Protein 6OCA (pdb70)

Structure (mmCIF, N/CA/C/O backbone):
data_6OCA
#
_entry.id   6OCA
#
_cell.length_a   193.962
_cell.length_b   50.279
_cell.length_c   111.671
_cell.angle_alpha   90.000
_cell.angle_beta   124.680
_cell.angle_gamma   90.000
#
_symmetry.space_group_name_H-M   'C 1 2 1'
#
loop_
_entity.id
_entity.type
_entity.pdbx_description
1 polymer 'Ricin A chain'
2 polymer 'VHH antibody V2G10'
3 non-polymer 'CHLORIDE ION'
4 non-polymer 'TETRAETHYLENE GLYCOL'
5 non-polymer 1,2-ETHANEDIOL
6 water water
#
loop_
_atom_site.group_PDB
_atom_site.id
_atom_site.type_symbol
_atom_site.label_atom_id
_atom_site.label_alt_id
_atom_site.label_comp_id
_atom_site.label_asym_id
_atom_site.label_entity_id
_atom_site.label_seq_id
_atom_site.pdbx_PDB_ins_code
_atom_site.Cartn_x
_atom_site.Cartn_y
_atom_site.Cartn_z
_atom_site.occupancy
_atom_site.B_iso_or_equiv
_atom_site.auth_seq_id
_atom_site.auth_comp_id
_atom_site.auth_asym_id
_atom_site.auth_atom_id
_atom_site.pdbx_PDB_model_num
ATOM 1 N N . GLN A 1 3 ? 13.408 14.263 14.464 1.00 97.26 5 GLN A N 1
ATOM 2 C CA . GLN A 1 3 ? 14.004 15.249 13.569 1.00 93.91 5 GLN A CA 1
ATOM 3 C C . GLN A 1 3 ? 15.493 14.985 13.371 1.00 86.34 5 GLN A C 1
ATOM 4 O O . GLN A 1 3 ? 16.118 14.281 14.164 1.00 86.84 5 GLN A O 1
ATOM 10 N N . TYR A 1 4 ? 16.053 15.550 12.306 1.00 79.73 6 TYR A N 1
ATOM 11 C CA . TYR A 1 4 ? 17.485 15.456 12.049 1.00 76.04 6 TYR A CA 1
ATOM 12 C C . TYR A 1 4 ? 18.217 16.600 12.748 1.00 74.38 6 TYR A C 1
ATOM 13 O O . TYR A 1 4 ? 17.590 17.573 13.166 1.00 77.35 6 TYR A O 1
ATOM 22 N N . PRO A 1 5 ? 19.548 16.482 12.884 1.00 68.80 7 PRO A N 1
ATOM 23 C CA . PRO A 1 5 ? 20.372 17.529 13.501 1.00 67.48 7 PRO A CA 1
ATOM 24 C C . PRO A 1 5 ? 20.361 18.828 12.699 1.00 64.03 7 PRO A C 1
ATOM 25 O O . PRO A 1 5 ? 20.482 18.798 11.473 1.00 61.15 7 PRO A O 1
ATOM 29 N N . ILE A 1 6 ? 20.221 19.953 13.393 1.00 65.67 8 ILE A N 1
ATOM 30 C CA . ILE A 1 6 ? 20.235 21.263 12.752 1.00 65.50 8 ILE A CA 1
ATOM 31 C C . ILE A 1 6 ? 21.488 22.048 13.118 1.00 67.57 8 ILE A C 1
ATOM 32 O O . ILE A 1 6 ? 21.827 22.180 14.294 1.00 71.89 8 ILE A O 1
ATOM 37 N N . ILE A 1 7 ? 22.178 22.567 12.107 1.00 64.33 9 ILE A N 1
ATOM 38 C CA . ILE A 1 7 ? 23.290 23.482 12.338 1.00 63.23 9 ILE A CA 1
ATOM 39 C C . ILE A 1 7 ? 22.916 24.879 11.848 1.00 61.78 9 ILE A C 1
ATOM 40 O O . ILE A 1 7 ? 22.406 25.041 10.740 1.00 57.83 9 ILE A O 1
ATOM 45 N N . ASN A 1 8 ? 23.172 25.884 12.679 1.00 63.95 10 ASN A N 1
ATOM 46 C CA . ASN A 1 8 ? 22.801 27.255 12.354 1.00 65.96 10 ASN A CA 1
ATOM 47 C C . ASN A 1 8 ? 23.942 28.098 11.787 1.00 61.58 10 ASN A C 1
ATOM 48 O O . ASN A 1 8 ? 25.112 27.875 12.098 1.00 60.98 10 ASN A O 1
ATOM 53 N N . PHE A 1 9 ? 23.585 29.069 10.953 1.00 57.85 11 PHE A N 1
ATOM 54 C CA . PHE A 1 9 ? 24.534 30.070 10.476 1.00 54.83 11 PHE A CA 1
ATOM 55 C C . PHE A 1 9 ? 23.800 31.320 10.021 1.00 60.05 11 PHE A C 1
ATOM 56 O O . PHE A 1 9 ? 22.686 31.244 9.506 1.00 64.53 11 PHE A O 1
ATOM 64 N N . THR A 1 10 ? 24.429 32.472 10.213 1.00 59.99 12 THR A N 1
ATOM 65 C CA . THR A 1 10 ? 23.858 33.731 9.757 1.00 62.32 12 THR A CA 1
ATOM 66 C C . THR A 1 10 ? 24.912 34.557 9.034 1.00 63.66 12 THR A C 1
ATOM 67 O O . THR A 1 10 ? 26.089 34.532 9.391 1.00 63.62 12 THR A O 1
ATOM 71 N N . THR A 1 11 ? 24.486 35.279 8.005 1.00 64.58 13 THR A N 1
ATOM 72 C CA . THR A 1 11 ? 25.394 36.131 7.248 1.00 63.13 13 THR A CA 1
ATOM 73 C C . THR A 1 11 ? 25.514 37.499 7.905 1.00 66.09 13 THR A C 1
ATOM 74 O O . THR A 1 11 ? 26.401 38.285 7.573 1.00 67.66 13 THR A O 1
ATOM 78 N N . ALA A 1 12 ? 24.617 37.776 8.845 1.00 65.94 14 ALA A N 1
ATOM 79 C CA . ALA A 1 12 ? 24.621 39.051 9.552 1.00 67.60 14 ALA A CA 1
ATOM 80 C C . ALA A 1 12 ? 25.780 39.133 10.539 1.00 68.83 14 ALA A C 1
ATOM 81 O O . ALA A 1 12 ? 25.839 38.372 11.506 1.00 68.33 14 ALA A O 1
ATOM 83 N N . GLY A 1 13 ? 26.703 40.056 10.283 1.00 70.76 15 GLY A N 1
ATOM 84 C CA . GLY A 1 13 ? 27.844 40.266 11.157 1.00 71.69 15 GLY A CA 1
ATOM 85 C C . GLY A 1 13 ? 28.836 39.119 11.136 1.00 68.38 15 GLY A C 1
ATOM 86 O O . GLY A 1 13 ? 29.684 39.003 12.021 1.00 70.62 15 GLY A O 1
ATOM 87 N N . ALA A 1 14 ? 28.732 38.274 10.116 1.00 63.77 16 ALA A N 1
ATOM 88 C CA . ALA A 1 14 ? 29.587 37.099 9.994 1.00 60.83 16 ALA A CA 1
ATOM 89 C C . ALA A 1 14 ? 31.073 37.442 10.021 1.00 64.13 16 ALA A C 1
ATOM 90 O O . ALA A 1 14 ? 31.491 38.492 9.531 1.00 67.46 16 ALA A O 1
ATOM 92 N N . THR A 1 15 ? 31.864 36.539 10.596 1.00 64.25 17 THR A N 1
ATOM 93 C CA . THR A 1 15 ? 33.314 36.681 10.647 1.00 61.49 17 THR A CA 1
ATOM 94 C C . THR A 1 15 ? 33.965 35.379 10.193 1.00 58.17 17 THR A C 1
ATOM 95 O O . THR A 1 15 ? 33.288 34.362 10.046 1.00 57.07 17 THR A O 1
ATOM 99 N N . VAL A 1 16 ? 35.275 35.411 9.968 1.00 58.48 18 VAL A N 1
ATOM 100 C CA . VAL A 1 16 ? 36.006 34.216 9.563 1.00 56.39 18 VAL A CA 1
ATOM 101 C C . VAL A 1 16 ? 35.802 33.111 10.591 1.00 57.56 18 VAL A C 1
ATOM 102 O O . VAL A 1 16 ? 35.804 31.923 10.258 1.00 56.66 18 VAL A O 1
ATOM 106 N N . GLN A 1 17 ? 35.616 33.513 11.844 1.00 61.35 19 GLN A N 1
ATOM 107 C CA . GLN A 1 17 ? 35.499 32.562 12.942 1.00 65.20 19 GLN A CA 1
ATOM 108 C C . GLN A 1 17 ? 34.102 31.952 13.047 1.00 60.82 19 GLN A C 1
ATOM 109 O O . GLN A 1 17 ? 33.963 30.761 13.316 1.00 58.72 19 GLN A O 1
ATOM 115 N N . SER A 1 18 ? 33.071 32.765 12.842 1.00 59.26 20 SER A N 1
ATOM 116 C CA . SER A 1 18 ? 31.702 32.263 12.868 1.00 58.59 20 SER A CA 1
ATOM 117 C C . SER A 1 18 ? 31.487 31.279 11.725 1.00 55.49 20 SER A C 1
ATOM 118 O O . SER A 1 18 ? 30.827 30.252 11.885 1.00 57.20 20 SER A O 1
ATOM 121 N N . TYR A 1 19 ? 32.049 31.606 10.568 1.00 53.10 21 TYR A N 1
ATOM 122 C CA . TYR A 1 19 ? 31.954 30.739 9.403 1.00 50.60 21 TYR A CA 1
ATOM 123 C C . TYR A 1 19 ? 32.704 29.433 9.636 1.00 51.36 21 TYR A C 1
ATOM 124 O O . TYR A 1 19 ? 32.210 28.355 9.305 1.00 51.84 21 TYR A O 1
ATOM 133 N N . THR A 1 20 ? 33.901 29.538 10.206 1.00 51.47 22 THR A N 1
ATOM 134 C CA . THR A 1 20 ? 34.715 28.365 10.497 1.00 51.86 22 THR A CA 1
ATOM 135 C C . THR A 1 20 ? 34.034 27.453 11.514 1.00 53.09 22 THR A C 1
ATOM 136 O O . THR A 1 20 ? 34.007 26.233 11.344 1.00 52.65 22 THR A O 1
ATOM 140 N N . ASN A 1 21 ? 33.487 28.046 12.571 1.00 54.57 23 ASN A N 1
ATOM 141 C CA . ASN A 1 21 ? 32.729 27.282 13.557 1.00 55.48 23 ASN A CA 1
ATOM 142 C C . ASN A 1 21 ? 31.605 26.511 12.882 1.00 53.42 23 ASN A C 1
ATOM 143 O O . ASN A 1 21 ? 31.339 25.356 13.210 1.00 54.22 23 ASN A O 1
ATOM 148 N N . PHE A 1 22 ? 30.950 27.168 11.931 1.00 50.94 24 PHE A N 1
ATOM 149 C CA . PHE A 1 22 ? 29.807 26.598 11.231 1.00 50.14 24 PHE A CA 1
ATOM 150 C C . PHE A 1 22 ? 30.184 25.362 10.415 1.00 46.79 24 PHE A C 1
ATOM 151 O O . PHE A 1 22 ? 29.532 24.323 10.510 1.00 46.45 24 PHE A O 1
ATOM 159 N N . ILE A 1 23 ? 31.241 25.481 9.620 1.00 46.14 25 ILE A N 1
ATOM 160 C CA . ILE A 1 23 ? 31.707 24.379 8.786 1.00 45.77 25 ILE A CA 1
ATOM 161 C C . ILE A 1 23 ? 32.207 23.201 9.627 1.00 49.11 25 ILE A C 1
ATOM 162 O O . ILE A 1 23 ? 31.890 22.045 9.342 1.00 50.10 25 ILE A O 1
ATOM 167 N N . ARG A 1 24 ? 32.988 23.499 10.660 1.00 50.39 26 ARG A N 1
ATOM 168 C CA . ARG A 1 24 ? 33.471 22.467 11.572 1.00 54.10 26 ARG A CA 1
ATOM 169 C C . ARG A 1 24 ? 32.299 21.708 12.186 1.00 54.60 26 ARG A C 1
ATOM 170 O O . ARG A 1 24 ? 32.315 20.479 12.268 1.00 54.44 26 ARG A O 1
ATOM 178 N N . ALA A 1 25 ? 31.282 22.450 12.613 1.00 56.17 27 ALA A N 1
ATOM 179 C CA . ALA A 1 25 ? 30.083 21.854 13.189 1.00 58.29 27 ALA A CA 1
ATOM 180 C C . ALA A 1 25 ? 29.383 20.950 12.178 1.00 55.70 27 ALA A C 1
ATOM 181 O O . ALA A 1 25 ? 28.938 19.854 12.520 1.00 57.26 27 ALA A O 1
ATOM 183 N N . VAL A 1 26 ? 29.290 21.412 10.935 1.00 51.46 28 VAL A N 1
ATOM 184 C CA . VAL A 1 26 ? 28.677 20.620 9.873 1.00 50.84 28 VAL A CA 1
ATOM 185 C C . VAL A 1 26 ? 29.419 19.300 9.697 1.00 51.01 28 VAL A C 1
ATOM 186 O O . VAL A 1 26 ? 28.818 18.227 9.750 1.00 52.88 28 VAL A O 1
ATOM 190 N N . ARG A 1 27 ? 30.730 19.390 9.494 1.00 49.41 29 ARG A N 1
ATOM 191 C CA . ARG A 1 27 ? 31.572 18.210 9.346 1.00 50.21 29 ARG A CA 1
ATOM 192 C C . ARG A 1 27 ? 31.352 17.233 10.497 1.00 55.23 29 ARG A C 1
ATOM 193 O O . ARG A 1 27 ? 31.164 16.036 10.281 1.00 56.94 29 ARG A O 1
ATOM 201 N N . GLY A 1 28 ? 31.375 17.754 11.719 1.00 57.09 30 GLY A N 1
ATOM 202 C CA . GLY A 1 28 ? 31.178 16.937 12.902 1.00 59.43 30 GLY A CA 1
ATOM 203 C C . GLY A 1 28 ? 29.915 16.101 12.839 1.00 62.37 30 GLY A C 1
ATOM 204 O O . GLY A 1 28 ? 29.885 14.969 13.321 1.00 65.97 30 GLY A O 1
ATOM 205 N N . ARG A 1 29 ? 28.869 16.656 12.234 1.00 61.54 31 ARG A N 1
ATOM 206 C CA . ARG A 1 29 ? 27.577 15.980 12.163 1.00 64.26 31 ARG A CA 1
ATOM 207 C C . ARG A 1 29 ? 27.450 15.076 10.941 1.00 62.55 31 ARG A C 1
ATOM 208 O O . ARG A 1 29 ? 26.591 14.195 10.898 1.00 63.36 31 ARG A O 1
ATOM 216 N N . LEU A 1 30 ? 28.312 15.297 9.954 1.00 60.17 32 LEU A N 1
ATOM 217 C CA . LEU A 1 30 ? 28.278 14.535 8.711 1.00 57.81 32 LEU A CA 1
ATOM 218 C C . LEU A 1 30 ? 28.862 13.134 8.868 1.00 61.41 32 LEU A C 1
ATOM 219 O O . LEU A 1 30 ? 28.350 12.173 8.293 1.00 61.50 32 LEU A O 1
ATOM 224 N N . THR A 1 31 ? 29.934 13.023 9.646 1.00 62.12 33 THR A N 1
ATOM 225 C CA . THR A 1 31 ? 30.648 11.758 9.779 1.00 68.94 33 THR A CA 1
ATOM 226 C C . THR A 1 31 ? 30.945 11.391 11.230 1.00 76.35 33 THR A C 1
ATOM 227 O O . THR A 1 31 ? 31.334 12.241 12.031 1.00 77.86 33 THR A O 1
ATOM 231 N N . THR A 1 32 ? 30.754 10.115 11.553 1.00 82.20 34 THR A N 1
ATOM 232 C CA . THR A 1 32 ? 31.086 9.578 12.868 1.00 88.81 34 THR A CA 1
ATOM 233 C C . THR A 1 32 ? 32.468 10.041 13.306 1.00 92.22 34 THR A C 1
ATOM 234 O O . THR A 1 32 ? 32.688 10.371 14.471 1.00 95.09 34 THR A O 1
ATOM 238 N N . GLY A 1 33 ? 33.394 10.073 12.354 1.00 92.14 35 GLY A N 1
ATOM 239 C CA . GLY A 1 33 ? 34.784 10.363 12.644 1.00 93.00 35 GLY A CA 1
ATOM 240 C C . GLY A 1 33 ? 35.551 9.059 12.644 1.00 94.80 35 GLY A C 1
ATOM 241 O O . GLY A 1 33 ? 36.765 9.029 12.444 1.00 92.79 35 GLY A O 1
ATOM 242 N N . ALA A 1 34 ? 34.825 7.971 12.876 1.00 97.83 36 ALA A N 1
ATOM 243 C CA . ALA A 1 34 ? 35.390 6.637 12.765 1.00 98.94 36 ALA A CA 1
ATOM 244 C C . ALA A 1 34 ? 35.592 6.318 11.294 1.00 96.51 36 ALA A C 1
ATOM 245 O O . ALA A 1 34 ? 35.212 7.102 10.424 1.00 94.19 36 ALA A O 1
ATOM 247 N N . ASP A 1 35 ? 36.182 5.163 11.017 1.00 96.57 37 ASP A N 1
ATOM 248 C CA . ASP A 1 35 ? 36.516 4.797 9.649 1.00 92.99 37 ASP A CA 1
ATOM 249 C C . ASP A 1 35 ? 37.249 5.941 8.949 1.00 83.13 37 ASP A C 1
ATOM 250 O O . ASP A 1 35 ? 36.692 6.610 8.077 1.00 81.92 37 ASP A O 1
ATOM 255 N N . VAL A 1 36 ? 38.495 6.171 9.352 1.00 75.70 38 VAL A N 1
ATOM 256 C CA . VAL A 1 36 ? 39.353 7.141 8.688 1.00 67.20 38 VAL A CA 1
ATOM 257 C C . VAL A 1 36 ? 40.361 6.393 7.832 1.00 62.88 38 VAL A C 1
ATOM 258 O O . VAL A 1 36 ? 40.803 5.305 8.199 1.00 67.48 38 VAL A O 1
ATOM 262 N N . ARG A 1 37 ? 40.720 6.969 6.690 1.00 56.03 39 ARG A N 1
ATOM 263 C CA . ARG A 1 37 ? 41.666 6.326 5.787 1.00 54.52 39 ARG A CA 1
ATOM 264 C C . ARG A 1 37 ? 42.725 7.306 5.305 1.00 53.19 39 ARG A C 1
ATOM 265 O O . ARG A 1 37 ? 42.407 8.371 4.774 1.00 51.86 39 ARG A O 1
ATOM 273 N N . HIS A 1 38 ? 43.987 6.941 5.507 1.00 56.10 40 HIS A N 1
ATOM 274 C CA . HIS A 1 38 ? 45.102 7.813 5.170 1.00 57.15 40 HIS A CA 1
ATOM 275 C C . HIS A 1 38 ? 44.923 9.189 5.810 1.00 58.03 40 HIS A C 1
ATOM 276 O O . HIS A 1 38 ? 45.257 10.210 5.211 1.00 58.02 40 HIS A O 1
ATOM 283 N N . GLU A 1 39 ? 44.382 9.196 7.028 1.00 58.17 41 GLU A N 1
ATOM 284 C CA . GLU A 1 39 ? 44.225 10.411 7.830 1.00 58.32 41 GLU A CA 1
ATOM 285 C C . GLU A 1 39 ? 42.986 11.231 7.463 1.00 54.83 41 GLU A C 1
ATOM 286 O O . GLU A 1 39 ? 42.747 12.291 8.040 1.00 53.55 41 GLU A O 1
ATOM 292 N N . ILE A 1 40 ? 42.201 10.735 6.512 1.00 53.50 42 ILE A N 1
ATOM 293 C CA . ILE A 1 40 ? 41.020 11.454 6.046 1.00 50.73 42 ILE A CA 1
ATOM 294 C C . ILE A 1 40 ? 39.729 10.719 6.395 1.00 54.34 42 ILE A C 1
ATOM 295 O O . ILE A 1 40 ? 39.541 9.566 6.006 1.00 55.78 42 ILE A O 1
ATOM 300 N N . PRO A 1 41 ? 38.837 11.388 7.139 1.00 55.81 43 PRO A N 1
ATOM 301 C CA . PRO A 1 41 ? 37.535 10.821 7.508 1.00 56.36 43 PRO A CA 1
ATOM 302 C C . PRO A 1 41 ? 36.686 10.470 6.287 1.00 54.00 43 PRO A C 1
ATOM 303 O O . PRO A 1 41 ? 36.642 11.231 5.319 1.00 51.53 43 PRO A O 1
ATOM 307 N N . VAL A 1 42 ? 36.027 9.316 6.343 1.00 55.42 44 VAL A N 1
ATOM 308 C CA . VAL A 1 42 ? 35.182 8.846 5.252 1.00 53.02 44 VAL A CA 1
ATOM 309 C C . VAL A 1 42 ? 33.715 8.881 5.667 1.00 56.50 44 VAL A C 1
ATOM 310 O O . VAL A 1 42 ? 33.359 8.428 6.753 1.00 59.58 44 VAL A O 1
ATOM 314 N N . LEU A 1 43 ? 32.868 9.420 4.798 1.00 53.59 45 LEU A N 1
ATOM 315 C CA . LEU A 1 43 ? 31.440 9.528 5.082 1.00 51.66 45 LEU A CA 1
ATOM 316 C C . LEU A 1 43 ? 30.793 8.152 5.218 1.00 53.94 45 LEU A C 1
ATOM 317 O O . LEU A 1 43 ? 31.284 7.175 4.653 1.00 55.52 45 LEU A O 1
ATOM 322 N N . PRO A 1 44 ? 29.685 8.073 5.971 1.00 54.44 46 PRO A N 1
ATOM 323 C CA . PRO A 1 44 ? 28.952 6.816 6.160 1.00 58.85 46 PRO A CA 1
ATOM 324 C C . PRO A 1 44 ? 28.570 6.157 4.835 1.00 62.61 46 PRO A C 1
ATOM 325 O O . PRO A 1 44 ? 28.241 6.852 3.874 1.00 61.66 46 PRO A O 1
ATOM 329 N N . ASN A 1 45 ? 28.616 4.829 4.794 1.00 67.86 47 ASN A N 1
ATOM 330 C CA . ASN A 1 45 ? 28.194 4.078 3.616 1.00 71.91 47 ASN A CA 1
ATOM 331 C C . ASN A 1 45 ? 26.689 4.189 3.416 1.00 75.06 47 ASN A C 1
ATOM 332 O O . ASN A 1 45 ? 25.914 3.959 4.342 1.00 78.98 47 ASN A O 1
ATOM 337 N N . ARG A 1 46 ? 26.280 4.539 2.202 1.00 74.19 48 ARG A N 1
ATOM 338 C CA . ARG A 1 46 ? 24.865 4.666 1.877 1.00 75.56 48 ARG A CA 1
ATOM 339 C C . ARG A 1 46 ? 24.114 3.364 2.149 1.00 79.20 48 ARG A C 1
ATOM 340 O O . ARG A 1 46 ? 22.896 3.361 2.332 1.00 80.99 48 ARG A O 1
ATOM 348 N N . VAL A 1 47 ? 24.854 2.260 2.181 1.00 79.54 49 VAL A N 1
ATOM 349 C CA . VAL A 1 47 ? 24.271 0.930 2.335 1.00 83.23 49 VAL A CA 1
ATOM 350 C C . VAL A 1 47 ? 23.830 0.627 3.765 1.00 86.42 49 VAL A C 1
ATOM 351 O O . VAL A 1 47 ? 24.573 0.859 4.719 1.00 86.42 49 VAL A O 1
ATOM 355 N N . GLY A 1 48 ? 22.618 0.096 3.900 1.00 89.44 50 GLY A N 1
ATOM 356 C CA . GLY A 1 48 ? 22.086 -0.286 5.195 1.00 90.82 50 GLY A CA 1
ATOM 357 C C . GLY A 1 48 ? 22.041 0.865 6.181 1.00 86.73 50 GLY A C 1
ATOM 358 O O . GLY A 1 48 ? 21.892 0.656 7.385 1.00 89.04 50 GLY A O 1
ATOM 359 N N . LEU A 1 49 ? 22.168 2.085 5.668 1.00 80.95 51 LEU A N 1
ATOM 360 C CA . LEU A 1 49 ? 22.166 3.272 6.513 1.00 76.81 51 LEU A CA 1
ATOM 361 C C . LEU A 1 49 ? 20.749 3.637 6.945 1.00 79.60 51 LEU A C 1
ATOM 362 O O . LEU A 1 49 ? 19.922 4.017 6.117 1.00 81.43 51 LEU A O 1
ATOM 367 N N . PRO A 1 50 ? 20.468 3.517 8.252 1.00 79.96 52 PRO A N 1
ATOM 368 C CA . PRO A 1 50 ? 19.157 3.849 8.817 1.00 81.96 52 PRO A CA 1
ATOM 369 C C . PRO A 1 50 ? 18.705 5.241 8.391 1.00 80.09 52 PRO A C 1
ATOM 370 O O . PRO A 1 50 ? 19.480 6.193 8.487 1.00 77.95 52 PRO A O 1
ATOM 374 N N . ILE A 1 51 ? 17.463 5.353 7.928 1.00 80.91 53 ILE A N 1
ATOM 375 C CA . ILE A 1 51 ? 16.947 6.615 7.402 1.00 78.38 53 ILE A CA 1
ATOM 376 C C . ILE A 1 51 ? 17.039 7.758 8.410 1.00 78.29 53 ILE A C 1
ATOM 377 O O . ILE A 1 51 ? 17.287 8.903 8.039 1.00 76.24 53 ILE A O 1
ATOM 382 N N . ASN A 1 52 ? 16.846 7.443 9.686 1.00 80.86 54 ASN A N 1
ATOM 383 C CA . ASN A 1 52 ? 16.928 8.451 10.739 1.00 80.67 54 ASN A CA 1
ATOM 384 C C . ASN A 1 52 ? 18.344 8.998 10.942 1.00 76.95 54 ASN A C 1
ATOM 385 O O . ASN A 1 52 ? 18.576 9.829 11.817 1.00 78.42 54 ASN A O 1
ATOM 390 N N . GLN A 1 53 ? 19.280 8.531 10.119 1.00 71.58 55 GLN A N 1
ATOM 391 C CA . GLN A 1 53 ? 20.670 8.973 10.184 1.00 67.39 55 GLN A CA 1
ATOM 392 C C . GLN A 1 53 ? 21.163 9.446 8.817 1.00 65.86 55 GLN A C 1
ATOM 393 O O . GLN A 1 53 ? 22.327 9.821 8.660 1.00 64.61 55 GLN A O 1
ATOM 399 N N . ARG A 1 54 ? 20.271 9.422 7.832 1.00 65.35 56 ARG A N 1
ATOM 400 C CA . ARG A 1 54 ? 20.632 9.687 6.442 1.00 60.83 56 ARG A CA 1
ATOM 401 C C . ARG A 1 54 ? 20.911 11.160 6.148 1.00 57.43 56 ARG A C 1
ATOM 402 O O . ARG A 1 54 ? 21.728 11.479 5.285 1.00 54.98 56 ARG A O 1
ATOM 410 N N . PHE A 1 55 ? 20.234 12.056 6.859 1.00 58.54 57 PHE A N 1
ATOM 411 C CA . PHE A 1 55 ? 20.347 13.481 6.561 1.00 55.61 57 PHE A CA 1
ATOM 412 C C . PHE A 1 55 ? 20.723 14.336 7.766 1.00 57.11 57 PHE A C 1
ATOM 413 O O . PHE A 1 55 ? 20.638 13.901 8.915 1.00 59.95 57 PHE A O 1
ATOM 421 N N . ILE A 1 56 ? 21.150 15.560 7.476 1.00 55.39 58 ILE A N 1
ATOM 422 C CA . ILE A 1 56 ? 21.310 16.602 8.480 1.00 55.51 58 ILE A CA 1
ATOM 423 C C . ILE A 1 56 ? 20.726 17.888 7.908 1.00 54.76 58 ILE A C 1
ATOM 424 O O . ILE A 1 56 ? 20.516 17.999 6.701 1.00 54.54 58 ILE A O 1
ATOM 429 N N . LEU A 1 57 ? 20.464 18.860 8.772 1.00 55.44 59 LEU A N 1
ATOM 430 C CA . LEU A 1 57 ? 19.816 20.089 8.338 1.00 55.22 59 LEU A CA 1
ATOM 431 C C . LEU A 1 57 ? 20.680 21.317 8.596 1.00 56.74 59 LEU A C 1
ATOM 432 O O . LEU A 1 57 ? 21.326 21.430 9.640 1.00 57.90 59 LEU A O 1
ATOM 437 N N . VAL A 1 58 ? 20.688 22.234 7.633 1.00 56.45 60 VAL A N 1
ATOM 438 C CA . VAL A 1 58 ? 21.470 23.459 7.741 1.00 56.88 60 VAL A CA 1
ATOM 439 C C . VAL A 1 58 ? 20.573 24.689 7.622 1.00 58.62 60 VAL A C 1
ATOM 440 O O . VAL A 1 58 ? 20.088 25.016 6.540 1.00 61.32 60 VAL A O 1
ATOM 444 N N . GLU A 1 59 ? 20.348 25.362 8.745 1.00 59.71 61 GLU A N 1
ATOM 445 C CA . GLU A 1 59 ? 19.477 26.531 8.769 1.00 63.69 61 GLU A CA 1
ATOM 446 C C . GLU A 1 59 ? 20.258 27.827 8.571 1.00 61.77 61 GLU A C 1
ATOM 447 O O . GLU A 1 59 ? 21.153 28.154 9.352 1.00 63.51 61 GLU A O 1
ATOM 453 N N . LEU A 1 60 ? 19.907 28.562 7.519 1.00 59.29 62 LEU A N 1
ATOM 454 C CA . LEU A 1 60 ? 20.612 29.788 7.163 1.00 58.52 62 LEU A CA 1
ATOM 455 C C . LEU A 1 60 ? 19.726 31.014 7.360 1.00 62.83 62 LEU A C 1
ATOM 456 O O . LEU A 1 60 ? 18.535 30.987 7.050 1.00 65.51 62 LEU A O 1
ATOM 461 N N . SER A 1 61 ? 20.315 32.087 7.876 1.00 63.71 63 SER A N 1
ATOM 462 C CA . SER A 1 61 ? 19.620 33.363 7.997 1.00 69.43 63 SER A CA 1
ATOM 463 C C . SER A 1 61 ? 20.539 34.508 7.587 1.00 70.92 63 SER A C 1
ATOM 464 O O . SER A 1 61 ? 21.761 34.377 7.629 1.00 69.70 63 SER A O 1
ATOM 467 N N . ASN A 1 62 ? 19.949 35.626 7.179 1.00 74.28 64 ASN A N 1
ATOM 468 C CA . ASN A 1 62 ? 20.726 36.810 6.827 1.00 77.53 64 ASN A CA 1
ATOM 469 C C . ASN A 1 62 ? 20.243 38.065 7.550 1.00 81.12 64 ASN A C 1
ATOM 470 O O . ASN A 1 62 ? 19.364 37.995 8.408 1.00 81.25 64 ASN A O 1
ATOM 475 N N . HIS A 1 63 ? 20.818 39.209 7.195 1.00 86.17 65 HIS A N 1
ATOM 476 C CA . HIS A 1 63 ? 20.523 40.466 7.876 1.00 94.02 65 HIS A CA 1
ATOM 477 C C . HIS A 1 63 ? 19.094 40.963 7.640 1.00 98.17 65 HIS A C 1
ATOM 478 O O . HIS A 1 63 ? 18.609 41.838 8.356 1.00 101.72 65 HIS A O 1
ATOM 485 N N . ALA A 1 64 ? 18.421 40.409 6.636 1.00 98.57 66 ALA A N 1
ATOM 486 C CA . ALA A 1 64 ? 17.040 40.788 6.353 1.00 103.03 66 ALA A CA 1
ATOM 487 C C . ALA A 1 64 ? 16.082 39.963 7.208 1.00 104.75 66 ALA A C 1
ATOM 488 O O . ALA A 1 64 ? 14.871 39.968 6.986 1.00 108.04 66 ALA A O 1
ATOM 490 N N . GLU A 1 65 ? 16.643 39.250 8.181 1.00 103.21 67 GLU A N 1
ATOM 491 C CA . GLU A 1 65 ? 15.859 38.483 9.146 1.00 104.60 67 GLU A CA 1
ATOM 492 C C . GLU A 1 65 ? 15.036 37.376 8.486 1.00 101.26 67 GLU A C 1
ATOM 493 O O . GLU A 1 65 ? 13.883 37.153 8.857 1.00 102.56 67 GLU A O 1
ATOM 499 N N . LEU A 1 66 ? 15.626 36.684 7.517 1.00 96.76 68 LEU A N 1
ATOM 500 C CA . LEU A 1 66 ? 14.929 35.612 6.809 1.00 92.44 68 LEU A CA 1
ATOM 501 C C . LEU A 1 66 ? 15.604 34.259 7.042 1.00 86.16 68 LEU A C 1
ATOM 502 O O . LEU A 1 66 ? 16.828 34.176 7.118 1.00 82.47 68 LEU A O 1
ATOM 507 N N . SER A 1 67 ? 14.803 33.202 7.144 1.00 83.73 69 SER A N 1
ATOM 508 C CA . SER A 1 67 ? 15.331 31.872 7.445 1.00 77.94 69 SER A CA 1
ATOM 509 C C . SER A 1 67 ? 15.012 30.815 6.385 1.00 72.02 69 SER A C 1
ATOM 510 O O . SER A 1 67 ? 13.888 30.738 5.886 1.00 74.07 69 SER A O 1
ATOM 513 N N . VAL A 1 68 ? 16.013 30.001 6.059 1.00 66.76 70 VAL A N 1
ATOM 514 C CA . VAL A 1 68 ? 15.857 28.875 5.141 1.00 63.97 70 VAL A CA 1
ATOM 515 C C . VAL A 1 68 ? 16.618 27.668 5.691 1.00 59.11 70 VAL A C 1
ATOM 516 O O . VAL A 1 68 ? 17.652 27.830 6.336 1.00 57.48 70 VAL A O 1
ATOM 520 N N . THR A 1 69 ? 16.110 26.463 5.446 1.00 58.20 71 THR A N 1
ATOM 521 C CA . THR A 1 69 ? 16.762 25.258 5.954 1.00 58.94 71 THR A CA 1
ATOM 522 C C . THR A 1 69 ? 17.114 24.259 4.851 1.00 58.65 71 THR A C 1
ATOM 523 O O . THR A 1 69 ? 16.232 23.715 4.185 1.00 61.01 71 THR A O 1
ATOM 527 N N . LEU A 1 70 ? 18.411 24.024 4.673 1.00 55.86 72 LEU A N 1
ATOM 528 C CA . LEU A 1 70 ? 18.906 23.090 3.667 1.00 53.21 72 LEU A CA 1
ATOM 529 C C . LEU A 1 70 ? 19.023 21.675 4.225 1.00 53.00 72 LEU A C 1
ATOM 530 O O . LEU A 1 70 ? 19.401 21.481 5.381 1.00 53.88 72 LEU A O 1
ATOM 535 N N . ALA A 1 71 ? 18.702 20.688 3.394 1.00 52.92 73 ALA A N 1
ATOM 536 C CA . ALA A 1 71 ? 18.876 19.288 3.762 1.00 53.39 73 ALA A CA 1
ATOM 537 C C . ALA A 1 71 ? 20.093 18.706 3.052 1.00 52.61 73 ALA A C 1
ATOM 538 O O . ALA A 1 71 ? 20.219 18.812 1.831 1.00 52.14 73 ALA A O 1
ATOM 540 N N . LEU A 1 72 ? 20.991 18.099 3.821 1.00 51.94 74 LEU A N 1
ATOM 541 C CA . LEU A 1 72 ? 22.183 17.476 3.260 1.00 48.50 74 LEU A CA 1
ATOM 542 C C . LEU A 1 72 ? 22.144 15.963 3.433 1.00 49.79 74 LEU A C 1
ATOM 543 O O . LEU A 1 72 ? 21.671 15.459 4.452 1.00 52.85 74 LEU A O 1
ATOM 548 N N . ASP A 1 73 ? 22.640 15.244 2.433 1.00 49.44 75 ASP A N 1
ATOM 549 C CA . ASP A 1 73 ? 22.818 13.801 2.544 1.00 51.17 75 ASP A CA 1
ATOM 550 C C . ASP A 1 73 ? 24.193 13.518 3.144 1.00 50.06 75 ASP A C 1
ATOM 551 O O . ASP A 1 73 ? 25.215 13.896 2.575 1.00 46.20 75 ASP A O 1
ATOM 556 N N . VAL A 1 74 ? 24.213 12.854 4.294 1.00 50.42 76 VAL A N 1
ATOM 557 C CA . VAL A 1 74 ? 25.461 12.627 5.016 1.00 51.83 76 VAL A CA 1
ATOM 558 C C . VAL A 1 74 ? 26.426 11.706 4.269 1.00 53.95 76 VAL A C 1
ATOM 559 O O . VAL A 1 74 ? 27.615 11.658 4.585 1.00 53.85 76 VAL A O 1
ATOM 563 N N . THR A 1 75 ? 25.917 10.980 3.279 1.00 54.42 77 THR A N 1
ATOM 564 C CA . THR A 1 75 ? 26.743 10.035 2.530 1.00 53.75 77 THR A CA 1
ATOM 565 C C . THR A 1 75 ? 27.618 10.712 1.475 1.00 50.01 77 THR A C 1
ATOM 566 O O . THR A 1 75 ? 28.613 10.141 1.031 1.00 49.60 77 THR A O 1
ATOM 570 N N . ASN A 1 76 ? 27.249 11.926 1.074 1.00 47.69 78 ASN A N 1
ATOM 571 C CA . ASN A 1 76 ? 28.040 12.674 0.097 1.00 44.15 78 ASN A CA 1
ATOM 572 C C . ASN A 1 76 ? 28.124 14.170 0.392 1.00 43.04 78 ASN A C 1
ATOM 573 O O . ASN A 1 76 ? 28.772 14.918 -0.337 1.00 42.93 78 ASN A O 1
ATOM 578 N N . ALA A 1 77 ? 27.456 14.594 1.460 1.00 42.13 79 ALA A N 1
ATOM 579 C CA . ALA A 1 77 ? 27.507 15.982 1.913 1.00 40.65 79 ALA A CA 1
ATOM 580 C C . ALA A 1 77 ? 26.856 16.961 0.936 1.00 42.25 79 ALA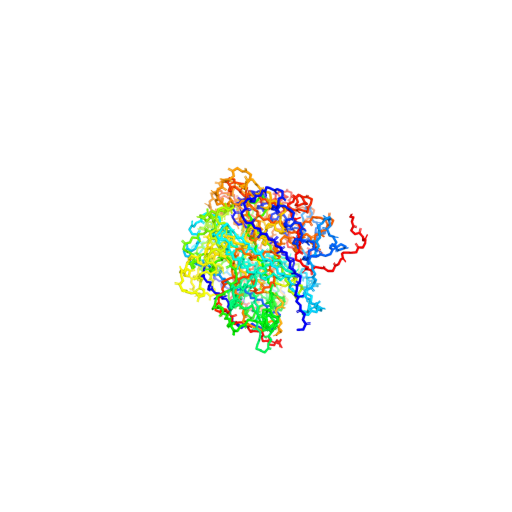 A C 1
ATOM 581 O O . ALA A 1 77 ? 27.098 18.167 1.004 1.00 44.72 79 ALA A O 1
ATOM 583 N N . TYR A 1 78 ? 26.021 16.445 0.039 1.00 41.51 80 TYR A N 1
ATOM 584 C CA . TYR A 1 78 ? 25.393 17.275 -0.988 1.00 39.89 80 TYR A CA 1
ATOM 585 C C . TYR A 1 78 ? 23.967 17.694 -0.617 1.00 44.29 80 TYR A C 1
ATOM 586 O O . TYR A 1 78 ? 23.264 16.973 0.090 1.00 46.84 80 TYR A O 1
ATOM 595 N N . VAL A 1 79 ? 23.554 18.867 -1.094 1.00 45.01 81 VAL A N 1
ATOM 596 C CA . VAL A 1 79 ? 22.205 19.379 -0.858 1.00 45.64 81 VAL A CA 1
ATOM 597 C C . VAL A 1 79 ? 21.176 18.597 -1.669 1.00 52.27 81 VAL A C 1
ATOM 598 O O . VAL A 1 79 ? 21.366 18.369 -2.863 1.00 54.58 81 VAL A O 1
ATOM 602 N N . VAL A 1 80 ? 20.089 18.186 -1.022 1.00 53.12 82 VAL A N 1
ATOM 603 C CA . VAL A 1 80 ? 19.050 17.411 -1.697 1.00 53.66 82 VAL A CA 1
ATOM 604 C C . VAL A 1 80 ? 17.754 18.205 -1.813 1.00 54.40 82 VAL A C 1
ATOM 605 O O . VAL A 1 80 ? 16.871 17.864 -2.603 1.00 53.82 82 VAL A O 1
ATOM 609 N N . GLY A 1 81 ? 17.649 19.264 -1.018 1.00 53.60 83 GLY A N 1
ATOM 610 C CA . GLY A 1 81 ? 16.474 20.114 -1.028 1.00 53.96 83 GLY A CA 1
ATOM 611 C C . GLY A 1 81 ? 16.525 21.127 0.095 1.00 51.15 83 GLY A C 1
ATOM 612 O O . GLY A 1 81 ? 17.489 21.162 0.864 1.00 50.78 83 GLY A O 1
ATOM 613 N N . TYR A 1 82 ? 15.491 21.956 0.199 1.00 51.20 84 TYR A N 1
ATOM 614 C CA . TYR A 1 82 ? 15.451 22.960 1.256 1.00 51.49 84 TYR A CA 1
ATOM 615 C C . TYR A 1 82 ? 14.037 23.288 1.728 1.00 58.45 84 TYR A C 1
ATOM 616 O O . TYR A 1 82 ? 13.050 22.802 1.173 1.00 60.44 84 TYR A O 1
ATOM 625 N N . ARG A 1 83 ? 13.960 24.118 2.764 1.00 61.83 85 ARG A N 1
ATOM 626 C CA . ARG A 1 83 ? 12.692 24.508 3.364 1.00 67.26 85 ARG A CA 1
ATOM 627 C C . ARG A 1 83 ? 12.648 26.010 3.609 1.00 68.99 85 ARG A C 1
ATOM 628 O O . ARG A 1 83 ? 13.547 26.577 4.228 1.00 68.37 85 ARG A O 1
ATOM 636 N N . ALA A 1 84 ? 11.597 26.650 3.111 1.00 70.18 86 ALA A N 1
ATOM 637 C CA . ALA A 1 84 ? 11.389 28.073 3.335 1.00 70.75 86 ALA A CA 1
ATOM 638 C C . ALA A 1 84 ? 9.952 28.311 3.768 1.00 75.88 86 ALA A C 1
ATOM 639 O O . ALA A 1 84 ? 9.031 28.243 2.958 1.00 78.57 86 ALA A O 1
ATOM 641 N N . GLY A 1 85 ? 9.768 28.588 5.054 1.00 76.22 87 GLY A N 1
ATOM 642 C CA . GLY A 1 85 ? 8.441 28.766 5.610 1.00 76.86 87 GLY A CA 1
ATOM 643 C C . GLY A 1 85 ? 7.584 27.526 5.430 1.00 75.34 87 GLY A C 1
ATOM 644 O O . GLY A 1 85 ? 7.941 26.439 5.889 1.00 72.35 87 GLY A O 1
ATOM 645 N N . ASN A 1 86 ? 6.455 27.693 4.746 1.00 78.09 88 ASN A N 1
ATOM 646 C CA . ASN A 1 86 ? 5.501 26.609 4.534 1.00 81.86 88 ASN A CA 1
ATOM 647 C C . ASN A 1 86 ? 5.796 25.754 3.303 1.00 80.74 88 ASN A C 1
ATOM 648 O O . ASN A 1 86 ? 4.959 24.955 2.888 1.00 84.17 88 ASN A O 1
ATOM 653 N N . SER A 1 87 ? 6.974 25.920 2.713 1.00 76.64 89 SER A N 1
ATOM 654 C CA . SER A 1 87 ? 7.299 25.192 1.490 1.00 73.42 89 SER A CA 1
ATOM 655 C C . SER A 1 87 ? 8.626 24.445 1.577 1.00 71.17 89 SER A C 1
ATOM 656 O O . SER A 1 87 ? 9.579 24.917 2.196 1.00 70.16 89 SER A O 1
ATOM 659 N N . ALA A 1 88 ? 8.670 23.272 0.952 1.00 70.51 90 ALA A N 1
ATOM 660 C CA . ALA A 1 88 ? 9.888 22.474 0.881 1.00 67.52 90 ALA A CA 1
ATOM 661 C C . ALA A 1 88 ? 10.063 21.907 -0.524 1.00 65.36 90 ALA A C 1
ATOM 662 O O . ALA A 1 88 ? 9.145 21.297 -1.073 1.00 67.58 90 ALA A O 1
ATOM 664 N N . TYR A 1 89 ? 11.245 22.105 -1.100 1.00 60.35 91 TYR A N 1
ATOM 665 C CA . TYR A 1 89 ? 11.490 21.712 -2.484 1.00 57.37 91 TYR A CA 1
ATOM 666 C C . TYR A 1 89 ? 12.641 20.717 -2.596 1.00 54.41 91 TYR A C 1
ATOM 667 O O . TYR A 1 89 ? 13.596 20.777 -1.822 1.00 54.29 91 TYR A O 1
ATOM 676 N N . PHE A 1 90 ? 12.552 19.811 -3.567 1.00 53.06 92 PHE A N 1
ATOM 677 C CA . PHE A 1 90 ? 13.560 18.767 -3.731 1.00 53.19 92 PHE A CA 1
ATOM 678 C C . PHE A 1 90 ? 14.061 18.635 -5.166 1.00 52.81 92 PHE A C 1
ATOM 679 O O . PHE A 1 90 ? 13.282 18.723 -6.117 1.00 55.88 92 PHE A O 1
ATOM 687 N N . PHE A 1 91 ? 15.367 18.424 -5.308 1.00 51.77 93 PHE A N 1
ATOM 688 C CA . PHE A 1 91 ? 15.961 18.075 -6.592 1.00 51.39 93 PHE A CA 1
ATOM 689 C C . PHE A 1 91 ? 15.392 16.739 -7.054 1.00 56.71 93 PHE A C 1
ATOM 690 O O . PHE A 1 91 ? 14.814 15.996 -6.259 1.00 60.03 93 PHE A O 1
ATOM 698 N N . HIS A 1 92 ? 15.560 16.432 -8.337 1.00 58.66 94 HIS A N 1
ATOM 699 C CA . HIS A 1 92 ? 15.137 15.143 -8.866 1.00 60.59 94 HIS A CA 1
ATOM 700 C C . HIS A 1 92 ? 16.140 14.068 -8.463 1.00 60.77 94 HIS A C 1
ATOM 701 O O . HIS A 1 92 ? 17.323 14.161 -8.790 1.00 58.90 94 HIS A O 1
ATOM 708 N N . PRO A 1 93 ? 15.665 13.044 -7.741 1.00 62.35 95 PRO A N 1
ATOM 709 C CA . PRO A 1 93 ? 16.506 11.956 -7.233 1.00 64.06 95 PRO A CA 1
ATOM 710 C C . PRO A 1 93 ? 17.060 11.092 -8.362 1.00 68.37 95 PRO A C 1
ATOM 711 O O . PRO A 1 93 ? 16.388 10.885 -9.371 1.00 72.79 95 PRO A O 1
ATOM 715 N N . ASP A 1 94 ? 18.277 10.593 -8.184 1.00 68.03 96 ASP A N 1
ATOM 716 C CA . ASP A 1 94 ? 18.936 9.787 -9.206 1.00 70.36 96 ASP A CA 1
ATOM 717 C C . ASP A 1 94 ? 18.265 8.428 -9.378 1.00 73.15 96 ASP A C 1
ATOM 718 O O . ASP A 1 94 ? 18.250 7.867 -10.474 1.00 74.57 96 ASP A O 1
ATOM 723 N N . ASN A 1 95 ? 17.713 7.904 -8.289 1.00 73.48 97 ASN A N 1
ATOM 724 C CA . ASN A 1 95 ? 17.067 6.599 -8.312 1.00 76.51 97 ASN A CA 1
ATOM 725 C C . ASN A 1 95 ? 15.902 6.506 -7.328 1.00 79.78 97 ASN A C 1
ATOM 726 O O . ASN A 1 95 ? 15.642 7.439 -6.568 1.00 78.63 97 ASN A O 1
ATOM 731 N N . GLN A 1 96 ? 15.206 5.373 -7.342 1.00 83.94 98 GLN A N 1
ATOM 732 C CA . GLN A 1 96 ? 14.017 5.197 -6.512 1.00 88.42 98 GLN A CA 1
ATOM 733 C C . GLN A 1 96 ? 14.328 5.177 -5.018 1.00 87.69 98 GLN A C 1
ATOM 734 O O . GLN A 1 96 ? 13.581 5.739 -4.217 1.00 87.22 98 GLN A O 1
ATOM 740 N N . GLU A 1 97 ? 15.424 4.526 -4.641 1.00 87.22 99 GLU A N 1
ATOM 741 C CA . GLU A 1 97 ? 15.819 4.470 -3.236 1.00 86.82 99 GLU A CA 1
ATOM 742 C C . GLU A 1 97 ? 16.051 5.866 -2.662 1.00 81.34 99 GLU A C 1
ATOM 743 O O . GLU A 1 97 ? 15.598 6.172 -1.561 1.00 81.24 99 GLU A O 1
ATOM 749 N N . ASP A 1 98 ? 16.754 6.710 -3.410 1.00 77.23 100 ASP A N 1
ATOM 750 C CA . ASP A 1 98 ? 16.977 8.086 -2.982 1.00 74.33 100 ASP A CA 1
ATOM 751 C C . ASP A 1 98 ? 15.652 8.835 -2.912 1.00 74.41 100 ASP A C 1
ATOM 752 O O . ASP A 1 98 ? 15.415 9.620 -1.992 1.00 75.72 100 ASP A O 1
ATOM 757 N N . ALA A 1 99 ? 14.791 8.585 -3.892 1.00 73.00 101 ALA A N 1
ATOM 758 C CA . ALA A 1 99 ? 13.459 9.172 -3.911 1.00 72.72 101 ALA A CA 1
ATOM 759 C C . ALA A 1 99 ? 12.688 8.760 -2.663 1.00 73.13 101 ALA A C 1
ATOM 760 O O . ALA A 1 99 ? 12.094 9.595 -1.982 1.00 72.96 101 ALA A O 1
ATOM 762 N N . GLU A 1 100 ? 12.705 7.464 -2.371 1.00 74.61 102 GLU A N 1
ATOM 763 C CA . GLU A 1 100 ? 12.064 6.934 -1.174 1.00 79.21 102 GLU A CA 1
ATOM 764 C C . GLU A 1 100 ? 12.667 7.544 0.087 1.00 76.21 102 GLU A C 1
ATOM 765 O O . GLU A 1 100 ? 11.966 7.792 1.067 1.00 78.76 102 GLU A O 1
ATOM 771 N N . ALA A 1 101 ? 13.974 7.781 0.054 1.00 69.72 103 ALA A N 1
ATOM 772 C CA . ALA A 1 101 ? 14.684 8.309 1.213 1.00 64.10 103 ALA A CA 1
ATOM 773 C C . ALA A 1 101 ? 14.260 9.735 1.562 1.00 63.93 103 ALA A C 1
ATOM 774 O O . ALA A 1 101 ? 14.011 10.047 2.726 1.00 65.39 103 ALA A O 1
ATOM 776 N N . ILE A 1 102 ? 14.174 10.597 0.553 1.00 61.99 104 ILE A N 1
ATOM 777 C CA . ILE A 1 102 ? 13.866 12.006 0.783 1.00 62.97 104 ILE A CA 1
ATOM 778 C C . ILE A 1 102 ? 12.432 12.249 1.256 1.00 68.02 104 ILE A C 1
ATOM 779 O O . ILE A 1 102 ? 12.087 13.362 1.650 1.00 69.61 104 ILE A O 1
ATOM 784 N N . THR A 1 103 ? 11.600 11.212 1.217 1.00 70.92 105 THR A N 1
ATOM 785 C CA . THR A 1 103 ? 10.224 11.328 1.697 1.00 73.27 105 THR A CA 1
ATOM 786 C C . THR A 1 103 ? 10.202 11.555 3.206 1.00 77.40 105 THR A C 1
ATOM 787 O O . THR A 1 103 ? 9.229 12.070 3.756 1.00 80.70 105 THR A O 1
ATOM 791 N N . HIS A 1 104 ? 11.288 11.164 3.866 1.00 76.33 106 HIS A N 1
ATOM 792 C CA . HIS A 1 104 ? 11.408 11.294 5.310 1.00 77.38 106 HIS A CA 1
ATOM 793 C C . HIS A 1 104 ? 11.805 12.710 5.729 1.00 73.30 106 HIS A C 1
ATOM 794 O O . HIS A 1 104 ? 11.876 13.013 6.922 1.00 73.36 106 HIS A O 1
ATOM 801 N N . LEU A 1 105 ? 12.060 13.574 4.751 1.00 70.25 107 LEU A N 1
ATOM 802 C CA . LEU A 1 105 ? 12.495 14.942 5.035 1.00 68.22 107 LEU A CA 1
ATOM 803 C C . LEU A 1 105 ? 11.341 15.942 5.070 1.00 70.29 107 LEU A C 1
ATOM 804 O O . LEU A 1 105 ? 10.440 15.900 4.230 1.00 70.59 107 LEU A O 1
ATOM 809 N N . PHE A 1 106 ? 11.387 16.843 6.045 1.00 72.34 108 PHE A N 1
ATOM 810 C CA . PHE A 1 106 ? 10.441 17.948 6.120 1.00 76.77 108 PHE A CA 1
ATOM 811 C C . PHE A 1 106 ? 8.985 17.500 6.046 1.00 83.45 108 PHE A C 1
ATOM 812 O O . PHE A 1 106 ? 8.155 18.178 5.441 1.00 84.55 108 PHE A O 1
ATOM 820 N N . THR A 1 107 ? 8.674 16.360 6.655 1.00 88.81 109 THR A N 1
ATOM 821 C CA . THR A 1 107 ? 7.284 15.936 6.773 1.00 96.38 109 THR A CA 1
ATOM 822 C C . THR A 1 107 ? 6.546 17.000 7.571 1.00 99.19 109 THR A C 1
ATOM 823 O O . THR A 1 107 ? 5.322 16.973 7.701 1.00 98.37 109 THR A O 1
ATOM 827 N N . ASP A 1 108 ? 7.323 17.945 8.090 1.00 101.65 110 ASP A N 1
ATOM 828 C CA . ASP A 1 108 ? 6.823 19.015 8.934 1.00 104.18 110 ASP A CA 1
ATOM 829 C C . ASP A 1 108 ? 5.903 19.966 8.173 1.00 101.17 110 ASP A C 1
ATOM 830 O O . ASP A 1 108 ? 5.247 20.815 8.778 1.00 102.30 110 ASP A O 1
ATOM 835 N N . VAL A 1 109 ? 5.846 19.824 6.852 1.00 98.40 111 VAL A N 1
ATOM 836 C CA . VAL A 1 109 ? 5.091 20.772 6.040 1.00 97.59 111 VAL A CA 1
ATOM 837 C C . VAL A 1 109 ? 4.091 20.135 5.074 1.00 94.77 111 VAL A C 1
ATOM 838 O O . VAL A 1 109 ? 4.220 18.970 4.694 1.00 91.80 111 VAL A O 1
ATOM 842 N N A GLN A 1 110 ? 3.102 20.940 4.693 0.64 95.70 112 GLN A N 1
ATOM 843 N N B GLN A 1 110 ? 3.088 20.908 4.673 0.36 95.68 112 GLN A N 1
ATOM 844 C CA A GLN A 1 110 ? 2.039 20.555 3.775 0.64 97.14 112 GLN A CA 1
ATOM 845 C CA B GLN A 1 110 ? 2.069 20.409 3.755 0.36 97.54 112 GLN A CA 1
ATOM 846 C C A GLN A 1 110 ? 2.541 20.393 2.349 0.64 94.45 112 GLN A C 1
ATOM 847 C C B GLN A 1 110 ? 2.549 20.366 2.307 0.36 94.88 112 GLN A C 1
ATOM 848 O O A GLN A 1 110 ? 2.334 19.360 1.711 0.64 95.14 112 GLN A O 1
ATOM 849 O O B GLN A 1 110 ? 2.339 19.374 1.608 0.36 95.10 112 GLN A O 1
ATOM 860 N N . ASN A 1 111 ? 3.189 21.440 1.852 1.00 93.37 113 ASN A N 1
ATOM 861 C CA . ASN A 1 111 ? 3.603 21.515 0.457 1.00 89.44 113 ASN A CA 1
ATOM 862 C C . ASN A 1 111 ? 4.992 20.952 0.185 1.00 82.51 113 ASN A C 1
ATOM 863 O O . ASN A 1 111 ? 6.002 21.515 0.604 1.00 76.89 113 ASN A O 1
ATOM 868 N N . ARG A 1 112 ? 5.022 19.832 -0.527 1.00 82.00 114 ARG A N 1
ATOM 869 C CA . ARG A 1 112 ? 6.267 19.167 -0.872 1.00 79.56 114 ARG A CA 1
ATOM 870 C C . ARG A 1 112 ? 6.403 19.067 -2.389 1.00 77.55 114 ARG A C 1
ATOM 871 O O . ARG A 1 112 ? 5.609 18.396 -3.049 1.00 80.75 114 ARG A O 1
ATOM 879 N N . TYR A 1 113 ? 7.407 19.741 -2.941 1.00 71.46 115 TYR A N 1
ATOM 880 C CA . TYR A 1 113 ? 7.604 19.752 -4.387 1.00 67.12 115 TYR A CA 1
ATOM 881 C C . TYR A 1 113 ? 8.891 19.047 -4.794 1.00 64.41 115 TYR A C 1
ATOM 882 O O . TYR A 1 113 ? 9.900 19.126 -4.092 1.00 64.54 115 TYR A O 1
ATOM 891 N N . THR A 1 114 ? 8.851 18.363 -5.934 1.00 65.26 116 THR A N 1
ATOM 892 C CA . THR A 1 114 ? 10.057 17.782 -6.513 1.00 64.33 116 THR A CA 1
ATOM 893 C C . THR A 1 114 ? 10.305 18.327 -7.917 1.00 66.54 116 THR A C 1
ATOM 894 O O . THR A 1 114 ? 9.484 18.154 -8.819 1.00 70.87 116 THR A O 1
ATOM 898 N N . PHE A 1 115 ? 11.445 18.989 -8.090 1.00 62.87 117 PHE A N 1
ATOM 899 C CA . PHE A 1 115 ? 11.800 19.596 -9.367 1.00 62.16 117 PHE A CA 1
ATOM 900 C C . PHE A 1 115 ? 12.059 18.538 -10.436 1.00 68.90 117 PHE A C 1
ATOM 901 O O . PHE A 1 115 ? 12.385 17.391 -10.127 1.00 70.67 117 PHE A O 1
ATOM 909 N N . ALA A 1 116 ? 11.910 18.937 -11.695 1.00 73.68 118 ALA A N 1
ATOM 910 C CA . ALA A 1 116 ? 12.183 18.057 -12.824 1.00 77.10 118 ALA A CA 1
ATOM 911 C C . ALA A 1 116 ? 13.687 17.913 -13.032 1.00 74.71 118 ALA A C 1
ATOM 912 O O . ALA A 1 116 ? 14.147 16.996 -13.713 1.00 75.59 118 ALA A O 1
ATOM 914 N N . PHE A 1 117 ? 14.449 18.822 -12.433 1.00 70.32 119 PHE A N 1
ATOM 915 C CA . PHE A 1 117 ? 15.896 18.834 -12.598 1.00 64.95 119 PHE A CA 1
ATOM 916 C C . PHE A 1 117 ? 16.640 18.358 -11.357 1.00 64.87 119 PHE A C 1
ATOM 917 O O . PHE A 1 117 ? 16.158 18.498 -10.233 1.00 67.17 119 PHE A O 1
ATOM 925 N N . GLY A 1 118 ? 17.824 17.797 -11.581 1.00 61.46 120 GLY A N 1
ATOM 926 C CA . GLY A 1 118 ? 18.687 17.348 -10.506 1.00 59.03 120 GLY A CA 1
ATOM 927 C C . GLY A 1 118 ? 19.558 18.470 -9.976 1.00 57.41 120 GLY A C 1
ATOM 928 O O . GLY A 1 118 ? 19.375 19.634 -10.335 1.00 58.45 120 GLY A O 1
ATOM 929 N N . GLY A 1 119 ? 20.517 18.116 -9.127 1.00 55.18 121 GLY A N 1
ATOM 930 C CA . GLY A 1 119 ? 21.353 19.101 -8.466 1.00 54.54 121 GLY A CA 1
ATOM 931 C C . GLY A 1 119 ? 22.735 19.290 -9.065 1.00 54.24 121 GLY A C 1
ATOM 932 O O . GLY A 1 119 ? 23.496 20.143 -8.609 1.00 53.54 121 GLY A O 1
ATOM 933 N N . ASN A 1 120 ? 23.062 18.499 -10.082 1.00 55.84 122 ASN A N 1
ATOM 934 C CA . ASN A 1 120 ? 24.362 18.596 -10.744 1.00 56.19 122 ASN A CA 1
ATOM 935 C C . ASN A 1 120 ? 24.642 20.013 -11.257 1.00 49.61 122 ASN A C 1
ATOM 936 O O . ASN A 1 120 ? 23.752 20.673 -11.791 1.00 54.22 122 ASN A O 1
ATOM 941 N N . TYR A 1 121 ? 25.878 20.473 -11.082 1.00 41.93 123 TYR A N 1
ATOM 942 C CA . TYR A 1 121 ? 26.290 21.814 -11.498 1.00 38.46 123 TYR A CA 1
ATOM 943 C C . TYR A 1 121 ? 25.898 22.139 -12.940 1.00 38.69 123 TYR A C 1
ATOM 944 O O . TYR A 1 121 ? 25.413 23.233 -13.234 1.00 38.56 123 TYR A O 1
ATOM 953 N N . ASP A 1 122 ? 26.114 21.183 -13.836 1.00 42.07 124 ASP A N 1
ATOM 954 C CA . ASP A 1 122 ? 25.815 21.373 -15.253 1.00 49.41 124 ASP A CA 1
ATOM 955 C C . ASP A 1 122 ? 24.382 21.850 -15.497 1.00 49.87 124 ASP A C 1
ATOM 956 O O . ASP A 1 122 ? 24.161 22.810 -16.235 1.00 50.88 124 ASP A O 1
ATOM 961 N N . ARG A 1 123 ? 23.414 21.182 -14.878 1.00 49.80 125 ARG A N 1
ATOM 962 C CA . ARG A 1 123 ? 22.013 21.553 -15.045 1.00 54.07 125 ARG A CA 1
ATOM 963 C C . ARG A 1 123 ? 21.714 22.933 -14.457 1.00 49.97 125 ARG A C 1
ATOM 964 O O . ARG A 1 123 ? 21.069 23.763 -15.099 1.00 52.70 125 ARG A O 1
ATOM 972 N N . LEU A 1 124 ? 22.193 23.170 -13.240 1.00 44.09 126 LEU A N 1
ATOM 973 C CA . LEU A 1 124 ? 21.958 24.432 -12.542 1.00 41.41 126 LEU A CA 1
ATOM 974 C C . LEU A 1 124 ? 22.595 25.619 -13.264 1.00 39.13 126 LEU A C 1
ATOM 975 O O . LEU A 1 124 ? 22.031 26.713 -13.297 1.00 40.34 126 LEU A O 1
ATOM 980 N N . GLU A 1 125 ? 23.772 25.396 -13.839 1.00 38.13 127 GLU A N 1
ATOM 981 C CA . GLU A 1 125 ? 24.466 26.432 -14.594 1.00 39.10 127 GLU A CA 1
ATOM 982 C C . GLU A 1 125 ? 23.680 26.792 -15.851 1.00 43.69 127 GLU A C 1
ATOM 983 O O . GLU A 1 125 ? 23.621 27.954 -16.250 1.00 44.69 127 GLU A O 1
ATOM 989 N N . GLN A 1 126 ? 23.075 25.784 -16.470 1.00 47.97 128 GLN A N 1
ATOM 990 C CA . GLN A 1 126 ? 22.235 25.997 -17.642 1.00 51.63 128 GLN A CA 1
ATOM 991 C C . GLN A 1 126 ? 21.031 26.867 -17.300 1.00 50.08 128 GLN A C 1
ATOM 992 O O . GLN A 1 126 ? 20.722 27.827 -18.008 1.00 54.48 128 GLN A O 1
ATOM 998 N N . LEU A 1 127 ? 20.351 26.519 -16.214 1.00 45.89 129 LEU A N 1
ATOM 999 C CA . LEU A 1 127 ? 19.216 27.299 -15.743 1.00 45.83 129 LEU A CA 1
ATOM 1000 C C . LEU A 1 127 ? 19.672 28.691 -15.320 1.00 47.32 129 LEU A C 1
ATOM 1001 O O . LEU A 1 127 ? 19.042 29.693 -15.661 1.00 50.90 129 LEU A O 1
ATOM 1006 N N . ALA A 1 128 ? 20.775 28.745 -14.578 1.00 43.62 130 ALA A N 1
ATOM 1007 C CA . ALA A 1 128 ? 21.323 30.011 -14.111 1.00 42.97 130 ALA A CA 1
ATOM 1008 C C . ALA A 1 128 ? 21.726 30.893 -15.287 1.00 46.36 130 ALA A C 1
ATOM 1009 O O . ALA A 1 128 ? 21.649 32.119 -15.214 1.00 48.64 130 ALA A O 1
ATOM 1011 N N . GLY A 1 129 ? 22.140 30.260 -16.378 1.00 45.56 131 GLY A N 1
ATOM 1012 C CA . GLY A 1 129 ? 22.626 30.995 -17.529 1.00 47.11 131 GLY A CA 1
ATOM 1013 C C . GLY A 1 129 ? 24.038 31.476 -17.273 1.00 49.23 131 GLY A C 1
ATOM 1014 O O . GLY A 1 129 ? 24.550 32.344 -17.976 1.00 51.60 131 GLY A O 1
ATOM 1015 N N . ASN A 1 130 ? 24.665 30.904 -16.251 1.00 47.15 132 ASN A N 1
ATOM 1016 C CA . ASN A 1 130 ? 26.033 31.243 -15.885 1.00 45.03 132 ASN A CA 1
ATOM 1017 C C . ASN A 1 130 ? 26.782 30.038 -15.334 1.00 42.38 132 ASN A C 1
ATOM 1018 O O . ASN A 1 130 ? 26.199 29.192 -14.657 1.00 40.63 132 ASN A O 1
ATOM 1023 N N . LEU A 1 131 ? 28.073 29.958 -15.638 1.00 42.18 133 LEU A N 1
ATOM 1024 C CA . LEU A 1 131 ? 28.914 28.888 -15.117 1.00 41.93 133 LEU A CA 1
ATOM 1025 C C . LEU A 1 131 ? 29.425 29.266 -13.730 1.00 40.21 133 LEU A C 1
ATOM 1026 O O . LEU A 1 131 ? 29.398 30.435 -13.346 1.00 39.81 133 LEU A O 1
ATOM 1031 N N . ARG A 1 132 ? 29.882 28.273 -12.978 1.00 39.34 134 ARG A N 1
ATOM 1032 C CA . ARG A 1 132 ? 30.434 28.515 -11.652 1.00 39.67 134 ARG A CA 1
ATOM 1033 C C . ARG A 1 132 ? 31.516 29.593 -11.679 1.00 42.47 134 ARG A C 1
ATOM 1034 O O . ARG A 1 132 ? 31.632 30.393 -10.751 1.00 43.94 134 ARG A O 1
ATOM 1042 N N . GLU A 1 133 ? 32.302 29.615 -12.750 1.00 43.22 135 GLU A N 1
ATOM 1043 C CA . GLU A 1 133 ? 33.425 30.542 -12.849 1.00 44.61 135 GLU A CA 1
ATOM 1044 C C . GLU A 1 133 ? 32.986 32.002 -12.885 1.00 44.98 135 GLU A C 1
ATOM 1045 O O . GLU A 1 133 ? 33.797 32.901 -12.677 1.00 46.48 135 GLU A O 1
ATOM 1051 N N . ASN A 1 134 ? 31.707 32.236 -13.157 1.00 44.07 136 ASN A N 1
ATOM 1052 C CA . ASN A 1 134 ? 31.205 33.595 -13.325 1.00 43.95 136 ASN A CA 1
ATOM 1053 C C . ASN A 1 134 ? 30.185 33.981 -12.264 1.00 43.80 136 ASN A C 1
ATOM 1054 O O . ASN A 1 134 ? 29.584 35.054 -12.325 1.00 47.11 136 ASN A O 1
ATOM 1059 N N . ILE A 1 135 ? 29.996 33.097 -11.291 1.00 41.20 137 ILE A N 1
ATOM 1060 C CA . ILE A 1 135 ? 29.067 33.348 -10.197 1.00 40.51 137 ILE A CA 1
ATOM 1061 C C . ILE A 1 135 ? 29.830 33.651 -8.912 1.00 41.36 137 ILE A C 1
ATOM 1062 O O . ILE A 1 135 ? 30.556 32.802 -8.393 1.00 39.16 137 ILE A O 1
ATOM 1067 N N . GLU A 1 136 ? 29.659 34.868 -8.407 1.00 44.99 138 GLU A N 1
ATOM 1068 C CA . GLU A 1 136 ? 30.419 35.341 -7.255 1.00 47.78 138 GLU A CA 1
ATOM 1069 C C . GLU A 1 136 ? 30.050 34.630 -5.960 1.00 46.41 138 GLU A C 1
ATOM 1070 O O . GLU A 1 136 ? 28.877 34.353 -5.698 1.00 48.94 138 GLU A O 1
ATOM 1076 N N . LEU A 1 137 ? 31.067 34.336 -5.155 1.00 45.77 139 LEU A N 1
ATOM 1077 C CA . LEU A 1 137 ? 30.872 33.719 -3.849 1.00 45.03 139 LEU A CA 1
ATOM 1078 C C . LEU A 1 137 ? 31.340 34.662 -2.742 1.00 48.21 139 LEU A C 1
ATOM 1079 O O . LEU A 1 137 ? 32.104 35.595 -2.990 1.00 50.67 139 LEU A O 1
ATOM 1084 N N . GLY A 1 138 ? 30.879 34.411 -1.523 1.00 48.36 140 GLY A N 1
ATOM 1085 C CA . GLY A 1 138 ? 31.203 35.262 -0.395 1.00 49.12 140 GLY A CA 1
ATOM 1086 C C . GLY A 1 138 ? 29.999 35.456 0.503 1.00 51.83 140 GLY A C 1
ATOM 1087 O O . GLY A 1 138 ? 28.928 34.915 0.236 1.00 50.86 140 GLY A O 1
ATOM 1088 N N . ASN A 1 139 ? 30.174 36.227 1.572 1.00 54.12 141 ASN A N 1
ATOM 1089 C CA . ASN A 1 139 ? 29.078 36.511 2.490 1.00 57.43 141 ASN A CA 1
ATOM 1090 C C . ASN A 1 139 ? 27.970 37.299 1.804 1.00 59.08 141 ASN A C 1
ATOM 1091 O O . ASN A 1 139 ? 26.791 37.116 2.099 1.00 59.58 141 ASN A O 1
ATOM 1096 N N . GLY A 1 140 ? 28.363 38.183 0.893 1.00 58.80 142 GLY A N 1
ATOM 1097 C CA . GLY A 1 140 ? 27.417 39.002 0.157 1.00 57.64 142 GLY A CA 1
ATOM 1098 C C . GLY A 1 140 ? 26.458 38.176 -0.680 1.00 54.38 142 GLY A C 1
ATOM 1099 O O . GLY A 1 140 ? 25.242 38.277 -0.516 1.00 53.05 142 GLY A O 1
ATOM 1100 N N . PRO A 1 141 ? 27.001 37.357 -1.594 1.00 50.86 143 PRO A N 1
ATOM 1101 C CA . PRO A 1 141 ? 26.186 36.456 -2.415 1.00 47.58 143 PRO A CA 1
ATOM 1102 C C . PRO A 1 141 ? 25.333 35.496 -1.587 1.00 48.70 143 PRO A C 1
ATOM 1103 O O . PRO A 1 141 ? 24.208 35.193 -1.982 1.00 51.39 143 PRO A O 1
ATOM 1107 N N . LEU A 1 142 ? 25.860 35.018 -0.463 1.00 48.77 144 LEU A N 1
ATOM 1108 C CA . LEU A 1 142 ? 25.120 34.072 0.367 1.00 49.54 144 LEU A CA 1
ATOM 1109 C C . LEU A 1 142 ? 23.902 34.736 1.003 1.00 54.17 144 LEU A C 1
ATOM 1110 O O . LEU A 1 142 ? 22.837 34.127 1.115 1.00 54.15 144 LEU A O 1
ATOM 1115 N N . GLU A 1 143 ? 24.071 35.988 1.419 1.00 57.30 145 GLU A N 1
ATOM 1116 C CA . GLU A 1 143 ? 22.977 36.765 1.986 1.00 63.17 145 GLU A CA 1
ATOM 1117 C C . GLU A 1 143 ? 21.866 36.934 0.958 1.00 60.16 145 GLU A C 1
ATOM 1118 O O . GLU A 1 143 ? 20.683 36.869 1.290 1.00 59.73 145 GLU A O 1
ATOM 1124 N N . GLU A 1 144 ? 22.258 37.146 -0.294 1.00 58.91 146 GLU A N 1
ATOM 1125 C CA . GLU A 1 144 ? 21.300 37.338 -1.377 1.00 60.01 146 GLU A CA 1
ATOM 1126 C C . GLU A 1 144 ? 20.719 36.010 -1.845 1.00 58.19 146 GLU A C 1
ATOM 1127 O O . GLU A 1 144 ? 19.594 35.952 -2.338 1.00 59.87 146 GLU A O 1
ATOM 1133 N N . ALA A 1 145 ? 21.494 34.943 -1.687 1.00 55.39 147 ALA A N 1
ATOM 1134 C CA . ALA A 1 145 ? 21.026 33.610 -2.032 1.00 51.50 147 ALA A CA 1
ATOM 1135 C C . ALA A 1 145 ? 19.899 33.195 -1.090 1.00 53.16 147 ALA A C 1
ATOM 1136 O O . ALA A 1 145 ? 18.895 32.622 -1.516 1.00 55.24 147 ALA A O 1
ATOM 1138 N N . ILE A 1 146 ? 20.067 33.508 0.190 1.00 52.40 148 ILE A N 1
ATOM 1139 C CA . ILE A 1 146 ? 19.097 33.140 1.214 1.00 54.56 148 ILE A CA 1
ATOM 1140 C C . ILE A 1 146 ? 17.745 33.819 0.995 1.00 57.88 148 ILE A C 1
ATOM 1141 O O . ILE A 1 146 ? 16.693 33.192 1.138 1.00 59.06 148 ILE A O 1
ATOM 1146 N N . SER A 1 147 ? 17.780 35.103 0.649 1.00 57.73 149 SER A N 1
ATOM 1147 C CA . SER A 1 147 ? 16.564 35.852 0.343 1.00 59.62 149 SER A CA 1
ATOM 1148 C C . SER A 1 147 ? 15.803 35.212 -0.814 1.00 59.37 149 SER A C 1
ATOM 1149 O O . SER A 1 147 ? 14.599 34.972 -0.718 1.00 62.38 149 SER A O 1
ATOM 1152 N N . ALA A 1 148 ? 16.515 34.937 -1.903 1.00 57.17 150 ALA A N 1
ATOM 1153 C CA . ALA A 1 148 ? 15.916 34.348 -3.097 1.00 55.31 150 ALA A CA 1
ATOM 1154 C C . ALA A 1 148 ? 15.220 33.019 -2.806 1.00 56.03 150 ALA A C 1
ATOM 1155 O O . ALA A 1 148 ? 14.048 32.841 -3.141 1.00 58.54 150 ALA A O 1
ATOM 1157 N N . LEU A 1 149 ? 15.945 32.088 -2.190 1.00 53.63 151 LEU A N 1
ATOM 1158 C CA . LEU A 1 149 ? 15.375 30.795 -1.825 1.00 52.33 151 LEU A CA 1
ATOM 1159 C C . LEU A 1 149 ? 14.105 31.005 -1.013 1.00 55.61 151 LEU A C 1
ATOM 1160 O O . LEU A 1 149 ? 13.140 30.251 -1.132 1.00 54.71 151 LEU A O 1
ATOM 1165 N N . TYR A 1 150 ? 14.118 32.048 -0.191 1.00 59.35 152 TYR A N 1
ATOM 1166 C CA . TYR A 1 150 ? 13.029 32.326 0.737 1.00 62.91 152 TYR A CA 1
ATOM 1167 C C . TYR A 1 150 ? 11.770 32.837 0.037 1.00 64.48 152 TYR A C 1
ATOM 1168 O O . TYR A 1 150 ? 10.652 32.497 0.426 1.00 65.29 152 TYR A O 1
ATOM 1177 N N . TYR A 1 151 ? 11.956 33.652 -0.997 1.00 64.29 153 TYR A N 1
ATOM 1178 C CA . TYR A 1 151 ? 10.830 34.263 -1.700 1.00 63.99 153 TYR A CA 1
ATOM 1179 C C . TYR A 1 151 ? 10.382 33.480 -2.931 1.00 62.39 153 TYR A C 1
ATOM 1180 O O . TYR A 1 151 ? 9.670 34.018 -3.777 1.00 64.06 153 TYR A O 1
ATOM 1189 N N . TYR A 1 152 ? 10.784 32.218 -3.036 1.00 58.90 154 TYR A N 1
ATOM 1190 C CA . TYR A 1 152 ? 10.499 31.459 -4.251 1.00 58.18 154 TYR A CA 1
ATOM 1191 C C . TYR A 1 152 ? 9.054 30.979 -4.353 1.00 61.92 154 TYR A C 1
ATOM 1192 O O . TYR A 1 152 ? 8.592 30.612 -5.435 1.00 63.31 154 TYR A O 1
ATOM 1201 N N . SER A 1 153 ? 8.341 30.979 -3.232 1.00 64.90 155 SER A N 1
ATOM 1202 C CA . SER A 1 153 ? 6.954 30.521 -3.221 1.00 66.76 155 SER A CA 1
ATOM 1203 C C . SER A 1 153 ? 6.009 31.582 -3.775 1.00 66.32 155 SER A C 1
ATOM 1204 O O . SER A 1 153 ? 4.837 31.307 -4.026 1.00 63.19 155 SER A O 1
ATOM 1207 N N . THR A 1 154 ? 6.526 32.790 -3.972 1.00 65.29 156 THR A N 1
ATOM 1208 C CA . THR A 1 154 ? 5.703 33.915 -4.406 1.00 66.45 156 THR A CA 1
ATOM 1209 C C . THR A 1 154 ? 5.785 34.154 -5.911 1.00 66.18 156 THR A C 1
ATOM 1210 O O . THR A 1 154 ? 5.028 34.954 -6.464 1.00 69.94 156 THR A O 1
ATOM 1214 N N . GLY A 1 155 ? 6.703 33.456 -6.571 1.00 62.20 157 GLY A N 1
ATOM 1215 C CA . GLY A 1 155 ? 6.926 33.655 -7.990 1.00 60.15 157 GLY A CA 1
ATOM 1216 C C . GLY A 1 155 ? 7.769 34.890 -8.240 1.00 60.19 157 GLY A C 1
ATOM 1217 O O . GLY A 1 155 ? 8.016 35.261 -9.386 1.00 59.80 157 GLY A O 1
ATOM 1218 N N . GLY A 1 156 ? 8.218 35.518 -7.156 1.00 61.51 158 GLY A N 1
ATOM 1219 C CA . GLY A 1 156 ? 8.976 36.756 -7.229 1.00 60.83 158 GLY A CA 1
ATOM 1220 C C . GLY A 1 156 ? 10.436 36.569 -7.594 1.00 58.41 158 GLY A C 1
ATOM 1221 O O . GLY A 1 156 ? 11.064 37.469 -8.156 1.00 57.71 158 GLY A O 1
ATOM 1222 N N . THR A 1 157 ? 10.985 35.405 -7.263 1.00 57.80 159 THR A N 1
ATOM 1223 C CA . THR A 1 157 ? 12.351 35.075 -7.647 1.00 60.37 159 THR A CA 1
ATOM 1224 C C . THR A 1 157 ? 12.334 34.071 -8.790 1.00 57.76 159 THR A C 1
ATOM 1225 O O . THR A 1 157 ? 11.778 32.978 -8.667 1.00 58.25 159 THR A O 1
ATOM 1229 N N . GLN A 1 158 ? 12.945 34.454 -9.905 1.00 54.00 160 GLN A N 1
ATOM 1230 C CA . GLN A 1 158 ? 12.928 33.636 -11.110 1.00 54.50 160 GLN A CA 1
ATOM 1231 C C . GLN A 1 158 ? 13.849 32.422 -10.988 1.00 51.78 160 GLN A C 1
ATOM 1232 O O . GLN A 1 158 ? 14.765 32.405 -10.164 1.00 53.43 160 GLN A O 1
ATOM 1238 N N . LEU A 1 159 ? 13.595 31.410 -11.812 1.00 52.28 161 LEU A N 1
ATOM 1239 C CA . LEU A 1 159 ? 14.318 30.141 -11.735 1.00 48.44 161 LEU A CA 1
ATOM 1240 C C . LEU A 1 159 ? 15.837 30.273 -11.905 1.00 46.62 161 LEU A C 1
ATOM 1241 O O . LEU A 1 159 ? 16.597 29.588 -11.218 1.00 50.85 161 LEU A O 1
ATOM 1246 N N . PRO A 1 160 ? 16.287 31.142 -12.826 1.00 43.25 162 PRO A N 1
ATOM 1247 C CA . PRO A 1 160 ? 17.733 31.351 -12.962 1.00 38.65 162 PRO A CA 1
ATOM 1248 C C . PRO A 1 160 ? 18.338 31.858 -11.657 1.00 41.57 162 PRO A C 1
ATOM 1249 O O . PRO A 1 160 ? 19.395 31.382 -11.242 1.00 43.37 162 PRO A O 1
ATOM 1253 N N . THR A 1 161 ? 17.667 32.816 -11.024 1.00 41.79 163 THR A N 1
ATOM 1254 C CA . THR A 1 161 ? 18.133 33.365 -9.759 1.00 40.34 163 THR A CA 1
ATOM 1255 C C . THR A 1 161 ? 18.161 32.280 -8.688 1.00 40.72 163 THR A C 1
ATOM 1256 O O . THR A 1 161 ? 19.039 32.267 -7.823 1.00 39.94 163 THR A O 1
ATOM 1260 N N . LEU A 1 162 ? 17.197 31.367 -8.757 1.00 42.08 164 LEU A N 1
ATOM 1261 C CA . LEU A 1 162 ? 17.143 30.241 -7.832 1.00 42.56 164 LEU A CA 1
ATOM 1262 C C . LEU A 1 162 ? 18.289 29.269 -8.086 1.00 43.42 164 LEU A C 1
ATOM 1263 O O . LEU A 1 162 ? 18.904 28.759 -7.148 1.00 47.84 164 LEU A O 1
ATOM 1268 N N . ALA A 1 163 ? 18.565 29.012 -9.361 1.00 41.70 165 ALA A N 1
ATOM 1269 C CA . ALA A 1 163 ? 19.646 28.114 -9.758 1.00 39.48 165 ALA A CA 1
ATOM 1270 C C . ALA A 1 163 ? 20.999 28.682 -9.343 1.00 37.73 165 ALA A C 1
ATOM 1271 O O . ALA A 1 163 ? 21.859 27.961 -8.839 1.00 36.59 165 ALA A O 1
ATOM 1273 N N . ARG A 1 164 ? 21.177 29.980 -9.566 1.00 38.75 166 ARG A N 1
ATOM 1274 C CA . ARG A 1 164 ? 22.394 30.665 -9.161 1.00 39.15 166 ARG A CA 1
ATOM 1275 C C . ARG A 1 164 ? 22.571 30.573 -7.649 1.00 41.93 166 ARG A C 1
ATOM 1276 O O . ARG A 1 164 ? 23.688 30.432 -7.147 1.00 41.10 166 ARG A O 1
ATOM 1284 N N . SER A 1 165 ? 21.457 30.647 -6.929 1.00 43.93 167 SER A N 1
ATOM 1285 C CA . SER A 1 165 ? 21.474 30.606 -5.471 1.00 41.80 167 SER A CA 1
ATOM 1286 C C . SER A 1 165 ? 21.825 29.219 -4.955 1.00 41.36 167 SER A C 1
ATOM 1287 O O . SER A 1 165 ? 22.464 29.079 -3.912 1.00 43.48 167 SER A O 1
ATOM 1290 N N . PHE A 1 166 ? 21.397 28.195 -5.687 1.00 39.61 168 PHE A N 1
ATOM 1291 C CA . PHE A 1 166 ? 21.724 26.814 -5.342 1.00 39.42 168 PHE A CA 1
ATOM 1292 C C . PHE A 1 166 ? 23.215 26.563 -5.515 1.00 37.97 168 PHE A C 1
ATOM 1293 O O . PHE A 1 166 ? 23.836 25.878 -4.707 1.00 41.14 168 PHE A O 1
ATOM 1301 N N . ILE A 1 167 ? 23.782 27.124 -6.578 1.00 35.23 169 ILE A N 1
ATOM 1302 C CA . ILE A 1 167 ? 25.204 26.983 -6.857 1.00 33.70 169 ILE A CA 1
ATOM 1303 C C . ILE A 1 167 ? 26.046 27.641 -5.768 1.00 37.43 169 ILE A C 1
ATOM 1304 O O . ILE A 1 167 ? 27.085 27.114 -5.367 1.00 39.31 169 ILE A O 1
ATOM 1309 N N . ILE A 1 168 ? 25.589 28.794 -5.290 1.00 40.87 170 ILE A N 1
ATOM 1310 C CA . ILE A 1 168 ? 26.293 29.522 -4.238 1.00 40.34 170 ILE A CA 1
ATOM 1311 C C . ILE A 1 168 ? 26.252 28.762 -2.915 1.00 41.47 170 ILE A C 1
ATOM 1312 O O . ILE A 1 168 ? 27.280 28.579 -2.264 1.00 43.09 170 ILE A O 1
ATOM 1317 N N . CYS A 1 169 ? 25.063 28.317 -2.522 1.00 42.32 171 CYS A N 1
ATOM 1318 C CA . CYS A 1 169 ? 24.904 27.574 -1.276 1.00 42.46 171 CYS A CA 1
ATOM 1319 C C . CYS A 1 169 ? 25.697 26.268 -1.278 1.00 43.63 171 CYS A C 1
ATOM 1320 O O . CYS A 1 169 ? 26.407 25.964 -0.322 1.00 46.87 171 CYS A O 1
ATOM 1323 N N . ILE A 1 170 ? 25.569 25.501 -2.354 1.00 43.23 172 ILE A N 1
ATOM 1324 C CA . ILE A 1 170 ? 26.263 24.224 -2.473 1.00 39.53 172 ILE A CA 1
ATOM 1325 C C . ILE A 1 170 ? 27.775 24.379 -2.290 1.00 37.06 172 ILE A C 1
ATOM 1326 O O . ILE A 1 170 ? 28.411 23.598 -1.577 1.00 39.46 172 ILE A O 1
ATOM 1331 N N . GLN A 1 171 ? 28.344 25.394 -2.931 1.00 35.61 173 GLN A N 1
ATOM 1332 C CA . GLN A 1 171 ? 29.786 25.619 -2.881 1.00 34.08 173 GLN A CA 1
ATOM 1333 C C . GLN A 1 171 ? 30.256 26.099 -1.512 1.00 36.75 173 GLN A C 1
ATOM 1334 O O . GLN A 1 171 ? 31.270 25.628 -0.992 1.00 40.27 173 GLN A O 1
ATOM 1340 N N . MET A 1 172 ? 29.518 27.038 -0.930 1.00 36.31 174 MET A N 1
ATOM 1341 C CA . MET A 1 172 ? 29.909 27.627 0.346 1.00 39.68 174 MET A CA 1
ATOM 1342 C C . MET A 1 172 ? 29.632 26.700 1.525 1.00 41.78 174 MET A C 1
ATOM 1343 O O . MET A 1 172 ? 30.105 26.943 2.633 1.00 46.22 174 MET A O 1
ATOM 1348 N N . ILE A 1 173 ? 28.872 25.637 1.280 1.00 38.26 175 ILE A N 1
ATOM 1349 C CA . ILE A 1 173 ? 28.508 24.703 2.338 1.00 38.32 175 ILE A CA 1
ATOM 1350 C C . ILE A 1 173 ? 29.000 23.281 2.070 1.00 40.64 175 ILE A C 1
ATOM 1351 O O . ILE A 1 173 ? 29.859 22.768 2.788 1.00 42.47 175 ILE A O 1
ATOM 1356 N N . SER A 1 174 ? 28.453 22.645 1.039 1.00 42.20 176 SER A N 1
ATOM 1357 C CA . SER A 1 174 ? 28.814 21.266 0.716 1.00 43.03 176 SER A CA 1
ATOM 1358 C C . SER A 1 174 ? 30.295 21.117 0.373 1.00 41.30 176 SER A C 1
ATOM 1359 O O . SER A 1 174 ? 30.981 20.251 0.915 1.00 42.12 176 SER A O 1
ATOM 1362 N N . GLU A 1 175 ? 30.780 21.967 -0.527 1.00 37.85 177 GLU A N 1
ATOM 1363 C CA . GLU A 1 175 ? 32.166 21.897 -0.979 1.00 37.08 177 GLU A CA 1
ATOM 1364 C C . GLU A 1 175 ? 33.134 22.341 0.116 1.00 40.79 177 GLU A C 1
ATOM 1365 O O . GLU A 1 175 ? 34.207 21.758 0.285 1.00 41.81 177 GLU A O 1
ATOM 1371 N N . ALA A 1 176 ? 32.752 23.382 0.849 1.00 39.64 178 ALA A N 1
ATOM 1372 C CA . ALA A 1 176 ? 33.553 23.866 1.967 1.00 38.18 178 ALA A CA 1
ATOM 1373 C C . ALA A 1 176 ? 33.740 22.756 2.993 1.00 41.13 178 ALA A C 1
ATOM 1374 O O . ALA A 1 176 ? 34.822 22.591 3.555 1.00 44.00 178 ALA A O 1
ATOM 1376 N N . ALA A 1 177 ? 32.678 21.992 3.227 1.00 39.52 179 ALA A N 1
ATOM 1377 C CA . ALA A 1 177 ? 32.729 20.874 4.160 1.00 37.93 179 ALA A CA 1
ATOM 1378 C C . ALA A 1 177 ? 33.654 19.770 3.659 1.00 38.33 179 ALA A C 1
ATOM 1379 O O . ALA A 1 177 ? 34.336 19.110 4.446 1.00 42.45 179 ALA A O 1
ATOM 1381 N N . ARG A 1 178 ? 33.677 19.579 2.344 1.00 37.18 180 ARG A N 1
ATOM 1382 C CA . ARG A 1 178 ? 34.473 18.521 1.728 1.00 38.06 180 ARG A CA 1
ATOM 1383 C C . ARG A 1 178 ? 35.961 18.868 1.665 1.00 36.63 180 ARG A C 1
ATOM 1384 O O . ARG A 1 178 ? 36.815 17.992 1.797 1.00 38.80 180 ARG A O 1
ATOM 1392 N N . PHE A 1 179 ? 36.263 20.146 1.458 1.00 35.43 181 PHE A N 1
ATOM 1393 C CA . PHE A 1 179 ? 37.638 20.588 1.253 1.00 35.24 181 PHE A CA 1
ATOM 1394 C C . PHE A 1 179 ? 38.015 21.723 2.203 1.00 38.47 181 PHE A C 1
ATOM 1395 O O . PHE A 1 179 ? 37.374 22.775 2.194 1.00 38.15 181 PHE A O 1
ATOM 1403 N N . GLN A 1 180 ? 39.051 21.515 3.016 1.00 41.44 182 GLN A N 1
ATOM 1404 C CA . GLN A 1 180 ? 39.591 22.596 3.835 1.00 42.15 182 GLN A CA 1
ATOM 1405 C C . GLN A 1 180 ? 39.978 23.729 2.903 1.00 40.84 182 GLN A C 1
ATOM 1406 O O . GLN A 1 180 ? 39.816 24.903 3.232 1.00 43.14 182 GLN A O 1
ATOM 1412 N N . TYR A 1 181 ? 40.489 23.361 1.733 1.00 39.46 183 TYR A N 1
ATOM 1413 C CA . TYR A 1 181 ? 40.915 24.335 0.738 1.00 40.08 183 TYR A CA 1
ATOM 1414 C C . TYR A 1 181 ? 39.812 25.338 0.421 1.00 39.66 183 TYR A C 1
ATOM 1415 O O . TYR A 1 181 ? 40.037 26.548 0.430 1.00 41.15 183 TYR A O 1
ATOM 1424 N N . ILE A 1 182 ? 38.618 24.825 0.145 1.00 38.36 184 ILE A N 1
ATOM 1425 C CA . ILE A 1 182 ? 37.483 25.663 -0.219 1.00 36.16 184 ILE A CA 1
ATOM 1426 C C . ILE A 1 182 ? 36.917 26.419 0.986 1.00 36.93 184 ILE A C 1
ATOM 1427 O O . ILE A 1 182 ? 36.428 27.540 0.847 1.00 39.59 184 ILE A O 1
ATOM 1432 N N . GLU A 1 183 ? 36.988 25.813 2.167 1.00 36.39 185 GLU A N 1
ATOM 1433 C CA . GLU A 1 183 ? 36.626 26.528 3.385 1.00 38.65 185 GLU A CA 1
ATOM 1434 C C . GLU A 1 183 ? 37.518 27.753 3.511 1.00 42.58 185 GLU A C 1
ATOM 1435 O O . GLU A 1 183 ? 37.047 28.858 3.781 1.00 44.10 185 GLU A O 1
ATOM 1441 N N . GLY A 1 184 ? 38.814 27.544 3.307 1.00 43.62 186 GLY A N 1
ATOM 1442 C CA . GLY A 1 184 ? 39.783 28.621 3.360 1.00 44.10 186 GLY A CA 1
ATOM 1443 C C . GLY A 1 184 ? 39.543 29.657 2.281 1.00 42.75 186 GLY A C 1
ATOM 1444 O O . GLY A 1 184 ? 39.920 30.818 2.431 1.00 43.01 186 GLY A O 1
ATOM 1445 N N . GLU A 1 185 ? 38.913 29.235 1.189 1.00 41.16 187 GLU A N 1
ATOM 1446 C CA . GLU A 1 185 ? 38.599 30.139 0.087 1.00 43.17 187 GLU A CA 1
ATOM 1447 C C . GLU A 1 185 ? 37.463 31.089 0.455 1.00 43.37 187 GLU A C 1
ATOM 1448 O O . GLU A 1 185 ? 37.446 32.245 0.031 1.00 44.61 187 GLU A O 1
ATOM 1454 N N . MET A 1 186 ? 36.514 30.598 1.245 1.00 40.97 188 MET A N 1
ATOM 1455 C CA . MET A 1 186 ? 35.428 31.437 1.736 1.00 42.09 188 MET A CA 1
ATOM 1456 C C . MET A 1 186 ? 35.914 32.315 2.881 1.00 43.21 188 MET A C 1
ATOM 1457 O O . MET A 1 186 ? 35.536 33.481 2.982 1.00 46.57 188 MET A O 1
ATOM 1462 N N . ARG A 1 187 ? 36.752 31.746 3.742 1.00 43.14 189 ARG A N 1
ATOM 1463 C CA . ARG A 1 187 ? 37.322 32.494 4.855 1.00 44.63 189 ARG A CA 1
ATOM 1464 C C . ARG A 1 187 ? 38.027 33.752 4.353 1.00 46.46 189 ARG A C 1
ATOM 1465 O O . ARG A 1 187 ? 37.831 34.841 4.893 1.00 48.76 189 ARG A O 1
ATOM 1473 N N . THR A 1 188 ? 38.842 33.594 3.314 1.00 46.24 190 THR A N 1
ATOM 1474 C CA . THR A 1 188 ? 39.583 34.713 2.737 1.00 48.05 190 THR A CA 1
ATOM 1475 C C . THR A 1 188 ? 38.635 35.792 2.217 1.00 47.80 190 THR A C 1
ATOM 1476 O O . THR A 1 188 ? 38.859 36.985 2.425 1.00 51.03 190 THR A O 1
ATOM 1480 N N . ARG A 1 189 ? 37.578 35.359 1.536 1.00 45.68 191 ARG A N 1
ATOM 1481 C CA . ARG A 1 189 ? 36.545 36.267 1.051 1.00 46.48 191 ARG A CA 1
ATOM 1482 C C . ARG A 1 189 ? 35.872 36.998 2.207 1.00 50.28 191 ARG A C 1
ATOM 1483 O O . ARG A 1 189 ? 35.651 38.207 2.145 1.00 53.49 191 ARG A O 1
ATOM 1491 N N . ILE A 1 190 ? 35.552 36.256 3.262 1.00 51.00 192 ILE A N 1
ATOM 1492 C CA . ILE A 1 190 ? 34.855 36.817 4.415 1.00 53.59 192 ILE A CA 1
ATOM 1493 C C . ILE A 1 190 ? 35.741 37.768 5.219 1.00 54.66 192 ILE A C 1
ATOM 1494 O O . ILE A 1 190 ? 35.287 38.827 5.657 1.00 56.03 192 ILE A O 1
ATOM 1499 N N . ARG A 1 191 ? 37.003 37.390 5.406 1.00 52.61 193 ARG A N 1
ATOM 1500 C CA . ARG A 1 191 ? 37.952 38.235 6.124 1.00 57.36 193 ARG A CA 1
ATOM 1501 C C . ARG A 1 191 ? 38.057 39.622 5.502 1.00 60.50 193 ARG A C 1
ATOM 1502 O O . ARG A 1 191 ? 37.984 40.633 6.200 1.00 63.93 193 ARG A O 1
ATOM 1510 N N . TYR A 1 192 ? 38.237 39.662 4.187 1.00 60.19 194 TYR A N 1
ATOM 1511 C CA . TYR A 1 192 ? 38.423 40.924 3.481 1.00 63.08 194 TYR A CA 1
ATOM 1512 C C . TYR A 1 192 ? 37.105 41.456 2.932 1.00 65.38 194 TYR A C 1
ATOM 1513 O O . TYR A 1 192 ? 37.074 42.470 2.233 1.00 66.94 194 TYR A O 1
ATOM 1522 N N . ASN A 1 193 ? 36.019 40.763 3.260 1.00 66.69 195 ASN A N 1
ATOM 1523 C CA . ASN A 1 193 ? 34.678 41.178 2.864 1.00 70.61 195 ASN A CA 1
ATOM 1524 C C . ASN A 1 193 ? 34.547 41.447 1.369 1.00 71.93 195 ASN A C 1
ATOM 1525 O O . ASN A 1 193 ? 33.903 42.409 0.950 1.00 73.01 195 ASN A O 1
ATOM 1530 N N . ARG A 1 194 ? 35.166 40.590 0.567 1.00 71.10 196 ARG A N 1
ATOM 1531 C CA . ARG A 1 194 ? 35.043 40.685 -0.878 1.00 71.30 196 ARG A CA 1
ATOM 1532 C C . ARG A 1 194 ? 34.242 39.503 -1.392 1.00 65.74 196 ARG A C 1
ATOM 1533 O O . ARG A 1 194 ? 34.188 38.449 -0.755 1.00 65.43 196 ARG A O 1
ATOM 1541 N N . 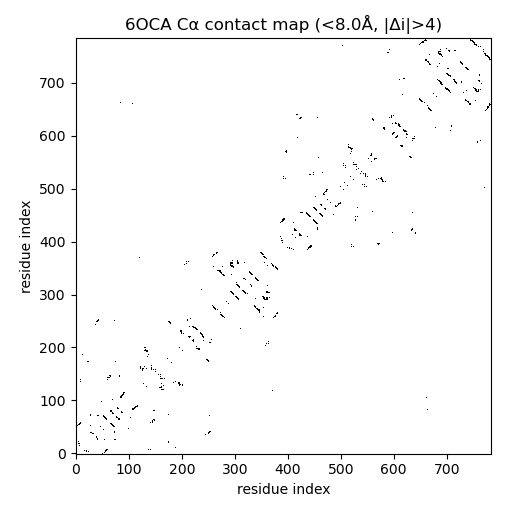ARG A 1 195 ? 33.614 39.691 -2.546 1.00 62.03 197 ARG A N 1
ATOM 1542 C CA . ARG A 1 195 ? 32.924 38.611 -3.228 1.00 55.77 197 ARG A CA 1
ATOM 1543 C C . ARG A 1 195 ? 33.603 38.379 -4.570 1.00 51.47 197 ARG A C 1
ATOM 1544 O O . ARG A 1 195 ? 34.006 39.328 -5.243 1.00 54.24 197 ARG A O 1
ATOM 1552 N N . SER A 1 196 ? 33.743 37.115 -4.949 1.00 45.54 198 SER A N 1
ATOM 1553 C CA . SER A 1 196 ? 34.415 36.769 -6.193 1.00 43.94 198 SER A CA 1
ATOM 1554 C C . SER A 1 196 ? 34.135 35.323 -6.579 1.00 42.30 198 SER A C 1
ATOM 1555 O O . SER A 1 196 ? 33.899 34.475 -5.719 1.00 42.69 198 SER A O 1
ATOM 1558 N N . ALA A 1 197 ? 34.157 35.048 -7.878 1.00 41.67 199 ALA A N 1
ATOM 1559 C CA . ALA A 1 197 ? 33.908 33.702 -8.374 1.00 40.96 199 ALA A CA 1
ATOM 1560 C C . ALA A 1 197 ? 35.062 32.771 -8.024 1.00 41.65 199 ALA A C 1
ATOM 1561 O O . ALA A 1 197 ? 36.187 33.225 -7.813 1.00 45.23 199 ALA A O 1
ATOM 1563 N N . PRO A 1 198 ? 34.781 31.461 -7.959 1.00 37.79 200 PRO A N 1
ATOM 1564 C CA . PRO A 1 198 ? 35.803 30.445 -7.694 1.00 36.26 200 PRO A CA 1
ATOM 1565 C C . PRO A 1 198 ? 36.739 30.290 -8.886 1.00 38.95 200 PRO A C 1
ATOM 1566 O O . PRO A 1 198 ? 36.277 30.290 -10.026 1.00 40.00 200 PRO A O 1
ATOM 1570 N N . ASP A 1 199 ? 38.038 30.170 -8.627 1.00 39.65 201 ASP A N 1
ATOM 1571 C CA . ASP A 1 199 ? 39.012 29.990 -9.700 1.00 41.80 201 ASP A CA 1
ATOM 1572 C C . ASP A 1 199 ? 39.152 28.509 -10.072 1.00 39.21 201 ASP A C 1
ATOM 1573 O O . ASP A 1 199 ? 38.636 27.642 -9.362 1.00 37.54 201 ASP A O 1
ATOM 1578 N N . PRO A 1 200 ? 39.845 28.216 -11.189 1.00 36.07 202 PRO A N 1
ATOM 1579 C CA . PRO A 1 200 ? 39.946 26.855 -11.733 1.00 34.05 202 PRO A CA 1
ATOM 1580 C C . PRO A 1 200 ? 40.389 25.790 -10.728 1.00 37.15 202 PRO A C 1
ATOM 1581 O O . PRO A 1 200 ? 40.061 24.622 -10.921 1.00 38.77 202 PRO A O 1
ATOM 1585 N N . SER A 1 201 ? 41.116 26.177 -9.684 1.00 36.33 203 SER A N 1
ATOM 1586 C CA . SER A 1 201 ? 41.583 25.210 -8.691 1.00 35.23 203 SER A CA 1
ATOM 1587 C C . SER A 1 201 ? 40.434 24.734 -7.806 1.00 36.13 203 SER A C 1
ATOM 1588 O O . SER A 1 201 ? 40.360 23.561 -7.442 1.00 38.58 203 SER A O 1
ATOM 1591 N N . VAL A 1 202 ? 39.540 25.656 -7.464 1.00 35.15 204 VAL A N 1
ATOM 1592 C CA . VAL A 1 202 ? 38.332 25.318 -6.722 1.00 32.55 204 VAL A CA 1
ATOM 1593 C C . VAL A 1 202 ? 37.415 24.443 -7.571 1.00 33.78 204 VAL A C 1
ATOM 1594 O O . VAL A 1 202 ? 36.934 23.403 -7.122 1.00 33.56 204 VAL A O 1
ATOM 1598 N N . ILE A 1 203 ? 37.188 24.873 -8.807 1.00 36.57 205 ILE A N 1
ATOM 1599 C CA . ILE A 1 203 ? 36.270 24.189 -9.713 1.00 36.90 205 ILE A CA 1
ATOM 1600 C C . ILE A 1 203 ? 36.695 22.759 -10.052 1.00 38.22 205 ILE A C 1
ATOM 1601 O O . ILE A 1 203 ? 35.857 21.857 -10.087 1.00 41.00 205 ILE A O 1
ATOM 1606 N N . THR A 1 204 ? 37.985 22.547 -10.296 1.00 36.88 206 THR A N 1
ATOM 1607 C CA . THR A 1 204 ? 38.472 21.212 -10.646 1.00 36.78 206 THR A CA 1
ATOM 1608 C C . THR A 1 204 ? 38.445 20.248 -9.459 1.00 37.04 206 THR A C 1
ATOM 1609 O O . THR A 1 204 ? 38.271 19.041 -9.636 1.00 37.90 206 THR A O 1
ATOM 1613 N N . LEU A 1 205 ? 38.621 20.781 -8.254 1.00 34.93 207 LEU A N 1
ATOM 1614 C CA . LEU A 1 205 ? 38.500 19.973 -7.046 1.00 33.12 207 LEU A CA 1
ATOM 1615 C C . LEU A 1 205 ? 37.058 19.511 -6.884 1.00 33.47 207 LEU A C 1
ATOM 1616 O O . LEU A 1 205 ? 36.801 18.361 -6.533 1.00 33.94 207 LEU A O 1
ATOM 1621 N N . GLU A 1 206 ? 36.120 20.415 -7.152 1.00 35.27 208 GLU A N 1
ATOM 1622 C CA . GLU A 1 206 ? 34.698 20.090 -7.096 1.00 35.28 208 GLU A CA 1
ATOM 1623 C C . GLU A 1 206 ? 34.363 18.963 -8.070 1.00 36.67 208 GLU A C 1
ATOM 1624 O O . GLU A 1 206 ? 33.702 17.989 -7.709 1.00 39.24 208 GLU A O 1
ATOM 1630 N N . ASN A 1 207 ? 34.825 19.105 -9.307 1.00 33.57 209 ASN A N 1
ATOM 1631 C CA . ASN A 1 207 ? 34.613 18.091 -10.329 1.00 35.17 209 ASN A CA 1
ATOM 1632 C C . ASN A 1 207 ? 35.188 16.732 -9.936 1.00 35.11 209 ASN A C 1
ATOM 1633 O O . ASN A 1 207 ? 34.627 15.689 -10.277 1.00 35.58 209 ASN A O 1
ATOM 1638 N N . SER A 1 208 ? 36.301 16.752 -9.210 1.00 37.21 210 SER A N 1
ATOM 1639 C CA . SER A 1 208 ? 37.101 15.547 -9.009 1.00 38.83 210 SER A CA 1
ATOM 1640 C C . SER A 1 208 ? 36.920 14.862 -7.655 1.00 38.13 210 SER A C 1
ATOM 1641 O O . SER A 1 208 ? 37.535 13.826 -7.398 1.00 37.55 210 SER A O 1
ATOM 1644 N N . TRP A 1 209 ? 36.082 15.432 -6.795 1.00 36.88 211 TRP A N 1
ATOM 1645 C CA . TRP A 1 209 ? 35.921 14.928 -5.429 1.00 36.77 211 TRP A CA 1
ATOM 1646 C C . TRP A 1 209 ? 35.585 13.439 -5.374 1.00 37.73 211 TRP A C 1
ATOM 1647 O O . TRP A 1 209 ? 36.152 12.699 -4.568 1.00 39.82 211 TRP A O 1
ATOM 1658 N N . GLY A 1 210 ? 34.662 13.002 -6.225 1.00 38.33 212 GLY A N 1
ATOM 1659 C CA . GLY A 1 210 ? 34.298 11.599 -6.277 1.00 38.66 212 GLY A CA 1
ATOM 1660 C C . GLY A 1 210 ? 35.472 10.728 -6.680 1.00 38.84 212 GLY A C 1
ATOM 1661 O O . GLY A 1 210 ? 35.713 9.676 -6.087 1.00 38.03 212 GLY A O 1
ATOM 1662 N N . ARG A 1 211 ? 36.209 11.178 -7.692 1.00 38.32 213 ARG A N 1
ATOM 1663 C CA . ARG A 1 211 ? 37.340 10.427 -8.228 1.00 38.27 213 ARG A CA 1
ATOM 1664 C C . ARG A 1 211 ? 38.524 10.407 -7.268 1.00 38.75 213 ARG A C 1
ATOM 1665 O O . ARG A 1 211 ? 39.211 9.393 -7.145 1.00 41.03 213 ARG A O 1
ATOM 1673 N N . LEU A 1 212 ? 38.763 11.529 -6.595 1.00 37.78 214 LEU A N 1
ATOM 1674 C CA . LEU A 1 212 ? 39.828 11.603 -5.604 1.00 38.56 214 LEU A CA 1
ATOM 1675 C C . LEU A 1 212 ? 39.553 10.627 -4.466 1.00 39.48 214 LEU A C 1
ATOM 1676 O O . LEU A 1 212 ? 40.435 9.872 -4.055 1.00 41.04 214 LEU A O 1
ATOM 1681 N N . SER A 1 213 ? 38.321 10.647 -3.967 1.00 39.27 215 SER A N 1
ATOM 1682 C CA . SER A 1 213 ? 37.899 9.734 -2.913 1.00 40.54 215 SER A CA 1
ATOM 1683 C C . SER A 1 213 ? 38.204 8.292 -3.296 1.00 42.96 215 SER A C 1
ATOM 1684 O O . SER A 1 213 ? 38.768 7.537 -2.506 1.00 45.26 215 SER A O 1
ATOM 1687 N N . THR A 1 214 ? 37.834 7.924 -4.519 1.00 44.50 216 THR A N 1
ATOM 1688 C CA . THR A 1 214 ? 38.030 6.567 -5.020 1.00 45.77 216 THR A CA 1
ATOM 1689 C C . THR A 1 214 ? 39.505 6.169 -5.050 1.00 46.02 216 THR A C 1
ATOM 1690 O O . THR A 1 214 ? 39.879 5.091 -4.586 1.00 47.96 216 THR A O 1
ATOM 1694 N N . ALA A 1 215 ? 40.337 7.047 -5.601 1.00 43.00 217 ALA A N 1
ATOM 1695 C CA . ALA A 1 215 ? 41.759 6.769 -5.760 1.00 41.95 217 ALA A CA 1
ATOM 1696 C C . ALA A 1 215 ? 42.471 6.597 -4.423 1.00 43.52 217 ALA A C 1
ATOM 1697 O O . ALA A 1 215 ? 43.353 5.751 -4.289 1.00 44.93 217 ALA A O 1
ATOM 1699 N N . ILE A 1 216 ? 42.087 7.400 -3.437 1.00 43.69 218 ILE A N 1
ATOM 1700 C CA . ILE A 1 216 ? 42.723 7.354 -2.122 1.00 43.38 218 ILE A CA 1
ATOM 1701 C C . ILE A 1 216 ? 42.432 6.047 -1.387 1.00 46.78 218 ILE A C 1
ATOM 1702 O O . ILE A 1 216 ? 43.334 5.426 -0.823 1.00 50.21 218 ILE A O 1
ATOM 1707 N N . GLN A 1 217 ? 41.168 5.637 -1.401 1.00 46.77 219 GLN A N 1
ATOM 1708 C CA . GLN A 1 217 ? 40.731 4.454 -0.668 1.00 49.84 219 GLN A CA 1
ATOM 1709 C C . GLN A 1 217 ? 41.135 3.153 -1.358 1.00 55.37 219 GLN A C 1
ATOM 1710 O O . GLN A 1 217 ? 41.216 2.107 -0.717 1.00 60.15 219 GLN A O 1
ATOM 1716 N N . GLU A 1 218 ? 41.381 3.218 -2.663 1.00 57.63 220 GLU A N 1
ATOM 1717 C CA . GLU A 1 218 ? 41.819 2.041 -3.411 1.00 63.81 220 GLU A CA 1
ATOM 1718 C C . GLU A 1 218 ? 43.324 2.074 -3.651 1.00 67.22 220 GLU A C 1
ATOM 1719 O O . GLU A 1 218 ? 43.907 1.111 -4.153 1.00 69.91 220 GLU A O 1
ATOM 1725 N N . SER A 1 219 ? 43.946 3.189 -3.283 1.00 67.45 221 SER A N 1
ATOM 1726 C CA . SER A 1 219 ? 45.377 3.374 -3.474 1.00 68.48 221 SER A CA 1
ATOM 1727 C C . SER A 1 219 ? 46.182 2.277 -2.791 1.00 72.42 221 SER A C 1
ATOM 1728 O O . SER A 1 219 ? 45.802 1.778 -1.732 1.00 73.36 221 SER A O 1
ATOM 1731 N N . ASN A 1 220 ? 47.298 1.907 -3.410 1.00 74.39 222 ASN A N 1
ATOM 1732 C CA . ASN A 1 220 ? 48.246 0.997 -2.786 1.00 76.15 222 ASN A CA 1
ATOM 1733 C C . ASN A 1 220 ? 49.061 1.761 -1.750 1.00 73.78 222 ASN A C 1
ATOM 1734 O O . ASN A 1 220 ? 50.060 2.397 -2.081 1.00 75.69 222 ASN A O 1
ATOM 1739 N N . GLN A 1 221 ? 48.612 1.711 -0.499 1.00 69.39 223 GLN A N 1
ATOM 1740 C CA . GLN A 1 221 ? 49.262 2.428 0.596 1.00 66.00 223 GLN A CA 1
ATOM 1741 C C . GLN A 1 221 ? 49.588 3.888 0.273 1.00 61.27 223 GLN A C 1
ATOM 1742 O O . GLN A 1 221 ? 50.689 4.362 0.555 1.00 60.56 223 GLN A O 1
ATOM 1748 N N . GLY A 1 222 ? 48.626 4.596 -0.314 1.00 58.35 224 GLY A N 1
ATOM 1749 C CA . GLY A 1 222 ? 48.780 6.016 -0.581 1.00 55.75 224 GLY A CA 1
ATOM 1750 C C . GLY A 1 222 ? 49.021 6.357 -2.039 1.00 54.47 224 GLY A C 1
ATOM 1751 O O . GLY A 1 222 ? 48.593 7.408 -2.517 1.00 51.33 224 GLY A O 1
ATOM 1752 N N . ALA A 1 223 ? 49.710 5.470 -2.748 1.00 56.70 225 ALA A N 1
ATOM 1753 C CA . ALA A 1 223 ? 50.037 5.704 -4.151 1.00 56.41 225 ALA A CA 1
ATOM 1754 C C . ALA A 1 223 ? 48.880 5.345 -5.082 1.00 53.76 225 ALA A C 1
ATOM 1755 O O . ALA A 1 223 ? 48.430 4.200 -5.116 1.00 55.83 225 ALA A O 1
ATOM 1757 N N . PHE A 1 224 ? 48.406 6.334 -5.835 1.00 50.26 226 PHE A N 1
ATOM 1758 C CA . PHE A 1 224 ? 47.356 6.112 -6.820 1.00 50.93 226 PHE A CA 1
ATOM 1759 C C . PHE A 1 224 ? 47.868 5.177 -7.910 1.00 54.94 226 PHE A C 1
ATOM 1760 O O . PHE A 1 224 ? 49.045 5.219 -8.265 1.00 56.71 226 PHE A O 1
ATOM 1768 N N . ALA A 1 225 ? 46.986 4.332 -8.437 1.00 55.71 227 ALA A N 1
ATOM 1769 C CA . ALA A 1 225 ? 47.339 3.491 -9.574 1.00 57.28 227 ALA A CA 1
ATOM 1770 C C . ALA A 1 225 ? 47.691 4.386 -10.754 1.00 58.57 227 ALA A C 1
ATOM 1771 O O . ALA A 1 225 ? 48.718 4.204 -11.407 1.00 61.80 227 ALA A O 1
ATOM 1773 N N . SER A 1 226 ? 46.824 5.359 -11.015 1.00 57.55 228 SER A N 1
ATOM 1774 C CA . SER A 1 226 ? 47.065 6.355 -12.052 1.00 58.54 228 SER A CA 1
ATOM 1775 C C . SER A 1 226 ? 46.739 7.748 -11.520 1.00 55.71 228 SER A C 1
ATOM 1776 O O . SER A 1 226 ? 45.742 7.928 -10.818 1.00 54.65 228 SER A O 1
ATOM 1779 N N . PRO A 1 227 ? 47.580 8.738 -11.854 1.00 53.17 229 PRO A N 1
ATOM 1780 C CA . PRO A 1 227 ? 47.455 10.094 -11.310 1.00 51.41 229 PRO A CA 1
ATOM 1781 C C . PRO A 1 227 ? 46.158 10.787 -11.712 1.00 52.87 229 PRO A C 1
ATOM 1782 O O . PRO A 1 227 ? 45.533 10.414 -12.704 1.00 55.37 229 PRO A O 1
ATOM 1786 N N . ILE A 1 228 ? 45.764 11.790 -10.935 1.00 50.22 230 ILE A N 1
ATOM 1787 C CA . ILE A 1 228 ? 44.593 12.599 -11.252 1.00 47.41 230 ILE A CA 1
ATOM 1788 C C . ILE A 1 228 ? 45.015 14.029 -11.568 1.00 46.44 230 ILE A C 1
ATOM 1789 O O . ILE A 1 228 ? 45.855 14.605 -10.876 1.00 47.79 230 ILE A O 1
ATOM 1794 N N . GLN A 1 229 ? 44.432 14.595 -12.620 1.00 43.96 231 GLN A N 1
ATOM 1795 C CA . GLN A 1 229 ? 44.844 15.906 -13.111 1.00 44.84 231 GLN A CA 1
ATOM 1796 C C . GLN A 1 229 ? 43.955 17.038 -12.598 1.00 43.76 231 GLN A C 1
ATOM 1797 O O . GLN A 1 229 ? 42.732 16.988 -12.726 1.00 45.40 231 GLN A O 1
ATOM 1803 N N . LEU A 1 230 ? 44.585 18.057 -12.021 1.00 42.07 232 LEU A N 1
ATOM 1804 C CA . LEU A 1 230 ? 43.872 19.220 -11.506 1.00 41.82 232 LEU A CA 1
ATOM 1805 C C . LEU A 1 230 ? 44.411 20.493 -12.150 1.00 44.02 232 LEU A C 1
ATOM 1806 O O . LEU A 1 230 ? 45.301 20.440 -12.999 1.00 46.78 232 LEU A O 1
ATOM 1811 N N . GLN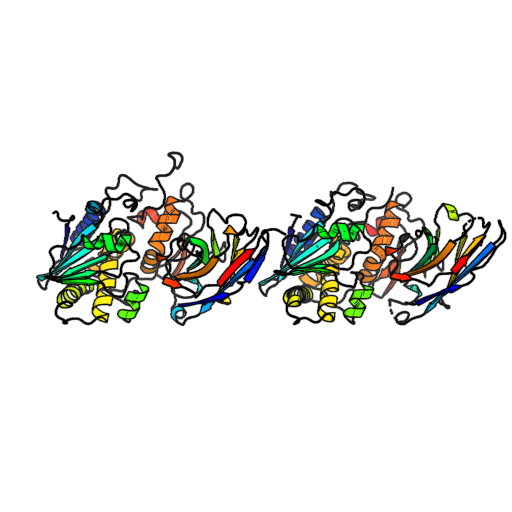 A 1 231 ? 43.869 21.637 -11.743 1.00 42.09 233 GLN A N 1
ATOM 1812 C CA . GLN A 1 231 ? 44.315 22.923 -12.268 1.00 43.93 233 GLN A CA 1
ATOM 1813 C C . GLN A 1 231 ? 44.718 23.872 -11.145 1.00 45.52 233 GLN A C 1
ATOM 1814 O O . GLN A 1 231 ? 44.177 23.808 -10.040 1.00 45.60 233 GLN A O 1
ATOM 1820 N N . ARG A 1 232 ? 45.675 24.747 -11.436 1.00 46.08 234 ARG A N 1
ATOM 1821 C CA . ARG A 1 232 ? 46.089 25.772 -10.487 1.00 46.51 234 ARG A CA 1
ATOM 1822 C C . ARG A 1 232 ? 45.215 27.010 -10.655 1.00 44.66 234 ARG A C 1
ATOM 1823 O O . ARG A 1 232 ? 44.358 27.059 -11.537 1.00 42.31 234 ARG A O 1
ATOM 1831 N N . ARG A 1 233 ? 45.429 28.009 -9.806 1.00 43.70 235 ARG A N 1
ATOM 1832 C CA . ARG A 1 233 ? 44.648 29.236 -9.871 1.00 43.65 235 ARG A CA 1
ATOM 1833 C C . ARG A 1 233 ? 44.735 29.892 -11.249 1.00 47.92 235 ARG A C 1
ATOM 1834 O O . ARG A 1 233 ? 43.788 30.541 -11.697 1.00 49.14 235 ARG A O 1
ATOM 1842 N N . ASN A 1 234 ? 45.872 29.721 -11.919 1.00 49.31 236 ASN A N 1
ATOM 1843 C CA . ASN A 1 234 ? 46.076 30.332 -13.230 1.00 51.70 236 ASN A CA 1
ATOM 1844 C C . ASN A 1 234 ? 45.619 29.436 -14.375 1.00 51.74 236 ASN A C 1
ATOM 1845 O O . ASN A 1 234 ? 45.858 29.740 -15.542 1.00 55.17 236 ASN A O 1
ATOM 1850 N N . GLY A 1 235 ? 44.970 28.328 -14.035 1.00 48.55 237 GLY A N 1
ATOM 1851 C CA . GLY A 1 235 ? 44.381 27.456 -15.036 1.00 48.89 237 GLY A CA 1
ATOM 1852 C C . GLY A 1 235 ? 45.329 26.411 -15.589 1.00 50.66 237 GLY A C 1
ATOM 1853 O O . GLY A 1 235 ? 44.900 25.452 -16.232 1.00 51.17 237 GLY A O 1
ATOM 1854 N N . SER A 1 236 ? 46.622 26.600 -15.349 1.00 50.81 238 SER A N 1
ATOM 1855 C CA . SER A 1 236 ? 47.614 25.623 -15.767 1.00 51.04 238 SER A CA 1
ATOM 1856 C C . SER A 1 236 ? 47.322 24.296 -15.080 1.00 47.93 238 SER A C 1
ATOM 1857 O O . SER A 1 236 ? 46.804 24.268 -13.962 1.00 46.56 238 SER A O 1
ATOM 1860 N N . LYS A 1 237 ? 47.653 23.199 -15.751 1.00 49.16 239 LYS A N 1
ATOM 1861 C CA . LYS A 1 237 ? 47.321 21.872 -15.246 1.00 49.79 239 LYS A CA 1
ATOM 1862 C C . LYS A 1 237 ? 48.502 21.178 -14.572 1.00 50.82 239 LYS A C 1
ATOM 1863 O O . LYS A 1 237 ? 49.663 21.447 -14.887 1.00 53.22 239 LYS A O 1
ATOM 1869 N N . PHE A 1 238 ? 48.185 20.285 -13.640 1.00 50.16 240 PHE A N 1
ATOM 1870 C CA . PHE A 1 238 ? 49.188 19.487 -12.946 1.00 53.88 240 PHE A CA 1
ATOM 1871 C C . PHE A 1 238 ? 48.528 18.241 -12.365 1.00 54.26 240 PHE A C 1
ATOM 1872 O O . PHE A 1 238 ? 47.314 18.215 -12.163 1.00 53.70 240 PHE A O 1
ATOM 1880 N N . SER A 1 239 ? 49.326 17.214 -12.092 1.00 55.96 241 SER A N 1
ATOM 1881 C CA . SER A 1 239 ? 48.783 15.946 -11.613 1.00 56.19 241 SER A CA 1
ATOM 1882 C C . SER A 1 239 ? 49.187 15.622 -10.175 1.00 54.29 241 SER A C 1
ATOM 1883 O O . SER A 1 239 ? 50.218 16.085 -9.685 1.00 57.25 241 SER A O 1
ATOM 1886 N N . VAL A 1 240 ? 48.356 14.829 -9.506 1.00 50.27 242 VAL A N 1
ATOM 1887 C CA . VAL A 1 240 ? 48.669 14.318 -8.175 1.00 50.40 242 VAL A CA 1
ATOM 1888 C C . VAL A 1 240 ? 48.795 12.796 -8.236 1.00 51.15 242 VAL A C 1
ATOM 1889 O O . VAL A 1 240 ? 48.031 12.128 -8.933 1.00 49.51 242 VAL A O 1
ATOM 1893 N N . TYR A 1 241 ? 49.765 12.253 -7.508 1.00 51.96 243 TYR A N 1
ATOM 1894 C CA . TYR A 1 241 ? 50.116 10.843 -7.633 1.00 50.87 243 TYR A CA 1
ATOM 1895 C C . TYR A 1 241 ? 49.893 10.047 -6.355 1.00 50.59 243 TYR A C 1
ATOM 1896 O O . TYR A 1 241 ? 49.981 8.819 -6.358 1.00 53.18 243 TYR A O 1
ATOM 1905 N N . ASP A 1 242 ? 49.610 10.745 -5.262 1.00 48.52 244 ASP A N 1
ATOM 1906 C CA . ASP A 1 242 ? 49.383 10.084 -3.983 1.00 48.97 244 ASP A CA 1
ATOM 1907 C C . ASP A 1 242 ? 48.609 10.970 -3.012 1.00 46.44 244 ASP A C 1
ATOM 1908 O O . ASP A 1 242 ? 48.440 12.167 -3.240 1.00 46.39 244 ASP A O 1
ATOM 1913 N N . VAL A 1 243 ? 48.153 10.366 -1.920 1.00 44.15 245 VAL A N 1
ATOM 1914 C CA . VAL A 1 243 ? 47.291 11.036 -0.953 1.00 38.52 245 VAL A CA 1
ATOM 1915 C C . VAL A 1 243 ? 47.998 12.138 -0.161 1.00 40.59 245 VAL A C 1
ATOM 1916 O O . VAL A 1 243 ? 47.376 13.134 0.215 1.00 39.09 245 VAL A O 1
ATOM 1920 N N . SER A 1 244 ? 49.292 11.959 0.090 1.00 46.00 246 SER A N 1
ATOM 1921 C CA . SER A 1 244 ? 50.039 12.863 0.964 1.00 50.96 246 SER A CA 1
ATOM 1922 C C . SER A 1 244 ? 49.867 14.341 0.611 1.00 52.13 246 SER A C 1
ATOM 1923 O O . SER A 1 244 ? 49.824 15.196 1.497 1.00 58.14 246 SER A O 1
ATOM 1926 N N . ILE A 1 245 ? 49.774 14.636 -0.681 1.00 47.85 247 ILE A N 1
ATOM 1927 C CA . ILE A 1 245 ? 49.658 16.016 -1.139 1.00 45.92 247 ILE A CA 1
ATOM 1928 C C . ILE A 1 245 ? 48.248 16.563 -0.911 1.00 43.71 247 ILE A C 1
ATOM 1929 O O . ILE A 1 245 ? 48.012 17.765 -1.034 1.00 43.23 247 ILE A O 1
ATOM 1934 N N . LEU A 1 246 ? 47.321 15.675 -0.563 1.00 41.89 248 LEU A N 1
ATOM 1935 C CA . LEU A 1 246 ? 45.914 16.043 -0.428 1.00 41.83 248 LEU A CA 1
ATOM 1936 C C . LEU A 1 246 ? 45.466 16.223 1.023 1.00 44.48 248 LEU A C 1
ATOM 1937 O O . LEU A 1 246 ? 44.368 16.719 1.278 1.00 44.25 248 LEU A O 1
ATOM 1942 N N . ILE A 1 247 ? 46.311 15.821 1.969 1.00 44.26 249 ILE A N 1
ATOM 1943 C CA . ILE A 1 247 ? 45.958 15.883 3.387 1.00 45.23 249 ILE A CA 1
ATOM 1944 C C . ILE A 1 247 ? 45.454 17.257 3.839 1.00 45.22 249 ILE A C 1
ATOM 1945 O O . ILE A 1 247 ? 44.421 17.349 4.503 1.00 45.04 249 ILE A O 1
ATOM 1950 N N . PRO A 1 248 ? 46.177 18.330 3.482 1.00 47.93 250 PRO A N 1
ATOM 1951 C CA . PRO A 1 248 ? 45.743 19.669 3.890 1.00 48.73 250 PRO A CA 1
ATOM 1952 C C . PRO A 1 248 ? 44.666 20.240 2.973 1.00 47.27 250 PRO A C 1
ATOM 1953 O O . PRO A 1 248 ? 44.360 21.427 3.078 1.00 48.56 250 PRO A O 1
ATOM 1957 N N . ILE A 1 249 ? 44.100 19.415 2.098 1.00 45.41 251 ILE A N 1
ATOM 1958 C CA . ILE A 1 249 ? 43.170 19.906 1.085 1.00 43.12 251 ILE A CA 1
ATOM 1959 C C . ILE A 1 249 ? 41.765 19.301 1.174 1.00 43.86 251 ILE A C 1
ATOM 1960 O O . ILE A 1 249 ? 40.773 20.030 1.240 1.00 44.42 251 ILE A O 1
ATOM 1965 N N . ILE A 1 250 ? 41.684 17.974 1.175 1.00 44.17 252 ILE A N 1
ATOM 1966 C CA . ILE A 1 250 ? 40.399 17.290 1.264 1.00 43.64 252 ILE A CA 1
ATOM 1967 C C . ILE A 1 250 ? 40.086 16.915 2.710 1.00 43.34 252 ILE A C 1
ATOM 1968 O O . ILE A 1 250 ? 40.963 16.463 3.448 1.00 45.15 252 ILE A O 1
ATOM 1973 N N . ALA A 1 251 ? 38.835 17.118 3.112 1.00 42.45 253 ALA A N 1
ATOM 1974 C CA . ALA A 1 251 ? 38.435 16.923 4.502 1.00 42.40 253 ALA A CA 1
ATOM 1975 C C . ALA A 1 251 ? 37.535 15.702 4.689 1.00 44.73 253 ALA A C 1
ATOM 1976 O O . ALA A 1 251 ? 37.603 15.025 5.713 1.00 46.83 253 ALA A O 1
ATOM 1978 N N . LEU A 1 252 ? 36.687 15.433 3.702 1.00 44.01 254 LEU A N 1
ATOM 1979 C CA . LEU A 1 252 ? 35.802 14.275 3.745 1.00 45.21 254 LEU A CA 1
ATOM 1980 C C . LEU A 1 252 ? 35.873 13.521 2.423 1.00 42.46 254 LEU A C 1
ATOM 1981 O O . LEU A 1 252 ? 36.158 14.109 1.380 1.00 44.39 254 LEU A O 1
ATOM 1986 N N . MET A 1 253 ? 35.610 12.219 2.470 1.00 41.23 255 MET A N 1
ATOM 1987 C CA . MET A 1 253 ? 35.529 11.410 1.259 1.00 43.95 255 MET A CA 1
ATOM 1988 C C . MET A 1 253 ? 34.242 10.595 1.247 1.00 47.63 255 MET A C 1
ATOM 1989 O O . MET A 1 253 ? 33.739 10.200 2.301 1.00 51.06 255 MET A O 1
ATOM 1994 N N . VAL A 1 254 ? 33.708 10.349 0.054 1.00 47.67 256 VAL A N 1
ATOM 1995 C CA . VAL A 1 254 ? 32.558 9.467 -0.093 1.00 49.37 256 VAL A CA 1
ATOM 1996 C C . VAL A 1 254 ? 33.012 8.030 0.124 1.00 52.79 256 VAL A C 1
ATOM 1997 O O . VAL A 1 254 ? 34.072 7.630 -0.359 1.00 53.13 256 VAL A O 1
ATOM 2001 N N . TYR A 1 255 ? 32.218 7.256 0.856 1.00 56.48 257 TYR A N 1
ATOM 2002 C CA . TYR A 1 255 ? 32.593 5.880 1.157 1.00 59.94 257 TYR A CA 1
ATOM 2003 C C . TYR A 1 255 ? 32.719 5.022 -0.095 1.00 64.92 257 TYR A C 1
ATOM 2004 O O . TYR A 1 255 ? 31.915 5.125 -1.022 1.00 65.54 257 TYR A O 1
ATOM 2013 N N . ARG A 1 256 ? 33.741 4.174 -0.101 1.00 69.49 258 ARG A N 1
ATOM 2014 C CA . ARG A 1 256 ? 33.953 3.209 -1.165 1.00 71.47 258 ARG A CA 1
ATOM 2015 C C . ARG A 1 256 ? 34.433 1.916 -0.524 1.00 77.41 258 ARG A C 1
ATOM 2016 O O . ARG A 1 256 ? 34.744 1.887 0.666 1.00 79.92 258 ARG A O 1
ATOM 2024 N N . CYS A 1 257 ? 34.487 0.848 -1.310 1.00 81.43 259 CYS A N 1
ATOM 2025 C CA . CYS A 1 257 ? 35.136 -0.379 -0.871 1.00 87.16 259 CYS A CA 1
ATOM 2026 C C . CYS A 1 257 ? 36.646 -0.177 -0.959 1.00 88.20 259 CYS A C 1
ATOM 2027 O O . CYS A 1 257 ? 37.108 0.689 -1.703 1.00 86.33 259 CYS A O 1
ATOM 2030 N N . ALA A 1 258 ? 37.418 -0.963 -0.212 1.00 90.66 260 ALA A N 1
ATOM 2031 C CA . ALA A 1 258 ? 36.890 -2.037 0.623 1.00 95.08 260 ALA A CA 1
ATOM 2032 C C . ALA A 1 258 ? 36.123 -1.518 1.834 1.00 96.15 260 ALA A C 1
ATOM 2033 O O . ALA A 1 258 ? 35.487 -2.291 2.551 1.00 100.11 260 ALA A O 1
ATOM 2035 N N . VAL B 2 1 ? 28.280 16.638 -24.251 1.00 82.19 2 VAL C N 1
ATOM 2036 C CA . VAL B 2 1 ? 27.006 17.249 -24.613 1.00 90.48 2 VAL C CA 1
ATOM 2037 C C . VAL B 2 1 ? 26.203 16.347 -25.548 1.00 93.97 2 VAL C C 1
ATOM 2038 O O . VAL B 2 1 ? 24.982 16.250 -25.428 1.00 98.69 2 VAL C O 1
ATOM 2042 N N . GLN B 2 2 ? 26.893 15.689 -26.476 1.00 91.76 3 GLN C N 1
ATOM 2043 C CA . GLN B 2 2 ? 26.258 14.727 -27.379 1.00 92.29 3 GLN C CA 1
ATOM 2044 C C . GLN B 2 2 ? 27.250 13.671 -27.872 1.00 86.01 3 GLN C C 1
ATOM 2045 O O . GLN B 2 2 ? 28.298 14.000 -28.429 1.00 84.49 3 GLN C O 1
ATOM 2051 N N . LEU B 2 3 ? 26.908 12.403 -27.663 1.00 82.61 4 LEU C N 1
ATOM 2052 C CA . LEU B 2 3 ? 27.803 11.297 -27.984 1.00 75.08 4 LEU C CA 1
ATOM 2053 C C . LEU B 2 3 ? 27.117 10.268 -28.877 1.00 76.25 4 LEU C C 1
ATOM 2054 O O . LEU B 2 3 ? 25.979 9.876 -28.621 1.00 80.39 4 LEU C O 1
ATOM 2059 N N . VAL B 2 4 ? 27.810 9.827 -29.923 1.00 72.95 5 VAL C N 1
ATOM 2060 C CA . VAL B 2 4 ? 27.288 8.765 -30.779 1.00 74.40 5 VAL C CA 1
ATOM 2061 C C . VAL B 2 4 ? 28.270 7.597 -30.899 1.00 69.18 5 VAL C C 1
ATOM 2062 O O . VAL B 2 4 ? 29.388 7.755 -31.392 1.00 64.84 5 VAL C O 1
ATOM 2066 N N . GLU B 2 5 ? 27.846 6.426 -30.431 1.00 70.06 6 GLU C N 1
ATOM 2067 C CA . GLU B 2 5 ? 28.678 5.230 -30.499 1.00 68.72 6 GLU C CA 1
ATOM 2068 C C . GLU B 2 5 ? 28.404 4.433 -31.771 1.00 71.34 6 GLU C C 1
ATOM 2069 O O . GLU B 2 5 ? 27.261 4.327 -32.217 1.00 73.56 6 GLU C O 1
ATOM 2075 N N . THR B 2 6 ? 29.463 3.871 -32.346 1.00 70.53 7 THR C N 1
ATOM 2076 C CA . THR B 2 6 ? 29.353 3.041 -33.538 1.00 74.16 7 THR C CA 1
ATOM 2077 C C . THR B 2 6 ? 30.258 1.822 -33.385 1.00 71.89 7 THR C C 1
ATOM 2078 O O . THR B 2 6 ? 30.890 1.641 -32.345 1.00 67.41 7 THR C O 1
ATOM 2082 N N . GLY B 2 7 ? 30.322 0.989 -34.418 1.00 74.26 8 GLY C N 1
ATOM 2083 C CA . GLY B 2 7 ? 31.197 -0.170 -34.403 1.00 73.20 8 GLY C CA 1
ATOM 2084 C C . GLY B 2 7 ? 30.526 -1.433 -33.899 1.00 74.74 8 GLY C C 1
ATOM 2085 O O . GLY B 2 7 ? 31.080 -2.526 -34.013 1.00 76.96 8 GLY C O 1
ATOM 2086 N N . GLY B 2 8 ? 29.333 -1.282 -33.334 1.00 73.04 9 GLY C N 1
ATOM 2087 C CA . GLY B 2 8 ? 28.563 -2.425 -32.883 1.00 73.77 9 GLY C CA 1
ATOM 2088 C C . GLY B 2 8 ? 28.284 -3.373 -34.033 1.00 75.86 9 GLY C C 1
ATOM 2089 O O . GLY B 2 8 ? 28.207 -2.951 -35.187 1.00 76.99 9 GLY C O 1
ATOM 2090 N N . GLY B 2 9 ? 28.139 -4.657 -33.722 1.00 77.04 10 GLY C N 1
ATOM 2091 C CA . GLY B 2 9 ? 27.866 -5.652 -34.742 1.00 81.43 10 GLY C CA 1
ATOM 2092 C C . GLY B 2 9 ? 27.938 -7.076 -34.228 1.00 83.57 10 GLY C C 1
ATOM 2093 O O . GLY B 2 9 ? 28.073 -7.310 -33.027 1.00 82.17 10 GLY C O 1
ATOM 2094 N N . VAL B 2 10 ? 27.848 -8.030 -35.149 1.00 87.68 11 VAL C N 1
ATOM 2095 C CA . VAL B 2 10 ? 27.894 -9.444 -34.801 1.00 92.49 11 VAL C CA 1
ATOM 2096 C C . VAL B 2 10 ? 29.296 -10.012 -34.982 1.00 92.22 11 VAL C C 1
ATOM 2097 O O . VAL B 2 10 ? 29.894 -9.891 -36.052 1.00 91.82 11 VAL C O 1
ATOM 2101 N N . VAL B 2 11 ? 29.813 -10.633 -33.928 1.00 92.96 12 VAL C N 1
ATOM 2102 C CA . VAL B 2 11 ? 31.150 -11.209 -33.951 1.00 93.47 12 VAL C CA 1
ATOM 2103 C C . VAL B 2 11 ? 31.090 -12.693 -33.611 1.00 100.11 12 VAL C C 1
ATOM 2104 O O . VAL B 2 11 ? 30.186 -13.138 -32.906 1.00 102.31 12 VAL C O 1
ATOM 2108 N N . GLN B 2 12 ? 32.050 -13.457 -34.121 1.00 104.33 13 GLN C N 1
ATOM 2109 C CA . GLN B 2 12 ? 32.170 -14.861 -33.754 1.00 111.50 13 GLN C CA 1
ATOM 2110 C C . GLN B 2 12 ? 32.833 -14.990 -32.389 1.00 107.84 13 GLN C C 1
ATOM 2111 O O . GLN B 2 12 ? 33.651 -14.153 -32.006 1.00 101.31 13 GLN C O 1
ATOM 2117 N N . ALA B 2 13 ? 32.475 -16.039 -31.657 1.00 111.99 14 ALA C N 1
ATOM 2118 C CA . ALA B 2 13 ? 32.993 -16.243 -30.309 1.00 109.48 14 ALA C CA 1
ATOM 2119 C C . ALA B 2 13 ? 34.511 -16.388 -30.301 1.00 107.72 14 ALA C C 1
ATOM 2120 O O . ALA B 2 13 ? 35.069 -17.240 -30.992 1.00 112.38 14 ALA C O 1
ATOM 2122 N N . GLY B 2 14 ? 35.172 -15.547 -29.512 1.00 101.34 15 GLY C N 1
ATOM 2123 C CA . GLY B 2 14 ? 36.619 -15.566 -29.416 1.00 100.08 15 GLY C CA 1
ATOM 2124 C C . GLY B 2 14 ? 37.278 -14.593 -30.376 1.00 97.58 15 GLY C C 1
ATOM 2125 O O . GLY B 2 14 ? 38.495 -14.609 -30.549 1.00 96.86 15 GLY C O 1
ATOM 2126 N N . GLY B 2 15 ? 36.468 -13.744 -31.000 1.00 96.09 16 GLY C N 1
ATOM 2127 C CA . GLY B 2 15 ? 36.967 -12.761 -31.945 1.00 91.86 16 GLY C CA 1
ATOM 2128 C C . GLY B 2 15 ? 37.227 -11.406 -31.313 1.00 83.14 16 GLY C C 1
ATOM 2129 O O . GLY B 2 15 ? 37.216 -11.269 -30.089 1.00 79.29 16 GLY C O 1
ATOM 2130 N N . SER B 2 16 ? 37.459 -10.400 -32.153 1.00 80.77 17 SER C N 1
ATOM 2131 C CA . SER B 2 16 ? 37.754 -9.051 -31.680 1.00 75.38 17 SER C CA 1
ATOM 2132 C C . SER B 2 16 ? 36.848 -8.007 -32.329 1.00 72.73 17 SER C C 1
ATOM 2133 O O . SER B 2 16 ? 36.381 -8.188 -33.454 1.00 76.07 17 SER C O 1
ATOM 2136 N N . LEU B 2 17 ? 36.607 -6.913 -31.613 1.00 72.73 18 LEU C N 1
ATOM 2137 C CA . LEU B 2 17 ? 35.768 -5.832 -32.118 1.00 70.58 18 LEU C CA 1
ATOM 2138 C C . LEU B 2 17 ? 36.144 -4.503 -31.469 1.00 67.42 18 LEU C C 1
ATOM 2139 O O . LEU B 2 17 ? 36.463 -4.449 -30.282 1.00 65.45 18 LEU C O 1
ATOM 2144 N N . ARG B 2 18 ? 36.108 -3.433 -32.254 1.00 67.99 19 ARG C N 1
ATOM 2145 C CA . ARG B 2 18 ? 36.440 -2.113 -31.737 1.00 65.38 19 ARG C CA 1
ATOM 2146 C C . ARG B 2 18 ? 35.248 -1.171 -31.824 1.00 64.61 19 ARG C C 1
ATOM 2147 O O . ARG B 2 18 ? 34.745 -0.891 -32.911 1.00 64.35 19 ARG C O 1
ATOM 2155 N N . LEU B 2 19 ? 34.798 -0.684 -30.673 1.00 64.73 20 LEU C N 1
ATOM 2156 C CA . LEU B 2 19 ? 33.718 0.290 -30.641 1.00 65.36 20 LEU C CA 1
ATOM 2157 C C . LEU B 2 19 ? 34.280 1.705 -30.738 1.00 63.11 20 LEU C C 1
ATOM 2158 O O . LEU B 2 19 ? 35.425 1.956 -30.359 1.00 61.84 20 LEU C O 1
ATOM 2163 N N . SER B 2 20 ? 33.472 2.622 -31.257 1.00 63.54 21 SER C N 1
ATOM 2164 C CA . SER B 2 20 ? 33.890 4.009 -31.425 1.00 63.66 21 SER C CA 1
ATOM 2165 C C . SER B 2 20 ? 32.817 4.975 -30.939 1.00 61.66 21 SER C C 1
ATOM 2166 O O . SER B 2 20 ? 31.626 4.754 -31.162 1.00 64.49 21 SER C O 1
ATOM 2169 N N . CYS B 2 21 ? 33.245 6.041 -30.271 1.00 58.83 22 CYS C N 1
ATOM 2170 C CA . CYS B 2 21 ? 32.328 7.082 -29.822 1.00 59.31 22 CYS C CA 1
ATOM 2171 C C . CYS B 2 21 ? 32.909 8.466 -30.078 1.00 58.03 22 CYS C C 1
ATOM 2172 O O . CYS B 2 21 ? 34.002 8.787 -29.611 1.00 56.88 22 CYS C O 1
ATOM 2175 N N . VAL B 2 22 ? 32.173 9.282 -30.822 1.00 59.59 23 VAL C N 1
ATOM 2176 C CA . VAL B 2 22 ? 32.611 10.641 -31.117 1.00 61.44 23 VAL C CA 1
ATOM 2177 C C . VAL B 2 22 ? 31.725 11.657 -30.404 1.00 63.58 23 VAL C C 1
ATOM 2178 O O . VAL B 2 22 ? 30.500 11.534 -30.398 1.00 66.06 23 VAL C O 1
ATOM 2182 N N . ALA B 2 23 ? 32.353 12.659 -29.798 1.00 62.68 24 ALA C N 1
ATOM 2183 C CA . ALA B 2 23 ? 31.628 13.660 -29.028 1.00 60.86 24 ALA C CA 1
ATOM 2184 C C . ALA B 2 23 ? 31.601 15.014 -29.727 1.00 66.78 24 ALA C C 1
ATOM 2185 O O . ALA B 2 23 ? 32.579 15.424 -30.350 1.00 68.09 24 ALA C O 1
ATOM 2187 N N . SER B 2 24 ? 30.471 15.703 -29.611 1.00 72.23 25 SER C N 1
ATOM 2188 C CA . SER B 2 24 ? 30.309 17.033 -30.186 1.00 79.13 25 SER C CA 1
ATOM 2189 C C . SER B 2 24 ? 29.241 17.799 -29.419 1.00 81.54 25 SER C C 1
ATOM 2190 O O . SER B 2 24 ? 28.340 17.199 -28.833 1.00 80.97 25 SER C O 1
ATOM 2193 N N . GLY B 2 25 ? 29.345 19.124 -29.426 1.00 92.97 26 GLY C N 1
ATOM 2194 C CA . GLY B 2 25 ? 28.360 19.963 -28.770 1.00 96.05 26 GLY C CA 1
ATOM 2195 C C . GLY B 2 25 ? 28.922 21.272 -28.249 1.00 97.38 26 GLY C C 1
ATOM 2196 O O . GLY B 2 25 ? 30.136 21.434 -28.120 1.00 94.41 26 GLY C O 1
ATOM 2197 N N . ARG B 2 26 ? 28.028 22.213 -27.960 1.00 101.51 27 ARG C N 1
ATOM 2198 C CA . ARG B 2 26 ? 28.407 23.468 -27.323 1.00 101.92 27 ARG C CA 1
ATOM 2199 C C . ARG B 2 26 ? 29.166 23.172 -26.035 1.00 96.73 27 ARG C C 1
ATOM 2200 O O . ARG B 2 26 ? 28.937 22.139 -25.413 1.00 94.34 27 ARG C O 1
ATOM 2208 N N . THR B 2 27 ? 30.068 24.076 -25.657 1.00 95.99 28 THR C N 1
ATOM 2209 C CA . THR B 2 27 ? 30.838 23.996 -24.406 1.00 94.38 28 THR C CA 1
ATOM 2210 C C . THR B 2 27 ? 32.199 23.311 -24.538 1.00 92.32 28 THR C C 1
ATOM 2211 O O . THR B 2 27 ? 32.989 23.311 -23.594 1.00 91.69 28 THR C O 1
ATOM 2215 N N . PHE B 2 28 ? 32.481 22.750 -25.710 1.00 91.43 29 PHE C N 1
ATOM 2216 C CA . PHE B 2 28 ? 33.746 22.046 -25.941 1.00 87.38 29 PHE C CA 1
ATOM 2217 C C . PHE B 2 28 ? 35.003 22.888 -26.263 1.00 86.05 29 PHE C C 1
ATOM 2218 O O . PHE B 2 28 ? 36.098 22.327 -26.316 1.00 83.31 29 PHE C O 1
ATOM 2226 N N . SER B 2 29 ? 34.883 24.200 -26.482 1.00 88.48 30 SER C N 1
ATOM 2227 C CA . SER B 2 29 ? 33.626 24.938 -26.437 1.00 92.00 30 SER C CA 1
ATOM 2228 C C . SER B 2 29 ? 33.013 25.108 -27.823 1.00 95.91 30 SER C C 1
ATOM 2229 O O . SER B 2 29 ? 31.812 25.350 -27.954 1.00 97.60 30 SER C O 1
ATOM 2232 N N . GLY B 2 32 ? 38.904 25.247 -19.896 1.00 75.65 33 GLY C N 1
ATOM 2233 C CA . GLY B 2 32 ? 37.673 25.221 -19.129 1.00 74.33 33 GLY C CA 1
ATOM 2234 C C . GLY B 2 32 ? 36.906 23.920 -19.278 1.00 71.61 33 GLY C C 1
ATOM 2235 O O . GLY B 2 32 ? 37.121 22.971 -18.522 1.00 67.95 33 GLY C O 1
ATOM 2236 N N . ARG B 2 33 ? 36.011 23.879 -20.262 1.00 72.10 34 ARG C N 1
ATOM 2237 C CA . ARG B 2 33 ? 35.139 22.729 -20.473 1.00 67.88 34 ARG C CA 1
ATOM 2238 C C . ARG B 2 33 ? 35.414 22.047 -21.808 1.00 63.23 34 ARG C C 1
ATOM 2239 O O . ARG B 2 33 ? 34.518 21.439 -22.394 1.00 59.85 34 ARG C O 1
ATOM 2247 N N . THR B 2 34 ? 36.647 22.152 -22.294 1.00 62.29 35 THR C N 1
ATOM 2248 C CA . THR B 2 34 ? 37.013 21.511 -23.551 1.00 61.59 35 THR C CA 1
ATOM 2249 C C . THR B 2 34 ? 36.771 20.009 -23.457 1.00 57.44 35 THR C C 1
ATOM 2250 O O . THR B 2 34 ? 36.572 19.474 -22.367 1.00 53.73 35 THR C O 1
ATOM 2254 N N . PHE B 2 35 ? 36.783 19.335 -24.602 1.00 48.46 36 PHE C N 1
ATOM 2255 C CA . PHE B 2 35 ? 36.627 17.888 -24.639 1.00 47.17 36 PHE C CA 1
ATOM 2256 C C . PHE B 2 35 ? 37.646 17.233 -23.715 1.00 49.38 36 PHE C C 1
ATOM 2257 O O . PHE B 2 35 ? 37.358 16.236 -23.052 1.00 49.98 36 PHE C O 1
ATOM 2265 N N . SER B 2 36 ? 38.838 17.817 -23.676 1.00 52.57 37 SER C N 1
ATOM 2266 C CA . SER B 2 36 ? 39.939 17.291 -22.880 1.00 53.66 37 SER C CA 1
ATOM 2267 C C . SER B 2 36 ? 39.664 17.364 -21.379 1.00 53.98 37 SER C C 1
ATOM 2268 O O . SER B 2 36 ? 40.275 16.638 -20.595 1.00 55.29 37 SER C O 1
ATOM 2271 N N . ASP B 2 37 ? 38.746 18.240 -20.983 1.00 52.99 38 ASP C N 1
ATOM 2272 C CA . ASP B 2 37 ? 38.423 18.423 -19.572 1.00 51.60 38 ASP C CA 1
ATOM 2273 C C . ASP B 2 37 ? 37.267 17.527 -19.135 1.00 49.54 38 ASP C C 1
ATOM 2274 O O . ASP B 2 37 ? 36.849 17.554 -17.977 1.00 52.42 38 ASP C O 1
ATOM 2279 N N . HIS B 2 38 ? 36.757 16.737 -20.074 1.00 44.86 39 HIS C N 1
ATOM 2280 C CA . HIS B 2 38 ? 35.728 15.749 -19.779 1.00 42.44 39 HIS C CA 1
ATOM 2281 C C . HIS B 2 38 ? 36.335 14.359 -19.655 1.00 40.94 39 HIS C C 1
ATOM 2282 O O . HIS B 2 38 ? 37.270 14.012 -20.377 1.00 40.03 39 HIS C O 1
ATOM 2289 N N . GLY B 2 39 ? 35.797 13.567 -18.735 1.00 40.37 40 GLY C N 1
ATOM 2290 C CA . GLY B 2 39 ? 36.158 12.167 -18.628 1.00 38.18 40 GLY C CA 1
ATOM 2291 C C . GLY B 2 39 ? 35.123 11.315 -19.338 1.00 39.46 40 GLY C C 1
ATOM 2292 O O . GLY B 2 39 ? 33.937 11.648 -19.343 1.00 41.69 40 GLY C O 1
ATOM 2293 N N . LEU B 2 40 ? 35.569 10.217 -19.942 1.00 39.50 41 LEU C N 1
ATOM 2294 C CA . LEU B 2 40 ? 34.678 9.336 -20.691 1.00 41.56 41 LEU C CA 1
ATOM 2295 C C . LEU B 2 40 ? 34.625 7.947 -20.055 1.00 44.15 41 LEU C C 1
ATOM 2296 O O . LEU B 2 40 ? 35.589 7.513 -19.426 1.00 46.46 41 LEU C O 1
ATOM 2301 N N . GLY B 2 41 ? 33.502 7.252 -20.224 1.00 45.33 42 GLY C N 1
ATOM 2302 C CA . GLY B 2 41 ? 33.344 5.916 -19.671 1.00 47.94 42 GLY C CA 1
ATOM 2303 C C . GLY B 2 41 ? 32.416 5.005 -20.460 1.00 51.10 42 GLY C C 1
ATOM 2304 O O . GLY B 2 41 ? 31.345 5.426 -20.897 1.00 51.92 42 GLY C O 1
ATOM 2305 N N . TRP B 2 42 ? 32.829 3.751 -20.638 1.00 51.97 43 TRP C N 1
ATOM 2306 C CA . TRP B 2 42 ? 32.025 2.756 -21.347 1.00 53.41 43 TRP C CA 1
ATOM 2307 C C . TRP B 2 42 ? 31.209 1.893 -20.381 1.00 55.11 43 TRP C C 1
ATOM 2308 O O . TRP B 2 42 ? 31.734 1.408 -19.379 1.00 54.15 43 TRP C O 1
ATOM 2319 N N . PHE B 2 43 ? 29.928 1.703 -20.689 1.00 57.47 44 PHE C N 1
ATOM 2320 C CA . PHE B 2 43 ? 29.074 0.793 -19.925 1.00 57.59 44 PHE C CA 1
ATOM 2321 C C . PHE B 2 43 ? 28.400 -0.202 -20.870 1.00 58.87 44 PHE C C 1
ATOM 2322 O O . PHE B 2 43 ? 28.507 -0.075 -22.090 1.00 57.93 44 PHE C O 1
ATOM 2330 N N . ARG B 2 44 ? 27.709 -1.192 -20.311 1.00 61.15 45 ARG C N 1
ATOM 2331 C CA . ARG B 2 44 ? 26.940 -2.129 -21.129 1.00 62.93 45 ARG C CA 1
ATOM 2332 C C . ARG B 2 44 ? 25.656 -2.597 -20.445 1.00 64.49 45 ARG C C 1
ATOM 2333 O O . ARG B 2 44 ? 25.664 -2.986 -19.279 1.00 64.60 45 ARG C O 1
ATOM 2341 N N . GLU B 2 50 ? 20.375 -4.532 -16.549 1.00 110.63 51 GLU C N 1
ATOM 2342 C CA . GLU B 2 50 ? 21.076 -3.492 -15.807 1.00 109.22 51 GLU C CA 1
ATOM 2343 C C . GLU B 2 50 ? 22.263 -2.960 -16.599 1.00 103.27 51 GLU C C 1
ATOM 2344 O O . GLU B 2 50 ? 22.587 -3.472 -17.671 1.00 101.99 51 GLU C O 1
ATOM 2350 N N . ARG B 2 51 ? 22.908 -1.929 -16.066 1.00 101.40 52 ARG C N 1
ATOM 2351 C CA . ARG B 2 51 ? 24.070 -1.345 -16.722 1.00 97.67 52 ARG C CA 1
ATOM 2352 C C . ARG B 2 51 ? 25.342 -1.589 -15.920 1.00 93.51 52 ARG C C 1
ATOM 2353 O O . ARG B 2 51 ? 25.410 -1.286 -14.730 1.00 94.57 52 ARG C O 1
ATOM 2361 N N . GLU B 2 52 ? 26.348 -2.144 -16.587 1.00 99.37 53 GLU C N 1
ATOM 2362 C CA . GLU B 2 52 ? 27.609 -2.478 -15.941 1.00 93.52 53 GLU C CA 1
ATOM 2363 C C . GLU B 2 52 ? 28.741 -1.570 -16.412 1.00 82.62 53 GLU C C 1
ATOM 2364 O O . GLU B 2 52 ? 28.786 -1.174 -17.576 1.00 81.53 53 GLU C O 1
ATOM 2370 N N . PHE B 2 53 ? 29.650 -1.242 -15.498 1.00 74.97 54 PHE C N 1
ATOM 2371 C CA . PHE B 2 53 ? 30.829 -0.453 -15.835 1.00 66.82 54 PHE C CA 1
ATOM 2372 C C . PHE B 2 53 ? 31.829 -1.302 -16.610 1.00 66.69 54 PHE C C 1
ATOM 2373 O O . PHE B 2 53 ? 32.181 -2.402 -16.188 1.00 70.06 54 PHE C O 1
ATOM 2381 N N . VAL B 2 54 ? 32.282 -0.785 -17.747 1.00 62.12 55 VAL C N 1
ATOM 2382 C CA . VAL B 2 54 ? 33.239 -1.501 -18.584 1.00 60.61 55 VAL C CA 1
ATOM 2383 C C . VAL B 2 54 ? 34.647 -0.938 -18.417 1.00 55.88 55 VAL C C 1
ATOM 2384 O O . VAL B 2 54 ? 35.595 -1.675 -18.144 1.00 56.53 55 VAL C O 1
ATOM 2388 N N . GLY B 2 55 ? 34.773 0.374 -18.585 1.00 49.80 56 GLY C N 1
ATOM 2389 C CA . GLY B 2 55 ? 36.051 1.047 -18.456 1.00 45.98 56 GLY C CA 1
ATOM 2390 C C . GLY B 2 55 ? 35.943 2.525 -18.772 1.00 44.97 56 GLY C C 1
ATOM 2391 O O . GLY B 2 55 ? 35.059 2.942 -19.522 1.00 48.16 56 GLY C O 1
ATOM 2392 N N . SER B 2 56 ? 36.844 3.321 -18.202 1.00 43.22 57 SER C N 1
ATOM 2393 C CA . SER B 2 56 ? 36.822 4.764 -18.411 1.00 39.43 57 SER C CA 1
ATOM 2394 C C . SER B 2 56 ? 38.177 5.298 -18.866 1.00 38.25 57 SER C C 1
ATOM 2395 O O . SER B 2 56 ? 39.159 4.557 -18.938 1.00 37.57 57 SER C O 1
ATOM 2398 N N . ILE B 2 57 ? 38.218 6.591 -19.169 1.00 38.53 58 ILE C N 1
ATOM 2399 C CA . ILE B 2 57 ? 39.433 7.219 -19.658 1.00 40.67 58 ILE C CA 1
ATOM 2400 C C . ILE B 2 57 ? 39.517 8.689 -19.256 1.00 40.48 58 ILE C C 1
ATOM 2401 O O . ILE B 2 57 ? 38.533 9.425 -19.336 1.00 38.87 58 ILE C O 1
ATOM 2406 N N . SER B 2 58 ? 40.703 9.103 -18.819 1.00 41.47 59 SER C N 1
ATOM 2407 C CA . SER B 2 58 ? 40.974 10.501 -18.513 1.00 42.03 59 SER C CA 1
ATOM 2408 C C . SER B 2 58 ? 42.138 10.999 -19.358 1.00 43.76 59 SER C C 1
ATOM 2409 O O . SER B 2 58 ? 43.054 10.239 -19.670 1.00 45.80 59 SER C O 1
ATOM 2412 N N . TRP B 2 59 ? 42.104 12.277 -19.721 1.00 41.97 60 TRP C N 1
ATOM 2413 C CA . TRP B 2 59 ? 43.152 12.857 -20.553 1.00 43.90 60 TRP C CA 1
ATOM 2414 C C . TRP B 2 59 ? 44.264 13.458 -19.702 1.00 43.99 60 TRP C C 1
ATOM 2415 O O . TRP B 2 59 ? 44.013 13.974 -18.611 1.00 47.77 60 TRP C O 1
ATOM 2426 N N . SER B 2 60 ? 45.493 13.389 -20.206 1.00 44.13 61 SER C N 1
ATOM 2427 C CA . SER B 2 60 ? 46.658 13.857 -19.461 1.00 45.73 61 SER C CA 1
ATOM 2428 C C . SER B 2 60 ? 47.613 14.658 -20.339 1.00 48.14 61 SER C C 1
ATOM 2429 O O . SER B 2 60 ? 47.916 14.263 -21.465 1.00 52.03 61 SER C O 1
ATOM 2432 N N . VAL B 2 61 ? 48.085 15.785 -19.814 1.00 49.31 62 VAL C N 1
ATOM 2433 C CA . VAL B 2 61 ? 49.090 16.588 -20.499 1.00 55.15 62 VAL C CA 1
ATOM 2434 C C . VAL B 2 61 ? 50.436 16.486 -19.791 1.00 62.26 62 VAL C C 1
ATOM 2435 O O . VAL B 2 61 ? 51.392 17.168 -20.160 1.00 67.70 62 VAL C O 1
ATOM 2439 N N . ASP B 2 62 ? 50.511 15.633 -18.772 1.00 62.29 63 ASP C N 1
ATOM 2440 C CA . ASP B 2 62 ? 51.773 15.413 -18.075 1.00 67.60 63 ASP C CA 1
ATOM 2441 C C . ASP B 2 62 ? 52.807 14.853 -19.047 1.00 74.34 63 ASP C C 1
ATOM 2442 O O . ASP B 2 62 ? 52.535 14.707 -20.239 1.00 73.74 63 ASP C O 1
ATOM 2447 N N . GLY B 2 63 ? 53.991 14.534 -18.540 1.00 80.83 64 GLY C N 1
ATOM 2448 C CA . GLY B 2 63 ? 55.083 14.116 -19.397 1.00 88.50 64 GLY C CA 1
ATOM 2449 C C . GLY B 2 63 ? 54.993 12.699 -19.936 1.00 89.89 64 GLY C C 1
ATOM 2450 O O . GLY B 2 63 ? 55.453 12.426 -21.044 1.00 93.49 64 GLY C O 1
ATOM 2451 N N . ASP B 2 64 ? 54.392 11.800 -19.161 1.00 86.78 65 ASP C N 1
ATOM 2452 C CA . ASP B 2 64 ? 54.456 10.368 -19.455 1.00 89.29 65 ASP C CA 1
ATOM 2453 C C . ASP B 2 64 ? 53.395 9.836 -20.424 1.00 83.02 65 ASP C C 1
ATOM 2454 O O . ASP B 2 64 ? 53.725 9.125 -21.373 1.00 86.02 65 ASP C O 1
ATOM 2459 N N . ALA B 2 65 ? 52.128 10.160 -20.186 1.00 75.41 66 ALA C N 1
ATOM 2460 C CA . ALA B 2 65 ? 51.057 9.650 -21.042 1.00 69.62 66 ALA C CA 1
ATOM 2461 C C . ALA B 2 65 ? 50.122 10.747 -21.545 1.00 63.80 66 ALA C C 1
ATOM 2462 O O . ALA B 2 65 ? 49.999 11.806 -20.930 1.00 62.01 66 ALA C O 1
ATOM 2464 N N . THR B 2 66 ? 49.468 10.485 -22.674 1.00 62.16 67 THR C N 1
ATOM 2465 C CA . THR B 2 66 ? 48.500 11.422 -23.237 1.00 58.66 67 THR C CA 1
ATOM 2466 C C . THR B 2 66 ? 47.114 11.138 -22.669 1.00 53.56 67 THR C C 1
ATOM 2467 O O . THR B 2 66 ? 46.184 11.926 -22.848 1.00 50.54 67 THR C O 1
ATOM 2471 N N . TYR B 2 67 ? 46.989 10.004 -21.986 1.00 54.68 68 TYR C N 1
ATOM 2472 C CA . TYR B 2 67 ? 45.753 9.637 -21.302 1.00 52.00 68 TYR C CA 1
ATOM 2473 C C . TYR B 2 67 ? 45.958 8.452 -20.360 1.00 50.54 68 TYR C C 1
ATOM 2474 O O . TYR B 2 67 ? 46.942 7.719 -20.473 1.00 49.91 68 TYR C O 1
ATOM 2483 N N . TYR B 2 68 ? 45.023 8.278 -19.430 1.00 50.66 69 TYR C N 1
ATOM 2484 C CA . TYR B 2 68 ? 45.040 7.146 -18.508 1.00 51.88 69 TYR C CA 1
ATOM 2485 C C . TYR B 2 68 ? 43.695 6.427 -18.544 1.00 52.02 69 TYR C C 1
ATOM 2486 O O . TYR B 2 68 ? 42.650 7.064 -18.683 1.00 49.71 69 TYR C O 1
ATOM 2495 N N . THR B 2 69 ? 43.724 5.104 -18.412 1.00 54.98 70 THR C N 1
ATOM 2496 C CA . THR B 2 69 ? 42.505 4.304 -18.500 1.00 54.16 70 THR C CA 1
ATOM 2497 C C . THR B 2 69 ? 42.202 3.545 -17.209 1.00 56.19 70 THR C C 1
ATOM 2498 O O . THR B 2 69 ? 43.037 3.468 -16.308 1.00 57.94 70 THR C O 1
ATOM 2502 N N . ASP B 2 70 ? 40.999 2.984 -17.135 1.00 57.65 71 ASP C N 1
ATOM 2503 C CA . ASP B 2 70 ? 40.560 2.239 -15.961 1.00 62.42 71 ASP C CA 1
ATOM 2504 C C . ASP B 2 70 ? 39.574 1.155 -16.384 1.00 64.13 71 ASP C C 1
ATOM 2505 O O . ASP B 2 70 ? 38.491 1.456 -16.885 1.00 64.87 71 ASP C O 1
ATOM 2510 N N . LEU B 2 71 ? 39.950 -0.104 -16.178 1.00 66.12 72 LEU C N 1
ATOM 2511 C CA . LEU B 2 71 ? 39.154 -1.229 -16.656 1.00 66.82 72 LEU C CA 1
ATOM 2512 C C . LEU B 2 71 ? 38.578 -2.055 -15.508 1.00 71.70 72 LEU C C 1
ATOM 2513 O O . LEU B 2 71 ? 39.262 -2.324 -14.520 1.00 75.42 72 LEU C O 1
ATOM 2518 N N . ALA B 2 72 ? 37.315 -2.450 -15.643 1.00 72.47 73 ALA C N 1
ATOM 2519 C CA . ALA B 2 72 ? 36.699 -3.372 -14.697 1.00 77.81 73 ALA C CA 1
ATOM 2520 C C . ALA B 2 72 ? 37.482 -4.681 -14.703 1.00 84.98 73 ALA C C 1
ATOM 2521 O O . ALA B 2 72 ? 37.951 -5.121 -15.753 1.00 84.38 73 ALA C O 1
ATOM 2523 N N . ASN B 2 73 ? 37.624 -5.294 -13.532 1.00 93.42 74 ASN C N 1
ATOM 2524 C CA . ASN B 2 73 ? 38.430 -6.506 -13.385 1.00 101.22 74 ASN C CA 1
ATOM 2525 C C . ASN B 2 73 ? 38.143 -7.592 -14.423 1.00 101.51 74 ASN C C 1
ATOM 2526 O O . ASN B 2 73 ? 39.059 -8.091 -15.076 1.00 102.63 74 ASN C O 1
ATOM 2531 N N . SER B 2 74 ? 36.871 -7.951 -14.572 1.00 101.11 75 SER C N 1
ATOM 2532 C CA . SER B 2 74 ? 36.469 -9.017 -15.488 1.00 103.08 75 SER C CA 1
ATOM 2533 C C . SER B 2 74 ? 36.968 -8.785 -16.913 1.00 100.64 75 SER C C 1
ATOM 2534 O O . SER B 2 74 ? 37.049 -9.716 -17.715 1.00 102.67 75 SER C O 1
ATOM 2537 N N . VAL B 2 75 ? 37.313 -7.537 -17.211 1.00 96.24 76 VAL C N 1
ATOM 2538 C CA . VAL B 2 75 ? 37.617 -7.111 -18.572 1.00 92.24 76 VAL C CA 1
ATOM 2539 C C . VAL B 2 75 ? 39.107 -6.838 -18.796 1.00 91.07 76 VAL C C 1
ATOM 2540 O O . VAL B 2 75 ? 39.585 -6.838 -19.931 1.00 89.76 76 VAL C O 1
ATOM 2544 N N . LYS B 2 76 ? 39.834 -6.631 -17.702 1.00 92.63 77 LYS C N 1
ATOM 2545 C CA . LYS B 2 76 ? 41.243 -6.235 -17.750 1.00 93.75 77 LYS C CA 1
ATOM 2546 C C . LYS B 2 76 ? 42.088 -6.864 -18.864 1.00 94.43 77 LYS C C 1
ATOM 2547 O O . LYS B 2 76 ? 42.635 -6.157 -19.708 1.00 93.64 77 LYS C O 1
ATOM 2553 N N . GLY B 2 77 ? 42.200 -8.187 -18.860 1.00 94.51 78 GLY C N 1
ATOM 2554 C CA . GLY B 2 77 ? 43.094 -8.872 -19.778 1.00 94.32 78 GLY C CA 1
ATOM 2555 C C . GLY B 2 77 ? 42.546 -9.089 -21.177 1.00 93.01 78 GLY C C 1
ATOM 2556 O O . GLY B 2 77 ? 43.057 -9.925 -21.922 1.00 95.71 78 GLY C O 1
ATOM 2557 N N . ARG B 2 78 ? 41.516 -8.334 -21.543 1.00 88.39 79 ARG C N 1
ATOM 2558 C CA . ARG B 2 78 ? 40.862 -8.527 -22.833 1.00 85.28 79 ARG C CA 1
ATOM 2559 C C . ARG B 2 78 ? 40.579 -7.208 -23.545 1.00 81.63 79 ARG C C 1
ATOM 2560 O O . ARG B 2 78 ? 40.976 -7.016 -24.696 1.00 82.06 79 ARG C O 1
ATOM 2568 N N . PHE B 2 79 ? 39.889 -6.303 -22.859 1.00 68.05 80 PHE C N 1
ATOM 2569 C CA . PHE B 2 79 ? 39.539 -5.018 -23.450 1.00 65.38 80 PHE C CA 1
ATOM 2570 C C . PHE B 2 79 ? 40.602 -3.963 -23.173 1.00 63.38 80 PHE C C 1
ATOM 2571 O O . PHE B 2 79 ? 41.298 -4.014 -22.158 1.00 62.47 80 PHE C O 1
ATOM 2579 N N . THR B 2 80 ? 40.716 -3.009 -24.089 1.00 62.81 81 THR C N 1
ATOM 2580 C CA . THR B 2 80 ? 41.624 -1.886 -23.929 1.00 63.61 81 THR C CA 1
ATOM 2581 C C . THR B 2 80 ? 40.903 -0.631 -24.386 1.00 60.25 81 THR C C 1
ATOM 2582 O O . THR B 2 80 ? 39.988 -0.696 -25.206 1.00 59.48 81 THR C O 1
ATOM 2586 N N . ILE B 2 81 ? 41.315 0.514 -23.857 1.00 58.06 82 ILE C N 1
ATOM 2587 C CA . ILE B 2 81 ? 40.710 1.782 -24.238 1.00 55.73 82 ILE C CA 1
ATOM 2588 C C . ILE B 2 81 ? 41.771 2.780 -24.665 1.00 57.09 82 ILE C C 1
ATOM 2589 O O . ILE B 2 81 ? 42.825 2.889 -24.041 1.00 57.89 82 ILE C O 1
ATOM 2594 N N . SER B 2 82 ? 41.485 3.505 -25.737 1.00 56.90 83 SER C N 1
ATOM 2595 C CA . SER B 2 82 ? 42.383 4.537 -26.221 1.00 59.14 83 SER C CA 1
ATOM 2596 C C . SER B 2 82 ? 41.557 5.727 -26.669 1.00 58.75 83 SER C C 1
ATOM 2597 O O . SER B 2 82 ? 40.329 5.700 -26.603 1.00 56.31 83 SER C O 1
ATOM 2600 N N . GLY B 2 83 ? 42.231 6.770 -27.132 1.00 61.63 84 GLY C N 1
ATOM 2601 C CA . GLY B 2 83 ? 41.534 7.947 -27.602 1.00 61.43 84 GLY C CA 1
ATOM 2602 C C . GLY B 2 83 ? 42.397 8.872 -28.431 1.00 65.26 84 GLY C C 1
ATOM 2603 O O . GLY B 2 83 ? 43.623 8.874 -28.320 1.00 68.00 84 GLY C O 1
ATOM 2604 N N . VAL B 2 84 ? 41.741 9.654 -29.278 1.00 65.50 85 VAL C N 1
ATOM 2605 C CA . VAL B 2 84 ? 42.400 10.712 -30.023 1.00 66.66 85 VAL C CA 1
ATOM 2606 C C . VAL B 2 84 ? 41.744 12.031 -29.635 1.00 62.13 85 VAL C C 1
ATOM 2607 O O . VAL B 2 84 ? 40.643 12.342 -30.088 1.00 60.33 85 VAL C O 1
ATOM 2611 N N . ASN B 2 85 ? 42.417 12.794 -28.781 1.00 60.51 86 ASN C N 1
ATOM 2612 C CA . ASN B 2 85 ? 41.845 14.020 -28.230 1.00 59.44 86 ASN C CA 1
ATOM 2613 C C . ASN B 2 85 ? 41.464 15.063 -29.279 1.00 61.89 86 ASN C C 1
ATOM 2614 O O . ASN B 2 85 ? 40.434 15.727 -29.156 1.00 62.35 86 ASN C O 1
ATOM 2619 N N . ALA B 2 86 ? 42.295 15.207 -30.305 1.00 64.13 87 ALA C N 1
ATOM 2620 C CA . ALA B 2 86 ? 42.065 16.216 -31.334 1.00 67.81 87 ALA C CA 1
ATOM 2621 C C . ALA B 2 86 ? 40.821 15.925 -32.173 1.00 67.53 87 ALA C C 1
ATOM 2622 O O . ALA B 2 86 ? 40.282 16.819 -32.823 1.00 68.15 87 ALA C O 1
ATOM 2624 N N . LYS B 2 87 ? 40.370 14.676 -32.154 1.00 66.77 88 LYS C N 1
ATOM 2625 C CA . LYS B 2 87 ? 39.199 14.280 -32.928 1.00 67.53 88 LYS C CA 1
ATOM 2626 C C . LYS B 2 87 ? 37.986 14.001 -32.047 1.00 64.66 88 LYS C C 1
ATOM 2627 O O . LYS B 2 87 ? 36.995 13.434 -32.507 1.00 66.22 88 LYS C O 1
ATOM 2633 N N . ASN B 2 88 ? 38.068 14.404 -30.782 1.00 59.83 89 ASN C N 1
ATOM 2634 C CA . ASN B 2 88 ? 36.976 14.192 -29.839 1.00 54.71 89 ASN C CA 1
ATOM 2635 C C . ASN B 2 88 ? 36.434 12.770 -29.911 1.00 54.36 89 ASN C C 1
ATOM 2636 O O . ASN B 2 88 ? 35.221 12.559 -29.918 1.00 52.79 89 ASN C O 1
ATOM 2641 N N . THR B 2 89 ? 37.335 11.795 -29.968 1.00 56.40 90 THR C N 1
ATOM 2642 C CA . THR B 2 89 ? 36.936 10.402 -30.141 1.00 56.50 90 THR C CA 1
ATOM 2643 C C . THR B 2 89 ? 37.592 9.491 -29.108 1.00 54.18 90 THR C C 1
ATOM 2644 O O . THR B 2 89 ? 38.746 9.693 -28.729 1.00 56.90 90 THR C O 1
ATOM 2648 N N . VAL B 2 90 ? 36.842 8.494 -28.648 1.00 49.98 91 VAL C N 1
ATOM 2649 C CA . VAL B 2 90 ? 37.373 7.484 -27.738 1.00 49.93 91 VAL C CA 1
ATOM 2650 C C . VAL B 2 90 ? 37.037 6.083 -28.256 1.00 49.22 91 VAL C C 1
ATOM 2651 O O . VAL B 2 90 ? 35.987 5.878 -28.865 1.00 48.87 91 VAL C O 1
ATOM 2655 N N . TYR B 2 91 ? 37.929 5.125 -28.019 1.00 50.41 92 TYR C N 1
ATOM 2656 C CA . TYR B 2 91 ? 37.745 3.772 -28.541 1.00 54.54 92 TYR C CA 1
ATOM 2657 C C . TYR B 2 91 ? 37.638 2.713 -27.448 1.00 56.14 92 TYR C C 1
ATOM 2658 O O . TYR B 2 91 ? 38.133 2.898 -26.336 1.00 56.57 92 TYR C O 1
ATOM 2667 N N . LEU B 2 92 ? 36.988 1.600 -27.781 1.00 57.28 93 LEU C N 1
ATOM 2668 C CA . LEU B 2 92 ? 36.938 0.431 -26.904 1.00 56.24 93 LEU C CA 1
ATOM 2669 C C . LEU B 2 92 ? 37.312 -0.830 -27.680 1.00 58.84 93 LEU C C 1
ATOM 2670 O O . LEU B 2 92 ? 36.520 -1.340 -28.473 1.00 60.07 93 LEU C O 1
ATOM 2675 N N . GLN B 2 93 ? 38.524 -1.326 -27.447 1.00 60.55 94 GLN C N 1
ATOM 2676 C CA . GLN B 2 93 ? 39.014 -2.514 -28.141 1.00 62.44 94 GLN C CA 1
ATOM 2677 C C . GLN B 2 93 ? 38.703 -3.786 -27.357 1.00 63.81 94 GLN C C 1
ATOM 2678 O O . GLN B 2 93 ? 39.187 -3.973 -26.242 1.00 63.01 94 GLN C O 1
ATOM 2684 N N . MET B 2 94 ? 37.899 -4.662 -27.951 1.00 66.51 95 MET C N 1
ATOM 2685 C CA . MET B 2 94 ? 37.462 -5.880 -27.277 1.00 68.60 95 MET C CA 1
ATOM 2686 C C . MET B 2 94 ? 38.044 -7.140 -27.917 1.00 73.58 95 MET C C 1
ATOM 2687 O O . MET B 2 94 ? 37.703 -7.487 -29.047 1.00 76.43 95 MET C O 1
ATOM 2692 N N . ASN B 2 95 ? 38.921 -7.821 -27.185 1.00 82.12 96 ASN C N 1
ATOM 2693 C CA . ASN B 2 95 ? 39.520 -9.066 -27.659 1.00 85.24 96 ASN C CA 1
ATOM 2694 C C . ASN B 2 95 ? 39.016 -10.275 -26.872 1.00 88.16 96 ASN C C 1
ATOM 2695 O O . ASN B 2 95 ? 38.650 -10.155 -25.702 1.00 87.11 96 ASN C O 1
ATOM 2700 N N . SER B 2 96 ? 39.001 -11.435 -27.522 1.00 92.87 97 SER C N 1
ATOM 2701 C CA . SER B 2 96 ? 38.505 -12.665 -26.908 1.00 96.44 97 SER C CA 1
ATOM 2702 C C . SER B 2 96 ? 37.058 -12.508 -26.449 1.00 97.48 97 SER C C 1
ATOM 2703 O O . SER B 2 96 ? 36.744 -12.688 -25.272 1.00 97.36 97 SER C O 1
ATOM 2706 N N . LEU B 2 97 ? 36.183 -12.174 -27.391 1.00 100.07 98 LEU C N 1
ATOM 2707 C CA . LEU B 2 97 ? 34.775 -11.952 -27.089 1.00 102.70 98 LEU C CA 1
ATOM 2708 C C . LEU B 2 97 ? 34.087 -13.249 -26.678 1.00 111.32 98 LEU C C 1
ATOM 2709 O O . LEU B 2 97 ? 34.507 -14.337 -27.073 1.00 115.49 98 LEU C O 1
ATOM 2714 N N . LYS B 2 98 ? 33.029 -13.127 -25.883 1.00 114.52 99 LYS C N 1
ATOM 2715 C CA . LYS B 2 98 ? 32.311 -14.293 -25.381 1.00 120.84 99 LYS C CA 1
ATOM 2716 C C . LYS B 2 98 ? 30.808 -14.174 -25.607 1.00 122.54 99 LYS C C 1
ATOM 2717 O O . LYS B 2 98 ? 30.148 -13.317 -25.023 1.00 121.03 99 LYS C O 1
ATOM 2723 N N . ASP B 2 101 ? 29.278 -11.664 -23.185 1.00 103.91 102 ASP C N 1
ATOM 2724 C CA . ASP B 2 101 ? 29.710 -10.317 -23.544 1.00 99.33 102 ASP C CA 1
ATOM 2725 C C . ASP B 2 101 ? 28.675 -9.574 -24.385 1.00 97.03 102 ASP C C 1
ATOM 2726 O O . ASP B 2 101 ? 28.731 -8.351 -24.510 1.00 92.53 102 ASP C O 1
ATOM 2731 N N . THR B 2 102 ? 27.733 -10.316 -24.959 1.00 100.44 103 THR C N 1
ATOM 2732 C CA . THR B 2 102 ? 26.675 -9.716 -25.765 1.00 100.64 103 THR C CA 1
ATOM 2733 C C . THR B 2 102 ? 25.858 -8.722 -24.945 1.00 99.31 103 THR C C 1
ATOM 2734 O O . THR B 2 102 ? 25.403 -9.039 -23.846 1.00 101.84 103 THR C O 1
ATOM 2738 N N . ALA B 2 103 ? 25.674 -7.520 -25.486 1.00 95.59 104 ALA C N 1
ATOM 2739 C CA . ALA B 2 103 ? 24.959 -6.463 -24.778 1.00 93.66 104 ALA C CA 1
ATOM 2740 C C . ALA B 2 103 ? 24.903 -5.175 -25.595 1.00 90.50 104 ALA C C 1
ATOM 2741 O O . ALA B 2 103 ? 25.417 -5.110 -26.711 1.00 89.60 104 ALA C O 1
ATOM 2743 N N . VAL B 2 104 ? 24.269 -4.153 -25.029 1.00 89.01 105 VAL C N 1
ATOM 2744 C CA . VAL B 2 104 ? 24.274 -2.824 -25.628 1.00 85.35 105 VAL C CA 1
ATOM 2745 C C . VAL B 2 104 ? 25.346 -1.983 -24.949 1.00 81.92 105 VAL C C 1
ATOM 2746 O O . VAL B 2 104 ? 25.330 -1.810 -23.732 1.00 83.16 105 VAL C O 1
ATOM 2750 N N . TYR B 2 105 ? 26.283 -1.466 -25.735 1.00 78.22 106 TYR C N 1
ATOM 2751 C CA . TYR B 2 105 ? 27.399 -0.714 -25.174 1.00 73.18 106 TYR C CA 1
ATOM 2752 C C . TYR B 2 105 ? 27.194 0.794 -25.283 1.00 70.14 106 TYR C C 1
ATOM 2753 O O . TYR B 2 105 ? 26.947 1.325 -26.366 1.00 69.74 106 TYR C O 1
ATOM 2762 N N . TYR B 2 106 ? 27.293 1.472 -24.144 1.00 68.65 107 TYR C N 1
ATOM 2763 C CA . TYR B 2 106 ? 27.075 2.910 -24.080 1.00 68.43 107 TYR C CA 1
ATOM 2764 C C . TYR B 2 106 ? 28.379 3.637 -23.811 1.00 65.46 107 TYR C C 1
ATOM 2765 O O . TYR B 2 106 ? 29.299 3.081 -23.211 1.00 64.78 107 TYR C O 1
ATOM 2774 N N . CYS B 2 107 ? 28.456 4.883 -24.261 1.00 64.61 108 CYS C N 1
ATOM 2775 C CA . CYS B 2 107 ? 29.552 5.751 -23.869 1.00 61.40 108 CYS C CA 1
ATOM 2776 C C . CYS B 2 107 ? 28.988 6.951 -23.125 1.00 61.13 108 CYS C C 1
ATOM 2777 O O . CYS B 2 107 ? 28.002 7.556 -23.549 1.00 63.38 108 CYS C O 1
ATOM 2780 N N . ALA B 2 108 ? 29.610 7.277 -22.000 1.00 57.51 109 ALA C N 1
ATOM 2781 C CA . ALA B 2 108 ? 29.181 8.405 -21.191 1.00 56.62 109 ALA C CA 1
ATOM 2782 C C . ALA B 2 108 ? 30.337 9.378 -21.007 1.00 52.69 109 ALA C C 1
ATOM 2783 O O . ALA B 2 108 ? 31.501 9.003 -21.143 1.00 51.39 109 ALA C O 1
ATOM 2785 N N . ALA B 2 109 ? 30.011 10.628 -20.702 1.00 50.50 110 ALA C N 1
ATOM 2786 C CA . ALA B 2 109 ? 31.021 11.659 -20.496 1.00 46.62 110 ALA C CA 1
ATOM 2787 C C . ALA B 2 109 ? 30.559 12.648 -19.436 1.00 45.99 110 ALA C C 1
ATOM 2788 O O . ALA B 2 109 ? 29.368 12.741 -19.144 1.00 46.95 110 ALA C O 1
ATOM 2790 N N . GLY B 2 110 ? 31.504 13.392 -18.868 1.00 42.83 111 GLY C N 1
ATOM 2791 C CA . GLY B 2 110 ? 31.191 14.358 -17.832 1.00 44.83 111 GLY C CA 1
ATOM 2792 C C . GLY B 2 110 ? 32.424 14.934 -17.162 1.00 45.48 111 GLY C C 1
ATOM 2793 O O . GLY B 2 110 ? 33.516 14.374 -17.264 1.00 46.02 111 GLY C O 1
ATOM 2794 N N . LEU B 2 111 ? 32.248 16.063 -16.479 1.00 45.66 112 LEU C N 1
ATOM 2795 C CA . LEU B 2 111 ? 33.334 16.686 -15.730 1.00 43.38 112 LEU C CA 1
ATOM 2796 C C . LEU B 2 111 ? 33.773 15.803 -14.569 1.00 42.29 112 LEU C C 1
ATOM 2797 O O . LEU B 2 111 ? 34.908 15.891 -14.102 1.00 41.67 112 LEU C O 1
ATOM 2802 N N . ARG B 2 112 ? 32.864 14.948 -14.110 1.00 42.03 113 ARG C N 1
ATOM 2803 C CA . ARG B 2 112 ? 33.121 14.092 -12.959 1.00 39.08 113 ARG C CA 1
ATOM 2804 C C . ARG B 2 112 ? 33.412 12.665 -13.404 1.00 40.03 113 ARG C C 1
ATOM 2805 O O . ARG B 2 112 ? 33.533 11.758 -12.580 1.00 43.60 113 ARG C O 1
ATOM 2813 N N . GLY B 2 113 ? 33.517 12.474 -14.714 1.00 37.95 114 GLY C N 1
ATOM 2814 C CA . GLY B 2 113 ? 33.815 11.169 -15.273 1.00 39.95 114 GLY C CA 1
ATOM 2815 C C . GLY B 2 113 ? 35.303 10.954 -15.457 1.00 40.89 114 GLY C C 1
ATOM 2816 O O . GLY B 2 113 ? 36.116 11.799 -15.075 1.00 42.21 114 GLY C O 1
ATOM 2817 N N . GLY B 2 114 ? 35.662 9.822 -16.052 1.00 40.76 115 GLY C N 1
ATOM 2818 C CA . GLY B 2 114 ? 37.057 9.475 -16.247 1.00 38.07 115 GLY C CA 1
ATOM 2819 C C . GLY B 2 114 ? 37.473 8.337 -15.336 1.00 39.63 115 GLY C C 1
ATOM 2820 O O . GLY B 2 114 ? 36.624 7.627 -14.794 1.00 43.08 115 GLY C O 1
ATOM 2821 N N . THR B 2 115 ? 38.779 8.158 -15.168 1.00 41.08 116 THR C N 1
ATOM 2822 C CA . THR B 2 115 ? 39.292 7.132 -14.268 1.00 44.43 116 THR C CA 1
ATOM 2823 C C . THR B 2 115 ? 38.731 7.320 -12.863 1.00 46.30 116 THR C C 1
ATOM 2824 O O . THR B 2 115 ? 38.517 8.447 -12.420 1.00 46.69 116 THR C O 1
ATOM 2828 N N . TYR B 2 116 ? 38.494 6.208 -12.175 1.00 47.64 117 TYR C N 1
ATOM 2829 C CA . TYR B 2 116 ? 37.985 6.219 -10.806 1.00 51.45 117 TYR C CA 1
ATOM 2830 C C . TYR B 2 116 ? 36.488 6.500 -10.728 1.00 52.59 117 TYR C C 1
ATOM 2831 O O . TYR B 2 116 ? 35.885 6.382 -9.660 1.00 56.29 117 TYR C O 1
ATOM 2840 N N . ALA B 2 117 ? 35.887 6.873 -11.852 1.00 50.04 118 ALA C N 1
ATOM 2841 C CA . ALA B 2 117 ? 34.441 7.044 -11.905 1.00 49.31 118 ALA C CA 1
ATOM 2842 C C . ALA B 2 117 ? 33.804 5.849 -12.604 1.00 53.07 118 ALA C C 1
ATOM 2843 O O . ALA B 2 117 ? 33.681 5.828 -13.827 1.00 52.99 118 ALA C O 1
ATOM 2845 N N . ARG B 2 118 ? 33.408 4.853 -11.818 1.00 56.55 119 ARG C N 1
ATOM 2846 C CA . ARG B 2 118 ? 32.852 3.622 -12.368 1.00 59.40 119 ARG C CA 1
ATOM 2847 C C . ARG B 2 118 ? 31.362 3.480 -12.067 1.00 62.17 119 ARG C C 1
ATOM 2848 O O . ARG B 2 118 ? 30.831 2.370 -12.032 1.00 65.43 119 ARG C O 1
ATOM 2856 N N . THR B 2 119 ? 30.693 4.606 -11.852 1.00 60.57 120 THR C N 1
ATOM 2857 C CA . THR B 2 119 ? 29.266 4.602 -11.555 1.00 63.24 120 THR C CA 1
ATOM 2858 C C . THR B 2 119 ? 28.502 5.466 -12.557 1.00 63.02 120 THR C C 1
ATOM 2859 O O . THR B 2 119 ? 28.988 6.515 -12.981 1.00 61.30 120 THR C O 1
ATOM 2863 N N . ILE B 2 120 ? 27.311 5.012 -12.939 1.00 68.99 121 ILE C N 1
ATOM 2864 C CA . ILE B 2 120 ? 26.520 5.679 -13.971 1.00 67.27 121 ILE C CA 1
ATOM 2865 C C . ILE B 2 120 ? 26.143 7.110 -13.592 1.00 64.32 121 ILE C C 1
ATOM 2866 O O . ILE B 2 120 ? 25.940 7.958 -14.462 1.00 61.72 121 ILE C O 1
ATOM 2871 N N . TYR B 2 121 ? 26.055 7.377 -12.292 1.00 65.74 122 TYR C N 1
ATOM 2872 C CA . TYR B 2 121 ? 25.633 8.690 -11.813 1.00 67.53 122 TYR C CA 1
ATOM 2873 C C . TYR B 2 121 ? 26.753 9.720 -11.859 1.00 63.38 122 TYR C C 1
ATOM 2874 O O . TYR B 2 121 ? 26.516 10.910 -11.657 1.00 62.01 122 TYR C O 1
ATOM 2883 N N . GLU B 2 122 ? 27.973 9.268 -12.121 1.00 61.39 123 GLU C N 1
ATOM 2884 C CA . GLU B 2 122 ? 29.105 10.184 -12.183 1.00 57.37 123 GLU C CA 1
ATOM 2885 C C . GLU B 2 122 ? 29.318 10.755 -13.583 1.00 55.96 123 GLU C C 1
ATOM 2886 O O . GLU B 2 122 ? 30.229 11.553 -13.801 1.00 52.49 123 GLU C O 1
ATOM 2892 N N . TYR B 2 123 ? 28.470 10.350 -14.523 1.00 58.58 124 TYR C N 1
ATOM 2893 C CA . TYR B 2 123 ? 28.525 10.877 -15.884 1.00 55.50 124 TYR C CA 1
ATOM 2894 C C . TYR B 2 123 ? 27.227 11.601 -16.233 1.00 58.36 124 TYR C C 1
ATOM 2895 O O . TYR B 2 123 ? 26.137 11.087 -15.989 1.00 60.66 124 TYR C O 1
ATOM 2904 N N . ASP B 2 124 ? 27.346 12.789 -16.814 1.00 58.65 125 ASP C N 1
ATOM 2905 C CA . ASP B 2 124 ? 26.178 13.628 -17.056 1.00 61.82 125 ASP C CA 1
ATOM 2906 C C . ASP B 2 124 ? 25.641 13.540 -18.483 1.00 60.97 125 ASP C C 1
ATOM 2907 O O . ASP B 2 124 ? 24.580 14.088 -18.782 1.00 61.37 125 ASP C O 1
ATOM 2912 N N . TYR B 2 125 ? 26.367 12.858 -19.363 1.00 62.90 126 TYR C N 1
ATOM 2913 C CA . TYR B 2 125 ? 25.963 12.781 -20.762 1.00 67.31 126 TYR C CA 1
ATOM 2914 C C . TYR B 2 125 ? 26.083 11.364 -21.304 1.00 70.36 126 TYR C C 1
ATOM 2915 O O . TYR B 2 125 ? 27.060 10.667 -21.032 1.00 69.45 126 TYR C O 1
ATOM 2924 N N . TRP B 2 126 ? 25.089 10.945 -22.081 1.00 74.08 127 TRP C N 1
ATOM 2925 C CA . TRP B 2 126 ? 25.025 9.561 -22.536 1.00 73.39 127 TRP C CA 1
ATOM 2926 C C . TRP B 2 126 ? 24.758 9.419 -24.028 1.00 73.59 127 TRP C C 1
ATOM 2927 O O . TRP B 2 126 ? 24.065 10.238 -24.633 1.00 74.23 127 TRP C O 1
ATOM 2938 N N . GLY B 2 127 ? 25.309 8.361 -24.611 1.00 72.40 128 GLY C N 1
ATOM 2939 C CA . GLY B 2 127 ? 25.083 8.058 -26.009 1.00 73.45 128 GLY C CA 1
ATOM 2940 C C . GLY B 2 127 ? 23.929 7.093 -26.190 1.00 77.53 128 GLY C C 1
ATOM 2941 O O . GLY B 2 127 ? 23.445 6.493 -25.229 1.00 77.32 128 GLY C O 1
ATOM 2942 N N . GLN B 2 128 ? 23.490 6.946 -27.435 1.00 81.95 129 GLN C N 1
ATOM 2943 C CA . GLN B 2 128 ? 22.363 6.087 -27.771 1.00 86.96 129 GLN C CA 1
ATOM 2944 C C . GLN B 2 128 ? 22.677 4.619 -27.513 1.00 85.23 129 GLN C C 1
ATOM 2945 O O . GLN B 2 128 ? 21.778 3.821 -27.246 1.00 87.15 129 GLN C O 1
ATOM 2951 N N . GLY B 2 129 ? 23.956 4.268 -27.605 1.00 81.52 130 GLY C N 1
ATOM 2952 C CA . GLY B 2 129 ? 24.384 2.891 -27.447 1.00 80.02 130 GLY C CA 1
ATOM 2953 C C . GLY B 2 129 ? 24.534 2.189 -28.783 1.00 80.95 130 GLY C C 1
ATOM 2954 O O . GLY B 2 129 ? 24.041 2.668 -29.804 1.00 82.18 130 GLY C O 1
ATOM 2955 N N . THR B 2 130 ? 25.228 1.055 -28.777 1.00 81.18 131 THR C N 1
ATOM 2956 C CA . THR B 2 130 ? 25.389 0.240 -29.976 1.00 83.78 131 THR C CA 1
ATOM 2957 C C . THR B 2 130 ? 25.421 -1.237 -29.597 1.00 84.08 131 THR C C 1
ATOM 2958 O O . THR B 2 130 ? 26.003 -1.614 -28.582 1.00 81.43 131 THR C O 1
ATOM 2962 N N . GLN B 2 131 ? 24.793 -2.069 -30.420 1.00 87.02 132 GLN C N 1
ATOM 2963 C CA . GLN B 2 131 ? 24.614 -3.481 -30.096 1.00 89.46 132 GLN C CA 1
ATOM 2964 C C . GLN B 2 131 ? 25.807 -4.351 -30.486 1.00 90.03 132 GLN C C 1
ATOM 2965 O O . GLN B 2 131 ? 26.301 -4.285 -31.611 1.00 90.92 132 GLN C O 1
ATOM 2971 N N . VAL B 2 132 ? 26.258 -5.172 -29.543 1.00 89.01 133 VAL C N 1
ATOM 2972 C CA . VAL B 2 132 ? 27.348 -6.108 -29.791 1.00 88.18 133 VAL C CA 1
ATOM 2973 C C . VAL B 2 132 ? 26.908 -7.526 -29.448 1.00 90.80 133 VAL C C 1
ATOM 2974 O O . VAL B 2 132 ? 26.594 -7.827 -28.297 1.00 90.74 133 VAL C O 1
ATOM 2978 N N . THR B 2 133 ? 26.884 -8.390 -30.457 1.00 93.18 134 THR C N 1
ATOM 2979 C CA . THR B 2 133 ? 26.421 -9.760 -30.278 1.00 94.56 134 THR C CA 1
ATOM 2980 C C . THR B 2 133 ? 27.496 -10.772 -30.659 1.00 96.90 134 THR C C 1
ATOM 2981 O O . THR B 2 133 ? 27.853 -10.903 -31.829 1.00 98.54 134 THR C O 1
ATOM 2985 N N . VAL B 2 134 ? 28.006 -11.486 -29.662 1.00 97.32 135 VAL C N 1
ATOM 2986 C CA . VAL B 2 134 ? 29.042 -12.486 -29.889 1.00 99.25 135 VAL C CA 1
ATOM 2987 C C . VAL B 2 134 ? 28.449 -13.780 -30.438 1.00 103.63 135 VAL C C 1
ATOM 2988 O O . VAL B 2 134 ? 28.126 -14.697 -29.684 1.00 106.15 135 VAL C O 1
ATOM 2992 N N . PRO C 1 1 ? -26.418 45.994 55.722 1.00 80.53 3 PRO B N 1
ATOM 2993 C CA . PRO C 1 1 ? -25.899 44.730 56.255 1.00 83.10 3 PRO B CA 1
ATOM 2994 C C . PRO C 1 1 ? -24.646 44.942 57.095 1.00 83.41 3 PRO B C 1
ATOM 2995 O O . PRO C 1 1 ? -24.615 44.554 58.263 1.00 85.82 3 PRO B O 1
ATOM 2999 N N . LYS C 1 2 ? -23.627 45.553 56.498 1.00 81.47 4 LYS B N 1
ATOM 3000 C CA . LYS C 1 2 ? -22.377 45.848 57.191 1.00 79.66 4 LYS B CA 1
ATOM 3001 C C . LYS C 1 2 ? -21.492 46.720 56.305 1.00 73.83 4 LYS B C 1
ATOM 3002 O O . LYS C 1 2 ? -21.629 46.714 55.081 1.00 72.84 4 LYS B O 1
ATOM 3008 N N . GLN C 1 3 ? -20.588 47.469 56.926 1.00 70.49 5 GLN B N 1
ATOM 3009 C CA . GLN C 1 3 ? -19.710 48.376 56.195 1.00 66.36 5 GLN B CA 1
ATOM 3010 C C . GLN C 1 3 ? -18.275 47.859 56.139 1.00 61.73 5 GLN B C 1
ATOM 3011 O O . GLN C 1 3 ? -17.807 47.195 57.065 1.00 59.79 5 GLN B O 1
ATOM 3017 N N . TYR C 1 4 ? -17.583 48.167 55.045 1.00 60.29 6 TYR B N 1
ATOM 3018 C CA . TYR C 1 4 ? -16.177 47.802 54.898 1.00 58.08 6 TYR B CA 1
ATOM 3019 C C . TYR C 1 4 ? -15.301 48.674 55.794 1.00 59.06 6 TYR B C 1
ATOM 3020 O O . TYR C 1 4 ? -15.739 49.727 56.259 1.00 62.81 6 TYR B O 1
ATOM 3029 N N . PRO C 1 5 ? -14.058 48.232 56.045 1.00 56.85 7 PRO B N 1
ATOM 3030 C CA . PRO C 1 5 ? -13.118 48.991 56.877 1.00 55.71 7 PRO B CA 1
ATOM 3031 C C . PRO C 1 5 ? -12.813 50.361 56.282 1.00 54.23 7 PRO B C 1
ATOM 3032 O O . PRO C 1 5 ? -12.598 50.477 55.076 1.00 54.29 7 PRO B O 1
ATOM 3036 N N . ILE C 1 6 ? -12.792 51.386 57.126 1.00 52.79 8 ILE B N 1
ATOM 3037 C CA . ILE C 1 6 ? -12.515 52.741 56.673 1.00 51.07 8 ILE B CA 1
ATOM 3038 C C . ILE C 1 6 ? -11.209 53.275 57.248 1.00 51.67 8 ILE B C 1
ATOM 3039 O O . ILE C 1 6 ? -10.938 53.137 58.439 1.00 54.05 8 ILE B O 1
ATOM 3044 N N . ILE C 1 7 ? -10.402 53.882 56.386 1.00 48.62 9 ILE B N 1
ATOM 3045 C CA . ILE C 1 7 ? -9.229 54.624 56.823 1.00 47.12 9 ILE B CA 1
ATOM 3046 C C . ILE C 1 7 ? -9.390 56.083 56.414 1.00 48.39 9 ILE B C 1
ATOM 3047 O O . ILE C 1 7 ? -9.765 56.377 55.279 1.00 49.43 9 ILE B O 1
ATOM 3052 N N . ASN C 1 8 ? -9.111 56.993 57.341 1.00 48.29 10 ASN B N 1
ATOM 3053 C CA . ASN C 1 8 ? -9.270 58.419 57.079 1.00 48.88 10 ASN B CA 1
ATOM 3054 C C . ASN C 1 8 ? -7.946 59.142 56.864 1.00 45.58 10 ASN B C 1
ATOM 3055 O O . ASN C 1 8 ? -6.918 58.759 57.423 1.00 46.49 10 ASN B O 1
ATOM 3060 N N . PHE C 1 9 ? -7.986 60.187 56.044 1.00 43.80 11 PHE B N 1
ATOM 3061 C CA . PHE C 1 9 ? -6.843 61.069 55.851 1.00 42.50 11 PHE B CA 1
ATOM 3062 C C . PHE C 1 9 ? -7.311 62.460 55.454 1.00 45.24 11 PHE B C 1
ATOM 3063 O O . PHE C 1 9 ? -8.295 62.615 54.731 1.00 46.69 11 PHE B O 1
ATOM 3071 N N . THR C 1 10 ? -6.598 63.473 55.931 1.00 46.07 12 THR B N 1
ATOM 3072 C CA . THR C 1 10 ? -6.911 64.852 55.583 1.00 47.83 12 THR B CA 1
ATOM 3073 C C . THR C 1 10 ? -5.671 65.546 55.031 1.00 49.64 12 THR B C 1
ATOM 3074 O O . THR C 1 10 ? -4.547 65.240 55.431 1.00 50.94 12 THR B O 1
ATOM 3078 N N . THR C 1 11 ? -5.879 66.469 54.100 1.00 49.46 13 THR B N 1
ATOM 3079 C CA . THR C 1 11 ? -4.779 67.248 53.552 1.00 48.19 13 THR B CA 1
ATOM 3080 C C . THR C 1 11 ? -4.601 68.523 54.367 1.00 51.64 13 THR B C 1
ATOM 3081 O O . THR C 1 11 ? -3.569 69.189 54.284 1.00 53.88 13 THR B O 1
ATOM 3085 N N . ALA C 1 12 ? -5.615 68.853 55.159 1.00 52.72 14 ALA B N 1
ATOM 3086 C CA . ALA C 1 12 ? -5.543 70.002 56.052 1.00 55.05 14 ALA B CA 1
ATOM 3087 C C . ALA C 1 12 ? -4.501 69.756 57.134 1.00 57.37 14 ALA B C 1
ATOM 3088 O O . ALA C 1 12 ? -4.678 68.895 57.995 1.00 57.42 14 ALA B O 1
ATOM 3090 N N . GLY C 1 13 ? -3.410 70.513 57.079 1.00 59.04 15 GLY B N 1
ATOM 3091 C CA . GLY C 1 13 ? -2.346 70.392 58.060 1.00 60.01 15 GLY B CA 1
ATOM 3092 C C . GLY C 1 13 ? -1.610 69.071 57.965 1.00 57.25 15 GLY B C 1
ATOM 3093 O O . GLY C 1 13 ? -1.047 68.588 58.947 1.00 61.96 15 GLY B O 1
ATOM 3094 N N . ALA C 1 14 ? -1.614 68.486 56.772 1.00 49.49 16 ALA B N 1
ATOM 3095 C CA . ALA C 1 14 ? -0.947 67.213 56.536 1.00 45.26 16 ALA B CA 1
ATOM 3096 C C . ALA C 1 14 ? 0.547 67.305 56.824 1.00 47.80 16 ALA B C 1
ATOM 3097 O O . ALA C 1 14 ? 1.177 68.331 56.567 1.00 49.28 16 ALA B O 1
ATOM 3099 N N . THR C 1 15 ? 1.106 66.227 57.361 1.00 47.24 17 THR B N 1
ATOM 3100 C CA . THR C 1 15 ? 2.536 66.156 57.623 1.00 48.91 17 THR B CA 1
ATOM 3101 C C . THR C 1 15 ? 3.097 64.865 57.050 1.00 45.27 17 THR B C 1
ATOM 3102 O O . THR C 1 15 ? 2.344 63.980 56.643 1.00 42.49 17 THR B O 1
ATOM 3106 N N . VAL C 1 16 ? 4.421 64.763 57.012 1.00 48.44 18 VAL B N 1
ATOM 3107 C CA . VAL C 1 16 ? 5.071 63.536 56.579 1.00 48.46 18 VAL B CA 1
ATOM 3108 C C . VAL C 1 16 ? 4.633 62.378 57.467 1.00 47.98 18 VAL B C 1
ATOM 3109 O O . VAL C 1 16 ? 4.499 61.244 57.007 1.00 44.69 18 VAL B O 1
ATOM 3113 N N . GLN C 1 17 ? 4.410 62.669 58.745 1.00 51.00 19 GLN B N 1
ATOM 3114 C CA . GLN C 1 17 ? 4.022 61.635 59.699 1.00 53.87 19 GLN B CA 1
ATOM 3115 C C . GLN C 1 17 ? 2.574 61.191 59.518 1.00 49.76 19 GLN B C 1
ATOM 3116 O O . GLN C 1 17 ? 2.290 59.995 59.479 1.00 47.54 19 GLN B O 1
ATOM 3122 N N . SER C 1 18 ? 1.659 62.150 59.418 1.00 48.87 20 SER B N 1
ATOM 3123 C CA . SER C 1 18 ? 0.249 61.825 59.241 1.00 47.00 20 SER B CA 1
ATOM 3124 C C . SER C 1 18 ? 0.053 61.009 57.968 1.00 44.73 20 SER B C 1
ATOM 3125 O O . SER C 1 18 ? -0.691 60.025 57.949 1.00 45.95 20 SER B O 1
ATOM 3128 N N . TYR C 1 19 ? 0.733 61.422 56.905 1.00 43.07 21 TYR B N 1
ATOM 3129 C CA . TYR C 1 19 ? 0.654 60.725 55.631 1.00 41.80 21 TYR B CA 1
ATOM 3130 C C . TYR C 1 19 ? 1.127 59.282 55.762 1.00 41.84 21 TYR B C 1
ATOM 3131 O O . TYR C 1 19 ? 0.517 58.370 55.209 1.00 40.50 21 TYR B O 1
ATOM 3140 N N . THR C 1 20 ? 2.214 59.082 56.501 1.00 43.67 22 THR B N 1
ATOM 3141 C CA . THR C 1 20 ? 2.800 57.754 56.662 1.00 41.43 22 THR B CA 1
ATOM 3142 C C . THR C 1 20 ? 1.938 56.838 57.527 1.00 41.58 22 THR B C 1
ATOM 3143 O O . THR C 1 20 ? 1.804 55.647 57.239 1.00 40.32 22 THR B O 1
ATOM 3147 N N . ASN C 1 21 ? 1.362 57.391 58.591 1.00 44.41 23 ASN B N 1
ATOM 3148 C CA . ASN C 1 21 ? 0.419 56.640 59.412 1.00 45.77 23 ASN B CA 1
ATOM 3149 C C . ASN C 1 21 ? -0.728 56.146 58.546 1.00 45.65 23 ASN B C 1
ATOM 3150 O O . ASN C 1 21 ? -1.144 54.992 58.637 1.00 48.47 23 ASN B O 1
ATOM 3155 N N . PHE C 1 22 ? -1.227 57.042 57.701 1.00 43.33 24 PHE B N 1
ATOM 3156 C CA . PHE C 1 22 ? -2.318 56.747 56.780 1.00 38.28 24 PHE B CA 1
ATOM 3157 C C . PHE C 1 22 ? -1.977 55.580 55.855 1.00 36.77 24 PHE B C 1
ATOM 3158 O O . PHE C 1 22 ? -2.734 54.614 55.758 1.00 37.51 24 PHE B O 1
ATOM 3166 N N . ILE C 1 23 ? -0.831 55.668 55.188 1.00 34.95 25 ILE B N 1
ATOM 3167 C CA . ILE C 1 23 ? -0.414 54.642 54.239 1.00 34.61 25 ILE B CA 1
ATOM 3168 C C . ILE C 1 23 ? -0.190 53.283 54.906 1.00 37.14 25 ILE B C 1
ATOM 3169 O O . ILE C 1 23 ? -0.579 52.247 54.368 1.00 39.03 25 ILE B O 1
ATOM 3174 N N . ARG C 1 24 ? 0.436 53.293 56.079 1.00 38.50 26 ARG B N 1
ATOM 3175 C CA . ARG C 1 24 ? 0.682 52.060 56.822 1.00 41.03 26 ARG B CA 1
ATOM 3176 C C . ARG C 1 24 ? -0.622 51.434 57.301 1.00 41.71 26 ARG B C 1
ATOM 3177 O O . ARG C 1 24 ? -0.752 50.211 57.357 1.00 43.20 26 ARG B O 1
ATOM 3185 N N . ALA C 1 25 ? -1.5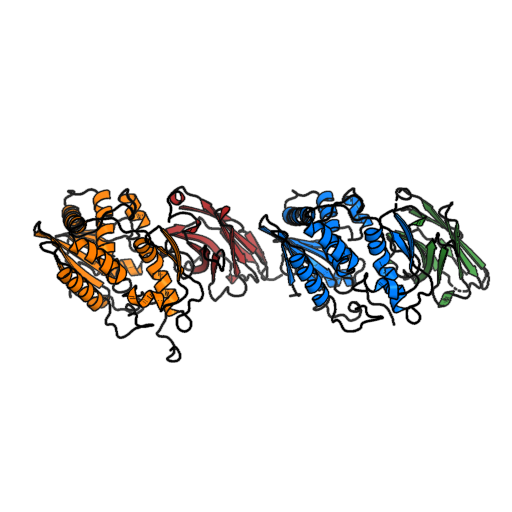86 52.279 57.650 1.00 42.15 27 ALA B N 1
ATOM 3186 C CA . ALA C 1 25 ? -2.905 51.802 58.042 1.00 43.07 27 ALA B CA 1
ATOM 3187 C C . ALA C 1 25 ? -3.602 51.151 56.851 1.00 42.68 27 ALA B C 1
ATOM 3188 O O . ALA C 1 25 ? -4.238 50.106 56.989 1.00 45.70 27 ALA B O 1
ATOM 3190 N N . VAL C 1 26 ? -3.475 51.773 55.682 1.00 38.38 28 VAL B N 1
ATOM 3191 C CA . VAL C 1 26 ? -4.042 51.224 54.455 1.00 35.19 28 VAL B CA 1
ATOM 3192 C C . VAL C 1 26 ? -3.469 49.838 54.169 1.00 36.97 28 VAL B C 1
ATOM 3193 O O . VAL C 1 26 ? -4.211 48.893 53.897 1.00 37.87 28 VAL B O 1
ATOM 3197 N N . ARG C 1 27 ? -2.146 49.724 54.235 1.00 38.79 29 ARG B N 1
ATOM 3198 C CA . ARG C 1 27 ? -1.473 48.448 54.015 1.00 39.48 29 ARG B CA 1
ATOM 3199 C C . ARG C 1 27 ? -1.945 47.399 55.018 1.00 41.41 29 ARG B C 1
ATOM 3200 O O . ARG C 1 27 ? -2.114 46.228 54.677 1.00 42.02 29 ARG B O 1
ATOM 3208 N N . GLY C 1 28 ? -2.154 47.831 56.257 1.00 41.20 30 GLY B N 1
ATOM 3209 C CA . GLY C 1 28 ? -2.604 46.940 57.310 1.00 41.56 30 GLY B CA 1
ATOM 3210 C C . GLY C 1 28 ? -4.033 46.478 57.107 1.00 43.31 30 GLY B C 1
ATOM 3211 O O . GLY C 1 28 ? -4.434 45.441 57.632 1.00 44.94 30 GLY B O 1
ATOM 3212 N N . ARG C 1 29 ? -4.805 47.249 56.349 1.00 41.63 31 ARG B N 1
ATOM 3213 C CA . ARG C 1 29 ? -6.188 46.886 56.054 1.00 40.92 31 ARG B CA 1
ATOM 3214 C C . ARG C 1 29 ? -6.286 46.087 54.758 1.00 41.40 31 ARG B C 1
ATOM 3215 O O . ARG C 1 29 ? -7.166 45.238 54.602 1.00 42.13 31 ARG B O 1
ATOM 3223 N N . LEU C 1 30 ? -5.367 46.361 53.838 1.00 39.11 32 LEU B N 1
ATOM 3224 C CA . LEU C 1 30 ? -5.296 45.645 52.572 1.00 38.57 32 LEU B CA 1
ATOM 3225 C C . LEU C 1 30 ? -4.944 44.178 52.783 1.00 42.96 32 LEU B C 1
ATOM 3226 O O . LEU C 1 30 ? -5.642 43.285 52.298 1.00 46.03 32 LEU B O 1
ATOM 3231 N N . THR C 1 31 ? -3.855 43.937 53.505 1.00 45.22 33 THR B N 1
ATOM 3232 C CA . THR C 1 31 ? -3.419 42.581 53.817 1.00 50.29 33 THR B CA 1
ATOM 3233 C C . THR C 1 31 ? -3.110 42.429 55.304 1.00 53.21 33 THR B C 1
ATOM 3234 O O . THR C 1 31 ? -2.930 43.416 56.019 1.00 53.45 33 THR B O 1
ATOM 3238 N N . THR C 1 32 ? -3.051 41.183 55.759 1.00 55.16 34 THR B N 1
ATOM 3239 C CA . THR C 1 32 ? -2.819 40.877 57.162 1.00 57.86 34 THR B CA 1
ATOM 3240 C C . THR C 1 32 ? -1.355 40.533 57.389 1.00 60.41 34 THR B C 1
ATOM 3241 O O . THR C 1 32 ? -0.946 40.211 58.506 1.00 65.11 34 THR B O 1
ATOM 3245 N N . GLY C 1 33 ? -0.564 40.609 56.326 1.00 58.72 35 GLY B N 1
ATOM 3246 C CA . GLY C 1 33 ? 0.778 40.068 56.368 1.00 61.69 35 GLY B CA 1
ATOM 3247 C C . GLY C 1 33 ? 0.653 38.563 56.492 1.00 67.05 35 GLY B C 1
ATOM 3248 O O . GLY C 1 33 ? -0.296 37.974 55.973 1.00 70.48 35 GLY B O 1
ATOM 3249 N N . ALA C 1 34 ? 1.602 37.941 57.182 1.00 68.57 36 ALA B N 1
ATOM 3250 C CA . ALA C 1 34 ? 1.556 36.502 57.426 1.00 71.28 36 ALA B CA 1
ATOM 3251 C C . ALA C 1 34 ? 1.853 35.704 56.162 1.00 69.20 36 ALA B C 1
ATOM 3252 O O . ALA C 1 34 ? 2.418 34.613 56.229 1.00 72.44 36 ALA B O 1
ATOM 3254 N N . ASP C 1 35 ? 1.461 36.241 55.011 1.00 64.09 37 ASP B N 1
ATOM 3255 C CA . ASP C 1 35 ? 1.931 35.700 53.744 1.00 61.81 37 ASP B CA 1
ATOM 3256 C C . ASP C 1 35 ? 2.970 36.642 53.164 1.00 56.00 37 ASP B C 1
ATOM 3257 O O . ASP C 1 35 ? 2.642 37.707 52.639 1.00 54.57 37 ASP B O 1
ATOM 3262 N N . VAL C 1 36 ? 4.229 36.239 53.271 1.00 54.22 38 VAL B N 1
ATOM 3263 C CA . VAL C 1 36 ? 5.340 37.075 52.851 1.00 51.89 38 VAL B CA 1
ATOM 3264 C C . VAL C 1 36 ? 6.288 36.287 51.953 1.00 52.12 38 VAL B C 1
ATOM 3265 O O . VAL C 1 36 ? 6.608 35.132 52.236 1.00 56.09 38 VAL B O 1
ATOM 3269 N N . ARG C 1 37 ? 6.727 36.912 50.866 1.00 49.18 39 ARG B N 1
ATOM 3270 C CA . ARG C 1 37 ? 7.658 36.275 49.940 1.00 49.51 39 ARG B CA 1
ATOM 3271 C C . ARG C 1 37 ? 8.912 37.122 49.753 1.00 48.83 39 ARG B C 1
ATOM 3272 O O . ARG C 1 37 ? 8.853 38.217 49.193 1.00 48.06 39 ARG B O 1
ATOM 3280 N N . HIS C 1 38 ? 10.045 36.603 50.215 1.00 51.58 40 HIS B N 1
ATOM 3281 C CA . HIS C 1 38 ? 11.284 37.368 50.227 1.00 52.99 40 HIS B CA 1
ATOM 3282 C C . HIS C 1 38 ? 11.053 38.680 50.969 1.00 50.92 40 HIS B C 1
ATOM 3283 O O . HIS C 1 38 ? 11.430 39.750 50.494 1.00 49.81 40 HIS B O 1
ATOM 3290 N N . GLU C 1 39 ? 10.407 38.581 52.128 1.00 52.28 41 GLU B N 1
ATOM 3291 C CA . GLU C 1 39 ? 10.156 39.729 52.998 1.00 53.16 41 GLU B CA 1
ATOM 3292 C C . GLU C 1 39 ? 9.096 40.700 52.477 1.00 49.41 41 GLU B C 1
ATOM 3293 O O . GLU C 1 39 ? 8.810 41.714 53.115 1.00 47.87 41 GLU B O 1
ATOM 3299 N N . ILE C 1 40 ? 8.502 40.380 51.332 1.00 47.45 42 ILE B N 1
ATOM 3300 C CA . ILE C 1 40 ? 7.447 41.215 50.758 1.00 42.42 42 ILE B CA 1
ATOM 3301 C C . ILE C 1 40 ? 6.074 40.589 50.980 1.00 43.39 42 ILE B C 1
ATOM 3302 O O . ILE C 1 40 ? 5.825 39.464 50.545 1.00 46.03 42 ILE B O 1
ATOM 3307 N N . PRO C 1 41 ? 5.176 41.315 51.662 1.00 43.50 43 PRO B N 1
ATOM 3308 C CA . PRO C 1 41 ? 3.818 40.817 51.911 1.00 43.96 43 PRO B CA 1
ATOM 3309 C C . PRO C 1 41 ? 2.976 40.701 50.641 1.00 40.98 43 PRO B C 1
ATOM 3310 O O . PRO C 1 41 ? 3.036 41.559 49.758 1.00 38.42 43 PRO B O 1
ATOM 3314 N N . VAL C 1 42 ? 2.195 39.628 50.568 1.00 40.35 44 VAL B N 1
ATOM 3315 C CA . VAL C 1 42 ? 1.361 39.345 49.409 1.00 35.85 44 VAL B CA 1
ATOM 3316 C C . VAL C 1 42 ? -0.111 39.601 49.706 1.00 36.94 44 VAL B C 1
ATOM 3317 O O . VAL C 1 42 ? -0.641 39.127 50.711 1.00 39.77 44 VAL B O 1
ATOM 3321 N N . LEU C 1 43 ? -0.767 40.349 48.824 1.00 36.09 45 LEU B N 1
ATOM 3322 C CA . LEU C 1 43 ? -2.188 40.641 48.969 1.00 34.12 45 LEU B CA 1
ATOM 3323 C C . LEU C 1 43 ? -3.004 39.352 48.952 1.00 37.87 45 LEU B C 1
ATOM 3324 O O . LEU C 1 43 ? -2.495 38.299 48.568 1.00 41.26 45 LEU B O 1
ATOM 3329 N N . PRO C 1 44 ? -4.273 39.428 49.385 1.00 37.31 46 PRO B N 1
ATOM 3330 C CA . PRO C 1 44 ? -5.154 38.256 49.424 1.00 38.90 46 PRO B CA 1
ATOM 3331 C C . PRO C 1 44 ? -5.479 37.736 48.029 1.00 39.42 46 PRO B C 1
ATOM 3332 O O . PRO C 1 44 ? -5.649 38.520 47.095 1.00 38.64 46 PRO B O 1
ATOM 3336 N N . ASN C 1 45 ? -5.554 36.417 47.898 1.00 40.58 47 ASN B N 1
ATOM 3337 C CA . ASN C 1 45 ? -5.922 35.786 46.639 1.00 43.34 47 ASN B CA 1
ATOM 3338 C C . ASN C 1 45 ? -7.376 36.067 46.281 1.00 45.87 47 ASN B C 1
ATOM 3339 O O . ASN C 1 45 ? -8.286 35.760 47.049 1.00 47.95 47 ASN B O 1
ATOM 3344 N N . ARG C 1 46 ? -7.588 36.656 45.110 1.00 43.83 48 ARG B N 1
ATOM 3345 C CA . ARG C 1 46 ? -8.934 36.980 44.652 1.00 45.54 48 ARG B CA 1
ATOM 3346 C C . ARG C 1 46 ? -9.846 35.762 44.724 1.00 48.52 48 ARG B C 1
ATOM 3347 O O . ARG C 1 46 ? -10.980 35.846 45.194 1.00 49.81 48 ARG B O 1
ATOM 3355 N N . VAL C 1 47 ? -9.336 34.629 44.253 1.00 49.71 49 VAL B N 1
ATOM 3356 C CA . VAL C 1 47 ? -10.112 33.397 44.184 1.00 53.50 49 VAL B CA 1
ATOM 3357 C C . VAL C 1 47 ? -10.516 32.895 45.566 1.00 57.90 49 VAL B C 1
ATOM 3358 O O . VAL C 1 47 ? -9.666 32.652 46.423 1.00 58.84 49 VAL B O 1
ATOM 3362 N N . GLY C 1 48 ? -11.820 32.738 45.771 1.00 61.49 50 GLY B N 1
ATOM 3363 C CA . GLY C 1 48 ? -12.340 32.220 47.023 1.00 64.13 50 GLY B CA 1
ATOM 3364 C C . GLY C 1 48 ? -12.431 33.266 48.117 1.00 63.15 50 GLY B C 1
ATOM 3365 O O . GLY C 1 48 ? -12.739 32.946 49.265 1.00 65.86 50 GLY B O 1
ATOM 3366 N N . LEU C 1 49 ? -12.162 34.519 47.764 1.00 60.50 51 LEU B N 1
ATOM 3367 C CA . LEU C 1 49 ? -12.240 35.613 48.725 1.00 59.16 51 LEU B CA 1
ATOM 3368 C C . LEU C 1 49 ? -13.666 36.139 48.845 1.00 62.52 51 LEU B C 1
ATOM 3369 O O . LEU C 1 49 ? -14.219 36.673 47.883 1.00 62.82 51 LEU B O 1
ATOM 3374 N N . PRO C 1 50 ? -14.267 35.988 50.035 1.00 62.48 52 PRO B N 1
ATOM 3375 C CA . PRO C 1 50 ? -15.630 36.459 50.300 1.00 64.33 52 PRO B CA 1
ATOM 3376 C C . PRO C 1 50 ? -15.829 37.920 49.907 1.00 63.91 52 PRO B C 1
ATOM 3377 O O . PRO C 1 50 ? -14.941 38.748 50.114 1.00 63.04 52 PRO B O 1
ATOM 3381 N N . ILE C 1 51 ? -16.996 38.220 49.347 1.00 66.74 53 ILE B N 1
ATOM 3382 C CA . ILE C 1 51 ? -17.325 39.569 48.900 1.00 65.13 53 ILE B CA 1
ATOM 3383 C C . ILE C 1 51 ? -17.291 40.574 50.051 1.00 65.90 53 ILE B C 1
ATOM 3384 O O . ILE C 1 51 ? -17.024 41.758 49.842 1.00 60.91 53 ILE B O 1
ATOM 3389 N N . ASN C 1 52 ? -17.559 40.099 51.264 1.00 71.88 54 ASN B N 1
ATOM 3390 C CA . ASN C 1 52 ? -17.562 40.970 52.437 1.00 73.18 54 ASN B CA 1
ATOM 3391 C C . ASN C 1 52 ? -16.154 41.372 52.872 1.00 68.24 54 ASN B C 1
ATOM 3392 O O . ASN C 1 52 ? -15.976 42.328 53.625 1.00 67.94 54 ASN B O 1
ATOM 3397 N N . GLN C 1 53 ? -15.159 40.634 52.389 1.00 64.09 55 GLN B N 1
ATOM 3398 C CA . GLN C 1 53 ? -13.757 40.925 52.681 1.00 59.52 55 GLN B CA 1
ATOM 3399 C C . GLN C 1 53 ? -13.067 41.558 51.475 1.00 55.16 55 GLN B C 1
ATOM 3400 O O . GLN C 1 53 ? -11.854 41.768 51.482 1.00 50.56 55 GLN B O 1
ATOM 3406 N N . ARG C 1 54 ? -13.847 41.863 50.444 1.00 55.20 56 ARG B N 1
ATOM 3407 C CA . ARG C 1 54 ? -13.298 42.245 49.147 1.00 51.93 56 ARG B CA 1
ATOM 3408 C C . ARG C 1 54 ? -12.704 43.652 49.074 1.00 51.33 56 ARG B C 1
ATOM 3409 O O . ARG C 1 54 ? -11.722 43.874 48.365 1.00 51.15 56 ARG B O 1
ATOM 3417 N N . PHE C 1 55 ? -13.295 44.602 49.792 1.00 50.86 57 PHE B N 1
ATOM 3418 C CA . PHE C 1 55 ? -12.875 45.997 49.665 1.00 48.01 57 PHE B CA 1
ATOM 3419 C C . PHE C 1 55 ? -12.515 46.671 50.986 1.00 46.34 57 PHE B C 1
ATOM 3420 O O . PHE C 1 55 ? -12.874 46.198 52.064 1.00 48.35 57 PHE B O 1
ATOM 3428 N N . ILE C 1 56 ? -11.794 47.783 50.878 1.00 42.29 58 ILE B N 1
ATOM 3429 C CA . ILE C 1 56 ? -11.603 48.709 51.987 1.00 42.84 58 ILE B CA 1
ATOM 3430 C C . ILE C 1 56 ? -11.947 50.108 51.489 1.00 43.58 58 ILE B C 1
ATOM 3431 O O . ILE C 1 56 ? -11.941 50.360 50.283 1.00 41.03 58 ILE B O 1
ATOM 3436 N N . LEU C 1 57 ? -12.253 51.016 52.409 1.00 44.62 59 LEU B N 1
ATOM 3437 C CA . LEU C 1 57 ? -12.626 52.373 52.025 1.00 44.11 59 LEU B CA 1
ATOM 3438 C C . LEU C 1 57 ? -11.636 53.404 52.556 1.00 46.85 59 LEU B C 1
ATOM 3439 O O . LEU C 1 57 ? -11.144 53.293 53.680 1.00 47.53 59 LEU B O 1
ATOM 3444 N N . VAL C 1 58 ? -11.344 54.402 51.730 1.00 47.27 60 VAL B N 1
ATOM 3445 C CA . VAL C 1 58 ? -10.452 55.487 52.116 1.00 46.44 60 VAL B CA 1
ATOM 3446 C C . VAL C 1 58 ? -11.195 56.819 52.097 1.00 48.55 60 VAL B C 1
ATOM 3447 O O . VAL C 1 58 ? -11.567 57.314 51.033 1.00 49.58 60 VAL B O 1
ATOM 3451 N N . GLU C 1 59 ? -11.420 57.397 53.274 1.00 47.86 61 GLU B N 1
ATOM 3452 C CA . GLU C 1 59 ? -12.090 58.693 53.350 1.00 49.83 61 GLU B CA 1
ATOM 3453 C C . GLU C 1 59 ? -11.099 59.848 53.363 1.00 45.94 61 GLU B C 1
ATOM 3454 O O . GLU C 1 59 ? -10.330 60.011 54.313 1.00 44.81 61 GLU B O 1
ATOM 3460 N N . LEU C 1 60 ? -11.130 60.650 52.305 1.00 45.02 62 LEU B N 1
ATOM 3461 C CA . LEU C 1 60 ? -10.255 61.806 52.197 1.00 44.88 62 LEU B CA 1
ATOM 3462 C C . LEU C 1 60 ? -10.999 63.095 52.523 1.00 48.54 62 LEU B C 1
ATOM 3463 O O . LEU C 1 60 ? -12.116 63.317 52.056 1.00 53.14 62 LEU B O 1
ATOM 3468 N N . SER C 1 61 ? -10.371 63.939 53.333 1.00 47.66 63 SER B N 1
ATOM 3469 C CA . SER C 1 61 ? -10.906 65.255 53.650 1.00 50.24 63 SER B CA 1
ATOM 3470 C C . SER C 1 61 ? -9.850 66.307 53.345 1.00 50.65 63 SER B C 1
ATOM 3471 O O . SER C 1 61 ? -8.659 66.002 53.312 1.00 49.24 63 SER B O 1
ATOM 3474 N N . ASN C 1 62 ? -10.282 67.541 53.112 1.00 51.45 64 ASN B N 1
ATOM 3475 C CA . ASN C 1 62 ? -9.345 68.630 52.860 1.00 51.80 64 ASN B CA 1
ATOM 3476 C C . ASN C 1 62 ? -9.675 69.880 53.669 1.00 56.82 64 ASN B C 1
ATOM 3477 O O . ASN C 1 62 ? -10.561 69.862 54.523 1.00 50.34 64 ASN B O 1
ATOM 3482 N N . HIS C 1 63 ? -8.960 70.963 53.387 1.00 58.70 65 HIS B N 1
ATOM 3483 C CA . HIS C 1 63 ? -9.105 72.198 54.146 1.00 63.40 65 HIS B CA 1
ATOM 3484 C C . HIS C 1 63 ? -10.388 72.941 53.781 1.00 68.02 65 HIS B C 1
ATOM 3485 O O . HIS C 1 63 ? -10.835 73.823 54.515 1.00 72.92 65 HIS B O 1
ATOM 3492 N N . ALA C 1 64 ? -10.974 72.582 52.643 1.00 66.64 66 ALA B N 1
ATOM 3493 C CA . ALA C 1 64 ? -12.250 73.154 52.229 1.00 68.38 66 ALA B CA 1
ATOM 3494 C C . ALA C 1 64 ? -13.379 72.473 52.992 1.00 69.42 66 ALA B C 1
ATOM 3495 O O . ALA C 1 64 ? -14.555 72.801 52.815 1.00 71.67 66 ALA B O 1
ATOM 3497 N N . GLU C 1 65 ? -12.998 71.522 53.841 1.00 68.96 67 GLU B N 1
ATOM 3498 C CA . GLU C 1 65 ? -13.934 70.754 54.658 1.00 70.30 67 GLU B CA 1
ATOM 3499 C C . GLU C 1 65 ? -14.807 69.824 53.822 1.00 69.62 67 GLU B C 1
ATOM 3500 O O . GLU C 1 65 ? -15.804 69.291 54.306 1.00 70.92 67 GLU B O 1
ATOM 3506 N N . LEU C 1 66 ? -14.421 69.630 52.566 1.00 67.92 68 LEU B N 1
ATOM 3507 C CA . LEU C 1 66 ? -15.115 68.695 51.695 1.00 64.65 68 LEU B CA 1
ATOM 3508 C C . LEU C 1 66 ? -14.562 67.297 51.949 1.00 62.58 68 LEU B C 1
ATOM 3509 O O . LEU C 1 66 ? -13.425 67.149 52.397 1.00 61.34 68 LEU B O 1
ATOM 3514 N N . SER C 1 67 ? -15.362 66.274 51.671 1.00 62.38 69 SER B N 1
ATOM 3515 C CA . SER C 1 67 ? -14.946 64.904 51.958 1.00 59.29 69 SER B CA 1
ATOM 3516 C C . SER C 1 67 ? -15.458 63.898 50.929 1.00 55.39 69 SER B C 1
ATOM 3517 O O . SER C 1 67 ? -16.646 63.876 50.603 1.00 57.71 69 SER B O 1
ATOM 3520 N N . VAL C 1 68 ? -14.550 63.070 50.418 1.00 50.28 70 VAL B N 1
ATOM 3521 C CA . VAL C 1 68 ? -14.915 62.002 49.493 1.00 48.40 70 VAL B CA 1
ATOM 3522 C C . VAL C 1 68 ? -14.396 60.658 49.993 1.00 47.73 70 VAL B C 1
ATOM 3523 O O . VAL C 1 68 ? -13.438 60.602 50.766 1.00 48.42 70 VAL B O 1
ATOM 3527 N N . THR C 1 69 ? -15.032 59.578 49.549 1.00 48.58 71 THR B N 1
ATOM 3528 C CA . THR C 1 69 ? -14.648 58.236 49.972 1.00 47.94 71 THR B CA 1
ATOM 3529 C C . THR C 1 69 ? -14.266 57.353 48.789 1.00 48.16 71 THR B C 1
ATOM 3530 O O . THR C 1 69 ? -15.072 57.122 47.888 1.00 49.56 71 THR B O 1
ATOM 3534 N N . LEU C 1 70 ? -13.032 56.860 48.803 1.00 46.28 72 LEU B N 1
ATOM 3535 C CA . LEU C 1 70 ? -12.537 55.984 47.749 1.00 43.41 72 LEU B CA 1
ATOM 3536 C C . LEU C 1 70 ? -12.666 54.520 48.157 1.00 42.99 72 LEU B C 1
ATOM 3537 O O . LEU C 1 70 ? -12.463 54.172 49.320 1.00 41.58 72 LEU B O 1
ATOM 3542 N N . ALA C 1 71 ? -13.011 53.668 47.197 1.00 44.03 73 ALA B N 1
ATOM 3543 C CA . ALA C 1 71 ? -13.086 52.232 47.440 1.00 44.45 73 ALA B CA 1
ATOM 3544 C C . ALA C 1 71 ? -11.891 51.529 46.804 1.00 44.35 73 ALA B C 1
ATOM 3545 O O . ALA C 1 71 ? -11.609 51.720 45.622 1.00 45.51 73 ALA B O 1
ATOM 3547 N N . LEU C 1 72 ? -11.189 50.721 47.591 1.00 41.84 74 LEU B N 1
ATOM 3548 C CA . LEU C 1 72 ? -10.038 49.980 47.088 1.00 37.28 74 LEU B CA 1
ATOM 3549 C C . LEU C 1 72 ? -10.295 48.476 47.077 1.00 39.07 74 LEU B C 1
ATOM 3550 O O . LEU C 1 72 ? -10.923 47.933 47.984 1.00 41.91 74 LEU B O 1
ATOM 3555 N N . ASP C 1 73 ? -9.805 47.817 46.033 1.00 39.36 75 ASP B N 1
ATOM 3556 C CA . ASP C 1 73 ? -9.860 46.365 45.924 1.00 41.20 75 ASP B CA 1
ATOM 3557 C C . ASP C 1 73 ? -8.655 45.788 46.658 1.00 40.49 75 ASP B C 1
ATOM 3558 O O . ASP C 1 73 ? -7.514 46.098 46.322 1.00 41.46 75 ASP B O 1
ATOM 3563 N N . VAL C 1 74 ? -8.903 44.953 47.662 1.00 39.61 76 VAL B N 1
ATOM 3564 C CA . VAL C 1 74 ? -7.813 44.451 48.500 1.00 40.70 76 VAL B CA 1
ATOM 3565 C C . VAL C 1 74 ? -6.859 43.506 47.766 1.00 42.09 76 VAL B C 1
ATOM 3566 O O . VAL C 1 74 ? -5.784 43.191 48.275 1.00 42.00 76 VAL B O 1
ATOM 3570 N N . THR C 1 75 ? -7.246 43.059 46.575 1.00 41.64 77 THR B N 1
ATOM 3571 C CA . THR C 1 75 ? -6.440 42.091 45.835 1.00 40.02 77 THR B CA 1
ATOM 3572 C C . THR C 1 75 ? -5.375 42.748 44.960 1.00 39.94 77 THR B C 1
ATOM 3573 O O . THR C 1 75 ? -4.392 42.108 44.587 1.00 41.37 77 THR B O 1
ATOM 3577 N N . ASN C 1 76 ? -5.572 44.023 44.631 1.00 38.58 78 ASN B N 1
ATOM 3578 C CA . ASN C 1 76 ? -4.588 44.768 43.841 1.00 36.18 78 ASN B CA 1
ATOM 3579 C C . ASN C 1 76 ? -4.342 46.190 44.354 1.00 35.90 78 ASN B C 1
ATOM 3580 O O . ASN C 1 76 ? -3.557 46.942 43.774 1.00 35.58 78 ASN B O 1
ATOM 3585 N N . ALA C 1 77 ? -5.021 46.539 45.444 1.00 36.99 79 ALA B N 1
ATOM 3586 C CA . ALA C 1 77 ? -4.828 47.822 46.118 1.00 35.72 79 ALA B CA 1
ATOM 3587 C C . ALA C 1 77 ? -5.225 49.015 45.252 1.00 39.47 79 ALA B C 1
ATOM 3588 O O . ALA C 1 77 ? -4.874 50.155 45.554 1.00 41.89 79 ALA B O 1
ATOM 3590 N N . TYR C 1 78 ? -5.975 48.744 44.189 1.00 37.86 80 TYR B N 1
ATOM 3591 C CA . TYR C 1 78 ? -6.324 49.762 43.203 1.00 38.87 80 TYR B CA 1
ATOM 3592 C C . TYR C 1 78 ? -7.726 50.332 43.425 1.00 39.44 80 TYR B C 1
ATOM 3593 O O . TYR C 1 78 ? -8.595 49.664 43.982 1.00 40.83 80 TYR B O 1
ATOM 3602 N N . VAL C 1 79 ? -7.940 51.565 42.971 1.00 39.47 81 VAL B N 1
ATOM 3603 C CA . VAL C 1 79 ? -9.218 52.255 43.146 1.00 41.17 81 VAL B CA 1
ATOM 3604 C C . VAL C 1 79 ? -10.265 51.795 42.132 1.00 42.90 81 VAL B C 1
ATOM 3605 O O . VAL C 1 79 ? -10.035 51.844 40.924 1.00 43.76 81 VAL B O 1
ATOM 3609 N N . VAL C 1 80 ? -11.418 51.357 42.632 1.00 44.08 82 VAL B N 1
ATOM 3610 C CA . VAL C 1 80 ? -12.492 50.858 41.775 1.00 43.03 82 VAL B CA 1
ATOM 3611 C C . VAL C 1 80 ? -13.576 51.907 41.545 1.00 43.42 82 VAL B C 1
ATOM 3612 O O . VAL C 1 80 ? -14.339 51.824 40.582 1.00 43.99 82 VAL B O 1
ATOM 3616 N N . GLY C 1 81 ? -13.641 52.888 42.440 1.00 43.66 83 GLY B N 1
ATOM 3617 C CA . GLY C 1 81 ? -14.634 53.944 42.351 1.00 46.47 83 GLY B CA 1
ATOM 3618 C C . GLY C 1 81 ? -14.610 54.827 43.581 1.00 46.44 83 GLY B C 1
ATOM 3619 O O . GLY C 1 81 ? -13.669 54.767 44.372 1.00 47.42 83 GLY B O 1
ATOM 3620 N N . TYR C 1 82 ? -15.641 55.649 43.752 1.00 46.33 84 TYR B N 1
ATOM 3621 C CA . TYR C 1 82 ? -15.699 56.534 44.910 1.00 46.68 84 TYR B CA 1
ATOM 3622 C C . TYR C 1 82 ? -17.104 57.054 45.183 1.00 50.65 84 TYR B C 1
ATOM 3623 O O . TYR C 1 82 ? -17.951 57.088 44.291 1.00 53.04 84 TYR B O 1
ATOM 3632 N N . ARG C 1 83 ? -17.344 57.457 46.427 1.00 51.88 85 ARG B N 1
ATOM 3633 C CA . ARG C 1 83 ? -18.598 58.104 46.787 1.00 56.43 85 ARG B CA 1
ATOM 3634 C C . ARG C 1 83 ? -18.350 59.545 47.202 1.00 55.31 85 ARG B C 1
ATOM 3635 O O . ARG C 1 83 ? -17.380 59.846 47.899 1.00 54.12 85 ARG B O 1
ATOM 3643 N N . ALA C 1 84 ? -19.233 60.432 46.760 1.00 56.78 86 ALA B N 1
ATOM 3644 C CA . ALA C 1 84 ? -19.206 61.825 47.173 1.00 58.42 86 ALA B CA 1
ATOM 3645 C C . ALA C 1 84 ? -20.631 62.243 47.493 1.00 66.29 86 ALA B C 1
ATOM 3646 O O . ALA C 1 84 ? -21.450 62.426 46.593 1.00 67.27 86 ALA B O 1
ATOM 3648 N N . GLY C 1 85 ? -20.929 62.378 48.779 1.00 70.14 87 GLY B N 1
ATOM 3649 C CA . GLY C 1 85 ? -22.273 62.714 49.202 1.00 74.57 87 GLY B CA 1
ATOM 3650 C C . GLY C 1 85 ? -23.283 61.654 48.804 1.00 76.57 87 GLY B C 1
ATOM 3651 O O . GLY C 1 85 ? -23.186 60.502 49.227 1.00 76.23 87 GLY B O 1
ATOM 3652 N N . ASN C 1 86 ? -24.243 62.043 47.970 1.00 79.15 88 ASN B N 1
ATOM 3653 C CA . ASN C 1 86 ? -25.388 61.190 47.663 1.00 81.10 88 ASN B CA 1
ATOM 3654 C C . ASN C 1 86 ? -25.232 60.322 46.414 1.00 76.60 88 ASN B C 1
ATOM 3655 O O . ASN C 1 86 ? -26.180 59.662 45.993 1.00 75.14 88 ASN B O 1
ATOM 3660 N N . SER C 1 87 ? -24.043 60.317 45.821 1.00 74.67 89 SER B N 1
ATOM 3661 C CA . SER C 1 87 ? -23.825 59.525 44.613 1.00 71.59 89 SER B CA 1
ATOM 3662 C C . SER C 1 87 ? -22.484 58.793 44.592 1.00 64.29 89 SER B C 1
ATOM 3663 O O . SER C 1 87 ? -21.490 59.269 45.140 1.00 60.75 89 SER B O 1
ATOM 3666 N N . ALA C 1 88 ? -22.472 57.627 43.953 1.00 61.10 90 ALA B N 1
ATOM 3667 C CA . ALA C 1 88 ? -21.261 56.827 43.827 1.00 56.41 90 ALA B CA 1
ATOM 3668 C C . ALA C 1 88 ? -20.929 56.572 42.361 1.00 57.08 90 ALA B C 1
ATOM 3669 O O . ALA C 1 88 ? -21.824 56.355 41.542 1.00 61.85 90 ALA B O 1
ATOM 3671 N N . TYR C 1 89 ? -19.640 56.603 42.038 1.00 54.38 91 TYR B N 1
ATOM 3672 C CA . TYR C 1 89 ? -19.181 56.398 40.669 1.00 55.95 91 TYR B CA 1
ATOM 3673 C C . TYR C 1 89 ? -18.172 55.258 40.605 1.00 54.17 91 TYR B C 1
ATOM 3674 O O . TYR C 1 89 ? -17.308 55.135 41.472 1.00 53.51 91 TYR B O 1
ATOM 3683 N N . PHE C 1 90 ? -18.280 54.430 39.571 1.00 53.12 92 PHE B N 1
ATOM 3684 C CA . PHE C 1 90 ? -17.406 53.271 39.430 1.00 51.46 92 PHE B CA 1
ATOM 3685 C C . PHE C 1 90 ? -16.753 53.199 38.052 1.00 52.77 92 PHE B C 1
ATOM 3686 O O . PHE C 1 90 ? -17.406 53.428 37.034 1.00 54.02 92 PHE B O 1
ATOM 3694 N N . PHE C 1 91 ? -15.461 52.878 38.027 1.00 52.07 93 PHE B N 1
ATOM 3695 C CA . PHE C 1 91 ? -14.773 52.597 36.772 1.00 51.89 93 PHE B CA 1
ATOM 3696 C C . PHE C 1 91 ? -15.432 51.398 36.108 1.00 53.75 93 PHE B C 1
ATOM 3697 O O . PHE C 1 91 ? -15.875 50.474 36.789 1.00 55.43 93 PHE B O 1
ATOM 3705 N N . HIS C 1 92 ? -15.495 51.406 34.781 1.00 53.75 94 HIS B N 1
ATOM 3706 C CA . HIS C 1 92 ? -16.066 50.275 34.061 1.00 57.23 94 HIS B CA 1
ATOM 3707 C C . HIS C 1 92 ? -15.310 49.000 34.413 1.00 57.23 94 HIS B C 1
ATOM 3708 O O . HIS C 1 92 ? -14.111 48.889 34.150 1.00 57.49 94 HIS B O 1
ATOM 3715 N N . PRO C 1 93 ? -16.014 48.036 35.021 1.00 56.59 95 PRO B N 1
ATOM 3716 C CA . PRO C 1 93 ? -15.432 46.770 35.476 1.00 54.74 95 PRO B CA 1
ATOM 3717 C C . PRO C 1 93 ? -14.752 46.004 34.346 1.00 55.29 95 PRO B C 1
ATOM 3718 O O . PRO C 1 93 ? -15.176 46.098 33.191 1.00 55.38 95 PRO B O 1
ATOM 3722 N N . ASP C 1 94 ? -13.704 45.256 34.684 1.00 55.67 96 ASP B N 1
ATOM 3723 C CA . ASP C 1 94 ? -12.972 44.464 33.700 1.00 57.02 96 ASP B CA 1
ATOM 3724 C C . ASP C 1 94 ? -13.776 43.262 33.217 1.00 57.58 96 ASP B C 1
ATOM 3725 O O . ASP C 1 94 ? -13.634 42.836 32.071 1.00 58.22 96 ASP B O 1
ATOM 3730 N N . ASN C 1 95 ? -14.618 42.717 34.090 1.00 57.99 97 ASN B N 1
ATOM 3731 C CA . ASN C 1 95 ? -15.390 41.525 33.753 1.00 60.58 97 ASN B CA 1
ATOM 3732 C C . ASN C 1 95 ? -16.704 41.418 34.520 1.00 61.04 97 ASN B C 1
ATOM 3733 O O . ASN C 1 95 ? -17.062 42.311 35.289 1.00 60.70 97 ASN B O 1
ATOM 3738 N N . GLN C 1 96 ? -17.411 40.310 34.314 1.00 73.10 98 GLN B N 1
ATOM 3739 C CA . GLN C 1 96 ? -18.737 40.122 34.897 1.00 73.03 98 GLN B CA 1
ATOM 3740 C C . GLN C 1 96 ? -18.705 39.875 36.405 1.00 68.09 98 GLN B C 1
ATOM 3741 O O . GLN C 1 96 ? -19.557 40.380 37.136 1.00 66.61 98 GLN B O 1
ATOM 3747 N N . GLU C 1 97 ? -17.733 39.092 36.864 1.00 66.39 99 GLU B N 1
ATOM 3748 C CA . GLU C 1 97 ? -17.579 38.828 38.290 1.00 67.06 99 GLU B CA 1
ATOM 3749 C C . GLU C 1 97 ? -17.235 40.118 39.025 1.00 64.71 99 GLU B C 1
ATOM 3750 O O . GLU C 1 97 ? -17.641 40.323 40.171 1.00 65.19 99 GLU B O 1
ATOM 3756 N N . ASP C 1 98 ? -16.478 40.983 38.358 1.00 62.57 100 ASP B N 1
ATOM 3757 C CA . ASP C 1 98 ? -16.061 42.255 38.941 1.00 60.48 100 ASP B CA 1
ATOM 3758 C C . ASP C 1 98 ? -17.212 43.250 39.020 1.00 56.95 100 ASP B C 1
ATOM 3759 O O . ASP C 1 98 ? -17.272 44.072 39.934 1.00 55.53 100 ASP B O 1
ATOM 3764 N N . ALA C 1 99 ? -18.122 43.176 38.056 1.00 56.33 101 ALA B N 1
ATOM 3765 C CA . ALA C 1 99 ? -19.309 44.018 38.072 1.00 55.41 101 ALA B CA 1
ATOM 3766 C C . ALA C 1 99 ? -20.243 43.575 39.193 1.00 58.05 101 ALA B C 1
ATOM 3767 O O . ALA C 1 99 ? -20.831 44.401 39.889 1.00 57.57 101 ALA B O 1
ATOM 3769 N N . GLU C 1 100 ? -20.369 42.263 39.363 1.00 62.09 102 GLU B N 1
ATOM 3770 C CA . GLU C 1 100 ? -21.183 41.704 40.434 1.00 66.14 102 GLU B CA 1
ATOM 3771 C C . GLU C 1 100 ? -20.588 42.103 41.778 1.00 62.56 102 GLU B C 1
ATOM 3772 O O . GLU C 1 100 ? -21.307 42.322 42.753 1.00 65.04 102 GLU B O 1
ATOM 3778 N N . ALA C 1 101 ? -19.264 42.207 41.813 1.00 58.98 103 ALA B N 1
ATOM 3779 C CA . ALA C 1 101 ? -18.542 42.510 43.043 1.00 55.22 103 ALA B CA 1
ATOM 3780 C C . ALA C 1 101 ? -18.796 43.928 43.551 1.00 51.79 103 ALA B C 1
ATOM 3781 O O . ALA C 1 101 ? -18.972 44.139 44.751 1.00 52.59 103 ALA B O 1
ATOM 3783 N N . ILE C 1 102 ? -18.812 44.897 42.641 1.00 49.86 104 ILE B N 1
ATOM 3784 C CA . ILE C 1 102 ? -18.939 46.298 43.035 1.00 50.01 104 ILE B CA 1
ATOM 3785 C C . ILE C 1 102 ? -20.368 46.715 43.383 1.00 53.21 104 ILE B C 1
ATOM 3786 O O . ILE C 1 102 ? -20.584 47.800 43.921 1.00 54.73 104 ILE B O 1
ATOM 3791 N N . THR C 1 103 ? -21.340 45.859 43.082 1.00 55.76 105 THR B N 1
ATOM 3792 C CA . THR C 1 103 ? -22.728 46.158 43.423 1.00 56.47 105 THR B CA 1
ATOM 3793 C C . THR C 1 103 ? -22.929 46.096 44.932 1.00 59.61 105 THR B C 1
ATOM 3794 O O . THR C 1 103 ? -23.998 46.430 45.440 1.00 64.42 105 THR B O 1
ATOM 3798 N N . HIS C 1 104 ? -21.890 45.663 45.639 1.00 57.45 106 HIS B N 1
ATOM 3799 C CA . HIS C 1 104 ? -21.930 45.568 47.094 1.00 58.15 106 HIS B CA 1
ATOM 3800 C C . HIS C 1 104 ? -21.307 46.794 47.758 1.00 57.43 106 HIS B C 1
ATOM 3801 O O . HIS C 1 104 ? -21.263 46.888 48.984 1.00 57.52 106 HIS B O 1
ATOM 3808 N N . LEU C 1 105 ? -20.829 47.733 46.947 1.00 56.09 107 LEU B N 1
ATOM 3809 C CA . LEU C 1 105 ? -20.210 48.953 47.462 1.00 54.18 107 LEU B CA 1
ATOM 3810 C C . LEU C 1 105 ? -21.190 50.121 47.494 1.00 56.47 107 LEU B C 1
ATOM 3811 O O . LEU C 1 105 ? -21.951 50.332 46.550 1.00 58.06 107 LEU B O 1
ATOM 3816 N N . PHE C 1 106 ? -21.165 50.877 48.588 1.00 56.99 108 PHE B N 1
ATOM 3817 C CA . PHE C 1 106 ? -21.952 52.097 48.693 1.00 58.49 108 PHE B CA 1
ATOM 3818 C C . PHE C 1 106 ? -23.438 51.847 48.464 1.00 63.19 108 PHE B C 1
ATOM 3819 O O . PHE C 1 106 ? -24.138 52.705 47.930 1.00 64.78 108 PHE B O 1
ATOM 3827 N N . THR C 1 107 ? -23.922 50.676 48.861 1.00 64.42 109 THR B N 1
ATOM 3828 C CA . THR C 1 107 ? -25.318 50.327 48.622 1.00 68.66 109 THR B CA 1
ATOM 3829 C C . THR C 1 107 ? -26.282 51.326 49.257 1.00 71.86 109 THR B C 1
ATOM 3830 O O . THR C 1 107 ? -27.474 51.324 48.952 1.00 74.67 109 THR B O 1
ATOM 3834 N N . ASP C 1 108 ? -25.771 52.181 50.138 1.00 71.18 110 ASP B N 1
ATOM 3835 C CA . ASP C 1 108 ? -26.620 53.165 50.803 1.00 75.08 110 ASP B CA 1
ATOM 3836 C C . ASP C 1 108 ? -26.673 54.497 50.056 1.00 72.64 110 ASP B C 1
ATOM 3837 O O . ASP C 1 108 ? -27.225 55.472 50.559 1.00 72.43 110 ASP B O 1
ATOM 3842 N N . VAL C 1 109 ? -26.104 54.534 48.855 1.00 70.02 111 VAL B N 1
ATOM 3843 C CA . VAL C 1 109 ? -26.162 55.740 48.032 1.00 69.19 111 VAL B CA 1
ATOM 3844 C C . VAL C 1 109 ? -27.300 55.659 47.011 1.00 71.87 111 VAL B C 1
ATOM 3845 O O . VAL C 1 109 ? -27.486 54.636 46.354 1.00 71.88 111 VAL B O 1
ATOM 3849 N N A GLN C 1 110 ? -28.051 56.748 46.876 0.55 73.80 112 GLN B N 1
ATOM 3850 N N B GLN C 1 110 ? -28.060 56.743 46.896 0.45 73.83 112 GLN B N 1
ATOM 3851 C CA A GLN C 1 110 ? -29.216 56.774 45.994 0.55 75.92 112 GLN B CA 1
ATOM 3852 C CA B GLN C 1 110 ? -29.205 56.793 45.993 0.45 75.65 112 GLN B CA 1
ATOM 3853 C C A GLN C 1 110 ? -28.831 56.768 44.515 0.55 74.46 112 GLN B C 1
ATOM 3854 C C B GLN C 1 110 ? -28.769 56.703 44.537 0.45 74.21 112 GLN B C 1
ATOM 3855 O O A GLN C 1 110 ? -29.457 56.081 43.709 0.55 76.31 112 GLN B O 1
ATOM 3856 O O B GLN C 1 110 ? -29.293 55.896 43.771 0.45 75.63 112 GLN B O 1
ATOM 3867 N N . ASN C 1 111 ? -27.806 57.538 44.161 1.00 70.93 113 ASN B N 1
ATOM 3868 C CA . ASN C 1 111 ? -27.360 57.613 42.773 1.00 68.72 113 ASN B CA 1
ATOM 3869 C C . ASN C 1 111 ? -26.049 56.874 42.501 1.00 64.87 113 ASN B C 1
ATOM 3870 O O . ASN C 1 111 ? -24.983 57.283 42.958 1.00 59.85 113 ASN B O 1
ATOM 3875 N N . ARG C 1 112 ? -26.142 55.785 41.745 1.00 67.81 114 ARG B N 1
ATOM 3876 C CA . ARG C 1 112 ? -24.984 54.961 41.427 1.00 68.17 114 ARG B CA 1
ATOM 3877 C C . ARG C 1 112 ? -24.728 54.957 39.927 1.00 68.08 114 ARG B C 1
ATOM 3878 O O . ARG C 1 112 ? -25.622 54.648 39.140 1.00 70.97 114 ARG B O 1
ATOM 3886 N N . TYR C 1 113 ? -23.505 55.294 39.531 1.00 64.06 115 TYR B N 1
ATOM 3887 C CA . TYR C 1 113 ? -23.164 55.378 38.115 1.00 64.75 115 TYR B CA 1
ATOM 3888 C C . TYR C 1 113 ? -21.897 54.606 37.772 1.00 62.81 115 TYR B C 1
ATOM 3889 O O . TYR C 1 113 ? -20.972 54.515 38.578 1.00 59.57 115 TYR B O 1
ATOM 3898 N N . THR C 1 114 ? -21.865 54.054 36.564 1.00 65.56 116 THR B N 1
ATOM 3899 C CA . THR C 1 114 ? -20.684 53.359 36.073 1.00 65.16 116 THR B CA 1
ATOM 3900 C C . THR C 1 114 ? -20.150 54.034 34.816 1.00 65.40 116 THR B C 1
ATOM 3901 O O . THR C 1 114 ? -20.862 54.176 33.822 1.00 65.36 116 THR B O 1
ATOM 3905 N N . PHE C 1 115 ? -18.891 54.450 34.871 1.00 63.75 117 PHE B N 1
ATOM 3906 C CA . PHE C 1 115 ? -18.256 55.127 33.749 1.00 63.13 117 PHE B CA 1
ATOM 3907 C C . PHE C 1 115 ? -18.078 54.205 32.549 1.00 64.46 117 PHE B C 1
ATOM 3908 O O . PHE C 1 115 ? -18.068 52.980 32.684 1.00 66.97 117 PHE B O 1
ATOM 3916 N N . ALA C 1 116 ? -17.945 54.811 31.375 1.00 63.85 118 ALA B N 1
ATOM 3917 C CA . ALA C 1 116 ? -17.687 54.070 30.149 1.00 64.40 118 ALA B CA 1
ATOM 3918 C C . ALA C 1 116 ? -16.234 53.618 30.110 1.00 62.06 118 ALA B C 1
ATOM 3919 O O . ALA C 1 116 ? -15.873 52.724 29.346 1.00 63.36 118 ALA B O 1
ATOM 3921 N N . PHE C 1 117 ? -15.406 54.244 30.940 1.00 58.97 119 PHE B N 1
ATOM 3922 C CA . PHE C 1 117 ? -13.975 53.962 30.963 1.00 56.86 119 PHE B CA 1
ATOM 3923 C C . PHE C 1 117 ? -13.545 53.270 32.254 1.00 54.34 119 PHE B C 1
ATOM 3924 O O . PHE C 1 117 ? -14.199 53.398 33.286 1.00 51.78 119 PHE B O 1
ATOM 3932 N N . GLY C 1 118 ? -12.438 52.536 32.178 1.00 54.86 120 GLY B N 1
ATOM 3933 C CA . GLY C 1 118 ? -11.871 51.852 33.328 1.00 52.68 120 GLY B CA 1
ATOM 3934 C C . GLY C 1 118 ? -10.816 52.682 34.038 1.00 52.16 120 GLY B C 1
ATOM 3935 O O . GLY C 1 118 ? -10.640 53.862 33.733 1.00 54.29 120 GLY B O 1
ATOM 3936 N N . GLY C 1 119 ? -10.103 52.062 34.974 1.00 50.96 121 GLY B N 1
ATOM 3937 C CA . GLY C 1 119 ? -9.175 52.781 35.830 1.00 50.14 121 GLY B CA 1
ATOM 3938 C C . GLY C 1 119 ? -7.738 52.861 35.345 1.00 51.22 121 GLY B C 1
ATOM 3939 O O . GLY C 1 119 ? -6.914 53.535 35.961 1.00 53.81 121 GLY B O 1
ATOM 3940 N N . ASN C 1 120 ? -7.430 52.180 34.246 1.00 50.35 122 ASN B N 1
ATOM 3941 C CA . ASN C 1 120 ? -6.072 52.184 33.708 1.00 50.79 122 ASN B CA 1
ATOM 3942 C C . ASN C 1 120 ? -5.594 53.580 33.317 1.00 49.37 122 ASN B C 1
ATOM 3943 O O . ASN C 1 120 ? -6.374 54.402 32.837 1.00 46.73 122 ASN B O 1
ATOM 3948 N N . TYR C 1 121 ? -4.302 53.830 33.520 1.00 47.36 123 TYR B N 1
ATOM 3949 C CA . TYR C 1 121 ? -3.706 55.144 33.290 1.00 47.16 123 TYR B CA 1
ATOM 3950 C C . TYR C 1 121 ? -3.885 55.658 31.861 1.00 49.49 123 TYR B C 1
ATOM 3951 O O . TYR C 1 121 ? -4.197 56.832 31.657 1.00 48.61 123 TYR B O 1
ATOM 3960 N N . ASP C 1 122 ? -3.683 54.785 30.878 1.00 52.94 124 ASP B N 1
ATOM 3961 C CA . ASP C 1 122 ? -3.747 55.189 29.473 1.00 61.44 124 ASP B CA 1
ATOM 3962 C C . ASP C 1 122 ? -4.978 56.033 29.152 1.00 62.75 124 ASP B C 1
ATOM 3963 O O . ASP C 1 122 ? -4.862 57.187 28.743 1.00 62.68 124 ASP B O 1
ATOM 3968 N N . ARG C 1 123 ? -6.156 55.449 29.339 1.00 64.35 125 ARG B N 1
ATOM 3969 C CA . ARG C 1 123 ? -7.402 56.146 29.051 1.00 69.27 125 ARG B CA 1
ATOM 3970 C C . ARG C 1 123 ? -7.561 57.398 29.913 1.00 61.09 125 ARG B C 1
ATOM 3971 O O . ARG C 1 123 ? -7.874 58.474 29.404 1.00 63.78 125 ARG B O 1
ATOM 3979 N N . LEU C 1 124 ? -7.337 57.254 31.216 1.00 52.90 126 LEU B N 1
ATOM 3980 C CA . LEU C 1 124 ? -7.426 58.383 32.136 1.00 49.61 126 LEU B CA 1
ATOM 3981 C C . LEU C 1 124 ? -6.587 59.564 31.654 1.00 51.06 126 LEU B C 1
ATOM 3982 O O . LEU C 1 124 ? -7.034 60.712 31.686 1.00 53.97 126 LEU B O 1
ATOM 3987 N N . GLU C 1 125 ? -5.369 59.272 31.210 1.00 50.18 127 GLU B N 1
ATOM 3988 C CA . GLU C 1 125 ? -4.459 60.295 30.705 1.00 50.06 127 GLU B CA 1
ATOM 3989 C C . GLU C 1 125 ? -5.019 60.983 29.461 1.00 54.86 127 GLU B C 1
ATOM 3990 O O . GLU C 1 125 ? -4.832 62.184 29.270 1.00 54.57 127 GLU B O 1
ATOM 3996 N N . GLN C 1 126 ? -5.702 60.214 28.617 1.00 60.21 128 GLN B N 1
ATOM 3997 C CA . GLN C 1 126 ? -6.322 60.756 27.412 1.00 68.17 128 GLN B CA 1
ATOM 3998 C C . GLN C 1 126 ? -7.413 61.759 27.776 1.00 68.90 128 GLN B C 1
ATOM 3999 O O . GLN C 1 126 ? -7.412 62.895 27.301 1.00 71.91 128 GLN B O 1
ATOM 4005 N N . LEU C 1 127 ? -8.337 61.325 28.628 1.00 66.56 129 LEU B N 1
ATOM 4006 C CA . LEU C 1 127 ? -9.405 62.184 29.126 1.00 65.33 129 LEU B CA 1
ATOM 4007 C C . LEU C 1 127 ? -8.832 63.440 29.775 1.00 64.04 129 LEU B C 1
ATOM 4008 O O . LEU C 1 127 ? -9.351 64.540 29.589 1.00 68.33 129 LEU B O 1
ATOM 4013 N N . ALA C 1 128 ? -7.753 63.262 30.530 1.00 59.43 130 ALA B N 1
ATOM 4014 C CA . ALA C 1 128 ? -7.130 64.353 31.273 1.00 59.04 130 ALA B CA 1
ATOM 4015 C C . ALA C 1 128 ? -6.424 65.352 30.360 1.00 63.59 130 ALA B C 1
ATOM 4016 O O . ALA C 1 128 ? -6.392 66.549 30.645 1.00 65.73 130 ALA B O 1
ATOM 4018 N N . GLY C 1 129 ? -5.856 64.854 29.268 1.00 65.62 131 GLY B N 1
ATOM 4019 C CA . GLY C 1 129 ? -5.128 65.697 28.338 1.00 69.17 131 GLY B CA 1
ATOM 4020 C C . GLY C 1 129 ? -3.651 65.765 28.669 1.00 67.25 131 GLY B C 1
ATOM 4021 O O . GLY C 1 129 ? -2.878 66.424 27.974 1.00 70.67 131 GLY B O 1
ATOM 4022 N N . ASN C 1 130 ? -3.262 65.079 29.737 1.00 61.61 132 ASN B N 1
ATOM 4023 C CA . ASN C 1 130 ? -1.870 65.049 30.167 1.00 58.21 132 ASN B CA 1
ATOM 4024 C C . ASN C 1 130 ? -1.407 63.645 30.519 1.00 54.23 132 ASN B C 1
ATOM 4025 O O . ASN C 1 130 ? -2.206 62.792 30.906 1.00 53.61 132 ASN B O 1
ATOM 4030 N N . LEU C 1 131 ? -0.111 63.408 30.371 1.00 53.82 133 LEU B N 1
ATOM 4031 C CA . LEU C 1 131 ? 0.486 62.168 30.832 1.00 52.64 133 LEU B CA 1
ATOM 4032 C C . LEU C 1 131 ? 0.852 62.342 32.299 1.00 50.89 133 LEU B C 1
ATOM 4033 O O . LEU C 1 131 ? 0.950 63.467 32.788 1.00 53.10 133 LEU B O 1
ATOM 4038 N N . ARG C 1 132 ? 1.040 61.233 33.004 1.00 48.00 134 ARG B N 1
ATOM 4039 C CA . ARG C 1 132 ? 1.458 61.295 34.398 1.00 44.67 134 ARG B CA 1
ATOM 4040 C C . ARG C 1 132 ? 2.713 62.152 34.547 1.00 47.79 134 ARG B C 1
ATOM 4041 O O . ARG C 1 132 ? 2.859 62.886 35.524 1.00 49.24 134 ARG B O 1
ATOM 4049 N N . GLU C 1 133 ? 3.609 62.058 33.568 1.00 50.55 135 GLU B N 1
ATOM 4050 C CA . GLU C 1 133 ? 4.861 62.813 33.585 1.00 53.51 135 GLU B CA 1
ATOM 4051 C C . GLU C 1 133 ? 4.637 64.311 33.751 1.00 56.49 135 GLU B C 1
ATOM 4052 O O . GLU C 1 133 ? 5.538 65.035 34.169 1.00 60.07 135 GLU B O 1
ATOM 4058 N N . ASN C 1 134 ? 3.440 64.778 33.412 1.00 54.83 136 ASN B N 1
ATOM 4059 C CA . ASN C 1 134 ? 3.154 66.209 33.433 1.00 55.07 136 ASN B CA 1
ATOM 4060 C C . ASN C 1 134 ? 2.042 66.596 34.400 1.00 50.39 136 ASN B C 1
ATOM 4061 O O . ASN C 1 134 ? 1.568 67.731 34.394 1.00 53.58 136 ASN B O 1
ATOM 4066 N N . ILE C 1 135 ? 1.633 65.646 35.232 1.00 43.83 137 ILE B N 1
ATOM 4067 C CA . ILE C 1 135 ? 0.630 65.910 36.251 1.00 42.28 137 ILE B CA 1
ATOM 4068 C C . ILE C 1 135 ? 1.281 65.919 37.629 1.00 43.77 137 ILE B C 1
ATOM 4069 O O . ILE C 1 135 ? 1.840 64.918 38.073 1.00 41.42 137 ILE B O 1
ATOM 4074 N N . GLU C 1 136 ? 1.206 67.063 38.298 1.00 45.31 138 GLU B N 1
ATOM 4075 C CA . GLU C 1 136 ? 1.896 67.261 39.567 1.00 45.65 138 GLU B CA 1
ATOM 4076 C C . GLU C 1 136 ? 1.236 66.522 40.728 1.00 43.86 138 GLU B C 1
ATOM 4077 O O . GLU C 1 136 ? 0.014 66.385 40.785 1.00 40.17 138 GLU B O 1
ATOM 4083 N N . LEU C 1 137 ? 2.063 66.040 41.650 1.00 45.04 139 LEU B N 1
ATOM 4084 C CA . LEU C 1 137 ? 1.571 65.360 42.840 1.00 42.93 139 LEU B CA 1
ATOM 4085 C C . LEU C 1 137 ? 2.045 66.081 44.098 1.00 43.95 139 LEU B C 1
ATOM 4086 O O . LEU C 1 137 ? 2.988 66.870 44.057 1.00 46.40 139 LEU B O 1
ATOM 4091 N N . GLY C 1 138 ? 1.384 65.804 45.215 1.00 43.11 140 GLY B N 1
ATOM 4092 C CA . GLY C 1 138 ? 1.702 66.460 46.468 1.00 44.91 140 GLY B CA 1
ATOM 4093 C C . GLY C 1 138 ? 0.446 66.740 47.264 1.00 44.01 140 GLY B C 1
ATOM 4094 O O . GLY C 1 138 ? -0.640 66.301 46.889 1.00 42.92 140 GLY B O 1
ATOM 4095 N N . ASN C 1 139 ? 0.588 67.472 48.363 1.00 44.60 141 ASN B N 1
ATOM 4096 C CA . ASN C 1 139 ? -0.554 67.782 49.213 1.00 46.81 141 ASN B CA 1
ATOM 4097 C C . ASN C 1 139 ? -1.551 68.691 48.507 1.00 50.00 141 ASN B C 1
ATOM 4098 O O . ASN C 1 139 ? -2.760 68.469 48.564 1.00 49.44 141 ASN B O 1
ATOM 4103 N N . GLY C 1 140 ? -1.030 69.719 47.843 1.00 51.64 142 GLY B N 1
ATOM 4104 C CA . GLY C 1 140 ? -1.855 70.667 47.118 1.00 52.15 142 GLY B CA 1
ATOM 4105 C C . GLY C 1 140 ? -2.651 70.025 45.998 1.00 48.68 142 GLY B C 1
ATOM 4106 O O . GLY C 1 140 ? -3.873 70.161 45.946 1.00 48.61 142 GLY B O 1
ATOM 4107 N N . PRO C 1 141 ? -1.959 69.331 45.083 1.00 45.48 143 PRO B N 1
ATOM 4108 C CA . PRO C 1 141 ? -2.643 68.600 44.013 1.00 43.72 143 PRO B CA 1
ATOM 4109 C C . PRO C 1 141 ? -3.716 67.669 44.570 1.00 42.67 143 PRO B C 1
ATOM 4110 O O . PRO C 1 141 ? -4.811 67.594 44.015 1.00 43.25 143 PRO B O 1
ATOM 4114 N N . LEU C 1 142 ? -3.401 66.973 45.659 1.00 40.33 144 LEU B N 1
ATOM 4115 C CA . LEU C 1 142 ? -4.344 66.037 46.264 1.00 41.15 144 LEU B CA 1
ATOM 4116 C C . LEU C 1 142 ? -5.591 66.733 46.802 1.00 46.63 144 LEU B C 1
ATOM 4117 O O . LEU C 1 142 ? -6.710 66.277 46.568 1.00 46.92 144 LEU B O 1
ATOM 4122 N N . GLU C 1 143 ? -5.393 67.829 47.531 1.00 51.01 145 GLU B N 1
ATOM 4123 C CA . GLU C 1 143 ? -6.506 68.552 48.142 1.00 54.65 145 GLU B CA 1
ATOM 4124 C C . GLU C 1 143 ? -7.415 69.178 47.088 1.00 54.76 145 GLU B C 1
ATOM 4125 O O . GLU C 1 143 ? -8.597 69.416 47.337 1.00 53.11 145 GLU B O 1
ATOM 4131 N N . GLU C 1 144 ? -6.860 69.446 45.912 1.00 55.18 146 GLU B N 1
ATOM 4132 C CA . GLU C 1 144 ? -7.655 69.941 44.797 1.00 55.56 146 GLU B CA 1
ATOM 4133 C C . GLU C 1 144 ? -8.431 68.778 44.192 1.00 52.20 146 GLU B C 1
ATOM 4134 O O . GLU C 1 144 ? -9.586 68.926 43.792 1.00 54.40 146 GLU B O 1
ATOM 4140 N N . ALA C 1 145 ? -7.785 67.618 44.144 1.00 47.23 147 ALA B N 1
ATOM 4141 C CA . ALA C 1 145 ? -8.408 66.406 43.629 1.00 44.35 147 ALA B CA 1
ATOM 4142 C C . ALA C 1 145 ? -9.657 66.059 44.426 1.00 45.24 147 ALA B C 1
ATOM 4143 O O . ALA C 1 145 ? -10.649 65.585 43.872 1.00 45.44 147 ALA B O 1
ATOM 4145 N N . ILE C 1 146 ? -9.601 66.296 45.732 1.00 46.63 148 ILE B N 1
ATOM 4146 C CA . ILE C 1 146 ? -10.716 65.978 46.617 1.00 47.90 148 ILE B CA 1
ATOM 4147 C C . ILE C 1 146 ? -11.921 66.878 46.354 1.00 51.07 148 ILE B C 1
ATOM 4148 O O . ILE C 1 146 ? -13.065 66.430 46.428 1.00 52.55 148 ILE B O 1
ATOM 4153 N N . SER C 1 147 ? -11.663 68.145 46.046 1.00 52.11 149 SER B N 1
ATOM 4154 C CA . SER C 1 147 ? -12.735 69.087 45.739 1.00 54.55 149 SER B CA 1
ATOM 4155 C C . SER C 1 147 ? -13.353 68.779 44.380 1.00 54.18 149 SER B C 1
ATOM 4156 O O . SER C 1 147 ? -14.571 68.831 44.213 1.00 55.29 149 SER B O 1
ATOM 4159 N N . ALA C 1 148 ? -12.502 68.456 43.412 1.00 52.73 150 ALA B N 1
ATOM 4160 C CA . ALA C 1 148 ? -12.957 68.133 42.065 1.00 54.01 150 ALA B CA 1
ATOM 4161 C C . ALA C 1 148 ? -13.882 66.920 42.063 1.00 54.06 150 ALA B C 1
ATOM 4162 O O . ALA C 1 148 ? -14.943 66.940 41.439 1.00 56.10 150 ALA B O 1
ATOM 4164 N N . LEU C 1 149 ? -13.473 65.863 42.759 1.00 52.18 151 LEU B N 1
ATOM 4165 C CA . LEU C 1 149 ? -14.289 64.659 42.876 1.00 52.60 151 LEU B CA 1
ATOM 4166 C C . LEU C 1 149 ? -15.621 64.972 43.544 1.00 56.15 151 LEU B C 1
ATOM 4167 O O . LEU C 1 149 ? -16.660 64.430 43.168 1.00 57.63 151 LEU B O 1
ATOM 4172 N N . TYR C 1 150 ? -15.583 65.857 44.533 1.00 58.01 152 TYR B N 1
ATOM 4173 C CA . TYR C 1 150 ? -16.771 66.192 45.307 1.00 63.16 152 TYR B CA 1
ATOM 4174 C C . TYR C 1 150 ? -17.786 66.991 44.489 1.00 64.82 152 TYR B C 1
ATOM 4175 O O . TYR C 1 150 ? -18.992 66.768 44.594 1.00 67.70 152 TYR B O 1
ATOM 4184 N N . TYR C 1 151 ? -17.289 67.915 43.672 1.00 62.98 153 TYR B N 1
ATOM 4185 C CA . TYR C 1 151 ? -18.156 68.804 42.907 1.00 65.89 153 TYR B CA 1
ATOM 4186 C C . TYR C 1 151 ? -18.568 68.245 41.548 1.00 66.80 153 TYR B C 1
ATOM 4187 O O . TYR C 1 151 ? -19.244 68.925 40.776 1.00 72.54 153 TYR B O 1
ATOM 4196 N N . TYR C 1 152 ? -18.165 67.014 41.255 1.00 64.03 154 TYR B N 1
ATOM 4197 C CA . TYR C 1 152 ? -18.535 66.387 39.990 1.00 67.62 154 TYR B CA 1
ATOM 4198 C C . TYR C 1 152 ? -20.036 66.137 39.917 1.00 74.24 154 TYR B C 1
ATOM 4199 O O . TYR C 1 152 ? -20.675 66.436 38.908 1.00 78.16 154 TYR B O 1
ATOM 4208 N N . SER C 1 153 ? -20.593 65.591 40.992 1.00 75.93 155 SER B N 1
ATOM 4209 C CA . SER C 1 153 ? -22.014 65.255 41.037 1.00 81.38 155 SER B CA 1
ATOM 4210 C C . SER C 1 153 ? -22.901 66.476 40.819 1.00 84.03 155 SER B C 1
ATOM 4211 O O . SER C 1 153 ? -24.081 66.345 40.495 1.00 89.40 155 SER B O 1
ATOM 4214 N N . THR C 1 154 ? -22.326 67.661 40.997 1.00 81.82 156 THR B N 1
ATOM 4215 C CA . THR C 1 154 ? -23.068 68.905 40.826 1.00 85.93 156 THR B CA 1
ATOM 4216 C C . THR C 1 154 ? -22.663 69.641 39.550 1.00 85.79 156 THR B C 1
ATOM 4217 O O . THR C 1 154 ? -23.040 70.795 39.343 1.00 86.64 156 THR B O 1
ATOM 4221 N N . GLY C 1 155 ? -21.894 68.968 38.699 1.00 85.25 157 GLY B N 1
ATOM 4222 C CA . GLY C 1 155 ? -21.483 69.532 37.426 1.00 88.46 157 GLY B CA 1
ATOM 4223 C C . GLY C 1 155 ? -20.497 70.676 37.571 1.00 88.15 157 GLY B C 1
ATOM 4224 O O . GLY C 1 155 ? -20.339 71.490 36.660 1.00 91.13 157 GLY B O 1
ATOM 4225 N N . GLY C 1 156 ? -19.826 70.729 38.717 1.00 85.26 158 GLY B N 1
ATOM 4226 C CA . GLY C 1 156 ? -18.917 71.820 39.020 1.00 84.42 158 GLY B CA 1
ATOM 4227 C C . GLY C 1 156 ? -17.490 71.585 38.563 1.00 79.26 158 GLY B C 1
ATOM 4228 O O . GLY C 1 156 ? -16.653 72.483 38.643 1.00 77.90 158 GLY B O 1
ATOM 4229 N N . THR C 1 157 ? -17.209 70.373 38.092 1.00 76.71 159 THR B N 1
ATOM 4230 C CA . THR C 1 157 ? -15.886 70.042 37.569 1.00 73.90 159 THR B CA 1
ATOM 4231 C C . THR C 1 157 ? -15.989 69.197 36.303 1.00 73.47 159 THR B C 1
ATOM 4232 O O . THR C 1 157 ? -16.758 68.236 36.246 1.00 73.48 159 THR B O 1
ATOM 4236 N N . GLN C 1 158 ? -15.198 69.555 35.296 1.00 73.56 160 GLN B N 1
ATOM 4237 C CA . GLN C 1 158 ? -15.242 68.891 33.995 1.00 76.76 160 GLN B CA 1
ATOM 4238 C C . GLN C 1 158 ? -14.495 67.554 33.973 1.00 72.57 160 GLN B C 1
ATOM 4239 O O . GLN C 1 158 ? -13.643 67.290 34.821 1.00 70.36 160 GLN B O 1
ATOM 4245 N N . LEU C 1 159 ? -14.825 66.726 32.985 1.00 68.10 161 LEU B N 1
ATOM 4246 C CA . LEU C 1 159 ? -14.277 65.375 32.864 1.00 65.76 161 LEU B CA 1
ATOM 4247 C C . LEU C 1 159 ? -12.745 65.306 32.854 1.00 65.70 161 LEU B C 1
ATOM 4248 O O . LEU C 1 159 ? -12.162 64.449 33.519 1.00 64.44 161 LEU B O 1
ATOM 4253 N N . PRO C 1 160 ? -12.087 66.195 32.092 1.00 67.79 162 PRO B N 1
ATOM 4254 C CA . PRO C 1 160 ? -10.620 66.184 32.104 1.00 65.55 162 PRO B CA 1
ATOM 4255 C C . PRO C 1 160 ? -10.080 66.396 33.514 1.00 63.37 162 PRO B C 1
ATOM 4256 O O . PRO C 1 160 ? -9.202 65.655 33.959 1.00 61.29 162 PRO B O 1
ATOM 4260 N N . THR C 1 161 ? -10.607 67.404 34.203 1.00 63.45 163 THR B N 1
ATOM 4261 C CA . THR C 1 161 ? -10.214 67.682 35.578 1.00 61.23 163 THR B CA 1
ATOM 4262 C C . THR C 1 161 ? -10.425 66.456 36.459 1.00 57.47 163 THR B C 1
ATOM 4263 O O . THR C 1 161 ? -9.579 66.123 37.286 1.00 56.61 163 THR B O 1
ATOM 4267 N N . LEU C 1 162 ? -11.559 65.787 36.273 1.00 55.36 164 LEU B N 1
ATOM 4268 C CA . LEU C 1 162 ? -11.885 64.597 37.052 1.00 53.53 164 LEU B CA 1
ATOM 4269 C C . LEU C 1 162 ? -10.888 63.476 36.785 1.00 50.86 164 LEU B C 1
ATOM 4270 O O . LEU C 1 162 ? -10.416 62.817 37.713 1.00 50.20 164 LEU B O 1
ATOM 4275 N N . ALA C 1 163 ? -10.583 63.260 35.509 1.00 50.60 165 ALA B N 1
ATOM 4276 C CA . ALA C 1 163 ? -9.619 62.244 35.109 1.00 49.63 165 ALA B CA 1
ATOM 4277 C C . ALA C 1 163 ? -8.256 62.536 35.718 1.00 49.03 165 ALA B C 1
ATOM 4278 O O . ALA C 1 163 ? -7.599 61.640 36.246 1.00 45.88 165 ALA B O 1
ATOM 4280 N N . ARG C 1 164 ? -7.831 63.794 35.639 1.00 53.65 166 ARG B N 1
ATOM 4281 C CA . ARG C 1 164 ? -6.566 64.199 36.237 1.00 55.47 166 ARG B CA 1
ATOM 4282 C C . ARG C 1 164 ? -6.553 63.887 37.728 1.00 53.16 166 ARG B C 1
ATOM 4283 O O . ARG C 1 164 ? -5.553 63.409 38.260 1.00 51.45 166 ARG B O 1
ATOM 4291 N N . SER C 1 165 ? -7.667 64.166 38.399 1.00 51.98 167 SER B N 1
ATOM 4292 C CA . SER C 1 165 ? -7.762 63.960 39.839 1.00 48.15 167 SER B CA 1
ATOM 4293 C C . SER C 1 165 ? -7.684 62.477 40.183 1.00 44.04 167 SER B C 1
ATOM 4294 O O . SER C 1 165 ? -7.145 62.096 41.224 1.00 43.31 167 SER B O 1
ATOM 4297 N N . PHE C 1 166 ? -8.234 61.648 39.304 1.00 42.41 168 PHE B N 1
ATOM 4298 C CA . PHE C 1 166 ? -8.143 60.203 39.451 1.00 41.39 168 PHE B CA 1
ATOM 4299 C C . PHE C 1 166 ? -6.678 59.780 39.444 1.00 39.62 168 PHE B C 1
ATOM 4300 O O . PHE C 1 166 ? -6.242 58.994 40.281 1.00 40.31 168 PHE B O 1
ATOM 4308 N N . ILE C 1 167 ? -5.922 60.322 38.495 1.00 39.74 169 ILE B N 1
ATOM 4309 C CA . ILE C 1 167 ? -4.499 60.030 38.375 1.00 40.38 169 ILE B CA 1
ATOM 4310 C C . ILE C 1 167 ? -3.729 60.424 39.634 1.00 39.63 169 ILE B C 1
ATOM 4311 O O . ILE C 1 167 ? -2.801 59.727 40.049 1.00 38.88 169 ILE B O 1
ATOM 4316 N N . ILE C 1 168 ? -4.124 61.538 40.242 1.00 40.72 170 ILE B N 1
ATOM 4317 C CA . ILE C 1 168 ? -3.467 62.025 41.450 1.00 40.23 170 ILE B CA 1
ATOM 4318 C C . ILE C 1 168 ? -3.765 61.146 42.659 1.00 41.52 170 ILE B C 1
ATOM 4319 O O . ILE C 1 168 ? -2.866 60.811 43.429 1.00 44.55 170 ILE B O 1
ATOM 4324 N N . CYS C 1 169 ? -5.028 60.768 42.818 1.00 40.29 171 CYS B N 1
ATOM 4325 C CA . CYS C 1 169 ? -5.444 59.947 43.951 1.00 38.96 171 CYS B CA 1
ATOM 4326 C C . CYS C 1 169 ? -4.856 58.539 43.883 1.00 37.21 171 CYS B C 1
ATOM 4327 O O . CYS C 1 169 ? -4.321 58.033 44.870 1.00 37.75 171 CYS B O 1
ATOM 4330 N N . ILE C 1 170 ? -4.962 57.915 42.715 1.00 35.94 172 ILE B N 1
ATOM 4331 C CA . ILE C 1 170 ? -4.466 56.559 42.519 1.00 33.15 172 ILE B CA 1
ATOM 4332 C C . ILE C 1 170 ? -2.978 56.447 42.848 1.00 34.47 172 ILE B C 1
ATOM 4333 O O . ILE C 1 170 ? -2.540 55.474 43.459 1.00 34.23 172 ILE B O 1
ATOM 4338 N N . GLN C 1 171 ? -2.206 57.452 42.447 1.00 36.51 173 GLN B N 1
ATOM 4339 C CA . GLN C 1 171 ? -0.767 57.444 42.678 1.00 37.70 173 GLN B CA 1
ATOM 4340 C C . GLN C 1 171 ? -0.410 57.700 44.140 1.00 36.33 173 GLN B C 1
ATOM 4341 O O . GLN C 1 171 ? 0.412 56.988 44.720 1.00 34.92 173 GLN B O 1
ATOM 4347 N N . MET C 1 172 ? -1.029 58.715 44.733 1.00 36.11 174 MET B N 1
ATOM 4348 C CA . MET C 1 172 ? -0.708 59.097 46.105 1.00 35.22 174 MET B CA 1
ATOM 4349 C C . MET C 1 172 ? -1.258 58.117 47.135 1.00 38.87 174 MET B C 1
ATOM 4350 O O . MET C 1 172 ? -0.852 58.140 48.295 1.00 42.13 174 MET B O 1
ATOM 4355 N N . ILE C 1 173 ? -2.177 57.253 46.712 1.00 38.59 175 ILE B N 1
ATOM 4356 C CA . ILE C 1 173 ? -2.764 56.269 47.618 1.00 35.43 175 ILE B CA 1
ATOM 4357 C C . ILE C 1 173 ? -2.441 54.829 47.216 1.00 35.26 175 ILE B C 1
ATOM 4358 O O . ILE C 1 173 ? -1.722 54.127 47.926 1.00 37.78 175 ILE B O 1
ATOM 4363 N N . SER C 1 174 ? -2.973 54.392 46.079 1.00 33.31 176 SER B N 1
ATOM 4364 C CA . SER C 1 174 ? -2.764 53.021 45.622 1.00 32.06 176 SER B CA 1
ATOM 4365 C C . SER C 1 174 ? -1.289 52.700 45.405 1.00 31.86 176 SER B C 1
ATOM 4366 O O . SER C 1 174 ? -0.766 51.738 45.969 1.00 33.39 176 SER B O 1
ATOM 4369 N N . GLU C 1 175 ? -0.619 53.505 44.588 1.00 31.52 177 GLU B N 1
ATOM 4370 C CA . GLU C 1 175 ? 0.790 53.278 44.282 1.00 31.01 177 GLU B CA 1
ATOM 4371 C C . GLU C 1 175 ? 1.678 53.479 45.509 1.00 32.20 177 GLU B C 1
ATOM 4372 O O . GLU C 1 175 ? 2.680 52.785 45.685 1.00 34.02 177 GLU B O 1
ATOM 4378 N N . ALA C 1 176 ? 1.307 54.438 46.349 1.00 31.87 178 ALA B N 1
ATOM 4379 C CA . ALA C 1 176 ? 2.049 54.720 47.570 1.00 31.10 178 ALA B CA 1
ATOM 4380 C C . ALA C 1 176 ? 2.000 53.527 48.521 1.00 33.11 178 ALA B C 1
ATOM 4381 O O . ALA C 1 176 ? 2.963 53.244 49.234 1.00 35.90 178 ALA B O 1
ATOM 4383 N N . ALA C 1 177 ? 0.872 52.827 48.522 1.00 33.52 179 ALA B N 1
ATOM 4384 C CA . ALA C 1 177 ? 0.702 51.651 49.365 1.00 32.91 179 ALA B CA 1
ATOM 4385 C C . ALA C 1 177 ? 1.480 50.468 48.802 1.00 34.39 179 ALA B C 1
ATOM 4386 O O . ALA C 1 177 ? 1.997 49.635 49.547 1.00 35.63 179 ALA B O 1
ATOM 4388 N N . ARG C 1 178 ? 1.565 50.411 47.477 1.00 33.65 180 ARG B N 1
ATOM 4389 C CA . ARG C 1 178 ? 2.246 49.323 46.784 1.00 32.30 180 ARG B CA 1
ATOM 4390 C C . ARG C 1 178 ? 3.765 49.404 46.930 1.00 33.76 180 ARG B C 1
ATOM 4391 O O . ARG C 1 178 ? 4.441 48.381 47.031 1.00 37.61 180 ARG B O 1
ATOM 4399 N N . PHE C 1 179 ? 4.293 50.626 46.942 1.00 30.72 181 PHE B N 1
ATOM 4400 C CA . PHE C 1 179 ? 5.734 50.846 46.982 1.00 31.23 181 PHE B CA 1
ATOM 4401 C C . PHE C 1 179 ? 6.132 51.796 48.111 1.00 33.61 181 PHE B C 1
ATOM 4402 O O . PHE C 1 179 ? 5.633 52.919 48.172 1.00 34.33 181 PHE B O 1
ATOM 4410 N N . GLN C 1 180 ? 7.033 51.367 48.995 1.00 34.96 182 GLN B N 1
ATOM 4411 C CA . GLN C 1 180 ? 7.595 52.291 49.975 1.00 36.48 182 GLN B CA 1
ATOM 4412 C C . GLN C 1 180 ? 8.287 53.401 49.201 1.00 36.57 182 GLN B C 1
ATOM 4413 O O . GLN C 1 180 ? 8.297 54.560 49.616 1.00 35.20 182 GLN B O 1
ATOM 4419 N N . TYR C 1 181 ? 8.863 53.025 48.064 1.00 37.65 183 TYR B N 1
ATOM 4420 C CA . TYR C 1 181 ? 9.570 53.965 47.207 1.00 35.91 183 TYR B CA 1
ATOM 4421 C C . TYR C 1 181 ? 8.680 55.140 46.825 1.00 34.50 183 TYR B C 1
ATOM 4422 O O . TYR C 1 181 ? 9.104 56.293 46.876 1.00 37.62 183 TYR B O 1
ATOM 4431 N N . ILE C 1 182 ? 7.443 54.840 46.442 1.00 33.35 184 ILE B N 1
ATOM 4432 C CA . ILE C 1 182 ? 6.496 55.872 46.030 1.00 32.47 184 ILE B CA 1
ATOM 4433 C C . ILE C 1 182 ? 5.926 56.627 47.230 1.00 33.06 184 ILE B C 1
ATOM 4434 O O . ILE C 1 182 ? 5.669 57.830 47.151 1.00 32.98 184 ILE B O 1
ATOM 4439 N N . GLU C 1 183 ? 5.730 55.921 48.340 1.00 32.43 185 GLU B N 1
ATOM 4440 C CA . GLU C 1 183 ? 5.372 56.578 49.590 1.00 33.21 185 GLU B CA 1
ATOM 4441 C C . GLU C 1 183 ? 6.451 57.601 49.912 1.00 37.06 185 GLU B C 1
ATOM 4442 O O . GLU C 1 183 ? 6.159 58.730 50.305 1.00 40.20 185 GLU B O 1
ATOM 4448 N N . GLY C 1 184 ? 7.703 57.191 49.729 1.00 36.96 186 GLY B N 1
ATOM 4449 C CA . GLY C 1 184 ? 8.848 58.041 50.001 1.00 36.72 186 GLY B CA 1
ATOM 4450 C C . GLY C 1 184 ? 8.901 59.261 49.104 1.00 38.67 186 GLY B C 1
ATOM 4451 O O . GLY C 1 184 ? 9.350 60.327 49.521 1.00 40.19 186 GLY B O 1
ATOM 4452 N N . GLU C 1 185 ? 8.444 59.103 47.866 1.00 39.37 187 GLU B N 1
ATOM 4453 C CA . GLU C 1 185 ? 8.378 60.217 46.926 1.00 41.08 187 GLU B CA 1
ATOM 4454 C C . GLU C 1 185 ? 7.342 61.246 47.371 1.00 38.75 187 GLU B C 1
ATOM 4455 O O . GLU C 1 185 ? 7.544 62.450 47.221 1.00 40.43 187 GLU B O 1
ATOM 4461 N N . MET C 1 186 ? 6.234 60.761 47.922 1.00 34.37 188 MET B N 1
ATOM 4462 C CA . MET C 1 186 ? 5.152 61.629 48.371 1.00 32.74 188 MET B CA 1
ATOM 4463 C C . MET C 1 186 ? 5.495 62.318 49.688 1.00 35.02 188 MET B C 1
ATOM 4464 O O . MET C 1 186 ? 5.094 63.458 49.924 1.00 37.56 188 MET B O 1
ATOM 4469 N N . ARG C 1 187 ? 6.233 61.619 50.544 1.00 34.73 189 ARG B N 1
ATOM 4470 C CA . ARG C 1 187 ? 6.724 62.207 51.784 1.00 37.49 189 ARG B CA 1
ATOM 4471 C C . ARG C 1 187 ? 7.601 63.418 51.489 1.00 39.91 189 ARG B C 1
ATOM 4472 O O . ARG C 1 187 ? 7.507 64.448 52.158 1.00 43.73 189 ARG B O 1
ATOM 4480 N N . THR C 1 188 ? 8.457 63.281 50.481 1.00 38.52 190 THR B N 1
ATOM 4481 C CA . THR C 1 188 ? 9.386 64.338 50.103 1.00 39.18 190 THR B CA 1
ATOM 4482 C C . THR C 1 188 ? 8.647 65.595 49.654 1.00 39.05 190 THR B C 1
ATOM 4483 O O . THR C 1 188 ? 9.037 66.711 49.994 1.00 40.68 190 THR B O 1
ATOM 4487 N N . ARG C 1 189 ? 7.578 65.401 48.888 1.00 37.33 191 ARG B N 1
ATOM 4488 C CA . ARG C 1 189 ? 6.756 66.508 48.417 1.00 34.88 191 ARG B CA 1
ATOM 4489 C C . ARG C 1 189 ? 6.007 67.174 49.566 1.00 36.34 191 ARG B C 1
ATOM 4490 O O . ARG C 1 189 ? 5.994 68.401 49.685 1.00 37.84 191 ARG B O 1
ATOM 4498 N N . ILE C 1 190 ? 5.382 66.360 50.409 1.00 35.30 192 ILE B N 1
ATOM 4499 C CA . ILE C 1 190 ? 4.631 66.862 51.556 1.00 36.92 192 ILE B CA 1
ATOM 4500 C C . ILE C 1 190 ? 5.538 67.601 52.540 1.00 39.87 192 ILE B C 1
ATOM 4501 O O . ILE C 1 190 ? 5.141 68.605 53.127 1.00 42.23 192 ILE B O 1
ATOM 4506 N N . ARG C 1 191 ? 6.759 67.101 52.702 1.00 38.76 193 ARG B N 1
ATOM 4507 C CA . ARG C 1 191 ? 7.724 67.692 53.625 1.00 37.76 193 ARG B CA 1
ATOM 4508 C C . ARG C 1 191 ? 8.097 69.126 53.255 1.00 41.50 193 ARG B C 1
ATOM 4509 O O . ARG C 1 191 ? 8.127 70.011 54.111 1.00 42.54 193 ARG B O 1
ATOM 4517 N N . TYR C 1 192 ? 8.382 69.350 51.977 1.00 44.70 194 TYR B N 1
ATOM 4518 C CA . TYR C 1 192 ? 8.808 70.664 51.505 1.00 46.87 194 TYR B CA 1
ATOM 4519 C C . TYR C 1 192 ? 7.628 71.512 51.041 1.00 46.79 194 TYR B C 1
ATOM 4520 O O . TYR C 1 192 ? 7.809 72.647 50.599 1.00 48.29 194 TYR B O 1
ATOM 4529 N N . ASN C 1 193 ? 6.422 70.966 51.152 1.00 45.71 195 ASN B N 1
ATOM 4530 C CA . ASN C 1 193 ? 5.245 71.599 50.568 1.00 47.51 195 ASN B CA 1
ATOM 4531 C C . ASN C 1 193 ? 5.493 71.933 49.103 1.00 45.18 195 ASN B C 1
ATOM 4532 O O . ASN C 1 193 ? 5.291 73.066 48.665 1.00 44.14 195 ASN B O 1
ATOM 4537 N N . ARG C 1 194 ? 5.955 70.939 48.354 1.00 43.91 196 ARG B N 1
ATOM 4538 C CA . ARG C 1 194 ? 6.151 71.100 46.923 1.00 46.68 196 ARG B CA 1
ATOM 4539 C C . ARG C 1 194 ? 5.194 70.200 46.160 1.00 45.57 196 ARG B C 1
ATOM 4540 O O . ARG C 1 194 ? 4.726 69.186 46.679 1.00 44.43 196 ARG B O 1
ATOM 4548 N N . ARG C 1 195 ? 4.906 70.579 44.923 1.00 46.48 197 ARG B N 1
ATOM 4549 C CA . ARG C 1 195 ? 4.159 69.725 44.019 1.00 47.79 197 ARG B CA 1
ATOM 4550 C C . ARG C 1 195 ? 4.976 69.541 42.750 1.00 48.97 197 ARG B C 1
ATOM 4551 O O . ARG C 1 195 ? 5.436 70.513 42.153 1.00 50.90 197 ARG B O 1
ATOM 4559 N N . SER C 1 196 ? 5.166 68.292 42.345 1.00 43.86 198 SER B N 1
ATOM 4560 C CA . SER C 1 196 ? 5.897 67.997 41.121 1.00 43.58 198 SER B CA 1
ATOM 4561 C C . SER C 1 196 ? 5.390 66.700 40.508 1.00 41.79 198 SER B C 1
ATOM 4562 O O . SER C 1 196 ? 4.786 65.877 41.193 1.00 41.75 198 SER B O 1
ATOM 4565 N N . ALA C 1 197 ? 5.621 66.527 39.214 1.00 41.17 199 ALA B N 1
ATOM 4566 C CA . ALA C 1 197 ? 5.231 65.296 38.546 1.00 39.61 199 ALA B CA 1
ATOM 4567 C C . ALA C 1 197 ? 6.213 64.191 38.904 1.00 41.18 199 ALA B C 1
ATOM 4568 O O . ALA C 1 197 ? 7.368 64.464 39.225 1.00 43.41 199 ALA B O 1
ATOM 4570 N N . PRO C 1 198 ? 5.753 62.933 38.858 1.00 39.61 200 PRO B N 1
ATOM 4571 C CA . PRO C 1 198 ? 6.645 61.802 39.118 1.00 40.02 200 PRO B CA 1
ATOM 4572 C C . PRO C 1 198 ? 7.663 61.653 37.996 1.00 42.95 200 PRO B C 1
ATOM 4573 O O . PRO C 1 198 ? 7.358 61.975 36.848 1.00 46.44 200 PRO B O 1
ATOM 4577 N N . ASP C 1 199 ? 8.859 61.177 38.326 1.00 42.03 201 ASP B N 1
ATOM 4578 C CA . ASP C 1 199 ? 9.899 60.964 37.325 1.00 44.68 201 ASP B CA 1
ATOM 4579 C C . ASP C 1 199 ? 9.796 59.553 36.737 1.00 41.98 201 ASP B C 1
ATOM 4580 O O . ASP C 1 199 ? 9.003 58.741 37.213 1.00 41.85 201 ASP B O 1
ATOM 4585 N N . PRO C 1 200 ? 10.589 59.261 35.691 1.00 38.92 202 PRO B N 1
ATOM 4586 C CA . PRO C 1 200 ? 10.522 57.959 35.013 1.00 38.49 202 PRO B CA 1
ATOM 4587 C C . PRO C 1 200 ? 10.621 56.749 35.945 1.00 38.44 202 PRO B C 1
ATOM 4588 O O . PRO C 1 200 ? 10.047 55.704 35.637 1.00 39.49 202 PRO B O 1
ATOM 4592 N N . SER C 1 201 ? 11.335 56.880 37.058 1.00 37.82 203 SER B N 1
ATOM 4593 C CA . SER C 1 201 ? 11.491 55.764 37.989 1.00 37.60 203 SER B CA 1
ATOM 4594 C C . SER C 1 201 ? 10.164 55.411 38.658 1.00 35.87 203 SER B C 1
ATOM 4595 O O . SER C 1 201 ? 9.836 54.238 38.830 1.00 35.10 203 SER B O 1
ATOM 4598 N N . VAL C 1 202 ? 9.407 56.433 39.037 1.00 34.47 204 VAL B N 1
ATOM 4599 C CA . VAL C 1 202 ? 8.088 56.227 39.617 1.00 33.86 204 VAL B CA 1
ATOM 4600 C C . VAL C 1 202 ? 7.155 55.581 38.596 1.00 36.53 204 VAL B C 1
ATOM 4601 O O . VAL C 1 202 ? 6.497 54.579 38.882 1.00 40.85 204 VAL B O 1
ATOM 4605 N N . ILE C 1 203 ? 7.113 56.155 37.399 1.00 34.18 205 ILE B N 1
ATOM 4606 C CA . ILE C 1 203 ? 6.171 55.722 36.372 1.00 35.93 205 ILE B CA 1
ATOM 4607 C C . ILE C 1 203 ? 6.399 54.288 35.886 1.00 36.43 205 ILE B C 1
ATOM 4608 O O . ILE C 1 203 ? 5.443 53.528 35.725 1.00 35.54 205 ILE B O 1
ATOM 4613 N N . THR C 1 204 ? 7.655 53.918 35.658 1.00 35.71 206 THR B N 1
ATOM 4614 C CA . THR C 1 204 ? 7.966 52.561 35.216 1.00 35.57 206 THR B CA 1
ATOM 4615 C C . THR C 1 204 ? 7.689 51.540 36.318 1.00 35.84 206 THR B C 1
ATOM 4616 O O . THR C 1 204 ? 7.309 50.405 36.037 1.00 37.27 206 THR B O 1
ATOM 4620 N N . LEU C 1 205 ? 7.878 51.945 37.569 1.00 35.77 207 LEU B N 1
ATOM 4621 C CA . LEU C 1 205 ? 7.521 51.092 38.697 1.00 33.86 207 LEU B CA 1
ATOM 4622 C C . LEU C 1 205 ? 6.021 50.811 38.688 1.00 35.12 207 LEU B C 1
ATOM 4623 O O . LEU C 1 205 ? 5.589 49.672 38.867 1.00 36.68 207 LEU B O 1
ATOM 4628 N N . GLU C 1 206 ? 5.235 51.861 38.473 1.00 36.61 208 GLU B N 1
ATOM 4629 C CA . GLU C 1 206 ? 3.782 51.746 38.405 1.00 35.74 208 GLU B CA 1
ATOM 4630 C C . GLU C 1 206 ? 3.355 50.823 37.271 1.00 35.62 208 GLU B C 1
ATOM 4631 O O . GLU C 1 206 ? 2.496 49.960 37.450 1.00 37.83 208 GLU B O 1
ATOM 4637 N N . ASN C 1 207 ? 3.957 51.012 36.102 1.00 36.11 209 ASN B N 1
ATOM 4638 C CA . ASN C 1 207 ? 3.644 50.184 34.943 1.00 35.78 209 ASN B CA 1
ATOM 4639 C C . ASN C 1 207 ? 3.913 48.705 35.200 1.00 36.42 209 ASN B C 1
ATOM 4640 O O . ASN C 1 207 ? 3.157 47.839 34.759 1.00 34.80 209 ASN B O 1
ATOM 4645 N N . SER C 1 208 ? 4.991 48.424 35.925 1.00 35.73 210 SER B N 1
ATOM 4646 C CA . SER C 1 208 ? 5.518 47.067 36.025 1.00 35.53 210 SER B CA 1
ATOM 4647 C C . SER C 1 208 ? 5.121 46.315 37.294 1.00 35.27 210 SER B C 1
ATOM 4648 O O . SER C 1 208 ? 5.564 45.186 37.507 1.00 36.13 210 SER B O 1
ATOM 4651 N N . TRP C 1 209 ? 4.291 46.930 38.130 1.00 32.74 211 TRP B N 1
ATOM 4652 C CA . TRP C 1 209 ? 3.979 46.357 39.440 1.00 32.26 211 TRP B CA 1
ATOM 4653 C C . TRP C 1 209 ? 3.477 44.915 39.380 1.00 33.99 211 TRP B C 1
ATOM 4654 O O . TRP C 1 209 ? 3.891 44.073 40.176 1.00 35.78 211 TRP B O 1
ATOM 4665 N N . GLY C 1 210 ? 2.580 44.639 38.440 1.00 32.21 212 GLY B N 1
ATOM 4666 C CA . GLY C 1 210 ? 2.017 43.308 38.298 1.00 30.80 212 GLY B CA 1
ATOM 4667 C C . GLY C 1 210 ? 3.043 42.296 37.826 1.00 32.30 212 GLY B C 1
ATOM 4668 O O . GLY C 1 210 ? 3.074 41.162 38.300 1.00 34.15 212 GLY B O 1
ATOM 4669 N N . ARG C 1 211 ? 3.885 42.711 36.884 1.00 32.14 213 ARG B N 1
ATOM 4670 C CA . ARG C 1 211 ? 4.932 41.846 36.356 1.00 29.48 213 ARG B CA 1
ATOM 4671 C C . ARG C 1 211 ? 5.989 41.563 37.418 1.00 30.85 213 ARG B C 1
ATOM 4672 O O . ARG C 1 211 ? 6.460 40.433 37.556 1.00 33.27 213 ARG B O 1
ATOM 4680 N N . LEU C 1 212 ? 6.361 42.593 38.169 1.00 27.24 214 LEU B N 1
ATOM 4681 C CA . LEU C 1 212 ? 7.306 42.430 39.271 1.00 29.28 214 LEU B CA 1
ATOM 4682 C C . LEU C 1 212 ? 6.777 41.424 40.283 1.00 33.66 214 LEU B C 1
ATOM 4683 O O . LEU C 1 212 ? 7.486 40.503 40.687 1.00 36.52 214 LEU B O 1
ATOM 4688 N N . SER C 1 213 ? 5.525 41.612 40.690 1.00 34.22 215 SER B N 1
ATOM 4689 C CA . SER C 1 213 ? 4.870 40.696 41.612 1.00 35.98 215 SER B CA 1
ATOM 4690 C C . SER C 1 213 ? 5.003 39.264 41.117 1.00 38.86 215 SER B C 1
ATOM 4691 O O . SER C 1 213 ? 5.328 38.360 41.883 1.00 41.47 215 SER B O 1
ATOM 4694 N N . THR C 1 214 ? 4.750 39.067 39.828 1.00 36.88 216 THR B N 1
ATOM 4695 C CA . THR C 1 214 ? 4.823 37.742 39.226 1.00 35.40 216 THR B CA 1
ATOM 4696 C C . THR C 1 214 ? 6.251 37.210 39.230 1.00 35.53 216 THR B C 1
ATOM 4697 O O . THR C 1 214 ? 6.500 36.073 39.631 1.00 36.51 216 THR B O 1
ATOM 4701 N N . ALA C 1 215 ? 7.182 38.045 38.782 1.00 33.54 217 ALA B N 1
ATOM 4702 C CA . ALA C 1 215 ? 8.591 37.676 38.713 1.00 32.80 217 ALA B CA 1
ATOM 4703 C C . ALA C 1 215 ? 9.130 37.216 40.065 1.00 37.40 217 ALA B C 1
ATOM 4704 O O . ALA C 1 215 ? 9.784 36.179 40.165 1.00 41.66 217 ALA B O 1
ATOM 4706 N N . ILE C 1 216 ? 8.850 37.999 41.100 1.00 36.24 218 ILE B N 1
ATOM 4707 C CA . ILE C 1 216 ? 9.347 37.723 42.443 1.00 35.47 218 ILE B CA 1
ATOM 4708 C C . ILE C 1 216 ? 8.806 36.411 43.005 1.00 36.86 218 ILE B C 1
ATOM 4709 O O . ILE C 1 216 ? 9.545 35.634 43.611 1.00 39.68 218 ILE B O 1
ATOM 4714 N N . GLN C 1 217 ? 7.516 36.170 42.797 1.00 36.47 219 GLN B N 1
ATOM 4715 C CA . GLN C 1 217 ? 6.862 34.979 43.329 1.00 39.48 219 GLN B CA 1
ATOM 4716 C C . GLN C 1 217 ? 7.221 33.714 42.549 1.00 42.37 219 GLN B C 1
ATOM 4717 O O . GLN C 1 217 ? 7.018 32.600 43.032 1.00 42.80 219 GLN B O 1
ATOM 4723 N N . GLU C 1 218 ? 7.757 33.889 41.345 1.00 43.74 220 GLU B N 1
ATOM 4724 C CA . GLU C 1 218 ? 8.130 32.756 40.498 1.00 43.94 220 GLU B CA 1
ATOM 4725 C C . GLU C 1 218 ? 9.645 32.583 40.396 1.00 42.46 220 GLU B C 1
ATOM 4726 O O . GLU C 1 218 ? 10.127 31.641 39.767 1.00 44.12 220 GLU B O 1
ATOM 4732 N N . SER C 1 219 ? 10.389 33.491 41.016 1.00 41.38 221 SER B N 1
ATOM 4733 C CA . SER C 1 219 ? 11.843 33.469 40.936 1.00 44.24 221 SER B CA 1
ATOM 4734 C C . SER C 1 219 ? 12.433 32.186 41.521 1.00 49.56 221 SER B C 1
ATOM 4735 O O . SER C 1 219 ? 11.776 31.475 42.281 1.00 51.59 221 SER B O 1
ATOM 4738 N N . ASN C 1 220 ? 13.676 31.896 41.148 1.00 50.57 222 ASN B N 1
ATOM 4739 C CA . ASN C 1 220 ? 14.429 30.791 41.732 1.00 53.46 222 ASN B CA 1
ATOM 4740 C C . ASN C 1 220 ? 15.422 31.305 42.765 1.00 51.14 222 ASN B C 1
ATOM 4741 O O . ASN C 1 220 ? 16.478 31.835 42.415 1.00 52.43 222 ASN B O 1
ATOM 4746 N N . GLN C 1 221 ? 15.069 31.156 44.038 1.00 47.36 223 GLN B N 1
ATOM 4747 C CA . GLN C 1 221 ? 15.900 31.647 45.131 1.00 43.77 223 GLN B CA 1
ATOM 4748 C C . GLN C 1 221 ? 16.056 33.162 45.045 1.00 41.23 223 GLN B C 1
ATOM 4749 O O . GLN C 1 221 ? 17.005 33.735 45.587 1.00 43.97 223 GLN B O 1
ATOM 4755 N N . GLY C 1 222 ? 15.116 33.807 44.359 1.00 38.63 224 GLY B N 1
ATOM 4756 C CA . GLY C 1 222 ? 15.138 35.249 44.214 1.00 38.28 224 GLY B CA 1
ATOM 4757 C C . GLY C 1 222 ? 15.505 35.722 42.820 1.00 40.66 224 GLY B C 1
ATOM 4758 O O . GLY C 1 222 ? 15.242 36.868 42.467 1.00 39.07 224 GLY B O 1
ATOM 4759 N N . ALA C 1 223 ? 16.109 34.845 42.023 1.00 45.12 225 ALA B N 1
ATOM 4760 C CA . ALA C 1 223 ? 16.559 35.222 40.684 1.00 45.31 225 ALA B CA 1
ATOM 4761 C C . ALA C 1 223 ? 15.455 35.080 39.636 1.00 42.57 225 ALA B C 1
ATOM 4762 O O . ALA C 1 223 ? 14.856 34.017 39.490 1.00 41.79 225 ALA B O 1
ATOM 4764 N N . PHE C 1 224 ? 15.196 36.161 38.906 1.00 40.71 226 PHE B N 1
ATOM 4765 C CA . PHE C 1 224 ? 14.150 36.175 37.886 1.00 37.01 226 PHE B CA 1
ATOM 4766 C C . PHE C 1 224 ? 14.503 35.281 36.704 1.00 42.00 226 PHE B C 1
ATOM 4767 O O . PHE C 1 224 ? 15.671 35.159 36.332 1.00 44.07 226 PHE B O 1
ATOM 4775 N N . ALA C 1 225 ? 13.489 34.659 36.110 1.00 44.92 227 ALA B N 1
ATOM 4776 C CA . ALA C 1 225 ? 13.684 33.906 34.879 1.00 46.83 227 ALA B CA 1
ATOM 4777 C C . ALA C 1 225 ? 14.111 34.876 33.790 1.00 48.47 227 ALA B C 1
ATOM 4778 O O . ALA C 1 225 ? 15.079 34.640 33.068 1.00 50.68 227 ALA B O 1
ATOM 4780 N N . SER C 1 226 ? 13.382 35.981 33.688 1.00 46.35 228 SER B N 1
ATOM 4781 C CA . SER C 1 226 ? 13.742 37.059 32.779 1.00 44.38 228 SER B CA 1
ATOM 4782 C C . SER C 1 226 ? 13.811 38.372 33.541 1.00 39.12 228 SER B C 1
ATOM 4783 O O . SER C 1 226 ? 13.025 38.604 34.460 1.00 35.84 228 SER B O 1
ATOM 4786 N N . PRO C 1 227 ? 14.764 39.236 33.171 1.00 39.47 229 PRO B N 1
ATOM 4787 C CA . PRO C 1 227 ? 14.864 40.528 33.849 1.00 40.17 229 PRO B CA 1
ATOM 4788 C C . PRO C 1 227 ? 13.676 41.420 33.528 1.00 43.49 229 PRO B C 1
ATOM 4789 O O . PRO C 1 227 ? 12.975 41.197 32.538 1.00 47.64 229 PRO B O 1
ATOM 4793 N N . ILE C 1 228 ? 13.447 42.414 34.379 1.00 42.96 230 ILE B N 1
ATOM 4794 C CA . ILE C 1 228 ? 12.432 43.428 34.126 1.00 40.32 230 ILE B CA 1
ATOM 4795 C C . ILE C 1 228 ? 13.096 44.792 33.994 1.00 40.33 230 ILE B C 1
ATOM 4796 O O . ILE C 1 228 ? 13.848 45.217 34.875 1.00 39.90 230 ILE B O 1
ATOM 4801 N N . GLN C 1 229 ? 12.811 45.473 32.890 1.00 41.31 231 GLN B N 1
ATOM 4802 C CA . GLN C 1 229 ? 13.489 46.719 32.554 1.00 40.85 231 GLN B CA 1
ATOM 4803 C C . GLN C 1 229 ? 12.764 47.952 33.097 1.00 41.11 231 GLN B C 1
ATOM 4804 O O . GLN C 1 229 ? 11.574 48.143 32.851 1.00 45.02 231 GLN B O 1
ATOM 4810 N N . LEU C 1 230 ? 13.496 48.783 33.835 1.00 39.15 232 LEU B N 1
ATOM 4811 C CA . LEU C 1 230 ? 12.947 50.012 34.395 1.00 34.17 232 LEU B CA 1
ATOM 4812 C C . LEU C 1 230 ? 13.763 51.218 33.943 1.00 37.12 232 LEU B C 1
ATOM 4813 O O . LEU C 1 230 ? 14.723 51.083 33.185 1.00 38.78 232 LEU B O 1
ATOM 4818 N N . GLN C 1 231 ? 13.378 52.398 34.417 1.00 38.26 233 GLN B N 1
ATOM 4819 C CA . GLN C 1 231 ? 14.114 53.620 34.116 1.00 41.52 233 GLN B CA 1
ATOM 4820 C C . GLN C 1 231 ? 14.602 54.280 35.399 1.00 43.24 233 GLN B C 1
ATOM 4821 O O . GLN C 1 231 ? 13.912 54.263 36.417 1.00 42.42 233 GLN B O 1
ATOM 4827 N N . ARG C 1 232 ? 15.799 54.852 35.348 1.00 45.23 234 ARG B N 1
ATOM 4828 C CA . ARG C 1 232 ? 16.314 55.615 36.473 1.00 44.92 234 ARG B CA 1
ATOM 4829 C C . ARG C 1 232 ? 15.613 56.963 36.519 1.00 46.17 234 ARG B C 1
ATOM 4830 O O . ARG C 1 232 ? 14.773 57.262 35.669 1.00 46.77 234 ARG B O 1
ATOM 4838 N N . ARG C 1 233 ? 15.955 57.774 37.514 1.00 47.09 235 ARG B N 1
ATOM 4839 C CA . ARG C 1 233 ? 15.377 59.107 37.629 1.00 46.76 235 ARG B CA 1
ATOM 4840 C C . ARG C 1 233 ? 15.707 59.954 36.404 1.00 49.31 235 ARG B C 1
ATOM 4841 O O . ARG C 1 233 ? 14.908 60.791 35.986 1.00 50.84 235 ARG B O 1
ATOM 4849 N N . ASN C 1 234 ? 16.887 59.738 35.830 1.00 49.39 236 ASN B N 1
ATOM 4850 C CA . ASN C 1 234 ? 17.311 60.508 34.666 1.00 48.77 236 ASN B CA 1
ATOM 4851 C C . ASN C 1 234 ? 16.772 59.936 33.356 1.00 48.41 236 ASN B C 1
ATOM 4852 O O . ASN C 1 234 ? 17.047 60.466 32.278 1.00 49.46 236 ASN B O 1
ATOM 4857 N N . GLY C 1 235 ? 16.008 58.853 33.452 1.00 47.07 237 GLY B N 1
ATOM 4858 C CA . GLY C 1 235 ? 15.370 58.275 32.285 1.00 47.50 237 GLY B CA 1
ATOM 4859 C C . GLY C 1 235 ? 16.133 57.122 31.663 1.00 48.25 237 GLY B C 1
ATOM 4860 O O . GLY C 1 235 ? 15.551 56.309 30.944 1.00 49.34 237 GLY B O 1
ATOM 4861 N N . SER C 1 236 ? 17.435 57.051 31.925 1.00 47.93 238 SER B N 1
ATOM 4862 C CA . SER C 1 236 ? 18.246 55.952 31.412 1.00 48.55 238 SER B CA 1
ATOM 4863 C C . SER C 1 236 ? 17.623 54.632 31.841 1.00 46.52 238 SER B C 1
ATOM 4864 O O . SER C 1 236 ? 16.896 54.579 32.831 1.00 45.15 238 SER B O 1
ATOM 4867 N N . LYS C 1 237 ? 17.908 53.567 31.102 1.00 46.90 239 LYS B N 1
ATOM 4868 C CA . LYS C 1 237 ? 17.288 52.277 31.379 1.00 47.25 239 LYS B CA 1
ATOM 4869 C C . LYS C 1 237 ? 18.231 51.284 32.053 1.00 46.86 239 LYS B C 1
ATOM 4870 O O . LYS C 1 237 ? 19.442 51.308 31.836 1.00 49.62 239 LYS B O 1
ATOM 4876 N N . PHE C 1 238 ? 17.655 50.418 32.879 1.00 42.59 240 PHE B N 1
ATOM 4877 C CA . PHE C 1 238 ? 18.410 49.382 33.572 1.00 42.78 240 PHE B CA 1
ATOM 4878 C C . PHE C 1 238 ? 17.479 48.232 33.936 1.00 41.92 240 PHE B C 1
ATOM 4879 O O . PHE C 1 238 ? 16.266 48.416 34.025 1.00 41.36 240 PHE B O 1
ATOM 4887 N N . SER C 1 239 ? 18.044 47.046 34.137 1.00 42.60 241 SER B N 1
ATOM 4888 C CA . SER C 1 239 ? 17.239 45.857 34.389 1.00 43.71 241 SER B CA 1
ATOM 4889 C C . SER C 1 239 ? 17.458 45.272 35.778 1.00 45.18 241 SER B C 1
ATOM 4890 O O . SER C 1 239 ? 18.580 45.232 36.278 1.00 45.97 241 SER B O 1
ATOM 4893 N N . VAL C 1 240 ? 16.373 44.818 36.396 1.00 43.68 242 VAL B N 1
ATOM 4894 C CA . VAL C 1 240 ? 16.461 44.111 37.664 1.00 42.83 242 VAL B CA 1
ATOM 4895 C C . VAL C 1 240 ? 16.350 42.616 37.391 1.00 43.53 242 VAL B C 1
ATOM 4896 O O . VAL C 1 240 ? 15.465 42.175 36.656 1.00 42.99 242 VAL B O 1
ATOM 4900 N N . TYR C 1 241 ? 17.255 41.838 37.971 1.00 42.64 243 TYR B N 1
ATOM 4901 C CA . TYR C 1 241 ? 17.324 40.416 37.663 1.00 42.71 243 TYR B CA 1
ATOM 4902 C C . TYR C 1 241 ? 16.950 39.533 38.849 1.00 40.85 243 TYR B C 1
ATOM 4903 O O . TYR C 1 241 ? 16.911 38.309 38.726 1.00 40.22 243 TYR B O 1
ATOM 4912 N N . ASP C 1 242 ? 16.678 40.148 39.995 1.00 41.91 244 ASP B N 1
ATOM 4913 C CA . ASP C 1 242 ? 16.283 39.386 41.178 1.00 45.16 244 ASP B CA 1
ATOM 4914 C C . ASP C 1 242 ? 15.501 40.223 42.190 1.00 43.55 244 ASP B C 1
ATOM 4915 O O . ASP C 1 242 ? 15.278 41.417 41.987 1.00 42.61 244 ASP B O 1
ATOM 4920 N N . VAL C 1 243 ? 15.098 39.580 43.283 1.00 44.88 245 VAL B N 1
ATOM 4921 C CA . VAL C 1 243 ? 14.207 40.190 44.265 1.00 44.82 245 VAL B CA 1
ATOM 4922 C C . VAL C 1 243 ? 14.931 41.086 45.266 1.00 45.98 245 VAL B C 1
ATOM 4923 O O . VAL C 1 243 ? 14.391 42.102 45.699 1.00 47.58 245 VAL B O 1
ATOM 4927 N N . SER C 1 244 ? 16.151 40.704 45.632 1.00 44.70 246 SER B N 1
ATOM 4928 C CA . SER C 1 244 ? 16.921 41.430 46.639 1.00 44.98 246 SER B CA 1
ATOM 4929 C C . SER C 1 244 ? 16.877 42.934 46.422 1.00 42.93 246 SER B C 1
ATOM 4930 O O . SER C 1 244 ? 16.702 43.705 47.368 1.00 43.94 246 SER B O 1
ATOM 4933 N N . ILE C 1 245 ? 17.040 43.345 45.171 1.00 42.26 247 ILE B N 1
ATOM 4934 C CA . ILE C 1 245 ? 17.148 44.758 44.843 1.00 43.14 247 ILE B CA 1
ATOM 4935 C C . ILE C 1 245 ? 15.842 45.513 45.067 1.00 44.15 247 ILE B C 1
ATOM 4936 O O . ILE C 1 245 ? 15.832 46.742 45.134 1.00 45.50 247 ILE B O 1
ATOM 4941 N N . LEU C 1 246 ? 14.745 44.774 45.199 1.00 42.61 248 LEU B N 1
ATOM 4942 C CA . LEU C 1 246 ? 13.418 45.379 45.257 1.00 39.46 248 LEU B CA 1
ATOM 4943 C C . LEU C 1 246 ? 12.828 45.444 46.665 1.00 37.15 248 LEU B C 1
ATOM 4944 O O . LEU C 1 246 ? 11.817 46.113 46.887 1.00 33.62 248 LEU B O 1
ATOM 4949 N N . ILE C 1 247 ? 13.457 44.752 47.610 1.00 44.32 249 ILE B N 1
ATOM 4950 C CA . ILE C 1 247 ? 12.935 44.675 48.972 1.00 46.16 249 ILE B CA 1
ATOM 4951 C C . ILE C 1 247 ? 12.619 46.045 49.576 1.00 46.09 249 ILE B C 1
ATOM 4952 O O . ILE C 1 247 ? 11.540 46.239 50.134 1.00 47.87 249 ILE B O 1
ATOM 4957 N N . PRO C 1 248 ? 13.557 47.001 49.465 1.00 44.55 250 PRO B N 1
ATOM 4958 C CA . PRO C 1 248 ? 13.303 48.351 49.985 1.00 43.79 250 PRO B CA 1
ATOM 4959 C C . PRO C 1 248 ? 12.375 49.174 49.087 1.00 42.69 250 PRO B C 1
ATOM 4960 O O . PRO C 1 248 ? 12.138 50.349 49.367 1.00 42.90 250 PRO B O 1
ATOM 4964 N N . ILE C 1 249 ? 11.854 48.559 48.031 1.00 37.67 251 ILE B N 1
ATOM 4965 C CA . ILE C 1 249 ? 11.088 49.280 47.026 1.00 37.03 251 ILE B CA 1
ATOM 4966 C C . ILE C 1 249 ? 9.600 48.928 47.030 1.00 37.30 251 ILE B C 1
ATOM 4967 O O . ILE C 1 249 ? 8.747 49.815 47.046 1.00 37.73 251 ILE B O 1
ATOM 4972 N N . ILE C 1 250 ? 9.297 47.635 47.011 1.00 35.57 252 ILE B N 1
ATOM 4973 C CA . ILE C 1 250 ? 7.916 47.172 46.924 1.00 35.82 252 ILE B CA 1
ATOM 4974 C C . ILE C 1 250 ? 7.363 46.822 48.299 1.00 38.18 252 ILE B C 1
ATOM 4975 O O . ILE C 1 250 ? 7.986 46.075 49.053 1.00 41.24 252 ILE B O 1
ATOM 4980 N N . ALA C 1 251 ? 6.198 47.374 48.624 1.00 37.67 253 ALA B N 1
ATOM 4981 C CA . ALA C 1 251 ? 5.570 47.128 49.918 1.00 37.51 253 ALA B CA 1
ATOM 4982 C C . ALA C 1 251 ? 4.514 46.034 49.829 1.00 38.93 253 ALA B C 1
ATOM 4983 O O . ALA C 1 251 ? 4.244 45.347 50.810 1.00 40.32 253 ALA B O 1
ATOM 4985 N N . LEU C 1 252 ? 3.914 45.884 48.653 1.00 38.64 254 LEU B N 1
ATOM 4986 C CA . LEU C 1 252 ? 2.846 44.912 48.461 1.00 37.98 254 LEU B CA 1
ATOM 4987 C C . LEU C 1 252 ? 2.959 44.211 47.113 1.00 37.45 254 LEU B C 1
ATOM 4988 O O . LEU C 1 252 ? 3.496 44.769 46.155 1.00 38.51 254 LEU B O 1
ATOM 4993 N N . MET C 1 253 ? 2.449 42.986 47.046 1.00 37.34 255 MET B N 1
ATOM 4994 C CA . MET C 1 253 ? 2.403 42.239 45.794 1.00 34.76 255 MET B CA 1
ATOM 4995 C C . MET C 1 253 ? 1.023 41.634 45.562 1.00 36.50 255 MET B C 1
ATOM 4996 O O . MET C 1 253 ? 0.352 41.207 46.506 1.00 36.68 255 MET B O 1
ATOM 5001 N N . VAL C 1 254 ? 0.598 41.614 44.303 1.00 37.86 256 VAL B N 1
ATOM 5002 C CA . VAL C 1 254 ? -0.618 40.911 43.926 1.00 38.24 256 VAL B CA 1
ATOM 5003 C C . VAL C 1 254 ? -0.348 39.409 43.943 1.00 41.14 256 VAL B C 1
ATOM 5004 O O . VAL C 1 254 ? 0.731 38.959 43.554 1.00 42.76 256 VAL B O 1
ATOM 5008 N N . TYR C 1 255 ? -1.324 38.639 44.414 1.00 42.64 257 TYR B N 1
ATOM 5009 C CA . TYR C 1 255 ? -1.184 37.189 44.526 1.00 42.92 257 TYR B CA 1
ATOM 5010 C C . TYR C 1 255 ? -1.073 36.520 43.155 1.00 44.22 257 TYR B C 1
ATOM 5011 O O . TYR C 1 255 ? -1.942 36.688 42.301 1.00 47.07 257 TYR B O 1
ATOM 5020 N N . ARG C 1 256 ? -0.001 35.758 42.958 1.00 42.97 258 ARG B N 1
ATOM 5021 C CA . ARG C 1 256 ? 0.221 35.037 41.708 1.00 43.73 258 ARG B CA 1
ATOM 5022 C C . ARG C 1 256 ? 0.419 33.547 41.970 1.00 47.04 258 ARG B C 1
ATOM 5023 O O . ARG C 1 256 ? -0.292 32.705 41.415 1.00 52.24 258 ARG B O 1
ATOM 5031 N N . CYS C 1 257 ? 1.398 33.228 42.810 1.00 47.66 259 CYS B N 1
ATOM 5032 C CA . CYS C 1 257 ? 1.694 31.844 43.157 1.00 50.51 259 CYS B CA 1
ATOM 5033 C C . CYS C 1 257 ? 1.277 31.527 44.584 1.00 53.33 259 CYS B C 1
ATOM 5034 O O . CYS C 1 257 ? 1.196 32.416 45.431 1.00 54.27 259 CYS B O 1
ATOM 5037 N N . ALA C 1 258 ? 1.004 30.253 44.842 1.00 53.32 260 ALA B N 1
ATOM 5038 C CA . ALA C 1 258 ? 0.845 29.783 46.207 1.00 52.09 260 ALA B CA 1
ATOM 5039 C C . ALA C 1 258 ? 2.221 29.837 46.855 1.00 53.22 260 ALA B C 1
ATOM 5040 O O . ALA C 1 258 ? 3.234 29.801 46.157 1.00 52.19 260 ALA B O 1
ATOM 5042 N N . PRO C 1 259 ? 2.267 29.944 48.191 1.00 55.71 261 PRO B N 1
ATOM 5043 C CA . PRO C 1 259 ? 3.545 30.013 48.909 1.00 57.52 261 PRO B CA 1
ATOM 5044 C C . PRO C 1 259 ? 4.514 28.928 48.439 1.00 61.38 261 PRO B C 1
ATOM 5045 O O . PRO C 1 259 ? 4.119 27.768 48.327 1.00 63.97 261 PRO B O 1
ATOM 5049 N N . PRO C 1 260 ? 5.773 29.303 48.171 1.00 60.06 262 PRO B N 1
ATOM 5050 C CA . PRO C 1 260 ? 6.762 28.384 47.596 1.00 60.46 262 PRO B CA 1
ATOM 5051 C C . PRO C 1 260 ? 7.064 27.224 48.541 1.00 61.19 262 PRO B C 1
ATOM 5052 O O . PRO C 1 260 ? 6.701 27.294 49.713 1.00 58.28 262 PRO B O 1
ATOM 5056 N N . PRO C 1 261 ? 7.706 26.159 48.034 1.00 65.90 263 PRO B N 1
ATOM 5057 C CA . PRO C 1 261 ? 8.150 25.060 48.901 1.00 69.26 263 PRO B CA 1
ATOM 5058 C C . PRO C 1 261 ? 9.065 25.575 50.016 1.00 68.71 263 PRO B C 1
ATOM 5059 O O . PRO C 1 261 ? 9.870 26.468 49.755 1.00 65.25 263 PRO B O 1
ATOM 5063 N N . SER C 1 262 ? 8.955 25.031 51.226 1.00 72.39 264 SER B N 1
ATOM 5064 C CA . SER C 1 262 ? 9.851 25.429 52.306 1.00 73.73 264 SER B CA 1
ATOM 5065 C C . SER C 1 262 ? 11.295 25.238 51.875 1.00 75.16 264 SER B C 1
ATOM 5066 O O . SER C 1 262 ? 12.229 25.443 52.644 1.00 76.22 264 SER B O 1
ATOM 5069 N N . SER C 1 263 ? 11.463 24.817 50.632 1.00 74.89 265 SER B N 1
ATOM 5070 C CA . SER C 1 263 ? 12.777 24.535 50.091 1.00 75.93 265 SER B CA 1
ATOM 5071 C C . SER C 1 263 ? 13.518 25.837 49.857 1.00 73.69 265 SER B C 1
ATOM 5072 O O . SER C 1 263 ? 14.690 25.970 50.211 1.00 77.15 265 SER B O 1
ATOM 5075 N N . GLN C 1 264 ? 12.821 26.795 49.255 1.00 67.17 266 GLN B N 1
ATOM 5076 C CA . GLN C 1 264 ? 13.385 28.108 48.985 1.00 60.70 266 GLN B CA 1
ATOM 5077 C C . GLN C 1 264 ? 14.025 28.672 50.242 1.00 59.81 266 GLN B C 1
ATOM 5078 O O . GLN C 1 264 ? 13.499 28.510 51.346 1.00 60.08 266 GLN B O 1
ATOM 5084 N N . PHE C 1 265 ? 15.170 29.325 50.071 1.00 58.73 267 PHE B N 1
ATOM 5085 C CA . PHE C 1 265 ? 15.840 29.990 51.180 1.00 58.61 267 PHE B CA 1
ATOM 5086 C C . PHE C 1 265 ? 15.172 31.333 51.453 1.00 57.33 267 PHE B C 1
ATOM 5087 O O . PHE C 1 265 ? 15.362 31.929 52.514 1.00 58.03 267 PHE B O 1
ATOM 5095 N N . VAL D 2 1 ? -0.436 51.609 19.315 1.00 87.97 2 VAL D N 1
ATOM 5096 C CA . VAL D 2 1 ? -1.852 51.876 19.535 1.00 88.79 2 VAL D CA 1
ATOM 5097 C C . VAL D 2 1 ? -2.703 51.139 18.506 1.00 91.14 2 VAL D C 1
ATOM 5098 O O . VAL D 2 1 ? -3.895 50.915 18.716 1.00 91.87 2 VAL D O 1
ATOM 5102 N N . GLN D 2 2 ? -2.081 50.758 17.394 1.00 92.84 3 GLN D N 1
ATOM 5103 C CA . GLN D 2 2 ? -2.779 50.023 16.347 1.00 93.25 3 GLN D CA 1
ATOM 5104 C C . GLN D 2 2 ? -2.015 48.756 15.967 1.00 87.91 3 GLN D C 1
ATOM 5105 O O . GLN D 2 2 ? -0.841 48.816 15.599 1.00 87.99 3 GLN D O 1
ATOM 5111 N N . LEU D 2 3 ? -2.691 47.613 16.052 1.00 82.81 4 LEU D N 1
ATOM 5112 C CA . LEU D 2 3 ? -2.050 46.320 15.832 1.00 77.77 4 LEU D CA 1
ATOM 5113 C C . LEU D 2 3 ? -2.726 45.535 14.711 1.00 77.68 4 LEU D C 1
ATOM 5114 O O . LEU D 2 3 ? -3.939 45.320 14.739 1.00 78.54 4 LEU D O 1
ATOM 5119 N N . VAL D 2 4 ? -1.939 45.101 13.730 1.00 77.26 5 VAL D N 1
ATOM 5120 C CA . VAL D 2 4 ? -2.467 44.318 12.614 1.00 77.37 5 VAL D CA 1
ATOM 5121 C C . VAL D 2 4 ? -1.756 42.971 12.461 1.00 74.41 5 VAL D C 1
ATOM 5122 O O . VAL D 2 4 ? -0.596 42.908 12.048 1.00 76.20 5 VAL D O 1
ATOM 5126 N N . GLU D 2 5 ? -2.464 41.896 12.797 1.00 69.97 6 GLU D N 1
ATOM 5127 C CA . GLU D 2 5 ? -1.919 40.546 12.697 1.00 67.25 6 GLU D CA 1
ATOM 5128 C C . GLU D 2 5 ? -2.084 39.964 11.297 1.00 68.30 6 GLU D C 1
ATOM 5129 O O . GLU D 2 5 ? -3.026 40.301 10.579 1.00 70.59 6 GLU D O 1
ATOM 5135 N N . THR D 2 6 ? -1.163 39.078 10.925 1.00 66.61 7 THR D N 1
ATOM 5136 C CA . THR D 2 6 ? -1.249 38.336 9.669 1.00 67.31 7 THR D CA 1
ATOM 5137 C C . THR D 2 6 ? -0.628 36.953 9.842 1.00 66.78 7 THR D C 1
ATOM 5138 O O . THR D 2 6 ? -0.278 36.556 10.955 1.00 65.89 7 THR D O 1
ATOM 5142 N N . GLY D 2 7 ? -0.493 36.226 8.737 1.00 66.25 8 GLY D N 1
ATOM 5143 C CA . GLY D 2 7 ? 0.131 34.915 8.751 1.00 64.60 8 GLY D CA 1
ATOM 5144 C C . GLY D 2 7 ? -0.842 33.771 8.972 1.00 62.43 8 GLY D C 1
ATOM 5145 O O . GLY D 2 7 ? -0.452 32.603 8.957 1.00 63.10 8 GLY D O 1
ATOM 5146 N N . GLY D 2 8 ? -2.112 34.104 9.178 1.00 61.41 9 GLY D N 1
ATOM 5147 C CA . GLY D 2 8 ? -3.134 33.101 9.417 1.00 61.68 9 GLY D CA 1
ATOM 5148 C C . GLY D 2 8 ? -3.403 32.239 8.199 1.00 63.06 9 GLY D C 1
ATOM 5149 O O . GLY D 2 8 ? -2.916 32.523 7.106 1.00 63.95 9 GLY D O 1
ATOM 5150 N N . GLY D 2 9 ? -4.183 31.179 8.384 1.00 62.40 10 GLY D N 1
ATOM 5151 C CA . GLY D 2 9 ? -4.496 30.276 7.292 1.00 64.46 10 GLY D CA 1
ATOM 5152 C C . GLY D 2 9 ? -4.782 28.861 7.751 1.00 63.65 10 GLY D C 1
ATOM 5153 O O . GLY D 2 9 ? -5.190 28.640 8.891 1.00 61.65 10 GLY D O 1
ATOM 5154 N N . VAL D 2 10 ? -4.563 27.898 6.861 1.00 64.93 11 VAL D N 1
ATOM 5155 C CA . VAL D 2 10 ? -4.859 26.504 7.169 1.00 64.39 11 VAL D CA 1
ATOM 5156 C C . VAL D 2 10 ? -3.608 25.629 7.119 1.00 66.42 11 VAL D C 1
ATOM 5157 O O . VAL D 2 10 ? -2.707 25.858 6.312 1.00 69.75 11 VAL D O 1
ATOM 5161 N N . VAL D 2 11 ? -3.566 24.630 7.995 1.00 66.01 12 VAL D N 1
ATOM 5162 C CA . VAL D 2 11 ? -2.433 23.719 8.095 1.00 67.94 12 VAL D CA 1
ATOM 5163 C C . VAL D 2 11 ? -2.939 22.352 8.548 1.00 69.42 12 VAL D C 1
ATOM 5164 O O . VAL D 2 11 ? -3.949 22.264 9.248 1.00 67.39 12 VAL D O 1
ATOM 5168 N N . GLN D 2 12 ? -2.262 21.284 8.135 1.00 72.84 13 GLN D N 1
ATOM 5169 C CA . GLN D 2 12 ? -2.624 19.947 8.600 1.00 74.11 13 GLN D CA 1
ATOM 5170 C C . GLN D 2 12 ? -1.899 19.604 9.899 1.00 72.62 13 GLN D C 1
ATOM 5171 O O . GLN D 2 12 ? -0.801 20.097 10.154 1.00 69.10 13 GLN D O 1
ATOM 5177 N N . ALA D 2 13 ? -2.533 18.776 10.724 1.00 76.06 14 ALA D N 1
ATOM 5178 C CA . ALA D 2 13 ? -1.981 18.391 12.019 1.00 76.63 14 ALA D CA 1
ATOM 5179 C C . ALA D 2 13 ? -0.507 18.017 11.920 1.00 80.05 14 ALA D C 1
ATOM 5180 O O . ALA D 2 13 ? -0.096 17.309 11.000 1.00 83.21 14 ALA D O 1
ATOM 5182 N N . GLY D 2 14 ? 0.281 18.494 12.879 1.00 79.97 15 GLY D N 1
ATOM 5183 C CA . GLY D 2 14 ? 1.712 18.252 12.895 1.00 79.14 15 GLY D CA 1
ATOM 5184 C C . GLY D 2 14 ? 2.463 19.355 12.176 1.00 77.37 15 GLY D C 1
ATOM 5185 O O . GLY D 2 14 ? 3.677 19.502 12.325 1.00 79.88 15 GLY D O 1
ATOM 5186 N N . GLY D 2 15 ? 1.729 20.140 11.395 1.00 73.78 16 GLY D N 1
ATOM 5187 C CA . GLY D 2 15 ? 2.324 21.212 10.621 1.00 71.55 16 GLY D CA 1
ATOM 5188 C C . GLY D 2 15 ? 2.887 22.332 11.472 1.00 70.22 16 GLY D C 1
ATOM 5189 O O . GLY D 2 15 ? 2.801 22.305 12.700 1.00 68.11 16 GLY D O 1
ATOM 5190 N N . SER D 2 16 ? 3.468 23.325 10.809 1.00 69.87 17 SER D N 1
ATOM 5191 C CA . SER D 2 16 ? 4.035 24.481 11.489 1.00 66.69 17 SER D CA 1
ATOM 5192 C C . SER D 2 16 ? 3.613 25.758 10.772 1.00 65.29 17 SER D C 1
ATOM 5193 O O . SER D 2 16 ? 3.452 25.765 9.552 1.00 66.51 17 SER D O 1
ATOM 5196 N N . LEU D 2 17 ? 3.430 26.835 11.530 1.00 67.37 18 LEU D N 1
ATOM 5197 C CA . LEU D 2 17 ? 2.996 28.107 10.956 1.00 67.72 18 LEU D CA 1
ATOM 5198 C C . LEU D 2 17 ? 3.512 29.292 11.770 1.00 66.23 18 LEU D C 1
ATOM 5199 O O . LEU D 2 17 ? 3.674 29.201 12.986 1.00 62.78 18 LEU D O 1
ATOM 5204 N N . ARG D 2 18 ? 3.762 30.405 11.087 1.00 68.74 19 ARG D N 1
ATOM 5205 C CA . ARG D 2 18 ? 4.359 31.578 11.714 1.00 70.75 19 ARG D CA 1
ATOM 5206 C C . ARG D 2 18 ? 3.473 32.811 11.553 1.00 68.44 19 ARG D C 1
ATOM 5207 O O . ARG D 2 18 ? 3.263 33.292 10.438 1.00 67.67 19 ARG D O 1
ATOM 5215 N N . LEU D 2 19 ? 2.952 33.317 12.668 1.00 65.80 20 LEU D N 1
ATOM 5216 C CA . LEU D 2 19 ? 2.087 34.493 12.642 1.00 66.28 20 LEU D CA 1
ATOM 5217 C C . LEU D 2 19 ? 2.884 35.780 12.829 1.00 65.73 20 LEU D C 1
ATOM 5218 O O . LEU D 2 19 ? 3.938 35.785 13.463 1.00 65.85 20 LEU D O 1
ATOM 5223 N N . SER D 2 20 ? 2.365 36.873 12.279 1.00 67.13 21 SER D N 1
ATOM 5224 C CA . SER D 2 20 ? 3.015 38.173 12.391 1.00 69.95 21 SER D CA 1
ATOM 5225 C C . SER D 2 20 ? 2.058 39.239 12.913 1.00 68.46 21 SER D C 1
ATOM 5226 O O . SER D 2 20 ? 0.845 39.138 12.736 1.00 69.23 21 SER D O 1
ATOM 5229 N N . CYS D 2 21 ? 2.615 40.256 13.563 1.00 65.83 22 CYS D N 1
ATOM 5230 C CA . CYS D 2 21 ? 1.835 41.401 14.016 1.00 64.76 22 CYS D CA 1
ATOM 5231 C C . CYS D 2 21 ? 2.672 42.671 13.969 1.00 65.46 22 CYS D C 1
ATOM 5232 O O . CYS D 2 21 ? 3.731 42.751 14.590 1.00 63.95 22 CYS D O 1
ATOM 5235 N N . VAL D 2 22 ? 2.191 43.661 13.225 1.00 69.89 23 VAL D N 1
ATOM 5236 C CA . VAL D 2 22 ? 2.884 44.936 13.107 1.00 72.88 23 VAL D CA 1
ATOM 5237 C C . VAL D 2 22 ? 2.190 45.989 13.959 1.00 71.27 23 VAL D C 1
ATOM 5238 O O . VAL D 2 22 ? 0.962 46.061 13.993 1.00 72.98 23 VAL D O 1
ATOM 5242 N N . ALA D 2 23 ? 2.984 46.801 14.648 1.00 68.48 24 ALA D N 1
ATOM 5243 C CA . ALA D 2 23 ? 2.446 47.826 15.530 1.00 68.82 24 ALA D CA 1
ATOM 5244 C C . ALA D 2 23 ? 2.663 49.224 14.968 1.00 73.01 24 ALA D C 1
ATOM 5245 O O . ALA D 2 2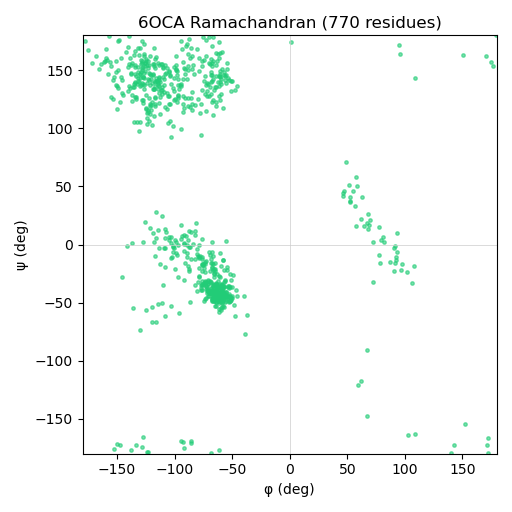3 ? 3.767 49.578 14.554 1.00 72.65 24 ALA D O 1
ATOM 5247 N N . SER D 2 24 ? 1.595 50.012 14.955 1.00 78.48 25 SER D N 1
ATOM 5248 C CA . SER D 2 24 ? 1.663 51.403 14.531 1.00 84.49 25 SER D CA 1
ATOM 5249 C C . SER D 2 24 ? 1.043 52.294 15.599 1.00 87.76 25 SER D C 1
ATOM 5250 O O . SER D 2 24 ? 0.819 51.857 16.728 1.00 84.69 25 SER D O 1
ATOM 5253 N N . GLY D 2 25 ? 0.768 53.543 15.243 1.00 95.21 26 GLY D N 1
ATOM 5254 C CA . GLY D 2 25 ? 0.187 54.482 16.183 1.00 100.64 26 GLY D CA 1
ATOM 5255 C C . GLY D 2 25 ? 1.172 55.551 16.614 1.00 104.92 26 GLY D C 1
ATOM 5256 O O . GLY D 2 25 ? 2.362 55.285 16.782 1.00 103.17 26 GLY D O 1
ATOM 5257 N N . ARG D 2 26 ? 0.663 56.764 16.803 1.00 109.84 27 ARG D N 1
ATOM 5258 C CA . ARG D 2 26 ? 1.495 57.919 17.123 1.00 110.49 27 ARG D CA 1
ATOM 5259 C C . ARG D 2 26 ? 1.907 57.951 18.594 1.00 104.39 27 ARG D C 1
ATOM 5260 O O . ARG D 2 26 ? 2.780 58.725 18.988 1.00 103.32 27 ARG D O 1
ATOM 5268 N N . THR D 2 27 ? 1.284 57.096 19.398 1.00 100.76 28 THR D N 1
ATOM 5269 C CA . THR D 2 27 ? 1.518 57.070 20.840 1.00 97.88 28 THR D CA 1
ATOM 5270 C C . THR D 2 27 ? 2.983 56.835 21.200 1.00 94.32 28 THR D C 1
ATOM 5271 O O . THR D 2 27 ? 3.387 57.030 22.346 1.00 91.47 28 THR D O 1
ATOM 5275 N N . PHE D 2 28 ? 3.775 56.420 20.217 1.00 93.27 29 PHE D N 1
ATOM 5276 C CA . PHE D 2 28 ? 5.159 56.025 20.460 1.00 89.13 29 PHE D CA 1
ATOM 5277 C C . PHE D 2 28 ? 6.116 57.209 20.584 1.00 93.04 29 PHE D C 1
ATOM 5278 O O . PHE D 2 28 ? 7.094 57.144 21.328 1.00 94.12 29 PHE D O 1
ATOM 5286 N N . SER D 2 29 ? 5.826 58.284 19.858 1.00 95.40 30 SER D N 1
ATOM 5287 C CA . SER D 2 29 ? 6.729 59.431 19.754 1.00 95.90 30 SER D CA 1
ATOM 5288 C C . SER D 2 29 ? 7.420 59.801 21.066 1.00 93.76 30 SER D C 1
ATOM 5289 O O . SER D 2 29 ? 8.621 60.066 21.090 1.00 93.47 30 SER D O 1
ATOM 5292 N N . VAL D 2 30 ? 6.653 59.819 22.151 1.00 94.10 31 VAL D N 1
ATOM 5293 C CA . VAL D 2 30 ? 7.157 60.269 23.444 1.00 92.50 31 VAL D CA 1
ATOM 5294 C C . VAL D 2 30 ? 8.136 59.279 24.083 1.00 89.67 31 VAL D C 1
ATOM 5295 O O . VAL D 2 30 ? 7.930 58.066 24.034 1.00 88.82 31 VAL D O 1
ATOM 5299 N N . SER D 2 31 ? 9.200 59.812 24.680 1.00 88.68 32 SER D N 1
ATOM 5300 C CA . SER D 2 31 ? 10.246 58.992 25.292 1.00 85.81 32 SER D CA 1
ATOM 5301 C C . SER D 2 31 ? 9.761 58.269 26.546 1.00 80.59 32 SER D C 1
ATOM 5302 O O . SER D 2 31 ? 9.093 58.856 27.397 1.00 79.81 32 SER D O 1
ATOM 5305 N N . GLY D 2 32 ? 10.116 56.993 26.655 1.00 76.44 33 GLY D N 1
ATOM 5306 C CA . GLY D 2 32 ? 9.655 56.160 27.749 1.00 71.54 33 GLY D CA 1
ATOM 5307 C C . GLY D 2 32 ? 8.383 55.433 27.363 1.00 70.00 33 GLY D C 1
ATOM 5308 O O . GLY D 2 32 ? 7.957 54.496 28.039 1.00 68.63 33 GLY D O 1
ATOM 5309 N N . ARG D 2 33 ? 7.782 55.869 26.261 1.00 70.31 34 ARG D N 1
ATOM 5310 C CA . ARG D 2 33 ? 6.537 55.286 25.775 1.00 65.87 34 ARG D CA 1
ATOM 5311 C C . ARG D 2 33 ? 6.664 54.845 24.320 1.00 65.93 34 ARG D C 1
ATOM 5312 O O . ARG D 2 33 ? 5.662 54.672 23.625 1.00 66.55 34 ARG D O 1
ATOM 5320 N N . THR D 2 34 ? 7.899 54.668 23.862 1.00 64.56 35 THR D N 1
ATOM 5321 C CA . THR D 2 34 ? 8.146 54.235 22.492 1.00 64.67 35 THR D CA 1
ATOM 5322 C C . THR D 2 34 ? 7.678 52.797 22.305 1.00 61.27 35 THR D C 1
ATOM 5323 O O . THR D 2 34 ? 7.166 52.178 23.237 1.00 58.74 35 THR D O 1
ATOM 5327 N N . PHE D 2 35 ? 7.852 52.269 21.097 1.00 61.44 36 PHE D N 1
ATOM 5328 C CA . PHE D 2 35 ? 7.479 50.890 20.816 1.00 56.92 36 PHE D CA 1
ATOM 5329 C C . PHE D 2 35 ? 8.243 49.928 21.718 1.00 56.59 36 PHE D C 1
ATOM 5330 O O . PHE D 2 35 ? 7.666 48.997 22.281 1.00 55.46 36 PHE D O 1
ATOM 5338 N N . SER D 2 36 ? 9.545 50.162 21.853 1.00 59.75 37 SER D N 1
ATOM 5339 C CA . SER D 2 36 ? 10.404 49.295 22.653 1.00 59.92 37 SER D CA 1
ATOM 5340 C C . SER D 2 36 ? 10.072 49.372 24.143 1.00 58.97 37 SER D C 1
ATOM 5341 O O . SER D 2 36 ? 10.623 48.620 24.947 1.00 60.64 37 SER D O 1
ATOM 5344 N N . ASP D 2 37 ? 9.171 50.279 24.505 1.00 56.19 38 ASP D N 1
ATOM 5345 C CA . ASP D 2 37 ? 8.753 50.431 25.895 1.00 53.54 38 ASP D CA 1
ATOM 5346 C C . ASP D 2 37 ? 7.406 49.759 26.148 1.00 52.58 38 ASP D C 1
ATOM 5347 O O . ASP D 2 37 ? 6.907 49.746 27.274 1.00 52.75 38 ASP D O 1
ATOM 5352 N N . HIS D 2 38 ? 6.828 49.199 25.091 1.00 52.52 39 HIS D N 1
ATOM 5353 C CA . HIS D 2 38 ? 5.594 48.440 25.210 1.00 50.00 39 HIS D CA 1
ATOM 5354 C C . HIS D 2 38 ? 5.873 46.943 25.246 1.00 50.32 39 HIS D C 1
ATOM 5355 O O . HIS D 2 38 ? 6.850 46.466 24.666 1.00 53.56 39 HIS D O 1
ATOM 5362 N N . GLY D 2 39 ? 5.004 46.204 25.926 1.00 50.70 40 GLY D N 1
ATOM 5363 C CA . GLY D 2 39 ? 5.071 44.756 25.918 1.00 49.02 40 GLY D CA 1
ATOM 5364 C C . GLY D 2 39 ? 3.987 44.199 25.020 1.00 49.28 40 GLY D C 1
ATOM 5365 O O . GLY D 2 39 ? 2.901 44.770 24.920 1.00 50.71 40 GLY D O 1
ATOM 5366 N N . LEU D 2 40 ? 4.280 43.089 24.355 1.00 48.80 41 LEU D N 1
ATOM 5367 C CA . LEU D 2 40 ? 3.306 42.462 23.473 1.00 47.54 41 LEU D CA 1
ATOM 5368 C C . LEU D 2 40 ? 2.967 41.062 23.970 1.00 45.49 41 LEU D C 1
ATOM 5369 O O . LEU D 2 40 ? 3.773 40.421 24.646 1.00 46.77 41 LEU D O 1
ATOM 5374 N N . GLY D 2 41 ? 1.768 40.595 23.640 1.00 45.35 42 GLY D N 1
ATOM 5375 C CA . GLY D 2 41 ? 1.321 39.287 24.076 1.00 46.33 42 GLY D CA 1
ATOM 5376 C C . GLY D 2 41 ? 0.381 38.625 23.091 1.00 48.76 42 GLY D C 1
ATOM 5377 O O . GLY D 2 41 ? -0.539 39.259 22.569 1.00 51.18 42 GLY D O 1
ATOM 5378 N N . TRP D 2 42 ? 0.617 37.344 22.832 1.00 48.82 43 TRP D N 1
ATOM 5379 C CA . TRP D 2 42 ? -0.251 36.580 21.948 1.00 48.93 43 TRP D CA 1
ATOM 5380 C C . TRP D 2 42 ? -1.339 35.870 22.740 1.00 47.10 43 TRP D C 1
ATOM 5381 O O . TRP D 2 42 ? -1.063 35.175 23.718 1.00 46.52 43 TRP D O 1
ATOM 5392 N N . PHE D 2 43 ? -2.579 36.067 22.317 1.00 44.05 44 PHE D N 1
ATOM 5393 C CA . PHE D 2 43 ? -3.701 35.340 22.879 1.00 44.65 44 PHE D CA 1
ATOM 5394 C C . PHE D 2 43 ? -4.445 34.640 21.756 1.00 47.07 44 PHE D C 1
ATOM 5395 O O . PHE D 2 43 ? -4.314 35.011 20.589 1.00 50.58 44 PHE D O 1
ATOM 5403 N N . ARG D 2 44 ? -5.222 33.622 22.105 1.00 45.40 45 ARG D N 1
ATOM 5404 C CA . ARG D 2 44 ? -6.041 32.931 21.120 1.00 46.75 45 ARG D CA 1
ATOM 5405 C C . ARG D 2 44 ? -7.405 32.626 21.712 1.00 47.97 45 ARG D C 1
ATOM 5406 O O . ARG D 2 44 ? -7.574 32.628 22.933 1.00 49.67 45 ARG D O 1
ATOM 5414 N N . GLN D 2 45 ? -8.378 32.369 20.847 1.00 50.62 46 GLN D N 1
ATOM 5415 C CA . GLN D 2 45 ? -9.728 32.080 21.307 1.00 49.74 46 GLN D CA 1
ATOM 5416 C C . GLN D 2 45 ? -10.506 31.261 20.286 1.00 48.37 46 GLN D C 1
ATOM 5417 O O . GLN D 2 45 ? -10.598 31.628 19.116 1.00 50.74 46 GLN D O 1
ATOM 5423 N N . ALA D 2 46 ? -11.054 30.144 20.747 1.00 50.35 47 ALA D N 1
ATOM 5424 C CA . ALA D 2 46 ? -11.919 29.312 19.929 1.00 55.63 47 ALA D CA 1
ATOM 5425 C C . ALA D 2 46 ? -13.369 29.640 20.274 1.00 61.94 47 ALA D C 1
ATOM 5426 O O . ALA D 2 46 ? -13.639 30.228 21.321 1.00 63.86 47 ALA D O 1
ATOM 5428 N N . PRO D 2 47 ? -14.308 29.268 19.391 1.00 63.19 48 PRO D N 1
ATOM 5429 C CA . PRO D 2 47 ? -15.727 29.552 19.629 1.00 65.78 48 PRO D CA 1
ATOM 5430 C C . PRO D 2 47 ? -16.232 28.876 20.898 1.00 68.18 48 PRO D C 1
ATOM 5431 O O . PRO D 2 47 ? -16.047 27.671 21.069 1.00 68.42 48 PRO D O 1
ATOM 5435 N N . GLY D 2 48 ? -16.858 29.651 21.777 1.00 69.45 49 GLY D N 1
ATOM 5436 C CA . GLY D 2 48 ? -17.431 29.110 22.996 1.00 71.01 49 GLY D CA 1
ATOM 5437 C C . GLY D 2 48 ? -16.465 29.117 24.164 1.00 70.83 49 GLY D C 1
ATOM 5438 O O . GLY D 2 48 ? -16.878 29.094 25.322 1.00 73.02 49 GLY D O 1
ATOM 5439 N N . LYS D 2 49 ? -15.172 29.144 23.860 1.00 67.85 50 LYS D N 1
ATOM 5440 C CA . LYS D 2 49 ? -14.152 29.193 24.898 1.00 67.52 50 LYS D CA 1
ATOM 5441 C C . LYS D 2 49 ? -13.805 30.629 25.262 1.00 65.06 50 LYS D C 1
ATOM 5442 O O . LYS D 2 49 ? -14.229 31.572 24.595 1.00 63.72 50 LYS D O 1
ATOM 5448 N N . GLU D 2 50 ? -13.029 30.784 26.331 1.00 65.11 51 GLU D N 1
ATOM 5449 C CA . GLU D 2 50 ? -12.545 32.093 26.752 1.00 63.25 51 GLU D CA 1
ATOM 5450 C C . GLU D 2 50 ? -11.179 32.366 26.129 1.00 56.64 51 GLU D C 1
ATOM 5451 O O . GLU D 2 50 ? -10.464 31.440 25.749 1.00 50.33 51 GLU D O 1
ATOM 5457 N N . ARG D 2 51 ? -10.828 33.642 26.018 1.00 57.81 52 ARG D N 1
ATOM 5458 C CA . ARG D 2 51 ? -9.563 34.046 25.414 1.00 55.34 52 ARG D CA 1
ATOM 5459 C C . ARG D 2 51 ? -8.391 33.673 26.319 1.00 56.71 52 ARG D C 1
ATOM 5460 O O . ARG D 2 51 ? -8.385 34.006 27.504 1.00 59.10 52 ARG D O 1
ATOM 5468 N N . GLU D 2 52 ? -7.402 32.982 25.759 1.00 57.04 53 GLU D N 1
ATOM 5469 C CA . GLU D 2 52 ? -6.300 32.456 26.560 1.00 57.56 53 GLU D CA 1
ATOM 5470 C C . GLU D 2 52 ? -4.928 32.977 26.147 1.00 53.42 53 GLU D C 1
ATOM 5471 O O . GLU D 2 52 ? -4.659 33.210 24.968 1.00 52.59 53 GLU D O 1
ATOM 5477 N N . PHE D 2 53 ? -4.065 33.146 27.142 1.00 50.75 54 PHE D N 1
ATOM 5478 C CA . PHE D 2 53 ? -2.693 33.581 26.929 1.00 47.33 54 PHE D CA 1
ATOM 5479 C C . PHE D 2 53 ? -1.910 32.535 26.144 1.00 48.34 54 PHE D C 1
ATOM 5480 O O . PHE D 2 53 ? -2.010 31.339 26.417 1.00 48.79 54 PHE D O 1
ATOM 5488 N N . VAL D 2 54 ? -1.142 32.989 25.158 1.00 48.38 55 VAL D N 1
ATOM 5489 C CA . VAL D 2 54 ? -0.277 32.099 24.390 1.00 47.20 55 VAL D CA 1
ATOM 5490 C C . VAL D 2 54 ? 1.186 32.340 24.747 1.00 47.31 55 VAL D C 1
ATOM 5491 O O . VAL D 2 54 ? 1.869 31.445 25.243 1.00 48.90 55 VAL D O 1
ATOM 5495 N N . GLY D 2 55 ? 1.658 33.556 24.490 1.00 46.88 56 GLY D N 1
ATOM 5496 C CA . GLY D 2 55 ? 3.039 33.917 24.752 1.00 48.26 56 GLY D CA 1
ATOM 5497 C C . GLY D 2 55 ? 3.236 35.416 24.849 1.00 48.55 56 GLY D C 1
ATOM 5498 O O . GLY D 2 55 ? 2.411 36.190 24.367 1.00 50.16 56 GLY D O 1
ATOM 5499 N N . SER D 2 56 ? 4.340 35.827 25.465 1.00 46.81 57 SER D N 1
ATOM 5500 C CA . SER D 2 56 ? 4.592 37.244 25.705 1.00 45.47 57 SER D CA 1
ATOM 5501 C C . SER D 2 56 ? 6.024 37.642 25.348 1.00 43.54 57 SER D C 1
ATOM 5502 O O . SER D 2 56 ? 6.926 36.806 25.359 1.00 43.11 57 SER D O 1
ATOM 5505 N N . ILE D 2 57 ? 6.230 38.918 25.030 1.00 43.17 58 ILE D N 1
ATOM 5506 C CA . ILE D 2 57 ? 7.570 39.414 24.718 1.00 45.14 58 ILE D CA 1
ATOM 5507 C C . ILE D 2 57 ? 7.852 40.801 25.299 1.00 45.84 58 ILE D C 1
ATOM 5508 O O . ILE D 2 57 ? 7.010 41.696 25.238 1.00 45.69 58 ILE D O 1
ATOM 5513 N N . SER D 2 58 ? 9.046 40.964 25.864 1.00 44.79 59 SER D N 1
ATOM 5514 C CA . SER D 2 58 ? 9.510 42.259 26.354 1.00 44.43 59 SER D CA 1
ATOM 5515 C C . SER D 2 58 ? 10.863 42.610 25.747 1.00 46.08 59 SER D C 1
ATOM 5516 O O . SER D 2 58 ? 11.749 41.760 25.654 1.00 45.72 59 SER D O 1
ATOM 5519 N N . TRP D 2 59 ? 11.021 43.866 25.338 1.00 47.07 60 TRP D N 1
ATOM 5520 C CA . TRP D 2 59 ? 12.261 44.319 24.717 1.00 46.62 60 TRP D CA 1
ATOM 5521 C C . TRP D 2 59 ? 13.300 44.679 25.770 1.00 46.92 60 TRP D C 1
ATOM 5522 O O . TRP D 2 59 ? 12.962 45.166 26.848 1.00 47.66 60 TRP D O 1
ATOM 5533 N N . SER D 2 60 ? 14.565 44.434 25.449 1.00 50.64 61 SER D N 1
ATOM 5534 C CA . SER D 2 60 ? 15.653 44.692 26.383 1.00 52.70 61 SER D CA 1
ATOM 5535 C C . SER D 2 60 ? 16.790 45.474 25.732 1.00 55.43 61 SER D C 1
ATOM 5536 O O . SER D 2 60 ? 17.132 45.246 24.571 1.00 57.64 61 SER D O 1
ATOM 5539 N N . VAL D 2 61 ? 17.364 46.406 26.487 1.00 55.55 62 VAL D N 1
ATOM 5540 C CA . VAL D 2 61 ? 18.529 47.149 26.026 1.00 57.28 62 VAL D CA 1
ATOM 5541 C C . VAL D 2 61 ? 19.707 46.866 26.943 1.00 64.03 62 VAL D C 1
ATOM 5542 O O . VAL D 2 61 ? 20.787 47.432 26.772 1.00 70.24 62 VAL D O 1
ATOM 5546 N N . ASP D 2 62 ? 19.492 45.993 27.923 1.00 65.31 63 ASP D N 1
ATOM 5547 C CA . ASP D 2 62 ? 20.590 45.514 28.749 1.00 69.35 63 ASP D CA 1
ATOM 5548 C C . ASP D 2 62 ? 21.575 44.800 27.834 1.00 75.64 63 ASP D C 1
ATOM 5549 O O . ASP D 2 62 ? 21.309 44.627 26.645 1.00 79.27 63 ASP D O 1
ATOM 5554 N N . GLY D 2 63 ? 22.710 44.382 28.378 1.00 78.90 64 GLY D N 1
ATOM 5555 C CA . GLY D 2 63 ? 23.730 43.743 27.568 1.00 81.81 64 GLY D CA 1
ATOM 5556 C C . GLY D 2 63 ? 23.330 42.381 27.031 1.00 79.26 64 GLY D C 1
ATOM 5557 O O . GLY D 2 63 ? 23.604 42.050 25.877 1.00 81.35 64 GLY D O 1
ATOM 5558 N N . ASP D 2 64 ? 22.664 41.597 27.869 1.00 74.75 65 ASP D N 1
ATOM 5559 C CA . ASP D 2 64 ? 22.407 40.187 27.583 1.00 74.30 65 ASP D CA 1
ATOM 5560 C C . ASP D 2 64 ? 21.597 39.896 26.316 1.00 72.76 65 ASP D C 1
ATOM 5561 O O . ASP D 2 64 ? 22.054 39.153 25.450 1.00 74.21 65 ASP D O 1
ATOM 5566 N N . ALA D 2 65 ? 20.402 40.466 26.203 1.00 69.06 66 ALA D N 1
ATOM 5567 C CA . ALA D 2 65 ? 19.560 40.179 25.046 1.00 62.18 66 ALA D CA 1
ATOM 5568 C C . ALA D 2 65 ? 18.776 41.388 24.550 1.00 60.79 66 ALA D C 1
ATOM 5569 O O . ALA D 2 65 ? 18.667 42.402 25.241 1.00 58.79 66 ALA D O 1
ATOM 5571 N N . THR D 2 66 ? 18.235 41.267 23.340 1.00 62.59 67 THR D N 1
ATOM 5572 C CA . THR D 2 66 ? 17.453 42.340 22.736 1.00 59.80 67 THR D CA 1
ATOM 5573 C C . THR D 2 66 ? 15.991 42.237 23.136 1.00 56.83 67 THR D C 1
ATOM 5574 O O . THR D 2 66 ? 15.256 43.222 23.093 1.00 56.98 67 THR D O 1
ATOM 5578 N N . TYR D 2 67 ? 15.577 41.037 23.525 1.00 56.02 68 TYR D N 1
ATOM 5579 C CA . TYR D 2 67 ? 14.221 40.817 24.010 1.00 53.03 68 TYR D CA 1
ATOM 5580 C C . TYR D 2 67 ? 14.147 39.526 24.821 1.00 49.87 68 TYR D C 1
ATOM 5581 O O . TYR D 2 67 ? 14.991 38.644 24.679 1.00 50.29 68 TYR D O 1
ATOM 5590 N N . TYR D 2 68 ? 13.143 39.429 25.683 1.00 45.81 69 TYR D N 1
ATOM 5591 C CA . TYR D 2 68 ? 12.901 38.208 26.440 1.00 46.20 69 TYR D CA 1
ATOM 5592 C C . TYR D 2 68 ? 11.464 37.768 26.210 1.00 47.46 69 TYR D C 1
ATOM 5593 O O . TYR D 2 68 ? 10.599 38.595 25.922 1.00 49.97 69 TYR D O 1
ATOM 5602 N N . THR D 2 69 ? 11.202 36.470 26.337 1.00 47.54 70 THR D N 1
ATOM 5603 C CA . THR D 2 69 ? 9.860 35.960 26.076 1.00 47.28 70 THR D CA 1
ATOM 5604 C C . THR D 2 69 ? 9.290 35.093 27.196 1.00 47.82 70 THR D C 1
ATOM 5605 O O . THR D 2 69 ? 10.024 34.528 28.010 1.00 46.85 70 THR D O 1
ATOM 5609 N N . ASP D 2 70 ? 7.965 35.005 27.216 1.00 49.57 71 ASP D N 1
ATOM 5610 C CA . ASP D 2 70 ? 7.239 34.227 28.204 1.00 51.95 71 ASP D CA 1
ATOM 5611 C C . ASP D 2 70 ? 6.198 33.401 27.460 1.00 50.91 71 ASP D C 1
ATOM 5612 O O . ASP D 2 70 ? 5.413 33.943 26.684 1.00 49.29 71 ASP D O 1
ATOM 5617 N N . LEU D 2 71 ? 6.193 32.092 27.689 1.00 50.99 72 L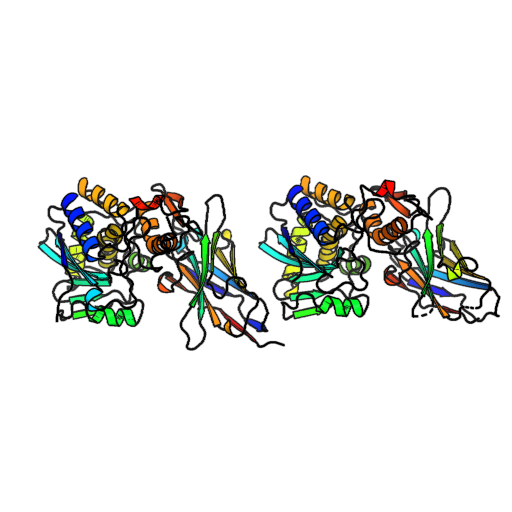EU D N 1
ATOM 5618 C CA . LEU D 2 71 ? 5.317 31.200 26.935 1.00 50.92 72 LEU D CA 1
ATOM 5619 C C . LEU D 2 71 ? 4.479 30.286 27.826 1.00 51.77 72 LEU D C 1
ATOM 5620 O O . LEU D 2 71 ? 4.963 29.753 28.826 1.00 54.55 72 LEU D O 1
ATOM 5625 N N . ALA D 2 72 ? 3.216 30.111 27.448 1.00 59.06 73 ALA D N 1
ATOM 5626 C CA . ALA D 2 72 ? 2.304 29.243 28.182 1.00 60.50 73 ALA D CA 1
ATOM 5627 C C . ALA D 2 72 ? 2.809 27.803 28.209 1.00 65.66 73 ALA D C 1
ATOM 5628 O O . ALA D 2 72 ? 3.423 27.330 27.253 1.00 67.60 73 ALA D O 1
ATOM 5630 N N . ASN D 2 73 ? 2.532 27.111 29.309 1.00 68.83 74 ASN D N 1
ATOM 5631 C CA . ASN D 2 73 ? 3.017 25.751 29.524 1.00 74.29 74 ASN D CA 1
ATOM 5632 C C . ASN D 2 73 ? 2.615 24.765 28.429 1.00 77.23 74 ASN D C 1
ATOM 5633 O O . ASN D 2 73 ? 3.356 23.830 28.123 1.00 81.24 74 ASN D O 1
ATOM 5638 N N . SER D 2 74 ? 1.440 24.976 27.844 1.00 75.76 75 SER D N 1
ATOM 5639 C CA . SER D 2 74 ? 0.896 24.048 26.855 1.00 76.84 75 SER D CA 1
ATOM 5640 C C . SER D 2 74 ? 1.594 24.129 25.499 1.00 76.67 75 SER D C 1
ATOM 5641 O O . SER D 2 74 ? 1.520 23.194 24.703 1.00 79.07 75 SER D O 1
ATOM 5644 N N . VAL D 2 75 ? 2.269 25.244 25.240 1.00 73.64 76 VAL D N 1
ATOM 5645 C CA . VAL D 2 75 ? 2.926 25.460 23.953 1.00 72.80 76 VAL D CA 1
ATOM 5646 C C . VAL D 2 75 ? 4.444 25.513 24.096 1.00 76.73 76 VAL D C 1
ATOM 5647 O O . VAL D 2 75 ? 5.150 25.904 23.167 1.00 76.97 76 VAL D O 1
ATOM 5651 N N . LYS D 2 76 ? 4.931 25.110 25.265 1.00 79.26 77 LYS D N 1
ATOM 5652 C CA . LYS D 2 76 ? 6.350 25.194 25.603 1.00 80.70 77 LYS D CA 1
ATOM 5653 C C . LYS D 2 76 ? 7.282 24.860 24.439 1.00 83.69 77 LYS D C 1
ATOM 5654 O O . LYS D 2 76 ? 7.867 25.750 23.823 1.00 84.15 77 LYS D O 1
ATOM 5660 N N . GLY D 2 77 ? 7.413 23.572 24.141 1.00 84.98 78 GLY D N 1
ATOM 5661 C CA . GLY D 2 77 ? 8.386 23.114 23.166 1.00 85.28 78 GLY D CA 1
ATOM 5662 C C . GLY D 2 77 ? 7.962 23.204 21.711 1.00 83.69 78 GLY D C 1
ATOM 5663 O O . GLY D 2 77 ? 8.664 22.713 20.829 1.00 86.12 78 GLY D O 1
ATOM 5664 N N . ARG D 2 78 ? 6.822 23.835 21.450 1.00 79.55 79 ARG D N 1
ATOM 5665 C CA . ARG D 2 78 ? 6.300 23.921 20.092 1.00 77.19 79 ARG D CA 1
ATOM 5666 C C . ARG D 2 78 ? 6.294 25.354 19.575 1.00 72.05 79 ARG D C 1
ATOM 5667 O O . ARG D 2 78 ? 6.789 25.632 18.481 1.00 73.60 79 ARG D O 1
ATOM 5675 N N . PHE D 2 79 ? 5.727 26.260 20.365 1.00 67.54 80 PHE D N 1
ATOM 5676 C CA . PHE D 2 79 ? 5.622 27.658 19.967 1.00 64.41 80 PHE D CA 1
ATOM 5677 C C . PHE D 2 79 ? 6.780 28.483 20.507 1.00 60.85 80 PHE D C 1
ATOM 5678 O O . PHE D 2 79 ? 7.171 28.338 21.666 1.00 60.03 80 PHE D O 1
ATOM 5686 N N . THR D 2 80 ? 7.326 29.351 19.662 1.00 56.88 81 THR D N 1
ATOM 5687 C CA . THR D 2 80 ? 8.327 30.315 20.101 1.00 56.73 81 THR D CA 1
ATOM 5688 C C . THR D 2 80 ? 7.932 31.721 19.673 1.00 56.09 81 THR D C 1
ATOM 5689 O O . THR D 2 80 ? 7.173 31.898 18.719 1.00 57.49 81 THR D O 1
ATOM 5693 N N . ILE D 2 81 ? 8.447 32.717 20.385 1.00 56.15 82 ILE D N 1
ATOM 5694 C CA . ILE D 2 81 ? 8.210 34.108 20.032 1.00 54.47 82 ILE D CA 1
ATOM 5695 C C . ILE D 2 81 ? 9.525 34.803 19.706 1.00 54.61 82 ILE D C 1
ATOM 5696 O O . ILE D 2 81 ? 10.568 34.483 20.277 1.00 54.80 82 ILE D O 1
ATOM 5701 N N . SER D 2 82 ? 9.472 35.746 18.774 1.00 55.74 83 SER D N 1
ATOM 5702 C CA . SER D 2 82 ? 10.633 36.558 18.430 1.00 57.30 83 SER D CA 1
ATOM 5703 C C . SER D 2 82 ? 10.152 37.926 17.972 1.00 58.08 83 SER D C 1
ATOM 5704 O O . SER D 2 82 ? 8.968 38.240 18.090 1.00 56.18 83 SER D O 1
ATOM 5707 N N . GLY D 2 83 ? 11.061 38.745 17.457 1.00 62.03 84 GLY D N 1
ATOM 5708 C CA . GLY D 2 83 ? 10.678 40.066 17.001 1.00 64.30 84 GLY D CA 1
ATOM 5709 C C . GLY D 2 83 ? 11.775 40.860 16.326 1.00 70.94 84 GLY D C 1
ATOM 5710 O O . GLY D 2 83 ? 12.952 40.500 16.376 1.00 74.11 84 GLY D O 1
ATOM 5711 N N . VAL D 2 84 ? 11.372 41.950 15.682 1.00 71.99 85 VAL D N 1
ATOM 5712 C CA . VAL D 2 84 ? 12.302 42.879 15.056 1.00 72.68 85 VAL D CA 1
ATOM 5713 C C . VAL D 2 84 ? 11.956 44.305 15.485 1.00 70.50 85 VAL D C 1
ATOM 5714 O O . VAL D 2 84 ? 11.055 44.933 14.927 1.00 67.83 85 VAL D O 1
ATOM 5718 N N . ASN D 2 85 ? 12.674 44.801 16.488 1.00 72.43 86 ASN D N 1
ATOM 5719 C CA . ASN D 2 85 ? 12.391 46.099 17.096 1.00 72.72 86 ASN D CA 1
ATOM 5720 C C . ASN D 2 85 ? 12.246 47.259 16.110 1.00 72.74 86 ASN D C 1
ATOM 5721 O O . ASN D 2 85 ? 11.311 48.053 16.211 1.00 70.82 86 ASN D O 1
ATOM 5726 N N . ALA D 2 86 ? 13.173 47.350 15.161 1.00 75.29 87 ALA D N 1
ATOM 5727 C CA . ALA D 2 86 ? 13.218 48.478 14.232 1.00 78.64 87 ALA D CA 1
ATOM 5728 C C . ALA D 2 86 ? 12.009 48.559 13.302 1.00 80.57 87 ALA D C 1
ATOM 5729 O O . ALA D 2 86 ? 11.702 49.627 12.772 1.00 82.80 87 ALA D O 1
ATOM 5731 N N . LYS D 2 87 ? 11.331 47.435 13.095 1.00 79.19 88 LYS D N 1
ATOM 5732 C CA . LYS D 2 87 ? 10.170 47.408 12.210 1.00 77.10 88 LYS D CA 1
ATOM 5733 C C . LYS D 2 87 ? 8.862 47.331 12.993 1.00 72.51 88 LYS D C 1
ATOM 5734 O O . LYS D 2 87 ? 7.784 47.229 12.404 1.00 72.96 88 LYS D O 1
ATOM 5740 N N . ASN D 2 88 ? 8.962 47.383 14.318 1.00 68.49 89 ASN D N 1
ATOM 5741 C CA . ASN D 2 88 ? 7.787 47.310 15.180 1.00 64.76 89 ASN D CA 1
ATOM 5742 C C . ASN D 2 88 ? 7.007 46.020 14.956 1.00 63.31 89 ASN D C 1
ATOM 5743 O O . ASN D 2 88 ? 5.791 46.047 14.761 1.00 60.90 89 ASN D O 1
ATOM 5748 N N . THR D 2 89 ? 7.709 44.892 14.993 1.00 65.87 90 THR D N 1
ATOM 5749 C CA . THR D 2 89 ? 7.106 43.618 14.622 1.00 67.67 90 THR D CA 1
ATOM 5750 C C . THR D 2 89 ? 7.445 42.488 15.590 1.00 66.10 90 THR D C 1
ATOM 5751 O O . THR D 2 89 ? 8.596 42.334 16.001 1.00 69.14 90 THR D O 1
ATOM 5755 N N . VAL D 2 90 ? 6.436 41.702 15.953 1.00 61.11 91 VAL D N 1
ATOM 5756 C CA . VAL D 2 90 ? 6.654 40.478 16.719 1.00 57.16 91 VAL D CA 1
ATOM 5757 C C . VAL D 2 90 ? 6.094 39.281 15.956 1.00 55.89 91 VAL D C 1
ATOM 5758 O O . VAL D 2 90 ? 5.179 39.423 15.145 1.00 55.63 91 VAL D O 1
ATOM 5762 N N . TYR D 2 91 ? 6.649 38.104 16.223 1.00 56.63 92 TYR D N 1
ATOM 5763 C CA . TYR D 2 91 ? 6.246 36.893 15.525 1.00 58.00 92 TYR D CA 1
ATOM 5764 C C . TYR D 2 91 ? 5.795 35.811 16.497 1.00 57.55 92 TYR D C 1
ATOM 5765 O O . TYR D 2 91 ? 6.212 35.787 17.656 1.00 58.19 92 TYR D O 1
ATOM 5774 N N . LEU D 2 92 ? 4.938 34.915 16.016 1.00 57.79 93 LEU D N 1
ATOM 5775 C CA . LEU D 2 92 ? 4.579 33.721 16.771 1.00 55.88 93 LEU D CA 1
ATOM 5776 C C . LEU D 2 92 ? 4.862 32.483 15.930 1.00 59.62 93 LEU D C 1
ATOM 5777 O O . LEU D 2 92 ? 4.118 32.166 15.002 1.00 61.59 93 LEU D O 1
ATOM 5782 N N . GLN D 2 93 ? 5.949 31.792 16.251 1.00 59.53 94 GLN D N 1
ATOM 5783 C CA . GLN D 2 93 ? 6.304 30.574 15.541 1.00 63.75 94 GLN D CA 1
ATOM 5784 C C . GLN D 2 93 ? 5.607 29.378 16.167 1.00 65.91 94 GLN D C 1
ATOM 5785 O O . GLN D 2 93 ? 5.832 29.061 17.334 1.00 66.44 94 GLN D O 1
ATOM 5791 N N . MET D 2 94 ? 4.760 28.715 15.390 1.00 68.01 95 MET D N 1
ATOM 5792 C CA . MET D 2 94 ? 4.060 27.536 15.880 1.00 70.09 95 MET D CA 1
ATOM 5793 C C . MET D 2 94 ? 4.571 26.261 15.219 1.00 71.94 95 MET D C 1
ATOM 5794 O O . MET D 2 94 ? 4.814 26.226 14.013 1.00 75.36 95 MET D O 1
ATOM 5799 N N . ASN D 2 95 ? 4.747 25.221 16.026 1.00 71.39 96 ASN D N 1
ATOM 5800 C CA . ASN D 2 95 ? 5.196 23.927 15.539 1.00 75.96 96 ASN D CA 1
ATOM 5801 C C . ASN D 2 95 ? 4.354 22.820 16.150 1.00 77.31 96 ASN D C 1
ATOM 5802 O O . ASN D 2 95 ? 3.619 23.053 17.109 1.00 75.87 96 ASN D O 1
ATOM 5807 N N . SER D 2 96 ? 4.463 21.617 15.595 1.00 81.74 97 SER D N 1
ATOM 5808 C CA . SER D 2 96 ? 3.709 20.478 16.104 1.00 84.03 97 SER D CA 1
ATOM 5809 C C . SER D 2 96 ? 2.250 20.858 16.341 1.00 78.33 97 SER D C 1
ATOM 5810 O O . SER D 2 96 ? 1.655 20.479 17.349 1.00 76.69 97 SER D O 1
ATOM 5813 N N . LEU D 2 97 ? 1.683 21.615 15.406 1.00 74.50 98 LEU D N 1
ATOM 5814 C CA . LEU D 2 97 ? 0.310 22.092 15.529 1.00 70.25 98 LEU D CA 1
ATOM 5815 C C . LEU D 2 97 ? -0.689 20.943 15.607 1.00 71.86 98 LEU D C 1
ATOM 5816 O O . LEU D 2 97 ? -0.557 19.941 14.905 1.00 74.12 98 LEU D O 1
ATOM 5821 N N . LYS D 2 98 ? -1.686 21.097 16.473 1.00 71.96 99 LYS D N 1
ATOM 5822 C CA . LYS D 2 98 ? -2.753 20.112 16.605 1.00 75.97 99 LYS D CA 1
ATOM 5823 C C . LYS D 2 98 ? -4.109 20.786 16.408 1.00 74.97 99 LYS D C 1
ATOM 5824 O O . LYS D 2 98 ? -4.227 22.001 16.570 1.00 72.93 99 LYS D O 1
ATOM 5830 N N . PRO D 2 99 ? -5.136 19.999 16.050 1.00 76.06 100 PRO D N 1
ATOM 5831 C CA . PRO D 2 99 ? -6.490 20.532 15.863 1.00 76.40 100 PRO D CA 1
ATOM 5832 C C . PRO D 2 99 ? -6.934 21.396 17.040 1.00 76.85 100 PRO D C 1
ATOM 5833 O O . PRO D 2 99 ? -7.771 22.282 16.873 1.00 78.78 100 PRO D O 1
ATOM 5837 N N . GLU D 2 100 ? -6.368 21.139 18.216 1.00 73.87 101 GLU D N 1
ATOM 5838 C CA . GLU D 2 100 ? -6.720 21.880 19.425 1.00 69.55 101 GLU D CA 1
ATOM 5839 C C . GLU D 2 100 ? -6.160 23.302 19.417 1.00 62.66 101 GLU D C 1
ATOM 5840 O O . GLU D 2 100 ? -6.563 24.140 20.222 1.00 59.24 101 GLU D O 1
ATOM 5846 N N . ASP D 2 101 ? -5.230 23.568 18.506 1.00 60.30 102 ASP D N 1
ATOM 5847 C CA . ASP D 2 101 ? -4.630 24.891 18.397 1.00 58.92 102 ASP D CA 1
ATOM 5848 C C . ASP D 2 101 ? -5.455 25.788 17.486 1.00 59.32 102 ASP D C 1
ATOM 5849 O O . ASP D 2 101 ? -5.128 26.956 17.286 1.00 57.90 102 ASP D O 1
ATOM 5854 N N . THR D 2 102 ? -6.525 25.229 16.931 1.00 60.72 103 THR D N 1
ATOM 5855 C CA . THR D 2 102 ? -7.417 25.983 16.059 1.00 59.14 103 THR D CA 1
ATOM 5856 C C . THR D 2 102 ? -8.112 27.110 16.815 1.00 56.37 103 THR D C 1
ATOM 5857 O O . THR D 2 102 ? -8.845 26.864 17.774 1.00 53.97 103 THR D O 1
ATOM 5861 N N . ALA D 2 103 ? -7.882 28.342 16.372 1.00 55.50 104 ALA D N 1
ATOM 5862 C CA . ALA D 2 103 ? -8.498 29.509 16.990 1.00 55.34 104 ALA D CA 1
ATOM 5863 C C . ALA D 2 103 ? -8.124 30.797 16.267 1.00 55.65 104 ALA D C 1
ATOM 5864 O O . ALA D 2 103 ? -7.316 30.791 15.339 1.00 50.52 104 ALA D O 1
ATOM 5866 N N . VAL D 2 104 ? -8.727 31.903 16.694 1.00 54.55 105 VAL D N 1
ATOM 5867 C CA . VAL D 2 104 ? -8.312 33.224 16.235 1.00 55.73 105 VAL D CA 1
ATOM 5868 C C . VAL D 2 104 ? -7.215 33.743 17.155 1.00 55.46 105 VAL D C 1
ATOM 5869 O O . VAL D 2 104 ? -7.385 33.789 18.373 1.00 52.59 105 VAL D O 1
ATOM 5873 N N . TYR D 2 105 ? -6.085 34.124 16.573 1.00 55.54 106 TYR D N 1
ATOM 5874 C CA . TYR D 2 105 ? -4.969 34.611 17.367 1.00 53.72 106 TYR D CA 1
ATOM 5875 C C . TYR D 2 105 ? -4.889 36.129 17.361 1.00 54.70 106 TYR D C 1
ATOM 5876 O O . TYR D 2 105 ? -4.834 36.760 16.304 1.00 55.47 106 TYR D O 1
ATOM 5885 N N . TYR D 2 106 ? -4.897 36.707 18.557 1.00 53.73 107 TYR D N 1
ATOM 5886 C CA . TYR D 2 106 ? -4.802 38.149 18.719 1.00 54.06 107 TYR D CA 1
ATOM 5887 C C . TYR D 2 106 ? -3.440 38.513 19.284 1.00 54.25 107 TYR D C 1
ATOM 5888 O O . TYR D 2 106 ? -2.858 37.759 20.063 1.00 54.88 107 TYR D O 1
ATOM 5897 N N . CYS D 2 107 ? -2.934 39.672 18.886 1.00 54.39 108 CYS D N 1
ATOM 5898 C CA . CYS D 2 107 ? -1.756 40.233 19.521 1.00 54.54 108 CYS D CA 1
ATOM 5899 C C . CYS D 2 107 ? -2.172 41.506 20.238 1.00 55.39 108 CYS D C 1
ATOM 5900 O O . CYS D 2 107 ? -2.852 42.357 19.664 1.00 59.56 108 CYS D O 1
ATOM 5903 N N . ALA D 2 108 ? -1.782 41.621 21.501 1.00 49.80 109 ALA D N 1
ATOM 5904 C CA . ALA D 2 108 ? -2.131 42.783 22.304 1.00 47.30 109 ALA D CA 1
ATOM 5905 C C . ALA D 2 108 ? -0.880 43.538 22.731 1.00 50.27 109 ALA D C 1
ATOM 5906 O O . ALA D 2 108 ? 0.219 42.982 22.732 1.00 52.56 109 ALA D O 1
ATOM 5908 N N . ALA D 2 109 ? -1.052 44.806 23.092 1.00 51.07 110 ALA D N 1
ATOM 5909 C CA . ALA D 2 109 ? 0.068 45.654 23.488 1.00 49.75 110 ALA D CA 1
ATOM 5910 C C . ALA D 2 109 ? -0.308 46.541 24.671 1.00 46.65 110 ALA D C 1
ATOM 5911 O O . ALA D 2 109 ? -1.483 46.839 24.879 1.00 46.22 110 ALA D O 1
ATOM 5913 N N . GLY D 2 110 ? 0.696 46.967 25.433 1.00 45.52 111 GLY D N 1
ATOM 5914 C CA . GLY D 2 110 ? 0.478 47.835 26.576 1.00 44.63 111 GLY D CA 1
ATOM 5915 C C . GLY D 2 110 ? 1.739 48.098 27.381 1.00 45.69 111 GLY D C 1
ATOM 5916 O O . GLY D 2 110 ? 2.686 47.313 27.335 1.00 44.00 111 GLY D O 1
ATOM 5917 N N . LEU D 2 111 ? 1.756 49.207 28.116 1.00 47.98 112 LEU D N 1
ATOM 5918 C CA . LEU D 2 111 ? 2.877 49.526 28.997 1.00 50.24 112 LEU D CA 1
ATOM 5919 C C . LEU D 2 111 ? 2.996 48.507 30.124 1.00 48.71 112 LEU D C 1
ATOM 5920 O O . LEU D 2 111 ? 4.054 48.361 30.736 1.00 46.56 112 LEU D O 1
ATOM 5925 N N . ARG D 2 112 ? 1.900 47.807 30.396 1.00 47.22 113 ARG D N 1
ATOM 5926 C CA . ARG D 2 112 ? 1.858 46.844 31.488 1.00 44.20 113 ARG D CA 1
ATOM 5927 C C . ARG D 2 112 ? 1.951 45.419 30.968 1.00 41.13 113 ARG D C 1
ATOM 5928 O O . ARG D 2 112 ? 1.896 44.465 31.739 1.00 39.33 113 ARG D O 1
ATOM 5936 N N . GLY D 2 113 ? 2.078 45.280 29.653 1.00 38.77 114 GLY D N 1
ATOM 5937 C CA . GLY D 2 113 ? 2.205 43.973 29.037 1.00 40.07 114 GLY D CA 1
ATOM 5938 C C . GLY D 2 113 ? 3.643 43.493 29.007 1.00 43.36 114 GLY D C 1
ATOM 5939 O O . GLY D 2 113 ? 4.521 44.088 29.632 1.00 45.60 114 GLY D O 1
ATOM 5940 N N . GLY D 2 114 ? 3.886 42.414 28.272 1.00 42.97 115 GLY D N 1
ATOM 5941 C CA . GLY D 2 114 ? 5.219 41.852 28.161 1.00 45.00 115 GLY D CA 1
ATOM 5942 C C . GLY D 2 114 ? 5.378 40.619 29.024 1.00 46.26 115 GLY D C 1
ATOM 5943 O O . GLY D 2 114 ? 4.387 40.028 29.456 1.00 45.72 115 GLY D O 1
ATOM 5944 N N . THR D 2 115 ? 6.623 40.220 29.264 1.00 47.52 116 THR D N 1
ATOM 5945 C CA . THR D 2 115 ? 6.900 39.074 30.124 1.00 44.46 116 THR D CA 1
ATOM 5946 C C . THR D 2 115 ? 6.202 39.228 31.470 1.00 43.34 116 THR D C 1
ATOM 5947 O O . THR D 2 115 ? 6.120 40.332 32.011 1.00 42.86 116 THR D O 1
ATOM 5951 N N . TYR D 2 116 ? 5.692 38.115 31.990 1.00 44.74 117 TYR D N 1
ATOM 5952 C CA . TYR D 2 116 ? 5.007 38.079 33.281 1.00 45.14 117 TYR D CA 1
ATOM 5953 C C . TYR D 2 116 ? 3.568 38.605 33.235 1.00 45.34 117 TYR D C 1
ATOM 5954 O O . TYR D 2 116 ? 2.785 38.372 34.156 1.00 45.31 117 TYR D O 1
ATOM 5963 N N . ALA D 2 117 ? 3.221 39.313 32.165 1.00 43.28 118 ALA D N 1
ATOM 5964 C CA . ALA D 2 117 ? 1.861 39.823 31.995 1.00 38.26 118 ALA D CA 1
ATOM 5965 C C . ALA D 2 117 ? 1.049 38.849 31.152 1.00 42.03 118 ALA D C 1
ATOM 5966 O O . ALA D 2 117 ? 1.149 38.844 29.925 1.00 42.79 118 ALA D O 1
ATOM 5968 N N . ARG D 2 118 ? 0.239 38.029 31.814 1.00 43.55 119 ARG D N 1
ATOM 5969 C CA . ARG D 2 118 ? -0.377 36.883 31.153 1.00 46.25 119 ARG D CA 1
ATOM 5970 C C . ARG D 2 118 ? -1.907 36.869 31.185 1.00 49.13 119 ARG D C 1
ATOM 5971 O O . ARG D 2 118 ? -2.530 35.848 30.893 1.00 50.89 119 ARG D O 1
ATOM 5979 N N . THR D 2 119 ? -2.507 38.003 31.531 1.00 48.91 120 THR D N 1
ATOM 5980 C CA . THR D 2 119 ? -3.960 38.138 31.503 1.00 49.62 120 THR D CA 1
ATOM 5981 C C . THR D 2 119 ? -4.368 39.223 30.507 1.00 47.91 120 THR D C 1
ATOM 5982 O O . THR D 2 119 ? -3.587 40.125 30.206 1.00 46.73 120 THR D O 1
ATOM 5986 N N . ILE D 2 120 ? -5.592 39.129 29.996 1.00 51.80 121 ILE D N 1
ATOM 5987 C CA . ILE D 2 120 ? -6.069 40.042 28.958 1.00 51.89 121 ILE D CA 1
ATOM 5988 C C . ILE D 2 120 ? -6.227 41.479 29.457 1.00 53.40 121 ILE D C 1
ATOM 5989 O O . ILE D 2 120 ? -6.236 42.422 28.665 1.00 54.17 121 ILE D O 1
ATOM 5994 N N . TYR D 2 121 ? -6.338 41.641 30.772 1.00 54.43 122 TYR D N 1
ATOM 5995 C CA . TYR D 2 121 ? -6.570 42.954 31.369 1.00 53.27 122 TYR D CA 1
ATOM 5996 C C . TYR D 2 121 ? -5.282 43.754 31.525 1.00 49.90 122 TYR D C 1
ATOM 5997 O O . TYR D 2 121 ? -5.315 44.956 31.791 1.00 51.79 122 TYR D O 1
ATOM 6006 N N . GLU D 2 122 ? -4.149 43.081 31.359 1.00 44.68 123 GLU D N 1
ATOM 6007 C CA . GLU D 2 122 ? -2.850 43.732 31.466 1.00 43.94 123 GLU D CA 1
ATOM 6008 C C . GLU D 2 122 ? -2.420 44.334 30.132 1.00 44.36 123 GLU D C 1
ATOM 6009 O O . GLU D 2 122 ? -1.371 44.971 30.037 1.00 44.04 123 GLU D O 1
ATOM 6015 N N . TYR D 2 123 ? -3.242 44.132 29.106 1.00 44.41 124 TYR D N 1
ATOM 6016 C CA . TYR D 2 123 ? -2.984 44.701 27.786 1.00 44.12 124 TYR D CA 1
ATOM 6017 C C . TYR D 2 123 ? -4.088 45.680 27.394 1.00 50.42 124 TYR D C 1
ATOM 6018 O O . TYR D 2 123 ? -5.272 45.403 27.580 1.00 53.09 124 TYR D O 1
ATOM 6027 N N . ASP D 2 124 ? -3.690 46.824 26.847 1.00 51.41 125 ASP D N 1
ATOM 6028 C CA . ASP D 2 124 ? -4.614 47.929 26.619 1.00 54.30 125 ASP D CA 1
ATOM 6029 C C . ASP D 2 124 ? -4.935 48.162 25.144 1.00 58.91 125 ASP D C 1
ATOM 6030 O O . ASP D 2 124 ? -5.745 49.028 24.810 1.00 62.75 125 ASP D O 1
ATOM 6035 N N . TYR D 2 125 ? -4.298 47.397 24.264 1.00 59.74 126 TYR D N 1
ATOM 6036 C CA . TYR D 2 125 ? -4.526 47.547 22.832 1.00 60.89 126 TYR D CA 1
ATOM 6037 C C . TYR D 2 125 ? -4.563 46.192 22.139 1.00 60.51 126 TYR D C 1
ATOM 6038 O O . TYR D 2 125 ? -3.691 45.353 22.351 1.00 58.86 126 TYR D O 1
ATOM 6047 N N . TRP D 2 126 ? -5.576 45.989 21.304 1.00 62.23 127 TRP D N 1
ATOM 6048 C CA . TRP D 2 126 ? -5.811 44.687 20.697 1.00 59.47 127 TRP D CA 1
ATOM 6049 C C . TRP D 2 126 ? -5.953 44.766 19.182 1.00 61.40 127 TRP D C 1
ATOM 6050 O O . TRP D 2 126 ? -6.397 45.778 18.639 1.00 61.65 127 TRP D O 1
ATOM 6061 N N . GLY D 2 127 ? -5.569 43.688 18.505 1.00 62.80 128 GLY D N 1
ATOM 6062 C CA . GLY D 2 127 ? -5.728 43.591 17.067 1.00 64.36 128 GLY D CA 1
ATOM 6063 C C . GLY D 2 127 ? -7.020 42.889 16.701 1.00 64.21 128 GLY D C 1
ATOM 6064 O O . GLY D 2 127 ? -7.745 42.408 17.571 1.00 64.76 128 GLY D O 1
ATOM 6065 N N . GLN D 2 128 ? -7.312 42.837 15.407 1.00 62.62 129 GLN D N 1
ATOM 6066 C CA . GLN D 2 128 ? -8.505 42.156 14.918 1.00 65.67 129 GLN D CA 1
ATOM 6067 C C . GLN D 2 128 ? -8.347 40.642 15.006 1.00 61.87 129 GLN D C 1
ATOM 6068 O O . GLN D 2 128 ? -9.333 39.908 15.067 1.00 63.43 129 GLN D O 1
ATOM 6074 N N . GLY D 2 129 ? -7.101 40.183 15.012 1.00 57.46 130 GLY D N 1
ATOM 6075 C CA . GLY D 2 129 ? -6.808 38.766 15.115 1.00 55.45 130 GLY D CA 1
ATOM 6076 C C . GLY D 2 129 ? -6.613 38.110 13.762 1.00 57.00 130 GLY D C 1
ATOM 6077 O O . GLY D 2 129 ? -6.847 38.727 12.722 1.00 59.18 130 GLY D O 1
ATOM 6078 N N . THR D 2 130 ? -6.173 36.857 13.776 1.00 54.75 131 THR D N 1
ATOM 6079 C CA . THR D 2 130 ? -6.030 36.084 12.548 1.00 55.78 131 THR D CA 1
ATOM 6080 C C . THR D 2 130 ? -6.375 34.619 12.801 1.00 53.95 131 THR D C 1
ATOM 6081 O O . THR D 2 130 ? -5.864 34.001 13.738 1.00 53.75 131 THR D O 1
ATOM 6085 N N . GLN D 2 131 ? -7.254 34.072 11.968 1.00 52.50 132 GLN D N 1
ATOM 6086 C CA . GLN D 2 131 ? -7.733 32.706 12.154 1.00 51.37 132 GLN D CA 1
ATOM 6087 C C . GLN D 2 131 ? -6.665 31.668 11.819 1.00 51.25 132 GLN D C 1
ATOM 6088 O O . GLN D 2 131 ? -6.065 31.700 10.743 1.00 54.05 132 GLN D O 1
ATOM 6094 N N . VAL D 2 132 ? -6.426 30.755 12.755 1.00 50.52 133 VAL D N 1
ATOM 6095 C CA . VAL D 2 132 ? -5.547 29.618 12.512 1.00 50.54 133 VAL D CA 1
ATOM 6096 C C . VAL D 2 132 ? -6.341 28.322 12.618 1.00 51.20 133 VAL D C 1
ATOM 6097 O O . VAL D 2 132 ? -6.931 28.027 13.657 1.00 52.15 133 VAL D O 1
ATOM 6101 N N . THR D 2 133 ? -6.354 27.553 11.535 1.00 52.27 134 THR D N 1
ATOM 6102 C CA . THR D 2 133 ? -7.103 26.305 11.499 1.00 52.91 134 THR D CA 1
ATOM 6103 C C . THR D 2 133 ? -6.175 25.134 11.216 1.00 55.52 134 THR D C 1
ATOM 6104 O O . THR D 2 133 ? -5.518 25.084 10.178 1.00 59.47 134 THR D O 1
ATOM 6108 N N . VAL D 2 134 ? -6.130 24.191 12.148 1.00 55.25 135 VAL D N 1
ATOM 6109 C CA . VAL D 2 134 ? -5.302 23.003 12.003 1.00 60.87 135 VAL D CA 1
ATOM 6110 C C . VAL D 2 134 ? -6.158 21.800 11.636 1.00 64.07 135 VAL D C 1
ATOM 6111 O O . VAL D 2 134 ? -6.877 21.261 12.477 1.00 61.66 135 VAL D O 1
ATOM 6115 N N . SER D 2 135 ? -6.077 21.384 10.377 1.00 68.70 136 SER D N 1
ATOM 6116 C CA . SER D 2 135 ? -6.844 20.241 9.900 1.00 72.43 136 SER D CA 1
ATOM 6117 C C . SER D 2 135 ? -6.329 18.934 10.498 1.00 75.76 136 SER D C 1
ATOM 6118 O O . SER D 2 135 ? -5.361 18.926 11.257 1.00 75.97 136 SER D O 1
ATOM 6121 N N . LEU D 2 136 ? -6.981 17.830 10.148 1.00 78.78 137 LEU D N 1
ATOM 6122 C CA . LEU D 2 136 ? -6.636 16.525 10.705 1.00 83.08 137 LEU D CA 1
ATOM 6123 C C . LEU D 2 136 ? -5.431 15.881 10.027 1.00 88.98 137 LEU D C 1
ATOM 6124 O O . LEU D 2 136 ? -4.981 16.328 8.973 1.00 88.71 137 LEU D O 1
ATOM 6129 N N . GLU D 2 137 ? -4.919 14.822 10.646 1.00 95.09 138 GLU D N 1
ATOM 6130 C CA . GLU D 2 137 ? -3.743 14.120 10.143 1.00 100.85 138 GLU D CA 1
ATOM 6131 C C . GLU D 2 137 ? -4.009 13.430 8.809 1.00 99.97 138 GLU D C 1
ATOM 6132 O O . GLU D 2 137 ? -5.025 12.755 8.644 1.00 100.69 138 GLU D O 1
ATOM 6138 N N . PRO D 2 138 ? -3.091 13.610 7.848 1.00 97.43 139 PRO D N 1
ATOM 6139 C CA . PRO D 2 138 ? -3.128 12.908 6.561 1.00 97.19 139 PRO D CA 1
ATOM 6140 C C . PRO D 2 138 ? -3.075 11.395 6.744 1.00 98.86 139 PRO D C 1
ATOM 6141 O O . PRO D 2 138 ? -4.077 10.793 7.129 1.00 97.91 139 PRO D O 1
#

Organism: Ricinus communis (NCBI:txid3988)

Foldseek 3Di:
DAAEQEDELEVDALVRLVVRLVVLLVLLAVQPPAFPLAGAGDAPPPDDLNSQWHKYWYYYPVGAIKIFIAGSLQLFTAWIDAVQEIEGEDDPDDVVVVSCVPPCPVHDYYYYDPHHLDQVVLCVLLVHHLQAQKEESVLQNVLRVLVRCVVVVPRDSNSPSSSSSRCRQSHSVVSFWVQSSVVHNVCRNVVHIHGDAQQSVQCVVCQQVVLVQAAPPPRFFGPDWDKGADRVRHIDTDGGCPVCNNTTHYHRDDHD/DAKAKDFADEDDAQAKTKIKMADDDPQCVPRNLLLKKKFKWFVIFGAKIKHADPDDPDRIDMGGDPVQVVFKDKDDDRVRRMIMIIGGRHNPWGWMKMFMDNQHGPPPRDPVSGDGIYPTHTHHD/DDDAAEQEDELAVDALVRLVVRLVVLLVLLDVFPCAFPNAGEGDAPPPDDLNSFWHKYWYAYPVRAIKIFIAGSQQLFTQWIDAPQEIEGEAAPDDVRVVSCCPPPVVHPHYYYDPHHLDQVVLCVQLVHHLQFQKEESVLQNVLRVQVNCVVVVPHDRNSNSSSSSHCRQSHSVVSFWVQSSVVHNVCHHVVHIHGQAQQSVQCVVCQQVLLVQSQPAQLFFGPDWDWGADRVGHIDTDGGCVVCSNTTRYHRDDDDHDDPPRD/DAKAKDFADEAAAQAKTKIKMADDDPQQPDPCRHLLLKKKFKWWDDPPDDIFTAKIKHADPPPPDGIDMGGDPVQVPAWDKDADVVRRMIMIIGGSDDQVNWTWMKMFMDSQTGPPRTDPVSGDGIYPTHTHGYHYDD

InterPro domains:
  IPR000772 Ricin B, lectin domain [PF00652] (325-445)
  IPR000772 Ricin B, lectin domain [PF00652] (456-572)
  IPR000772 Ricin B, lectin domain [SM00458] (322-448)
  IPR000772 Ricin B, lectin domain [SM00458] (452-575)
  IPR001574 Ribosome-inactivating protein [PF00161] (52-254)
  IPR001574 Ribosome-inactivating protein [PTHR33453] (37-481)
  IPR016138 Ribosome-inactivating protein, subdomain 1 [G3DSA:3.40.420.10] (36-214)
  IPR016139 Ribosome-inactivating protein, subdomain 2 [G3DSA:4.10.470.10] (217-319)
  IPR017988 Ribosome-inactivating protein conserved site [PS00275] (207-223)
  IPR017989 Ribosome-inactivating protein type 1/2 [PR00396] (54-67)
  IPR017989 Ribosome-inactivating protein type 1/2 [PR00396] (104-119)
  IPR017989 Ribosome-inactivating protein type 1/2 [PR00396] (169-183)
  IPR017989 Ribosome-inactivating protein type 1/2 [PR00396] (203-223)
  IPR017989 Ribosome-inactivating protein type 1/2 [PR00396] (237-254)
  IPR035992 Ricin B-like lectins [SSF50370] (317-448)
  IPR035992 Ricin B-like lectins [SSF50370] (452-573)
  IPR036041 Ribosome-inactivating protein superfamily [SSF56371] (41-301)

Solvent-accessible surface area: 33860 Å² total; per-residue (Å²): 166,18,50,76,10,99,16,56,5,42,74,21,74,20,111,43,2,14,68,8,0,145,46,0,37,56,128,3,16,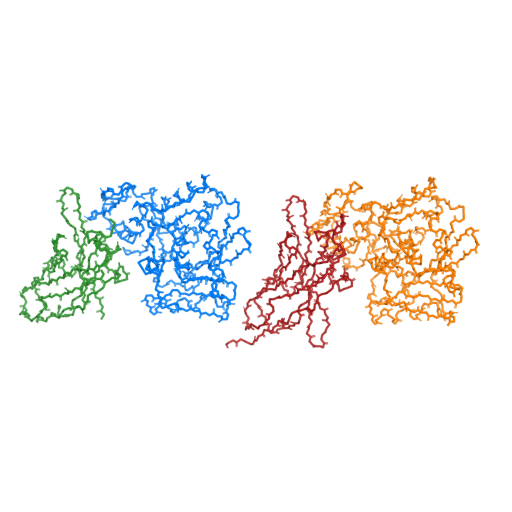124,37,61,68,73,50,66,137,3,37,4,0,34,53,106,116,76,35,63,49,108,102,19,4,3,2,0,33,0,28,5,129,47,88,19,54,1,16,3,0,0,11,5,8,52,0,38,4,26,3,0,48,8,50,66,10,0,12,2,14,101,26,9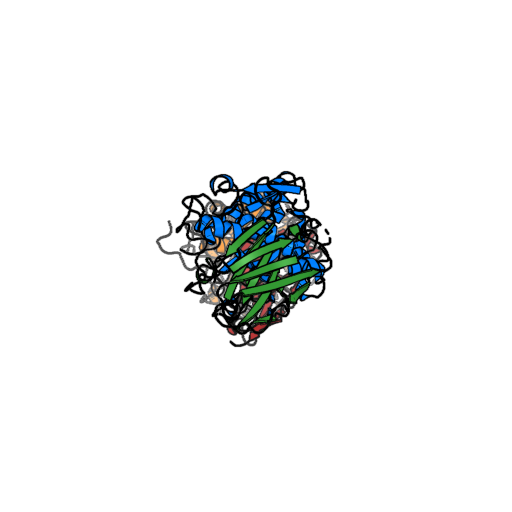5,39,138,122,28,26,97,9,16,61,80,0,7,103,38,12,91,63,91,101,81,29,100,20,16,10,61,20,21,102,0,6,114,51,7,60,58,68,1,54,99,5,76,0,0,32,25,2,3,55,96,2,0,27,7,1,46,98,47,77,100,65,61,21,128,60,52,48,0,1,78,4,6,0,10,1,0,0,1,0,0,0,0,0,16,0,65,51,0,11,24,15,0,83,47,8,15,131,147,129,103,100,29,30,3,32,42,11,0,11,13,10,10,21,6,12,18,17,0,0,5,1,0,20,86,15,117,163,5,53,16,103,17,17,0,43,8,21,120,132,122,23,46,66,59,20,4,114,48,12,78,89,0,51,91,44,2,10,2,0,24,52,56,93,112,50,121,8,73,3,71,35,30,29,131,23,157,85,46,23,65,36,128,0,25,2,61,4,67,32,211,46,27,122,70,25,58,9,38,32,6,4,2,0,1,2,43,214,106,73,20,0,0,0,0,17,21,9,108,37,84,139,30,104,60,44,51,24,30,22,123,79,0,115,81,60,0,69,11,41,14,68,61,81,141,38,14,2,45,0,48,0,53,53,0,136,37,82,30,55,0,36,0,0,2,0,15,67,3,0,0,11,0,73,53,55,89,18,8,36,39,82,10,138,10,21,84,0,55,43,182,184,91,22,40,88,14,91,13,56,4,38,73,19,63,9,115,42,1,8,98,8,0,158,44,0,34,51,136,3,14,121,20,105,39,72,7,62,139,1,34,3,2,38,52,114,103,75,42,62,61,104,110,22,3,2,3,0,51,0,34,6,136,57,160,26,39,2,8,2,0,0,10,5,10,51,0,34,5,27,1,1,63,3,50,94,7,0,17,3,12,96,26,92,47,160,113,32,38,102,4,16,74,76,0,10,82,109,10,143,64,90,106,79,21,97,25,9,13,29,14,16,102,0,7,116,51,7,61,60,53,2,50,103,5,74,0,0,26,22,3,2,56,93,2,0,26,8,1,73,97,54,52,104,69,56,26,140,72,56,43,0,0,86,4,5,0,9,2,0,0,0,1,0,1,0,0,16,0,63,48,0,12,28,20,0,78,53,11,16,134,136,128,111,98,34,30,5,34,40,12,0,11,12,10,10,21,5,12,16,18,0,1,4,1,2,17,78,14,101,86,2,49,18,98,13,14,0,36,9,18,122,132,124,22,53,73,57,18,7,91,46,9,71,96,4,44,89,34,2,9,1,0,20,57,83,40,67,87,60,94,127,72,53,220,67,104,10,75,17,79,33,34,31,107,11,42,16,39,4,11,16,87,0,19,3,63,7,48,27,204,55,26,93,66,102,19,12,49,11,31,29,10,4,3,0,0,1,38,52,23,134,91,134,145,71,90,30,2,0,0,0,14,15,11,94,28,84,116,34,98,65,40,47,22,33,20,128,77,2,120,82,42,0,71,11,40,15,18,68,94,131,38,9,3,40,0,53,0,47,53,0,85,52,126,4,38,4,30,0,32,0,0,5,0,19,61,2,0,2,12,0,73,55,51,91,17,7,41,32,83,9,169,17,18,94,0,52,5,48,132,140,137

Nearest PDB structures (foldseek):
  6oca-assembly1_C  TM=1.008E+00  e=3.102E-26  Vicugna pacos
  1i3u-assembly1_A  TM=8.737E-01  e=2.221E-14  Lama glama
  1i3v-assembly2_B  TM=8.687E-01  e=5.385E-14  Lama glama
  6d0u-assembly4_H  TM=8.120E-01  e=4.373E-11  Homo sapiens
  4fnl-assembly2_I  TM=8.158E-01  e=7.608E-11  Homo sapiens

Sequence (784 aa):
QYPIINFTTAGATVQSYTNFIRAVRGRLTTGADVRHEIPVLPNRVGLPINQRFILVELSNHAELSVTLALDVTNAYVVGYRAGNSAYFFHPDNQEDAEAITHLFTDVQQNRYTFAFGGNYDRLEQLAGNLRENIELGNGPLEEAISALYYYSTGGTQLPTLARSFIICIQMISEAARFQYIEGEMRTRIRYNRRSAPDPSVITLENSWGRLSTAIQESNQGAFASPIQLQRRNGSKFSVYDVSILIPIIALMVYRCAVQLVETGGGVVQAGGSLRLSCVASGRTFSGRTFSDHGLGWFREREFVGSISWSVDGDATYYTDLANSVKGRFTISGVNAKNTVYLQMNSLKDTAVYYCAAGLRGGTYARTIYEYDYWGQGTQVTVPKQYPIINFTTAGATVQSYTNFIRAVRGRLTTGADVRHEIPVLPNRVGLPINQRFILVELSNHAELSVTLALDVTNAYVVGYRAGNSAYFFHPDNQEDAEAITHLFTDVQQNRYTFAFGGNYDRLEQLAGNLRENIELGNGPLEEAISALYYYSTGGTQLPTLARSFIICIQMISEAARFQYIEGEMRTRIRYNRRSAPDPSVITLENSWGRLSTAIQESNQGAFASPIQLQRRNGSKFSVYDVSILIPIIALMVYRCAPPPSSQFVQLVETGGGVVQAGGSLRLSCVASGRTFSVSGRTFSDHGLGWFRQAPGKEREFVGSISWSVDGDATYYTDLANSVKGRFTISGVNAKNTVYLQMNSLKPEDTAVYYCAAGLRGGTYARTIYEYDYWGQGTQVTVSLEP

CATH classification: 3.40.420.10 (+1 more: 4.10.470.10)

Secondary structure (DSSP, 8-state):
---EEEEESTT--HHHHHHHHHHHHHHH--S-SEETTEEBPPPSTT--GGGTEEEEEEE-TT--EEEEEEETTTTEEEEEEETTEEEEPPPSSHHHHHHHTTS-TT-SEEEE-SS---HHHHHHHHTS-GGGS-BSHHHHHHHHHHHHTGGGT-S-HHHHHHHHHHHIIIIIIHHHBHHHHHHHHHHHHTT--BPPPHHHHHHHHHHHHHHHHHHHSBTTEEEEEEEEE-TTS-EEEEEEGGGGTTTB--B-----/-----EEEEESTT--HHHHHHHHHHHHHHH--S--EETTEEBPPPSTT--GGGSEEEEEEE-TT--EEEEEEETTT--EEEEEETTEEEEPPPSSHHHHHHHTTSSTT-SEEEE-SS-S-HHHHHHHHTS-GGGS-BSHHHHHHHHHHHHTTTTT-S-HHHHHHHHHHHIIIIIIHHHBHHHHHHHHHHHHHT--BPPPHHHHHHHHHHHHHHHHHHH-BTTEEEEEEEEE-TTS-EEEEEESGGGTTTBS-B---SPPPPTT--/--EEEE--EE--TT--EEEEEEE--TT-----GGGSEEEEE----EEEEEEE--SSS-SEEEEE-GGGTTTEEEEEEGGGTEEEEEE-S----EEEEEEEETT-STT--SGGG--EE---EEEE-/-EEEEE--EEEETT--EEEEEEEE-GGGSSTTSSGGGSEEEEEEE-TTSPPEEEEEEEE--SSS-SEEEEE-GGGTTT-EEEEEGGGTEEEEEE-S--GGG-EEEEEEEETT-STT--SGGG--EE---EEEEEE---

Radius of gyration: 38.17 Å; Cα contacts (8 Å, |Δi|>4): 1743; chains: 4; bounding box: 84×89×94 Å

B-factor: mean 58.91, std 17.79, range [22.5, 138.61]

GO terms:
  GO:0005783 endoplasmic reticulum (C, IDA)
  GO:0031640 killing of cells of another organism (P, IDA)
  GO:0005515 protein binding (F, IPI)
  GO:0016208 AMP binding (F, IDA)
  GO:0030246 carbohydrate binding (F, IDA)